Protein AF-0000000083109998 (afdb_homodimer)

Nearest PDB structures (foldseek):
  5bz2-assembly1_A-2  TM=8.457E-01  e=6.404E-13  Thermus thermophilus
  8bxg-assembly1_A  TM=7.656E-01  e=9.533E-10  Escherichia coli
  9emb-assembly1_B  TM=7.481E-01  e=9.911E-10  Escherichia coli
  9emb-assembly1_A  TM=7.643E-01  e=4.339E-09  Escherichia coli
  7p1i-assembly1_B  TM=7.084E-01  e=4.970E-07  Bison bison

Sequence (880 aa):
MPTAVAAHLFLALAVILGACRLVGLVSQRLGQPQVVGEMVAGVLLGPSLLGRIAPALQHHVFPTGPTTIVLYTTAQIGLVLYMFLIGLNFDAGLLKHRVGTAAAVSAAGILVPLALGALVAVPLLTTGRYFDKSVTLVMAMMFLGASIATTAFPMLARIIYERGLSGTPLGTLALACGATDDAFSWCILATVLAIHRGSAAVAATAILGGIAYALLVLTVGRKALRVLGTVSERRKTVTPAVLSAVLILLMACAWLTDSIGIYAIFGAFVLGVAMPSGFFAQRLTASLEPIVTTFLLPLFFVYSGLNTRIGLVNSPALWAATLGLLAVSIAGKGIACTLAARLRRVPLRESMALGSLMNARGLIELILLNIGLEAGIITPTLFSILVIVAVVTTLMATPVFELVYGRHLKVPQSDRAQASPPDPRARSTRAAPDVATQPGMPTAVAAHLFLALAVILGACRLVGLVSQRLGQPQVVGEMVAGVLLGPSLLGRIAPALQHHVFPTGPTTIVLYTTAQIGLVLYMFLIGLNFDAGLLKHRVGTAAAVSAAGILVPLALGALVAVPLLTTGRYFDKSVTLVMAMMFLGASIATTAFPMLARIIYERGLSGTPLGTLALACGATDDAFSWCILATVLAIHRGSAAVAATAILGGIAYALLVLTVGRKALRVLGTVSERRKTVTPAVLSAVLILLMACAWLTDSIGIYAIFGAFVLGVAMPSGFFAQRLTASLEPIVTTFLLPLFFVYSGLNTRIGLVNSPALWAATLGLLAVSIAGKGIACTLAARLRRVPLRESMALGSLMNARGLIELILLNIGLEAGIITPTLFSILVIVAVVTTLMATPVFELVYGRHLKVPQSDRAQASPPDPRARSTRAAPDVATQPG

Organism: NCBI:txid185642

InterPro domains:
  IPR006153 Cation/H+ exchanger, transmembrane domain [PF00999] (22-400)
  IPR038770 Sodium/solute symporter superfamily [G3DSA:1.20.1530.20] (5-411)
  IPR050794 Monovalent cation:proton antiporter 2 [PTHR32468] (9-410)

pLDDT: mean 82.54, std 16.2, range [22.23, 96.62]

Radius of gyration: 31.64 Å; Cα contacts (8 Å, |Δi|>4): 1459; chains: 2; bounding box: 115×84×69 Å

Secondary structure (DSSP, 8-state):
-HHHHHHHHHHHHHHHHHHHHHHHHHHHHTT--HHHHHHHHHHHHSTTTHHHH-HHHHHHHS-SSHHHHHHHHHHHHHHHHHHHHHHHT--GGGGGGGHHHHHHHHHHHHHHHHHHHHHHHHHHHHHTSSB-TT--HHHHHHHHHHHHH---HHHHHHHHHHTT-TTSHHHHHHHHHHHHHHHHHHHHHHHHHHHHTT-HHHHHHHHHHHHHHHHHIIIIIHHHHHHHHHHHHHHTS--HHHHHHHHHHHHHHHHHHHHHTS-HHHHHHHHHHHS--THHHHHHHHHHHHHIIIIIHHHHHHHHHHT--GGG--SHHHHHHHHHHHHHHIIIIIIHHHHHHHHTT--HHHHHHHHHHHT--HHHHHHHHHHHHHTTSB-HHHHHHHHHHHHHHHHHHHHHHHHHTGGGS----GGGTS-S---TTTTT------------/-HHHHHHHHHHHHHHHHHHHHHHHHHHHHTT--HHHHHHHHHHHHSTTTHHHH-HHHHHHHS-SSHHHHHHHHHHHHHHHHHHHHHHHT--GGGGGGGHHHHHHHHHHHHHHHHHHHHHHHHHHHHHTSSB-TT--HHHHHHHHHHHHH---HHHHHHHHHHTT-TTSHHHHHHHHHHHHHHHHHHHHHHHHHHHHTT-HHHHHHHHHHHHHHHHHIIIIIHHHHHHHHHHHHHHTS--HHHHHHHHHHHHHHHHHHHHHTS-HHHHHHHHHHHS--THHHHHHHHHHHHHIIIIIHHHHHHHHHHT--GGG--SHHHHHHHHHHHHHHIIIIIIHHHHHHHHTT--HHHHHHHHHHHT--HHHHHHHHHHHHHTTSB-HHHHHHHHHHHHHHHHHHHHHHHHHTGGGS----HHHHS-S---TTTTT------------

Solvent-accessible surface area (backbone atoms only — not comparable to full-atom values): 42044 Å² total; per-residue (Å²): 106,56,66,61,42,36,42,46,43,24,44,33,48,17,52,51,47,43,42,25,49,54,37,13,52,54,27,41,75,70,65,36,57,51,66,58,13,23,43,50,29,8,32,43,60,7,49,46,37,32,31,68,77,36,44,6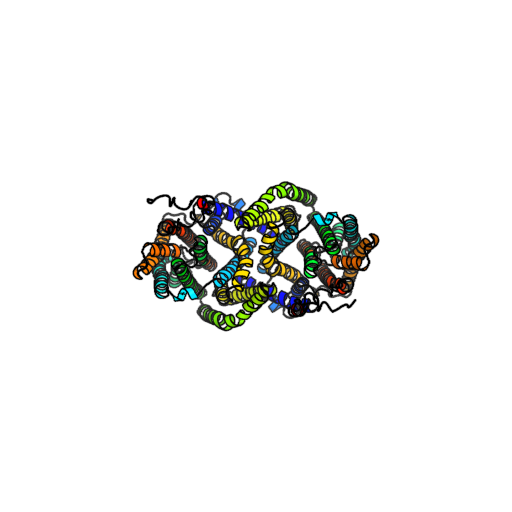7,58,33,42,67,50,57,40,81,61,68,50,48,40,36,44,51,37,50,14,47,52,18,46,28,52,47,32,19,50,53,17,34,69,53,65,68,74,65,46,66,84,45,45,67,54,31,47,44,21,31,47,29,23,40,51,42,6,28,52,52,23,28,61,54,27,53,65,44,52,72,70,56,65,35,31,32,91,86,53,48,69,68,43,41,18,48,50,40,4,30,57,38,22,28,20,13,36,69,54,45,52,49,51,27,53,77,66,63,28,64,86,34,73,64,38,45,43,46,49,47,24,22,48,53,29,36,55,50,32,50,54,47,50,32,45,41,53,15,57,72,72,67,28,67,64,49,27,50,40,18,54,55,45,45,52,52,48,50,51,44,38,59,46,58,40,23,64,64,37,40,54,58,28,53,52,19,59,74,66,71,42,79,47,70,65,55,50,41,52,50,50,23,51,42,25,41,37,19,20,52,27,33,71,38,48,53,39,29,44,54,34,15,22,52,51,15,52,25,41,38,60,64,69,40,33,51,52,51,42,60,37,47,44,61,52,29,63,62,56,25,39,48,42,40,32,29,50,55,11,49,64,27,36,55,70,63,60,71,43,72,67,47,48,48,49,38,52,48,51,38,50,49,32,44,47,21,18,18,47,32,20,16,51,35,28,38,75,65,69,38,55,65,45,59,14,46,28,46,7,25,50,50,31,19,12,44,65,50,38,51,51,54,46,51,50,34,43,74,72,50,47,35,27,62,49,38,45,23,39,51,48,50,37,29,50,50,35,30,60,46,14,52,56,50,22,33,71,53,33,52,72,66,56,71,66,84,72,64,75,70,64,69,69,45,73,71,59,73,66,64,69,61,62,79,64,83,80,81,84,78,82,78,75,135,107,60,66,60,42,36,42,45,43,24,44,32,48,17,51,49,46,44,41,25,50,54,36,12,52,54,27,40,75,71,65,37,57,52,67,58,12,22,43,50,30,9,32,43,61,7,50,48,37,32,29,67,79,36,45,68,58,33,42,68,50,56,39,84,60,69,52,47,39,36,44,51,37,50,14,48,53,18,46,28,54,46,32,20,51,52,17,35,69,53,64,69,73,65,45,67,82,44,46,66,52,32,46,43,22,30,47,28,23,40,51,42,7,28,52,52,22,28,60,54,27,54,66,43,51,73,71,57,64,35,32,33,90,87,52,48,70,69,44,41,18,48,50,41,5,31,58,37,22,28,20,12,37,70,55,45,51,50,54,27,51,77,67,62,29,64,87,35,72,64,36,46,43,47,50,48,23,20,47,53,30,36,55,51,30,51,54,46,48,32,46,40,52,14,58,71,71,66,28,68,63,46,27,49,40,17,54,55,44,44,51,51,47,50,51,42,38,59,47,61,39,23,63,63,36,40,54,58,28,54,52,18,58,74,65,72,41,80,46,71,65,57,52,40,53,51,51,24,50,41,25,40,37,20,21,52,26,34,73,39,48,52,38,30,43,53,34,14,22,53,52,14,52,26,41,39,60,65,70,42,33,51,51,52,43,61,37,47,45,61,51,30,64,63,55,26,39,49,41,41,31,28,52,54,11,49,65,26,36,54,70,64,59,73,42,69,68,47,47,50,49,37,52,48,50,38,50,48,33,43,47,20,17,18,47,31,20,16,52,35,28,39,74,64,68,37,54,64,46,59,13,47,28,45,6,25,50,50,32,18,14,44,64,50,37,51,51,54,46,51,50,34,42,73,71,49,46,34,27,60,47,40,45,22,40,50,47,51,38,28,51,51,35,31,60,45,14,52,57,51,22,35,71,53,32,52,73,66,55,72,67,81,73,62,73,66,65,69,67,44,70,72,58,74,65,67,72,60,65,80,68,78,76,83,81,76,64,91,88,132

Structure (mmCIF, N/CA/C/O backbone):
data_AF-0000000083109998-model_v1
#
loop_
_entity.id
_entity.type
_entity.pdbx_description
1 polymer 'Potassium transporter'
#
loop_
_atom_site.group_PDB
_atom_site.id
_atom_site.type_symbol
_atom_site.label_atom_id
_atom_site.label_alt_id
_atom_site.label_comp_id
_atom_site.label_asym_id
_atom_site.label_entity_id
_atom_site.label_seq_id
_atom_site.pdbx_PDB_ins_code
_atom_site.Cartn_x
_atom_site.Cartn_y
_atom_site.Cartn_z
_atom_site.occupancy
_atom_site.B_iso_or_equiv
_atom_site.auth_seq_id
_atom_site.auth_comp_id
_atom_site.auth_asym_id
_atom_site.auth_atom_id
_atom_site.pdbx_PDB_model_num
ATOM 1 N N . MET A 1 1 ? 19.297 -7.258 -1.374 1 68.31 1 MET A N 1
ATOM 2 C CA . MET A 1 1 ? 18.344 -7.961 -2.229 1 68.31 1 MET A CA 1
ATOM 3 C C . MET A 1 1 ? 16.922 -7.562 -1.888 1 68.31 1 MET A C 1
ATOM 5 O O . MET A 1 1 ? 16.609 -7.281 -0.729 1 68.31 1 MET A O 1
ATOM 9 N N . PRO A 1 2 ? 16.078 -7.453 -2.861 1 74.31 2 PRO A N 1
ATOM 10 C CA . PRO A 1 2 ? 14.703 -7.008 -2.641 1 74.31 2 PRO A CA 1
ATOM 11 C C . PRO A 1 2 ? 13.945 -7.891 -1.648 1 74.31 2 PRO A C 1
ATOM 13 O O . PRO A 1 2 ? 13.148 -7.391 -0.856 1 74.31 2 PRO A O 1
ATOM 16 N N . THR A 1 3 ? 14.367 -9.156 -1.579 1 70.88 3 THR A N 1
ATOM 17 C CA . THR A 1 3 ? 13.68 -10.086 -0.695 1 70.88 3 THR A CA 1
ATOM 18 C C . THR A 1 3 ? 14 -9.781 0.766 1 70.88 3 THR A C 1
ATOM 20 O O . THR A 1 3 ? 13.125 -9.867 1.63 1 70.88 3 THR A O 1
ATOM 23 N N . ALA A 1 4 ? 15.273 -9.453 1.003 1 75 4 ALA A N 1
ATOM 24 C CA . ALA A 1 4 ? 15.672 -9.117 2.367 1 75 4 ALA A CA 1
ATOM 25 C C . ALA A 1 4 ? 15 -7.836 2.836 1 75 4 ALA A C 1
ATOM 27 O O . ALA A 1 4 ? 14.602 -7.723 3.998 1 75 4 ALA A O 1
ATOM 28 N N . VAL A 1 5 ? 14.82 -6.969 1.941 1 80.19 5 VAL A N 1
ATOM 29 C CA . VAL A 1 5 ? 14.18 -5.695 2.264 1 80.19 5 VAL A CA 1
ATOM 30 C C . VAL A 1 5 ? 12.703 -5.918 2.574 1 80.19 5 VAL A C 1
ATOM 32 O O . VAL A 1 5 ? 12.156 -5.312 3.498 1 80.19 5 VAL A O 1
ATOM 35 N N . ALA A 1 6 ? 12.164 -6.832 1.887 1 82.69 6 ALA A N 1
ATOM 36 C CA . ALA A 1 6 ? 10.742 -7.117 2.1 1 82.69 6 ALA A CA 1
ATOM 37 C C . ALA A 1 6 ? 10.508 -7.73 3.479 1 82.69 6 ALA A C 1
ATOM 39 O O . ALA A 1 6 ? 9.57 -7.355 4.18 1 82.69 6 ALA A O 1
ATOM 40 N N . ALA A 1 7 ? 11.344 -8.664 3.803 1 80.75 7 ALA A N 1
ATOM 41 C CA . ALA A 1 7 ? 11.219 -9.297 5.113 1 80.75 7 ALA A CA 1
ATOM 42 C C . ALA A 1 7 ? 11.367 -8.273 6.234 1 80.75 7 ALA A C 1
ATOM 44 O O . ALA A 1 7 ? 10.609 -8.297 7.207 1 80.75 7 ALA A O 1
ATOM 45 N N . HIS A 1 8 ? 12.281 -7.461 6.102 1 87.69 8 HIS A N 1
ATOM 46 C CA . HIS A 1 8 ? 12.516 -6.426 7.102 1 87.69 8 HIS A CA 1
ATOM 47 C C . HIS A 1 8 ? 11.359 -5.434 7.148 1 87.69 8 HIS A C 1
ATOM 49 O O . HIS A 1 8 ? 11.047 -4.895 8.211 1 87.69 8 HIS A O 1
ATOM 55 N N . LEU A 1 9 ? 10.812 -5.219 6.043 1 90.5 9 LEU A N 1
ATOM 56 C CA . LEU A 1 9 ? 9.703 -4.281 5.984 1 90.5 9 LEU A CA 1
ATOM 57 C C . LEU A 1 9 ? 8.508 -4.801 6.781 1 90.5 9 LEU A C 1
ATOM 59 O O . LEU A 1 9 ? 7.812 -4.023 7.441 1 90.5 9 LEU A O 1
ATOM 63 N N . PHE A 1 10 ? 8.305 -6.086 6.711 1 92.81 10 PHE A N 1
ATOM 64 C CA . PHE A 1 10 ? 7.184 -6.645 7.457 1 92.81 10 PHE A CA 1
ATOM 65 C C . PHE A 1 10 ? 7.383 -6.457 8.953 1 92.81 10 PHE A C 1
ATOM 67 O O . PHE A 1 10 ? 6.434 -6.168 9.688 1 92.81 10 PHE A O 1
ATOM 74 N N . LEU A 1 11 ? 8.578 -6.645 9.391 1 92.56 11 LEU A N 1
ATOM 75 C CA . LEU A 1 11 ? 8.883 -6.383 10.797 1 92.56 11 LEU A CA 1
ATOM 76 C C . LEU A 1 11 ? 8.641 -4.918 11.141 1 92.56 11 LEU A C 1
ATOM 78 O O . LEU A 1 11 ? 8.016 -4.613 12.156 1 92.56 11 LEU A O 1
ATOM 82 N N . ALA A 1 12 ? 9.172 -4.082 10.344 1 93.75 12 ALA A N 1
ATOM 83 C CA . ALA A 1 12 ? 9 -2.648 10.555 1 93.75 12 ALA A CA 1
ATOM 84 C C . ALA A 1 12 ? 7.52 -2.273 10.602 1 93.75 12 ALA A C 1
ATOM 86 O O . ALA A 1 12 ? 7.102 -1.48 11.445 1 93.75 12 ALA A O 1
ATOM 87 N N . LEU A 1 13 ? 6.777 -2.84 9.695 1 94.81 13 LEU A N 1
ATOM 88 C CA . LEU A 1 13 ? 5.352 -2.543 9.617 1 94.81 13 LEU A CA 1
ATOM 89 C C . LEU A 1 13 ? 4.629 -3.025 10.875 1 94.81 13 LEU A C 1
ATOM 91 O O . LEU A 1 13 ? 3.756 -2.332 11.398 1 94.81 13 LEU A O 1
ATOM 95 N N . ALA A 1 14 ? 4.961 -4.199 11.312 1 94.31 14 ALA A N 1
ATOM 96 C CA . ALA A 1 14 ? 4.359 -4.73 12.539 1 94.31 14 ALA A CA 1
ATOM 97 C C . ALA A 1 14 ? 4.641 -3.82 13.727 1 94.31 14 ALA A C 1
ATOM 99 O O . ALA A 1 14 ? 3.738 -3.521 14.516 1 94.31 14 ALA A O 1
ATOM 100 N N . VAL A 1 15 ? 5.82 -3.391 13.828 1 94.31 15 VAL A N 1
ATOM 101 C CA . VAL A 1 15 ? 6.242 -2.547 14.945 1 94.31 15 VAL A CA 1
ATOM 102 C C . VAL A 1 15 ? 5.57 -1.179 14.836 1 94.31 15 VAL A C 1
ATOM 104 O O . VAL A 1 15 ? 5.094 -0.637 15.836 1 94.31 15 VAL A O 1
ATOM 107 N N . ILE A 1 16 ? 5.547 -0.631 13.695 1 94.88 16 ILE A N 1
ATOM 108 C CA . ILE A 1 16 ? 4.961 0.683 13.453 1 94.88 16 ILE A CA 1
ATOM 109 C C . ILE A 1 16 ? 3.477 0.659 13.82 1 94.88 16 ILE A C 1
ATOM 111 O O . ILE A 1 16 ? 3.012 1.484 14.609 1 94.88 16 ILE A O 1
ATOM 115 N N . LEU A 1 17 ? 2.809 -0.282 13.25 1 94.88 17 LEU A N 1
ATOM 116 C CA . LEU A 1 17 ? 1.37 -0.356 13.477 1 94.88 17 LEU A CA 1
ATOM 117 C C . LEU A 1 17 ? 1.068 -0.668 14.938 1 94.88 17 LEU A C 1
ATOM 119 O O . LEU A 1 17 ? 0.135 -0.107 15.516 1 94.88 17 LEU A O 1
ATOM 123 N N . GLY A 1 18 ? 1.837 -1.555 15.492 1 95.25 18 GLY A N 1
ATOM 124 C CA . GLY A 1 18 ? 1.666 -1.867 16.891 1 95.25 18 GLY A CA 1
ATOM 125 C C . GLY A 1 18 ? 1.896 -0.674 17.812 1 95.25 18 GLY A C 1
ATOM 126 O O . GLY A 1 18 ? 1.095 -0.409 18.703 1 95.25 18 GLY A O 1
ATOM 127 N N . ALA A 1 19 ? 2.959 0 17.562 1 94.75 19 ALA A N 1
ATOM 128 C CA . ALA A 1 19 ? 3.285 1.175 18.359 1 94.75 19 ALA A CA 1
ATOM 129 C C . ALA A 1 19 ? 2.236 2.268 18.188 1 94.75 19 ALA A C 1
ATOM 131 O O . ALA A 1 19 ? 1.825 2.904 19.172 1 94.75 19 ALA A O 1
ATOM 132 N N . CYS A 1 20 ? 1.861 2.506 16.969 1 92.31 20 CYS A N 1
ATOM 133 C CA . CYS A 1 20 ? 0.852 3.525 16.703 1 92.31 20 CYS A CA 1
ATOM 134 C C . CYS A 1 20 ? -0.462 3.184 17.406 1 92.31 20 CYS A C 1
ATOM 136 O O . CYS A 1 20 ? -1.137 4.07 17.922 1 92.31 20 CYS A O 1
ATOM 138 N N . ARG A 1 21 ? -0.785 1.938 17.375 1 91.44 21 ARG A N 1
ATOM 139 C CA . ARG A 1 21 ? -2.014 1.518 18.031 1 91.44 21 ARG A CA 1
ATOM 140 C C . ARG A 1 21 ? -1.901 1.677 19.547 1 91.44 21 ARG A C 1
ATOM 142 O O . ARG A 1 21 ? -2.822 2.18 20.188 1 91.44 21 ARG A O 1
ATOM 149 N N . LEU A 1 22 ? -0.847 1.236 20.125 1 93.19 22 LEU A N 1
ATOM 150 C CA . LEU A 1 22 ? -0.655 1.283 21.578 1 93.19 22 LEU A CA 1
ATOM 151 C C . LEU A 1 22 ? -0.612 2.725 22.062 1 93.19 22 LEU A C 1
ATOM 153 O O . LEU A 1 22 ? -1.301 3.076 23.031 1 93.19 22 LEU A O 1
ATOM 157 N N . VAL A 1 23 ? 0.169 3.539 21.438 1 92.88 23 VAL A N 1
ATOM 158 C CA . VAL A 1 23 ? 0.284 4.934 21.844 1 92.88 23 VAL A CA 1
ATOM 159 C C . VAL A 1 23 ? -1.019 5.672 21.547 1 92.88 23 VAL A C 1
ATOM 161 O O . VAL A 1 23 ? -1.413 6.578 22.281 1 92.88 23 VAL A O 1
ATOM 164 N N . GLY A 1 24 ? -1.588 5.266 20.438 1 88.69 24 GLY A N 1
ATOM 165 C CA . GLY A 1 24 ? -2.896 5.816 20.141 1 88.69 24 GLY A CA 1
ATOM 166 C C . GLY A 1 24 ? -3.928 5.551 21.219 1 88.69 24 GLY A C 1
ATOM 167 O O . GLY A 1 24 ? -4.703 6.441 21.562 1 88.69 24 GLY A O 1
ATOM 168 N N . LEU A 1 25 ? -3.941 4.363 21.75 1 88.25 25 LEU A N 1
ATOM 169 C CA . LEU A 1 25 ? -4.859 4.004 22.828 1 88.25 25 LEU A CA 1
ATOM 170 C C . LEU A 1 25 ? -4.594 4.84 24.078 1 88.25 25 LEU A C 1
ATOM 172 O O . LEU A 1 25 ? -5.531 5.285 24.75 1 88.25 25 LEU A O 1
ATOM 176 N N . VAL A 1 26 ? -3.389 5.031 24.328 1 91.25 26 VAL A N 1
ATOM 177 C CA . VAL A 1 26 ? -3.01 5.852 25.484 1 91.25 26 VAL A CA 1
ATOM 178 C C . VAL A 1 26 ? -3.451 7.293 25.25 1 91.25 26 VAL A C 1
ATOM 180 O O . VAL A 1 26 ? -3.965 7.945 26.156 1 91.25 26 VAL A O 1
ATOM 183 N N . SER A 1 27 ? -3.236 7.727 24.078 1 87.69 27 SER A N 1
ATOM 184 C CA . SER A 1 27 ? -3.625 9.094 23.75 1 87.69 27 SER A CA 1
ATOM 185 C C . SER A 1 27 ? -5.137 9.273 23.844 1 87.69 27 SER A C 1
ATOM 187 O O . SER A 1 27 ? -5.613 10.305 24.328 1 87.69 27 SER A O 1
ATOM 189 N N . GLN A 1 28 ? -5.801 8.305 23.375 1 83.69 28 GLN A N 1
ATOM 190 C CA . GLN A 1 28 ? -7.254 8.375 23.453 1 83.69 28 GLN A CA 1
ATOM 191 C C . GLN A 1 28 ? -7.734 8.398 24.891 1 83.69 28 GLN A C 1
ATOM 193 O O . GLN A 1 28 ? -8.711 9.078 25.219 1 83.69 28 GLN A O 1
ATOM 198 N N . ARG A 1 29 ? -7.133 7.672 25.688 1 86.38 29 ARG A N 1
ATOM 199 C CA . ARG A 1 29 ? -7.473 7.66 27.094 1 86.38 29 ARG A CA 1
ATOM 200 C C . ARG A 1 29 ? -7.215 9.023 27.734 1 86.38 29 ARG A C 1
ATOM 202 O O . ARG A 1 29 ? -7.883 9.398 28.703 1 86.38 29 ARG A O 1
ATOM 209 N N . LEU A 1 30 ? -6.367 9.727 27.141 1 86.25 30 LEU A N 1
ATOM 210 C CA . LEU A 1 30 ? -6.039 11.062 27.625 1 86.25 30 LEU A CA 1
ATOM 211 C C . LEU A 1 30 ? -6.879 12.117 26.922 1 86.25 30 LEU A C 1
ATOM 213 O O . LEU A 1 30 ? -6.609 13.32 27.047 1 86.25 30 LEU A O 1
ATOM 217 N N . GLY A 1 31 ? -7.738 11.641 26.062 1 78.88 31 GLY A N 1
ATOM 218 C CA . GLY A 1 31 ? -8.656 12.547 25.391 1 78.88 31 GLY A CA 1
ATOM 219 C C . GLY A 1 31 ? -8.117 13.086 24.094 1 78.88 31 GLY A C 1
ATOM 220 O O . GLY A 1 31 ? -8.641 14.062 23.547 1 78.88 31 GLY A O 1
ATOM 221 N N . GLN A 1 32 ? -7.07 12.477 23.641 1 82.88 32 GLN A N 1
ATOM 222 C CA . GLN A 1 32 ? -6.453 12.938 22.406 1 82.88 32 GLN A CA 1
ATOM 223 C C . GLN A 1 32 ? -6.895 12.078 21.219 1 82.88 32 GLN A C 1
ATOM 225 O O . GLN A 1 32 ? -7.266 10.914 21.391 1 82.88 32 GLN A O 1
ATOM 230 N N . PRO A 1 33 ? -6.953 12.719 20.031 1 77.75 33 PRO A N 1
ATOM 231 C CA . PRO A 1 33 ? -7.254 11.922 18.844 1 77.75 33 PRO A CA 1
ATOM 232 C C . PRO A 1 33 ? -6.164 10.906 18.516 1 77.75 33 PRO A C 1
ATOM 234 O O . PRO A 1 33 ? -5.008 11.086 18.906 1 77.75 33 PRO A O 1
ATOM 237 N N . GLN A 1 34 ? -6.562 9.891 17.797 1 80.62 34 GLN A N 1
ATOM 238 C CA . GLN A 1 34 ? -5.664 8.805 17.422 1 80.62 34 GLN A CA 1
ATOM 239 C C . GLN A 1 34 ? -4.465 9.32 16.641 1 80.62 34 GLN A C 1
ATOM 241 O O . GLN A 1 34 ? -3.352 8.812 16.797 1 80.62 34 GLN A O 1
ATOM 246 N N . VAL A 1 35 ? -4.637 10.273 15.859 1 78.62 35 VAL A N 1
ATOM 247 C CA . VAL A 1 35 ? -3.594 10.773 14.969 1 78.62 35 VAL A CA 1
ATOM 248 C C . VAL A 1 35 ? -2.457 11.375 15.797 1 78.62 35 VAL A C 1
ATOM 250 O O . VAL A 1 35 ? -1.287 11.258 15.43 1 78.62 35 VAL A O 1
ATOM 253 N N . VAL A 1 36 ? -2.785 12.016 16.828 1 82.44 36 VAL A N 1
ATOM 254 C CA . VAL A 1 36 ? -1.771 12.562 17.719 1 82.44 36 VAL A CA 1
ATOM 255 C C . VAL A 1 36 ? -0.914 11.438 18.281 1 82.44 36 VAL A C 1
ATOM 257 O O . VAL A 1 36 ? 0.306 11.57 18.406 1 82.44 36 VAL A O 1
ATOM 260 N N . GLY A 1 37 ? -1.588 10.391 18.672 1 86.75 37 GLY A N 1
ATOM 261 C CA . GLY A 1 37 ? -0.862 9.227 19.156 1 86.75 37 GLY A CA 1
ATOM 262 C C . GLY A 1 37 ? 0.098 8.656 18.125 1 86.75 37 GLY A C 1
ATOM 263 O O . GLY A 1 37 ? 1.203 8.227 18.469 1 86.75 37 GLY A O 1
ATOM 264 N N . GLU A 1 38 ? -0.242 8.688 16.906 1 87.44 38 GLU A N 1
ATOM 265 C CA . GLU A 1 38 ? 0.604 8.18 15.828 1 87.44 38 GLU A CA 1
ATOM 266 C C . GLU A 1 38 ? 1.827 9.07 15.617 1 87.44 38 GLU A C 1
ATOM 268 O O . GLU A 1 38 ? 2.926 8.57 15.359 1 87.44 38 GLU A O 1
ATOM 273 N N . MET A 1 39 ? 1.634 10.352 15.719 1 86.56 39 MET A N 1
ATOM 274 C CA . MET A 1 39 ? 2.754 11.281 15.625 1 86.56 39 MET A CA 1
ATOM 275 C C . MET A 1 39 ? 3.758 11.039 16.75 1 86.56 39 MET A C 1
ATOM 277 O O . MET A 1 39 ? 4.965 10.977 16.5 1 86.56 39 MET A O 1
ATOM 281 N N . VAL A 1 40 ? 3.195 10.875 17.891 1 90.31 40 VAL A N 1
ATOM 282 C CA . VAL A 1 40 ? 4.035 10.641 19.062 1 90.31 40 VAL A CA 1
ATOM 283 C C . VAL A 1 40 ? 4.742 9.297 18.938 1 90.31 40 VAL A C 1
ATOM 285 O O . VAL A 1 40 ? 5.926 9.172 19.25 1 90.31 40 VAL A O 1
ATOM 288 N N . ALA A 1 41 ? 4 8.297 18.5 1 92.81 41 ALA A N 1
ATOM 289 C CA . ALA A 1 41 ? 4.582 6.973 18.297 1 92.81 41 ALA A CA 1
ATOM 290 C C . ALA A 1 41 ? 5.773 7.035 17.344 1 92.81 41 ALA A C 1
ATOM 292 O O . ALA A 1 41 ? 6.781 6.355 17.562 1 92.81 41 ALA A O 1
ATOM 293 N N . GLY A 1 42 ? 5.68 7.785 16.344 1 91.06 42 GLY A N 1
ATOM 294 C CA . GLY A 1 42 ? 6.785 7.961 15.414 1 91.06 42 GLY A CA 1
ATOM 295 C C . GLY A 1 42 ? 8.039 8.516 16.062 1 91.06 42 GLY A C 1
ATOM 296 O O . GLY A 1 42 ? 9.133 8 15.852 1 91.06 42 GLY A O 1
ATOM 297 N N . VAL A 1 43 ? 7.828 9.492 16.875 1 89.56 43 VAL A N 1
ATOM 298 C CA . VAL A 1 43 ? 8.953 10.117 17.562 1 89.56 43 VAL A CA 1
ATOM 299 C C . VAL A 1 43 ? 9.562 9.133 18.547 1 89.56 43 VAL A C 1
ATOM 301 O O . VAL A 1 43 ? 10.789 9.055 18.688 1 89.56 43 VAL A O 1
ATOM 304 N N . LEU A 1 44 ? 8.742 8.367 19.188 1 92.38 44 LEU A N 1
ATOM 305 C CA . LEU A 1 44 ? 9.203 7.41 20.188 1 92.38 44 LEU A CA 1
ATOM 306 C C . LEU A 1 44 ? 10.008 6.293 19.531 1 92.38 44 LEU A C 1
ATOM 308 O O . LEU A 1 44 ? 10.977 5.797 20.125 1 92.38 44 LEU A O 1
ATOM 312 N N . LEU A 1 45 ? 9.656 5.902 18.375 1 93.31 45 LEU A N 1
ATOM 313 C CA . LEU A 1 45 ? 10.312 4.805 17.672 1 93.31 45 LEU A CA 1
ATOM 314 C C . LEU A 1 45 ? 11.617 5.273 17.031 1 93.31 45 LEU A C 1
ATOM 316 O O . LEU A 1 45 ? 12.453 4.457 16.641 1 93.31 45 LEU A O 1
ATOM 320 N N . GLY A 1 46 ? 11.742 6.562 16.938 1 90.25 46 GLY A N 1
ATOM 321 C CA . GLY A 1 46 ? 12.906 7.145 16.281 1 90.25 46 GLY A CA 1
ATOM 322 C C . GLY A 1 46 ? 14.117 7.234 17.188 1 90.25 46 GLY A C 1
ATOM 323 O O . GLY A 1 46 ? 14.164 6.594 18.234 1 90.25 46 GLY A O 1
ATOM 324 N N . PRO A 1 47 ? 15.07 7.945 16.703 1 89.88 47 PRO A N 1
ATOM 325 C CA . PRO A 1 47 ? 16.297 8.102 17.484 1 89.88 47 PRO A CA 1
ATOM 326 C C . PRO A 1 47 ? 16.094 8.891 18.766 1 89.88 47 PRO A C 1
ATOM 328 O O . PRO A 1 47 ? 16.922 8.828 19.688 1 89.88 47 PRO A O 1
ATOM 331 N N . SER A 1 48 ? 15.016 9.547 18.875 1 88.5 48 SER A N 1
ATOM 332 C CA . SER A 1 48 ? 14.75 10.406 20.016 1 88.5 48 SER A CA 1
ATOM 333 C C . SER A 1 48 ? 14.516 9.594 21.281 1 88.5 48 SER A C 1
ATOM 335 O O . SER A 1 48 ? 14.844 10.039 22.391 1 88.5 48 SER A O 1
ATOM 337 N N . LEU A 1 49 ? 13.883 8.43 21.141 1 87.62 49 LEU A N 1
ATOM 338 C CA . LEU A 1 49 ? 13.656 7.621 22.344 1 87.62 49 LEU A CA 1
ATOM 339 C C . LEU A 1 49 ? 14.211 6.211 22.156 1 87.62 49 LEU A C 1
ATOM 341 O O . LEU A 1 49 ? 15.195 5.84 22.812 1 87.62 49 LEU A O 1
ATOM 345 N N . LEU A 1 50 ? 13.695 5.477 21.281 1 86.75 50 LEU A N 1
ATOM 346 C CA . LEU A 1 50 ? 14.156 4.105 21.078 1 86.75 50 LEU A CA 1
ATOM 347 C C . LEU A 1 50 ? 15.625 4.074 20.688 1 86.75 50 LEU A C 1
ATOM 349 O O . LEU A 1 50 ? 16.375 3.186 21.125 1 86.75 50 LEU A O 1
ATOM 353 N N . GLY A 1 51 ? 16.016 4.969 19.891 1 86.44 51 GLY A N 1
ATOM 354 C CA . GLY A 1 51 ? 17.406 5.043 19.484 1 86.44 51 GLY A CA 1
ATOM 355 C C . GLY A 1 51 ? 18.344 5.363 20.625 1 86.44 51 GLY A C 1
ATOM 356 O O . GLY A 1 51 ? 19.516 4.984 20.594 1 86.44 51 GLY A O 1
ATOM 357 N N . ARG A 1 52 ? 17.875 6.043 21.594 1 86.88 52 ARG A N 1
ATOM 358 C CA . ARG A 1 52 ? 18.672 6.387 22.766 1 86.88 52 ARG A CA 1
ATOM 359 C C . ARG A 1 52 ? 18.719 5.23 23.766 1 86.88 52 ARG A C 1
ATOM 361 O O . ARG A 1 52 ? 19.766 4.949 24.344 1 86.88 52 ARG A O 1
ATOM 368 N N . ILE A 1 53 ? 17.609 4.492 23.938 1 89.44 53 ILE A N 1
ATOM 369 C CA . ILE A 1 53 ? 17.5 3.438 24.953 1 89.44 53 ILE A CA 1
ATOM 370 C C . ILE A 1 53 ? 18.062 2.133 24.391 1 89.44 53 ILE A C 1
ATOM 372 O O . ILE A 1 53 ? 18.719 1.379 25.109 1 89.44 53 ILE A O 1
ATOM 376 N N . ALA A 1 54 ? 17.766 1.896 23.094 1 92.06 54 ALA A N 1
ATOM 377 C CA . ALA A 1 54 ? 18.188 0.651 22.453 1 92.06 54 ALA A CA 1
ATOM 378 C C . ALA A 1 54 ? 18.562 0.883 20.984 1 92.06 54 ALA A C 1
ATOM 380 O O . ALA A 1 54 ? 17.844 0.446 20.078 1 92.06 54 ALA A O 1
ATOM 381 N N . PRO A 1 55 ? 19.734 1.399 20.828 1 87.38 55 PRO A N 1
ATOM 382 C CA . PRO A 1 55 ? 20.141 1.755 19.469 1 87.38 55 PRO A CA 1
ATOM 383 C C . PRO A 1 55 ? 20.219 0.545 18.531 1 87.38 55 PRO A C 1
ATOM 385 O O . PRO A 1 55 ? 19.875 0.644 17.359 1 87.38 55 PRO A O 1
ATOM 388 N N . ALA A 1 56 ? 20.609 -0.57 19.062 1 88.25 56 ALA A N 1
ATOM 389 C CA . ALA A 1 56 ? 20.734 -1.768 18.234 1 88.25 56 ALA A CA 1
ATOM 390 C C . ALA A 1 56 ? 19.375 -2.246 17.75 1 88.25 56 ALA A C 1
ATOM 392 O O . ALA A 1 56 ? 19.219 -2.648 16.594 1 88.25 56 ALA A O 1
ATOM 393 N N . LEU A 1 57 ? 18.438 -2.156 18.625 1 87.31 57 LEU A N 1
ATOM 394 C CA . LEU A 1 57 ? 17.078 -2.568 18.281 1 87.31 57 LEU A CA 1
ATOM 395 C C . LEU A 1 57 ? 16.484 -1.622 17.25 1 87.31 57 LEU A C 1
ATOM 397 O O . LEU A 1 57 ? 15.805 -2.064 16.312 1 87.31 57 LEU A O 1
ATOM 401 N N . GLN A 1 58 ? 16.75 -0.423 17.484 1 87.06 58 GLN A N 1
ATOM 402 C CA . GLN A 1 58 ? 16.219 0.578 16.562 1 87.06 58 GLN A CA 1
ATOM 403 C C . GLN A 1 58 ? 16.781 0.396 15.156 1 87.06 58 GLN A C 1
ATOM 405 O O . GLN A 1 58 ? 16.047 0.475 14.172 1 87.06 58 GLN A O 1
ATOM 410 N N . HIS A 1 59 ? 18.062 0.101 15.148 1 86.88 59 HIS A N 1
ATOM 411 C CA . HIS A 1 59 ? 18.719 -0.095 13.859 1 86.88 59 HIS A CA 1
ATOM 412 C C . HIS A 1 59 ? 18.266 -1.396 13.203 1 86.88 59 HIS A C 1
ATOM 414 O O . HIS A 1 59 ? 18.203 -1.493 11.977 1 86.88 59 HIS A O 1
ATOM 420 N N . HIS A 1 60 ? 17.969 -2.303 14.039 1 87.81 60 HIS A N 1
ATOM 421 C CA . HIS A 1 60 ? 17.516 -3.584 13.516 1 87.81 60 HIS A CA 1
ATOM 422 C C . HIS A 1 60 ? 16.125 -3.457 12.891 1 87.81 60 HIS A C 1
ATOM 424 O O . HIS A 1 60 ? 15.859 -4.062 11.852 1 87.81 60 HIS A O 1
ATOM 430 N N . VAL A 1 61 ? 15.289 -2.701 13.438 1 90.06 61 VAL A N 1
ATOM 431 C CA . VAL A 1 61 ? 13.914 -2.549 12.969 1 90.06 61 VAL A CA 1
ATOM 432 C C . VAL A 1 61 ? 13.875 -1.55 11.812 1 90.06 61 VAL A C 1
ATOM 434 O O . VAL A 1 61 ? 13.125 -1.735 10.844 1 90.06 61 VAL A O 1
ATOM 437 N N . PHE A 1 62 ? 14.648 -0.542 11.961 1 90.75 62 PHE A N 1
ATOM 438 C CA . PHE A 1 62 ? 14.648 0.519 10.961 1 90.75 62 PHE A CA 1
ATOM 439 C C . PHE A 1 62 ? 16.047 0.762 10.43 1 90.75 62 PHE A C 1
ATOM 441 O O . PHE A 1 62 ? 16.625 1.828 10.648 1 90.75 62 PHE A O 1
ATOM 448 N N . PRO A 1 63 ? 16.531 -0.166 9.695 1 83.75 63 PRO A N 1
ATOM 449 C CA . PRO A 1 63 ? 17.875 0.058 9.133 1 83.75 63 PRO A CA 1
ATOM 450 C C . PRO A 1 63 ? 17.891 1.199 8.117 1 83.75 63 PRO A C 1
ATOM 452 O O . PRO A 1 63 ? 16.875 1.512 7.508 1 83.75 63 PRO A O 1
ATOM 455 N N . THR A 1 64 ? 19.031 1.747 8 1 79.5 64 THR A N 1
ATOM 456 C CA . THR A 1 64 ? 19.188 2.816 7.027 1 79.5 64 THR A CA 1
ATOM 457 C C . THR A 1 64 ? 19.344 2.246 5.617 1 79.5 64 THR A C 1
ATOM 459 O O . THR A 1 64 ? 19.734 1.087 5.453 1 79.5 64 THR A O 1
ATOM 462 N N . GLY A 1 65 ? 18.875 2.955 4.551 1 83 65 GLY A N 1
ATOM 463 C CA . GLY A 1 65 ? 19.094 2.506 3.184 1 83 65 GLY A CA 1
ATOM 464 C C . GLY A 1 65 ? 17.797 2.178 2.463 1 83 65 GLY A C 1
ATOM 465 O O . GLY A 1 65 ? 16.875 3.002 2.408 1 83 65 GLY A O 1
ATOM 466 N N . PRO A 1 66 ? 17.703 0.934 1.989 1 83.69 66 PRO A N 1
ATOM 467 C CA . PRO A 1 66 ? 16.578 0.602 1.126 1 83.69 66 PRO A CA 1
ATOM 468 C C . PRO A 1 66 ? 15.25 0.543 1.888 1 83.69 66 PRO A C 1
ATOM 470 O O . PRO A 1 66 ? 14.211 0.923 1.35 1 83.69 66 PRO A O 1
ATOM 473 N N . THR A 1 67 ? 15.352 0.105 3.074 1 85.06 67 THR A N 1
ATOM 474 C CA . THR A 1 67 ? 14.125 -0.019 3.861 1 85.06 67 THR A CA 1
ATOM 475 C C . THR A 1 67 ? 13.508 1.352 4.113 1 85.06 67 THR A C 1
ATOM 477 O O . THR A 1 67 ? 12.281 1.5 4.086 1 85.06 67 THR A O 1
ATOM 480 N N . THR A 1 68 ? 14.328 2.324 4.355 1 84.94 68 THR A N 1
ATOM 481 C CA . THR A 1 68 ? 13.844 3.678 4.609 1 84.94 68 THR A CA 1
ATOM 482 C C . THR A 1 68 ? 13.234 4.277 3.346 1 84.94 68 THR A C 1
ATOM 484 O O . THR A 1 68 ? 12.258 5.027 3.418 1 84.94 68 THR A O 1
ATOM 487 N N . ILE A 1 69 ? 13.805 3.92 2.236 1 86.69 69 ILE A N 1
ATOM 488 C CA . ILE A 1 69 ? 13.281 4.406 0.963 1 86.69 69 ILE A CA 1
ATOM 489 C C . ILE A 1 69 ? 11.906 3.803 0.707 1 86.69 69 ILE A C 1
ATOM 491 O O . ILE A 1 69 ? 10.984 4.5 0.269 1 86.69 69 ILE A O 1
ATOM 495 N N . VAL A 1 70 ? 11.781 2.566 1.036 1 90.31 70 VAL A N 1
ATOM 496 C CA . VAL A 1 70 ? 10.508 1.878 0.841 1 90.31 70 VAL A CA 1
ATOM 497 C C . VAL A 1 70 ? 9.453 2.457 1.783 1 90.31 70 VAL A C 1
ATOM 499 O O . VAL A 1 70 ? 8.305 2.67 1.386 1 90.31 70 VAL A O 1
ATOM 502 N N . LEU A 1 71 ? 9.914 2.68 2.979 1 89.62 71 LEU A N 1
ATOM 503 C CA . LEU A 1 71 ? 9 3.242 3.967 1 89.62 71 LEU A CA 1
ATOM 504 C C . LEU A 1 71 ? 8.508 4.617 3.529 1 89.62 71 LEU A C 1
ATOM 506 O O . LEU A 1 71 ? 7.305 4.895 3.58 1 89.62 71 LEU A O 1
ATOM 510 N N . TYR A 1 72 ? 9.359 5.426 3.09 1 87.06 72 TYR A N 1
ATOM 511 C CA . TYR A 1 72 ? 9.008 6.77 2.646 1 87.06 72 TYR A CA 1
ATOM 512 C C . TYR A 1 72 ? 8.07 6.715 1.447 1 87.06 72 TYR A C 1
ATOM 514 O O . TYR A 1 72 ? 7.047 7.406 1.42 1 87.06 72 TYR A O 1
ATOM 522 N N . THR A 1 73 ? 8.438 5.926 0.507 1 90.19 73 THR A N 1
ATOM 523 C CA . THR A 1 73 ? 7.691 5.895 -0.746 1 90.19 73 THR A CA 1
ATOM 524 C C . THR A 1 73 ? 6.301 5.305 -0.531 1 90.19 73 THR A C 1
ATOM 526 O O . THR A 1 73 ? 5.32 5.789 -1.105 1 90.19 73 THR A O 1
ATOM 529 N N . THR A 1 74 ? 6.234 4.285 0.266 1 91.19 74 THR A N 1
ATOM 530 C CA . THR A 1 74 ? 4.938 3.713 0.595 1 91.19 74 THR A CA 1
ATOM 531 C C . THR A 1 74 ? 4.082 4.715 1.363 1 91.19 74 THR A C 1
ATOM 533 O O . THR A 1 74 ? 2.873 4.809 1.141 1 91.19 74 THR A O 1
ATOM 536 N N . ALA A 1 75 ? 4.711 5.426 2.285 1 89.69 75 ALA A N 1
ATOM 537 C CA . ALA A 1 75 ? 4.023 6.469 3.037 1 89.69 75 ALA A CA 1
ATOM 538 C C . ALA A 1 75 ? 3.49 7.555 2.107 1 89.69 75 ALA A C 1
ATOM 540 O O . ALA A 1 75 ? 2.416 8.109 2.342 1 89.69 75 ALA A O 1
ATOM 541 N N . GLN A 1 76 ? 4.234 7.84 1.079 1 88.12 76 GLN A N 1
ATOM 542 C CA . GLN A 1 76 ? 3.82 8.852 0.117 1 88.12 76 GLN A CA 1
ATOM 543 C C . GLN A 1 76 ? 2.566 8.422 -0.637 1 88.12 76 GLN A C 1
ATOM 545 O O . GLN A 1 76 ? 1.705 9.242 -0.949 1 88.12 76 GLN A O 1
ATOM 550 N N . ILE A 1 77 ? 2.525 7.148 -0.958 1 92.81 77 ILE A N 1
ATOM 551 C CA . ILE A 1 77 ? 1.318 6.621 -1.582 1 92.81 77 ILE A CA 1
ATOM 552 C C . ILE A 1 77 ? 0.119 6.852 -0.666 1 92.81 77 ILE A C 1
ATOM 554 O O . ILE A 1 77 ? -0.943 7.285 -1.12 1 92.81 77 ILE A O 1
ATOM 558 N N . GLY A 1 78 ? 0.299 6.543 0.577 1 90.56 78 GLY A N 1
ATOM 559 C CA . GLY A 1 78 ? -0.753 6.766 1.557 1 90.56 78 GLY A CA 1
ATOM 560 C C . GLY A 1 78 ? -1.181 8.219 1.655 1 90.56 78 GLY A C 1
ATOM 561 O O . GLY A 1 78 ? -2.375 8.516 1.734 1 90.56 78 GLY A O 1
ATOM 562 N N . LEU A 1 79 ? -0.236 9.109 1.65 1 86.19 79 LEU A N 1
ATOM 563 C CA . LEU A 1 79 ? -0.513 10.539 1.757 1 86.19 79 LEU A CA 1
ATOM 564 C C . LEU A 1 79 ? -1.295 11.031 0.544 1 86.19 79 LEU A C 1
ATOM 566 O O . LEU A 1 79 ? -2.223 11.828 0.683 1 86.19 79 LEU A O 1
ATOM 570 N N . VAL A 1 80 ? -0.885 10.586 -0.587 1 89.69 80 VAL A N 1
ATOM 571 C CA . VAL A 1 80 ? -1.556 10.977 -1.824 1 89.69 80 VAL A CA 1
ATOM 572 C C . VAL A 1 80 ? -3.002 10.484 -1.804 1 89.69 80 VAL A C 1
ATOM 574 O O . VAL A 1 80 ? -3.922 11.227 -2.146 1 89.69 80 VAL A O 1
ATOM 577 N N . LEU A 1 81 ? -3.189 9.242 -1.41 1 92.44 81 LEU A N 1
ATOM 578 C CA . LEU A 1 81 ? -4.535 8.688 -1.316 1 92.44 81 LEU A CA 1
ATOM 579 C C . LEU A 1 81 ? -5.363 9.438 -0.282 1 92.44 81 LEU A C 1
ATOM 581 O O . LEU A 1 81 ? -6.539 9.727 -0.513 1 92.44 81 LEU A O 1
ATOM 585 N N . TYR A 1 82 ? -4.793 9.758 0.794 1 86.12 82 TYR A N 1
ATOM 586 C CA . TYR A 1 82 ? -5.5 10.445 1.869 1 86.12 82 TYR A CA 1
ATOM 587 C C . TYR A 1 82 ? -5.934 11.844 1.433 1 86.12 82 TYR A C 1
ATOM 589 O O . TYR A 1 82 ? -7.074 12.242 1.674 1 86.12 82 TYR A O 1
ATOM 597 N N . MET A 1 83 ? -5.016 12.523 0.837 1 81.44 83 MET A N 1
ATOM 598 C CA . MET A 1 83 ? -5.336 13.875 0.377 1 81.44 83 MET A CA 1
ATOM 599 C C . MET A 1 83 ? -6.426 13.844 -0.689 1 81.44 83 MET A C 1
ATOM 601 O O . MET A 1 83 ? -7.25 14.75 -0.769 1 81.44 83 MET A O 1
ATOM 605 N N . PHE A 1 84 ? -6.434 12.867 -1.538 1 89.81 84 PHE A N 1
ATOM 606 C CA . PHE A 1 84 ? -7.496 12.664 -2.516 1 89.81 84 PHE A CA 1
ATOM 607 C C . PHE A 1 84 ? -8.844 12.5 -1.825 1 89.81 84 PHE A C 1
ATOM 609 O O . PHE A 1 84 ? -9.836 13.102 -2.242 1 89.81 84 PHE A O 1
ATOM 616 N N . LEU A 1 85 ? -8.867 11.703 -0.761 1 85.62 85 LEU A N 1
ATOM 617 C CA . LEU A 1 85 ? -10.094 11.453 -0.015 1 85.62 85 LEU A CA 1
ATOM 618 C C . LEU A 1 85 ? -10.578 12.727 0.672 1 85.62 85 LEU A C 1
ATOM 620 O O . LEU A 1 85 ? -11.781 12.969 0.747 1 85.62 85 LEU A O 1
ATOM 624 N N . ILE A 1 86 ? -9.664 13.469 1.206 1 76.62 86 ILE A N 1
ATOM 625 C CA . ILE A 1 86 ? -10.016 14.75 1.815 1 76.62 86 ILE A CA 1
ATOM 626 C C . ILE A 1 86 ? -10.672 15.656 0.775 1 76.62 86 ILE A C 1
ATOM 628 O O . ILE A 1 86 ? -11.703 16.281 1.043 1 76.62 86 ILE A O 1
ATOM 632 N N . GLY A 1 87 ? -10.086 15.719 -0.451 1 79.25 87 GLY A N 1
ATOM 633 C CA . GLY A 1 87 ? -10.68 16.484 -1.531 1 79.25 87 GLY A CA 1
ATOM 634 C C . GLY A 1 87 ? -12.039 15.977 -1.962 1 79.25 87 GLY A C 1
ATOM 635 O O . GLY A 1 87 ? -12.953 16.766 -2.223 1 79.25 87 GLY A O 1
ATOM 636 N N . LEU A 1 88 ? -12.102 14.688 -2.027 1 85.5 88 LEU A N 1
ATOM 637 C CA . LEU A 1 88 ? -13.328 14.031 -2.451 1 85.5 88 LEU A CA 1
ATOM 638 C C . LEU A 1 88 ? -14.492 14.406 -1.54 1 85.5 88 LEU A C 1
ATOM 640 O O . LEU A 1 88 ? -15.633 14.516 -1.994 1 85.5 88 LEU A O 1
ATOM 644 N N . ASN A 1 89 ? -14.234 14.594 -0.333 1 76.75 89 ASN A N 1
ATOM 645 C CA . ASN A 1 89 ? -15.281 14.875 0.643 1 76.75 89 ASN A CA 1
ATOM 646 C C . ASN A 1 89 ? -15.336 16.359 0.989 1 76.75 89 ASN A C 1
ATOM 648 O O . ASN A 1 89 ? -15.984 16.75 1.965 1 76.75 89 ASN A O 1
ATOM 652 N N . PHE A 1 90 ? -14.672 17.094 0.23 1 70.56 90 PHE A N 1
ATOM 653 C CA . PHE A 1 90 ? -14.648 18.547 0.442 1 70.56 90 PHE A CA 1
ATOM 654 C C . PHE A 1 90 ? -15.922 19.188 -0.091 1 70.56 90 PHE A C 1
ATOM 656 O O . PHE A 1 90 ? -16.297 18.953 -1.24 1 70.56 90 PHE A O 1
ATOM 663 N N . ASP A 1 91 ? -16.719 19.75 0.802 1 65 91 ASP A N 1
ATOM 664 C CA . ASP A 1 91 ? -17.922 20.453 0.382 1 65 91 ASP A CA 1
ATOM 665 C C . ASP A 1 91 ? -17.656 21.953 0.223 1 65 91 ASP A C 1
ATOM 667 O O . ASP A 1 91 ? -17.688 22.703 1.2 1 65 91 ASP A O 1
ATOM 671 N N . ALA A 1 92 ? -17.484 22.359 -0.939 1 60.66 92 ALA A N 1
ATOM 672 C CA . ALA A 1 92 ? -17.203 23.766 -1.22 1 60.66 92 ALA A CA 1
ATOM 673 C C . ALA A 1 92 ? -18.438 24.641 -1.007 1 60.66 92 ALA A C 1
ATOM 675 O O . ALA A 1 92 ? -18.312 25.844 -0.797 1 60.66 92 ALA A O 1
ATOM 676 N N . GLY A 1 93 ? -19.594 24.031 -1.079 1 61.22 93 GLY A N 1
ATOM 677 C CA . GLY A 1 93 ? -20.844 24.766 -0.899 1 61.22 93 GLY A CA 1
ATOM 678 C C . GLY A 1 93 ? -20.969 25.375 0.483 1 61.22 93 GLY A C 1
ATOM 679 O O . GLY A 1 93 ? -21.594 26.438 0.645 1 61.22 93 GLY A O 1
ATOM 680 N N . LEU A 1 94 ? -20.375 24.766 1.337 1 56.69 94 LEU A N 1
ATOM 681 C CA . LEU A 1 94 ? -20.469 25.266 2.707 1 56.69 94 LEU A CA 1
ATOM 682 C C . LEU A 1 94 ? -19.641 26.531 2.883 1 56.69 94 LEU A C 1
ATOM 684 O O . LEU A 1 94 ? -19.875 27.312 3.812 1 56.69 94 LEU A O 1
ATOM 688 N N . LEU A 1 95 ? -18.781 26.719 2.074 1 58.25 95 LEU A N 1
ATOM 689 C CA . LEU A 1 95 ? -17.922 27.906 2.137 1 58.25 95 LEU A CA 1
ATOM 690 C C . LEU A 1 95 ? -18.703 29.156 1.742 1 58.25 95 LEU A C 1
ATOM 692 O O . LEU A 1 95 ? -18.359 30.266 2.154 1 58.25 95 LEU A O 1
ATOM 696 N N . LYS A 1 96 ? -19.781 29.016 1.169 1 60.59 96 LYS A N 1
ATOM 697 C CA . LYS A 1 96 ? -20.484 30.156 0.588 1 60.59 96 LYS A CA 1
ATOM 698 C C . LYS A 1 96 ? -21.172 30.984 1.668 1 60.59 96 LYS A C 1
ATOM 700 O O . LYS A 1 96 ? -21.266 32.219 1.542 1 60.59 96 LYS A O 1
ATOM 705 N N . HIS A 1 97 ? -21.594 30.469 2.748 1 60.34 97 HIS A N 1
ATOM 706 C CA . HIS A 1 97 ? -22.422 31.25 3.668 1 60.34 97 HIS A CA 1
ATOM 707 C C . HIS A 1 97 ? -21.562 31.969 4.703 1 60.34 97 HIS A C 1
ATOM 709 O O . HIS A 1 97 ? -22.062 32.875 5.402 1 60.34 97 HIS A O 1
ATOM 715 N N . ARG A 1 98 ? -20.328 31.75 4.855 1 69.69 98 ARG A N 1
ATOM 716 C CA . ARG A 1 98 ? -19.5 32.406 5.844 1 69.69 98 ARG A CA 1
ATOM 717 C C . ARG A 1 98 ? -18.172 32.875 5.23 1 69.69 98 ARG A C 1
ATOM 719 O O . ARG A 1 98 ? -17.125 32.75 5.863 1 69.69 98 ARG A O 1
ATOM 726 N N . VAL A 1 99 ? -18.328 33.469 4.145 1 77.31 99 VAL A N 1
ATOM 727 C CA . VAL A 1 99 ? -17.156 33.781 3.346 1 77.31 99 VAL A CA 1
ATOM 728 C C . VAL A 1 99 ? -16.359 34.906 4.02 1 77.31 99 VAL A C 1
ATOM 730 O O . VAL A 1 99 ? -15.133 34.875 4.016 1 77.31 99 VAL A O 1
ATOM 733 N N . GLY A 1 100 ? -17.109 35.875 4.648 1 83.31 100 GLY A N 1
ATOM 734 C CA . GLY A 1 100 ? -16.422 36.969 5.281 1 83.31 100 GLY A CA 1
ATOM 735 C C . GLY A 1 100 ? -15.586 36.562 6.477 1 83.31 100 GLY A C 1
ATOM 736 O O . GLY A 1 100 ? -14.414 36.938 6.586 1 83.31 100 GLY A O 1
ATOM 737 N N . THR A 1 101 ? -16.25 35.875 7.336 1 85.12 101 THR A N 1
ATOM 738 C CA . THR A 1 101 ? -15.539 35.406 8.523 1 85.12 101 THR A CA 1
ATOM 739 C C . THR A 1 101 ? -14.422 34.438 8.133 1 85.12 101 THR A C 1
ATOM 741 O O . THR A 1 101 ? -13.312 34.531 8.672 1 85.12 101 THR A O 1
ATOM 744 N N . ALA A 1 102 ? -14.734 33.594 7.262 1 85.94 102 ALA A N 1
ATOM 745 C CA . ALA A 1 102 ? -13.742 32.625 6.805 1 85.94 102 ALA A CA 1
ATOM 746 C C . ALA A 1 102 ? -12.539 33.344 6.176 1 85.94 102 ALA A C 1
ATOM 748 O O . ALA A 1 102 ? -11.391 32.938 6.395 1 85.94 102 ALA A O 1
ATOM 749 N N . ALA A 1 103 ? -12.812 34.344 5.449 1 87.62 103 ALA A N 1
ATOM 750 C CA . ALA A 1 103 ? -11.75 35.094 4.793 1 87.62 103 ALA A CA 1
ATOM 751 C C . ALA A 1 103 ? -10.891 35.812 5.82 1 87.62 103 ALA A C 1
ATOM 753 O O . ALA A 1 103 ? -9.664 35.875 5.695 1 87.62 103 ALA A O 1
ATOM 754 N N . ALA A 1 104 ? -11.539 36.438 6.73 1 91.25 104 ALA A N 1
ATOM 755 C CA . ALA A 1 104 ? -10.812 37.188 7.754 1 91.25 104 ALA A CA 1
ATOM 756 C C . ALA A 1 104 ? -9.938 36.25 8.586 1 91.25 104 ALA A C 1
ATOM 758 O O . ALA A 1 104 ? -8.781 36.594 8.875 1 91.25 104 ALA A O 1
ATOM 759 N N . VAL A 1 105 ? -10.5 35.219 9.016 1 91.69 105 VAL A N 1
ATOM 760 C CA . VAL A 1 105 ? -9.781 34.25 9.844 1 91.69 105 VAL A CA 1
ATOM 761 C C . VAL A 1 105 ? -8.641 33.625 9.039 1 91.69 105 VAL A C 1
ATOM 763 O O . VAL A 1 105 ? -7.535 33.438 9.555 1 91.69 105 VAL A O 1
ATOM 766 N N . SER A 1 106 ? -8.922 33.281 7.832 1 90.25 106 SER A N 1
ATOM 767 C CA . SER A 1 106 ? -7.883 32.719 6.977 1 90.25 106 SER A CA 1
ATOM 768 C C . SER A 1 106 ? -6.766 33.75 6.734 1 90.25 106 SER A C 1
ATOM 770 O O . SER A 1 106 ? -5.586 33.375 6.758 1 90.25 106 SER A O 1
ATOM 772 N N . ALA A 1 107 ? -7.152 34.938 6.469 1 91.81 107 ALA A N 1
ATOM 773 C CA . ALA A 1 107 ? -6.16 35.969 6.25 1 91.81 107 ALA A CA 1
ATOM 774 C C . ALA A 1 107 ? -5.27 36.156 7.477 1 91.81 107 ALA A C 1
ATOM 776 O O . ALA A 1 107 ? -4.047 36.25 7.355 1 91.81 107 ALA A O 1
ATOM 777 N N . ALA A 1 108 ? -5.859 36.25 8.586 1 93.94 108 ALA A N 1
ATOM 778 C CA . ALA A 1 108 ? -5.098 36.375 9.828 1 93.94 108 ALA A CA 1
ATOM 779 C C . ALA A 1 108 ? -4.219 35.156 10.062 1 93.94 108 ALA A C 1
ATOM 781 O O . ALA A 1 108 ? -3.08 35.281 10.516 1 93.94 108 ALA A O 1
ATOM 782 N N . GLY A 1 109 ? -4.77 34.031 9.789 1 92.5 109 GLY A N 1
ATOM 783 C CA . GLY A 1 109 ? -4.062 32.781 9.992 1 92.5 109 GLY A CA 1
ATOM 784 C C . GLY A 1 109 ? -2.908 32.562 9.031 1 92.5 109 GLY A C 1
ATOM 785 O O . GLY A 1 109 ? -2.051 31.719 9.25 1 92.5 109 GLY A O 1
ATOM 786 N N . ILE A 1 110 ? -2.873 33.312 8.016 1 91.06 110 ILE A N 1
ATOM 787 C CA . ILE A 1 110 ? -1.807 33.219 7.027 1 91.06 110 ILE A CA 1
ATOM 788 C C . ILE A 1 110 ? -0.824 34.375 7.188 1 91.06 110 ILE A C 1
ATOM 790 O O . ILE A 1 110 ? 0.383 34.156 7.324 1 91.06 110 ILE A O 1
ATOM 794 N N . LEU A 1 111 ? -1.317 35.562 7.277 1 93.88 111 LEU A N 1
ATOM 795 C CA . LEU A 1 111 ? -0.483 36.781 7.23 1 93.88 111 LEU A CA 1
ATOM 796 C C . LEU A 1 111 ? 0.256 36.969 8.547 1 93.88 111 LEU A C 1
ATOM 798 O O . LEU A 1 111 ? 1.434 37.344 8.555 1 93.88 111 LEU A O 1
ATOM 802 N N . VAL A 1 112 ? -0.425 36.75 9.602 1 95.06 112 VAL A N 1
ATOM 803 C CA . VAL A 1 112 ? 0.188 37 10.898 1 95.06 112 VAL A CA 1
ATOM 804 C C . VAL A 1 112 ? 1.321 36.031 11.141 1 95.06 112 VAL A C 1
ATOM 806 O O . VAL A 1 112 ? 2.443 36.406 11.461 1 95.06 112 VAL A O 1
ATOM 809 N N . PRO A 1 113 ? 1.071 34.781 10.977 1 94.38 113 PRO A N 1
ATOM 810 C CA . PRO A 1 113 ? 2.178 33.812 11.156 1 94.38 113 PRO A CA 1
ATOM 811 C C . PRO A 1 113 ? 3.291 34.031 10.125 1 94.38 113 PRO A C 1
ATOM 813 O O . PRO A 1 113 ? 4.465 33.812 10.438 1 94.38 113 PRO A O 1
ATOM 816 N N . LEU A 1 114 ? 2.963 34.375 8.969 1 93.31 114 LEU A N 1
ATOM 817 C CA . LEU A 1 114 ? 3.99 34.656 7.969 1 93.31 114 LEU A CA 1
ATOM 818 C C . LEU A 1 114 ? 4.887 35.812 8.422 1 93.31 114 LEU A C 1
ATOM 820 O O . LEU A 1 114 ? 6.109 35.75 8.289 1 93.31 114 LEU A O 1
ATOM 824 N N . ALA A 1 115 ? 4.242 36.812 8.898 1 95.25 115 ALA A N 1
ATOM 825 C CA . ALA A 1 115 ? 4.992 37.969 9.359 1 95.25 115 ALA A CA 1
ATOM 826 C C . ALA A 1 115 ? 5.844 37.656 10.578 1 95.25 115 ALA A C 1
ATOM 828 O O . ALA A 1 115 ? 7.023 38 10.633 1 95.25 115 ALA A O 1
ATOM 829 N N . LEU A 1 116 ? 5.273 37 11.516 1 95.75 116 LEU A N 1
ATOM 830 C CA . LEU A 1 116 ? 5.996 36.625 12.727 1 95.75 116 LEU A CA 1
ATOM 831 C C . LEU A 1 116 ? 7.105 35.625 12.422 1 95.75 116 LEU A C 1
ATOM 833 O O . LEU A 1 116 ? 8.203 35.719 12.977 1 95.75 116 LEU A O 1
ATOM 837 N N . GLY A 1 117 ? 6.805 34.656 11.625 1 94.19 117 G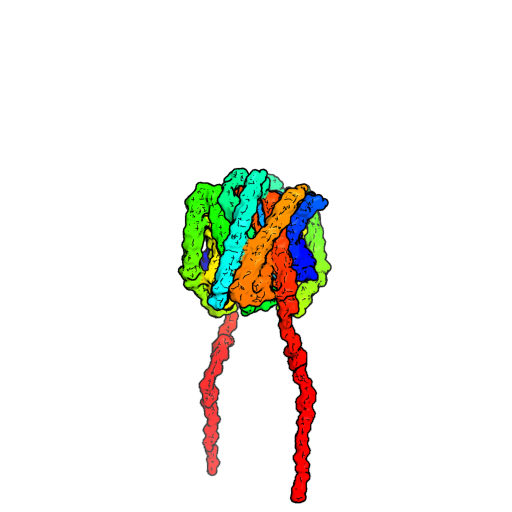LY A N 1
ATOM 838 C CA . GLY A 1 117 ? 7.82 33.688 11.211 1 94.19 117 GLY A CA 1
ATOM 839 C C . GLY A 1 117 ? 8.984 34.344 10.484 1 94.19 117 GLY A C 1
ATOM 840 O O . GLY A 1 117 ? 10.141 33.969 10.703 1 94.19 117 GLY A O 1
ATOM 841 N N . ALA A 1 118 ? 8.641 35.25 9.633 1 93.5 118 ALA A N 1
ATOM 842 C CA . ALA A 1 118 ? 9.68 36 8.922 1 93.5 118 ALA A CA 1
ATOM 843 C C . ALA A 1 118 ? 10.578 36.75 9.891 1 93.5 118 ALA A C 1
ATOM 845 O O . ALA A 1 118 ? 11.805 36.781 9.719 1 93.5 118 ALA A O 1
ATOM 846 N N . LEU A 1 119 ? 9.977 37.406 10.844 1 94.81 119 LEU A N 1
ATOM 847 C CA . LEU A 1 119 ? 10.734 38.188 11.82 1 94.81 119 LEU A CA 1
ATOM 848 C C . LEU A 1 119 ? 11.656 37.281 12.633 1 94.81 119 LEU A C 1
ATOM 850 O O . LEU A 1 119 ? 12.797 37.656 12.922 1 94.81 119 LEU A O 1
ATOM 854 N N . VAL A 1 120 ? 11.227 36.125 12.961 1 95.81 120 VAL A N 1
ATOM 855 C CA . VAL A 1 120 ? 12 35.219 13.789 1 95.81 120 VAL A CA 1
ATOM 856 C C . VAL A 1 120 ? 13.086 34.562 12.953 1 95.81 120 VAL A C 1
ATOM 858 O O . VAL A 1 120 ? 14.125 34.156 13.477 1 95.81 120 VAL A O 1
ATOM 861 N N . ALA A 1 121 ? 12.867 34.438 11.672 1 95.31 121 ALA A N 1
ATOM 862 C CA . ALA A 1 121 ? 13.828 33.812 10.773 1 95.31 121 ALA A CA 1
ATOM 863 C C . ALA A 1 121 ? 15.133 34.594 10.711 1 95.31 121 ALA A C 1
ATOM 865 O O . ALA A 1 121 ? 16.203 34.031 10.484 1 95.31 121 ALA A O 1
ATOM 866 N N . VAL A 1 122 ? 15.117 35.906 10.953 1 93.62 122 VAL A N 1
ATOM 867 C CA . VAL A 1 122 ? 16.266 36.781 10.805 1 93.62 122 VAL A CA 1
ATOM 868 C C . VAL A 1 122 ? 17.344 36.406 11.828 1 93.62 122 VAL A C 1
ATOM 870 O O . VAL A 1 122 ? 18.469 36.062 11.461 1 93.62 122 VAL A O 1
ATOM 873 N N . PRO A 1 123 ? 17 36.344 13.062 1 93.38 123 PRO A N 1
ATOM 874 C CA . PRO A 1 123 ? 18.031 35.969 14.023 1 93.38 123 PRO A CA 1
ATOM 875 C C . PRO A 1 123 ? 18.422 34.5 13.906 1 93.38 123 PRO A C 1
ATOM 877 O O . PRO A 1 123 ? 19.562 34.125 14.188 1 93.38 123 PRO A O 1
ATOM 880 N N . LEU A 1 124 ? 17.594 33.656 13.523 1 93.88 124 LEU A N 1
ATOM 881 C CA . LEU A 1 124 ? 17.906 32.219 13.414 1 93.88 124 LEU A CA 1
ATOM 882 C C . LEU A 1 124 ? 18.875 31.953 12.273 1 93.88 124 LEU A C 1
ATOM 884 O O . LEU A 1 124 ? 19.703 31.047 12.352 1 93.88 124 LEU A O 1
ATOM 888 N N . LEU A 1 125 ? 18.688 32.719 11.203 1 93.25 125 LEU A N 1
ATOM 889 C CA . LEU A 1 125 ? 19.578 32.562 10.062 1 93.25 125 LEU A CA 1
ATOM 890 C C . LEU A 1 125 ? 20.984 33.031 10.414 1 93.25 125 LEU A C 1
ATOM 892 O O . LEU A 1 125 ? 21.984 32.438 9.969 1 93.25 125 LEU A O 1
ATOM 896 N N . THR A 1 126 ? 21.109 34.031 11.164 1 89.75 126 THR A N 1
ATOM 897 C CA . THR A 1 126 ? 22.391 34.656 11.492 1 89.75 126 THR A CA 1
ATOM 898 C C . THR A 1 126 ? 23.25 33.719 12.336 1 89.75 126 THR A C 1
ATOM 900 O O . THR A 1 126 ? 24.469 33.781 12.289 1 89.75 126 THR A O 1
ATOM 903 N N . THR A 1 127 ? 22.688 32.844 13.062 1 89.25 127 THR A N 1
ATOM 904 C CA . THR A 1 127 ? 23.438 31.938 13.938 1 89.25 127 THR A CA 1
ATOM 905 C C . THR A 1 127 ? 24.094 30.828 13.125 1 89.25 127 THR A C 1
ATOM 907 O O . THR A 1 127 ? 25.062 30.219 13.578 1 89.25 127 THR A O 1
ATOM 910 N N . GLY A 1 128 ? 23.516 30.484 11.977 1 88.38 128 GLY A N 1
ATOM 911 C CA . GLY A 1 128 ? 24.078 29.484 11.086 1 88.38 128 GLY A CA 1
ATOM 912 C C . GLY A 1 128 ? 23.781 28.062 11.539 1 88.38 128 GLY A C 1
ATOM 913 O O . GLY A 1 128 ? 24.312 27.094 10.969 1 88.38 128 GLY A O 1
ATOM 914 N N . ARG A 1 129 ? 22.969 27.922 12.531 1 89.5 129 ARG A N 1
ATOM 915 C CA . ARG A 1 129 ? 22.719 26.594 13.109 1 89.5 129 ARG A CA 1
ATOM 916 C C . ARG A 1 129 ? 21.422 26 12.594 1 89.5 129 ARG A C 1
ATOM 918 O O . ARG A 1 129 ? 21.266 24.781 12.531 1 89.5 129 ARG A O 1
ATOM 925 N N . TYR A 1 130 ? 20.547 26.828 12.195 1 92.5 130 TYR A N 1
ATOM 926 C CA . TYR A 1 130 ? 19.172 26.391 11.961 1 92.5 130 TYR A CA 1
ATOM 927 C C . TYR A 1 130 ? 18.906 26.203 10.469 1 92.5 130 TYR A C 1
ATOM 929 O O . TYR A 1 130 ? 18.062 25.391 10.086 1 92.5 130 TYR A O 1
ATOM 937 N N . PHE A 1 131 ? 19.609 26.922 9.664 1 92.5 131 PHE A N 1
ATOM 938 C CA . PHE A 1 131 ? 19.453 26.859 8.219 1 92.5 131 PHE A CA 1
ATOM 939 C C . PHE A 1 131 ? 20.781 26.469 7.555 1 92.5 131 PHE A C 1
ATOM 941 O O . PHE A 1 131 ? 21.844 26.703 8.117 1 92.5 131 PHE A O 1
ATOM 948 N N . ASP A 1 132 ? 20.594 25.812 6.461 1 90.12 132 ASP A N 1
ATOM 949 C CA . ASP A 1 132 ? 21.797 25.5 5.68 1 90.12 132 ASP A CA 1
ATOM 950 C C . ASP A 1 132 ? 22.484 26.781 5.207 1 90.12 132 ASP A C 1
ATOM 952 O O . ASP A 1 132 ? 21.844 27.828 5.066 1 90.12 132 ASP A O 1
ATOM 956 N N . LYS A 1 133 ? 23.734 26.734 4.879 1 87.25 133 LYS A N 1
ATOM 957 C CA . LYS A 1 133 ? 24.547 27.875 4.48 1 87.25 133 LYS A CA 1
ATOM 958 C C . LYS A 1 133 ? 24.078 28.438 3.141 1 87.25 133 LYS A C 1
ATOM 960 O O . LYS A 1 133 ? 24.234 29.641 2.875 1 87.25 133 LYS A O 1
ATOM 965 N N . SER A 1 134 ? 23.422 27.703 2.354 1 85.94 134 SER A N 1
ATOM 966 C CA . SER A 1 134 ? 23 28.094 1.012 1 85.94 134 SER A CA 1
ATOM 967 C C . SER A 1 134 ? 21.656 28.828 1.038 1 85.94 134 SER A C 1
ATOM 969 O O . SER A 1 134 ? 21.234 29.375 0.025 1 85.94 134 SER A O 1
ATOM 971 N N . VAL A 1 135 ? 21.125 28.922 2.23 1 90.06 135 VAL A N 1
ATOM 972 C CA . VAL A 1 135 ? 19.766 29.453 2.324 1 90.06 135 VAL A CA 1
ATOM 973 C C . VAL A 1 135 ? 19.812 30.969 2.473 1 90.06 135 VAL A C 1
ATOM 975 O O . VAL A 1 135 ? 20.547 31.484 3.322 1 90.06 135 VAL A O 1
ATOM 978 N N . THR A 1 136 ? 19.062 31.656 1.624 1 90.19 136 THR A N 1
ATOM 979 C CA . THR A 1 136 ? 18.984 33.094 1.68 1 90.19 136 THR A CA 1
ATOM 980 C C . THR A 1 136 ? 17.969 33.562 2.73 1 90.19 136 THR A C 1
ATOM 982 O O . THR A 1 136 ? 17.188 32.719 3.227 1 90.19 136 THR A O 1
ATOM 985 N N . LEU A 1 137 ? 18.031 34.781 3.037 1 92.12 137 LEU A N 1
ATOM 986 C CA . LEU A 1 137 ? 17.125 35.344 4.043 1 92.12 137 LEU A CA 1
ATOM 987 C C . LEU A 1 137 ? 15.672 35.188 3.613 1 92.12 137 LEU A C 1
ATOM 989 O O . LEU A 1 137 ? 14.812 34.812 4.422 1 92.12 137 LEU A O 1
ATOM 993 N N . VAL A 1 138 ? 15.391 35.438 2.402 1 90.38 138 VAL A N 1
ATOM 994 C CA . VAL A 1 138 ? 14.031 35.375 1.889 1 90.38 138 VAL A CA 1
ATOM 995 C C . VAL A 1 138 ? 13.516 33.938 1.986 1 90.38 138 VAL A C 1
ATOM 997 O O . VAL A 1 138 ? 12.367 33.719 2.352 1 90.38 138 VAL A O 1
ATOM 1000 N N . MET A 1 139 ? 14.375 32.969 1.734 1 89.5 139 MET A N 1
ATOM 1001 C CA . MET A 1 139 ? 14 31.562 1.827 1 89.5 139 MET A CA 1
ATOM 1002 C C . MET A 1 139 ? 13.688 31.188 3.268 1 89.5 139 MET A C 1
ATOM 1004 O O . MET A 1 139 ? 12.695 30.5 3.527 1 89.5 139 MET A O 1
ATOM 1008 N N . ALA A 1 140 ? 14.555 31.688 4.074 1 93.5 140 ALA A N 1
ATOM 1009 C CA . ALA A 1 140 ? 14.367 31.391 5.488 1 93.5 140 ALA A CA 1
ATOM 1010 C C . ALA A 1 140 ? 13.055 31.984 6.004 1 93.5 140 ALA A C 1
ATOM 1012 O O . ALA A 1 140 ? 12.32 31.328 6.746 1 93.5 140 ALA A O 1
ATOM 1013 N N . MET A 1 141 ? 12.781 33.219 5.617 1 93.5 141 MET A N 1
ATOM 1014 C CA . MET A 1 141 ? 11.562 33.906 6.027 1 93.5 141 MET A CA 1
ATOM 1015 C C . MET A 1 141 ? 10.328 33.188 5.5 1 93.5 141 MET A C 1
ATOM 1017 O O . MET A 1 141 ? 9.367 33 6.238 1 93.5 141 MET A O 1
ATOM 1021 N N . MET A 1 142 ? 10.398 32.781 4.309 1 90.19 142 MET A N 1
ATOM 1022 C CA . MET A 1 142 ? 9.258 32.125 3.686 1 90.19 142 MET A CA 1
ATOM 1023 C C . MET A 1 142 ? 9.023 30.75 4.285 1 90.19 142 MET A C 1
ATOM 1025 O O . MET A 1 142 ? 7.887 30.391 4.582 1 90.19 142 MET A O 1
ATOM 1029 N N . PHE A 1 143 ? 10.125 30.047 4.441 1 91.44 143 PHE A N 1
ATOM 1030 C CA . PHE A 1 143 ? 9.992 28.688 4.949 1 91.44 143 PHE A CA 1
ATOM 1031 C C . PHE A 1 143 ? 9.453 28.688 6.375 1 91.44 143 PHE A C 1
ATOM 1033 O O . PHE A 1 143 ? 8.508 27.953 6.688 1 91.44 143 PHE A O 1
ATOM 1040 N N . LEU A 1 144 ? 10.078 29.5 7.195 1 93.69 144 LEU A N 1
ATOM 1041 C CA . LEU A 1 144 ? 9.648 29.547 8.586 1 93.69 144 LEU A CA 1
ATOM 1042 C C . LEU A 1 144 ? 8.242 30.125 8.695 1 93.69 144 LEU A C 1
ATOM 1044 O O . LEU A 1 144 ? 7.434 29.656 9.508 1 93.69 144 LEU A O 1
ATOM 1048 N N . GLY A 1 145 ? 7.953 31.172 7.957 1 92 145 GLY A N 1
ATOM 1049 C CA . GLY A 1 145 ? 6.605 31.703 7.902 1 92 145 GLY A CA 1
ATOM 1050 C C . GLY A 1 145 ? 5.562 30.688 7.488 1 92 145 GLY A C 1
ATOM 1051 O O . GLY A 1 145 ? 4.52 30.562 8.133 1 92 145 GLY A O 1
ATOM 1052 N N . ALA A 1 146 ? 5.863 29.969 6.473 1 88.94 146 ALA A N 1
ATOM 1053 C CA . ALA A 1 146 ? 4.949 28.938 5.992 1 88.94 146 ALA A CA 1
ATOM 1054 C C . ALA A 1 146 ? 4.758 27.844 7.035 1 88.94 146 ALA A C 1
ATOM 1056 O O . ALA A 1 146 ? 3.65 27.328 7.207 1 88.94 146 ALA A O 1
ATOM 1057 N N . SER A 1 147 ? 5.848 27.453 7.645 1 91.31 147 SER A N 1
ATOM 1058 C CA . SER A 1 147 ? 5.789 26.422 8.672 1 91.31 147 SER A CA 1
ATOM 1059 C C . SER A 1 147 ? 4.875 26.844 9.82 1 91.31 147 SER A C 1
ATOM 1061 O O . SER A 1 147 ? 4.113 26.016 10.344 1 91.31 147 SER A O 1
ATOM 1063 N N . ILE A 1 148 ? 4.965 28.094 10.172 1 91.12 148 ILE A N 1
ATOM 1064 C CA . ILE A 1 148 ? 4.168 28.578 11.289 1 91.12 148 ILE A CA 1
ATOM 1065 C C . ILE A 1 148 ? 2.729 28.812 10.836 1 91.12 148 ILE A C 1
ATOM 1067 O O . ILE A 1 148 ? 1.792 28.625 11.625 1 91.12 148 ILE A O 1
ATOM 1071 N N . ALA A 1 149 ? 2.551 29.031 9.641 1 90.81 149 ALA A N 1
ATOM 1072 C CA . ALA A 1 149 ? 1.23 29.359 9.102 1 90.81 149 ALA A CA 1
ATOM 1073 C C . ALA A 1 149 ? 0.441 28.094 8.789 1 90.81 149 ALA A C 1
ATOM 1075 O O . ALA A 1 149 ? -0.778 28.141 8.617 1 90.81 149 ALA A O 1
ATOM 1076 N N . THR A 1 150 ? 1.069 27.016 8.805 1 87.62 150 THR A N 1
ATOM 1077 C CA . THR A 1 150 ? 0.468 25.766 8.344 1 87.62 150 THR A CA 1
ATOM 1078 C C . THR A 1 150 ? -0.573 25.281 9.336 1 87.62 150 THR A C 1
ATOM 1080 O O . THR A 1 150 ? -0.358 25.328 10.555 1 87.62 150 THR A O 1
ATOM 1083 N N . THR A 1 151 ? -1.726 24.922 8.836 1 85.19 151 THR A N 1
ATOM 1084 C CA . THR A 1 151 ? -2.779 24.219 9.555 1 85.19 151 THR A CA 1
ATOM 1085 C C . THR A 1 151 ? -3.1 22.891 8.867 1 85.19 151 THR A C 1
ATOM 1087 O O . THR A 1 151 ? -3.105 22.812 7.637 1 85.19 151 THR A O 1
ATOM 1090 N N . ALA A 1 152 ? -3.199 21.891 9.641 1 81.12 152 ALA A N 1
ATOM 1091 C CA . ALA A 1 152 ? -3.465 20.562 9.062 1 81.12 152 ALA A CA 1
ATOM 1092 C C . ALA A 1 152 ? -4.957 20.375 8.789 1 81.12 152 ALA A C 1
ATOM 1094 O O . ALA A 1 152 ? -5.711 19.984 9.68 1 81.12 152 ALA A O 1
ATOM 1095 N N . PHE A 1 153 ? -5.316 20.531 7.582 1 74.19 153 PHE A N 1
ATOM 1096 C CA . PHE A 1 153 ? -6.707 20.375 7.176 1 74.19 153 PHE A CA 1
ATOM 1097 C C . PHE A 1 153 ? -7.203 18.969 7.492 1 74.19 153 PHE A C 1
ATOM 1099 O O . PHE A 1 153 ? -8.266 18.797 8.094 1 74.19 153 PHE A O 1
ATOM 1106 N N . PRO A 1 154 ? -6.379 17.922 7.113 1 64.75 154 PRO A N 1
ATOM 1107 C CA . PRO A 1 154 ? -6.867 16.578 7.402 1 64.75 154 PRO A CA 1
ATOM 1108 C C . PRO A 1 154 ? -7.059 16.312 8.898 1 64.75 154 PRO A C 1
ATOM 1110 O O . PRO A 1 154 ? -7.984 15.609 9.289 1 64.75 154 PRO A O 1
ATOM 1113 N N . MET A 1 155 ? -6.18 16.859 9.617 1 73.88 155 MET A N 1
ATOM 1114 C CA . MET A 1 155 ? -6.305 16.719 11.062 1 73.88 155 MET A CA 1
ATOM 1115 C C . MET A 1 155 ? -7.547 17.453 11.578 1 73.88 155 MET A C 1
ATOM 1117 O O . MET A 1 155 ? -8.234 16.953 12.469 1 73.88 155 MET A O 1
ATOM 1121 N N . LEU A 1 156 ? -7.812 18.547 11.055 1 76.69 156 LEU A N 1
ATOM 1122 C CA . LEU A 1 156 ? -9.008 19.297 11.414 1 76.69 156 LEU A CA 1
ATOM 1123 C C . LEU A 1 156 ? -10.273 18.516 11.062 1 76.69 156 LEU A C 1
ATOM 1125 O O . LEU A 1 156 ? -11.203 18.453 11.867 1 76.69 156 LEU A O 1
ATOM 1129 N N . ALA A 1 157 ? -10.227 18.062 9.898 1 67.81 157 ALA A N 1
ATOM 1130 C CA . ALA A 1 157 ? -11.375 17.281 9.445 1 67.81 157 ALA A CA 1
ATOM 1131 C C . ALA A 1 157 ? -11.625 16.094 10.359 1 67.81 157 ALA A C 1
ATOM 1133 O O . ALA A 1 157 ? -12.773 15.781 10.688 1 67.81 157 ALA A O 1
ATOM 1134 N N . ARG A 1 158 ? -10.539 15.492 10.703 1 68.56 158 ARG A N 1
ATOM 1135 C CA . ARG A 1 158 ? -10.664 14.328 11.578 1 68.56 158 ARG A CA 1
ATOM 1136 C C . ARG A 1 158 ? -11.195 14.734 12.953 1 68.56 158 ARG A C 1
ATOM 1138 O O . ARG A 1 158 ? -12.062 14.062 13.508 1 68.56 158 ARG A O 1
ATOM 1145 N N . ILE A 1 159 ? -10.703 15.75 13.539 1 70 159 ILE A N 1
ATOM 1146 C CA . ILE A 1 159 ? -11.133 16.234 14.844 1 70 159 ILE A CA 1
ATOM 1147 C C . ILE A 1 159 ? -12.609 16.641 14.781 1 70 159 ILE A C 1
ATOM 1149 O O . ILE A 1 159 ? -13.391 16.281 15.664 1 70 159 ILE A O 1
ATOM 1153 N N . ILE A 1 160 ? -12.992 17.281 13.758 1 71.38 160 ILE A N 1
ATOM 1154 C CA . ILE A 1 160 ? -14.367 17.75 13.578 1 71.38 160 ILE A CA 1
ATOM 1155 C C . ILE A 1 160 ? -15.312 16.562 13.453 1 71.38 160 ILE A C 1
ATOM 1157 O O . ILE A 1 160 ? -16.391 16.562 14.039 1 71.38 160 ILE A O 1
ATOM 1161 N N . TYR A 1 161 ? -14.859 15.641 12.703 1 61.19 161 TYR A N 1
ATOM 1162 C CA . TYR A 1 161 ? -15.664 14.438 12.516 1 61.19 161 TYR A CA 1
ATOM 1163 C C . TYR A 1 161 ? -15.836 13.688 13.828 1 61.19 161 TYR A C 1
ATOM 1165 O O . TYR A 1 161 ? -16.953 13.328 14.211 1 61.19 161 TYR A O 1
ATOM 1173 N N . GLU A 1 162 ? -14.797 13.453 14.508 1 62.94 162 GLU A N 1
ATOM 1174 C CA . GLU A 1 162 ? -14.805 12.688 15.742 1 62.94 162 GLU A CA 1
ATOM 1175 C C . GLU A 1 162 ? -15.594 13.406 16.828 1 62.94 162 GLU A C 1
ATOM 1177 O O . GLU A 1 162 ? -16.188 12.766 17.703 1 62.94 162 GLU A O 1
ATOM 1182 N N . ARG A 1 163 ? -15.602 14.656 16.75 1 69.06 163 ARG A N 1
ATOM 1183 C CA . ARG A 1 163 ? -16.281 15.438 17.781 1 69.06 163 ARG A CA 1
ATOM 1184 C C . ARG A 1 163 ? -17.703 15.773 17.359 1 69.06 163 ARG A C 1
ATOM 1186 O O . ARG A 1 163 ? -18.391 16.547 18.031 1 69.06 163 ARG A O 1
ATOM 1193 N N . GLY A 1 164 ? -18.078 15.281 16.219 1 63.91 164 GLY A N 1
ATOM 1194 C CA . GLY A 1 164 ? -19.438 15.453 15.758 1 63.91 164 GLY A CA 1
ATOM 1195 C C . GLY A 1 164 ? -19.75 16.859 15.312 1 63.91 164 GLY A C 1
ATOM 1196 O O . GLY A 1 164 ? -20.891 17.328 15.438 1 63.91 164 GLY A O 1
ATOM 1197 N N . LEU A 1 165 ? -18.891 17.594 14.961 1 72.62 165 LEU A N 1
ATOM 1198 C CA . LEU A 1 165 ? -19.078 18.984 14.57 1 72.62 165 LEU A CA 1
ATOM 1199 C C . LEU A 1 165 ? -19.297 19.109 13.07 1 72.62 165 LEU A C 1
ATOM 1201 O O . LEU A 1 165 ? -19.391 20.203 12.531 1 72.62 165 LEU A O 1
ATOM 1205 N N . SER A 1 166 ? -19.328 17.938 12.539 1 64.94 166 SER A N 1
ATOM 1206 C CA . SER A 1 166 ? -19.562 17.953 11.102 1 64.94 166 SER A CA 1
ATOM 1207 C C . SER A 1 166 ? -20.906 18.594 10.773 1 64.94 166 SER A C 1
ATOM 1209 O O . SER A 1 166 ? -21.922 18.281 11.398 1 64.94 166 SER A O 1
ATOM 1211 N N . GLY A 1 167 ? -20.938 19.547 9.875 1 66.19 167 GLY A N 1
ATOM 1212 C CA . GLY A 1 167 ? -22.188 20.188 9.469 1 66.19 167 GLY A CA 1
ATOM 1213 C C . GLY A 1 167 ? -22.547 21.391 10.32 1 66.19 167 GLY A C 1
ATOM 1214 O O . GLY A 1 167 ? -23.516 22.078 10.039 1 66.19 167 GLY A O 1
ATOM 1215 N N . THR A 1 168 ? -21.859 21.609 11.352 1 75.06 168 THR A N 1
ATOM 1216 C CA . THR A 1 168 ? -22.109 22.781 12.172 1 75.06 168 THR A CA 1
ATOM 1217 C C . THR A 1 168 ? -21.422 24 11.578 1 75.06 168 THR A C 1
ATOM 1219 O O . THR A 1 168 ? -20.484 23.875 10.773 1 75.06 168 THR A O 1
ATOM 1222 N N . PRO A 1 169 ? -21.906 25.109 11.945 1 77.19 169 PRO A N 1
ATOM 1223 C CA . PRO A 1 169 ? -21.281 26.328 11.438 1 77.19 169 PRO A CA 1
ATOM 1224 C C . PRO A 1 169 ? -19.797 26.438 11.82 1 77.19 169 PRO A C 1
ATOM 1226 O O . PRO A 1 169 ? -18.969 26.828 10.992 1 77.19 169 PRO A O 1
ATOM 1229 N N . LEU A 1 170 ? -19.484 26.047 12.969 1 82.5 170 LEU A N 1
ATOM 1230 C CA . LEU A 1 170 ? -18.109 26.094 13.438 1 82.5 170 LEU A CA 1
ATOM 1231 C C . LEU A 1 170 ? -17.234 25.109 12.664 1 82.5 170 LEU A C 1
ATOM 1233 O O . LEU A 1 170 ? -16.125 25.453 12.25 1 82.5 170 LEU A O 1
ATOM 1237 N N . GLY A 1 171 ? -17.719 23.938 12.625 1 79.94 171 GLY A N 1
ATOM 1238 C CA . GLY A 1 171 ? -16.984 22.922 11.875 1 79.94 171 GLY A CA 1
ATOM 1239 C C . GLY A 1 171 ? -16.734 23.328 10.43 1 79.94 171 GLY A C 1
ATOM 1240 O O . GLY A 1 171 ? -15.633 23.156 9.914 1 79.94 171 GLY A O 1
ATOM 1241 N N . THR A 1 172 ? -17.75 23.891 9.844 1 74.44 172 THR A N 1
ATOM 1242 C CA . THR A 1 172 ? -17.656 24.312 8.453 1 74.44 172 THR A CA 1
ATOM 1243 C C . THR A 1 172 ? -16.656 25.469 8.305 1 74.44 172 THR A C 1
ATOM 1245 O O . THR A 1 172 ? -15.875 25.5 7.355 1 74.44 172 THR A O 1
ATOM 1248 N N . LEU A 1 173 ? -16.812 26.344 9.164 1 80.56 173 LEU A N 1
ATOM 1249 C CA . LEU A 1 173 ? -15.891 27.484 9.164 1 80.56 173 LEU A CA 1
ATOM 1250 C C . LEU A 1 173 ? -14.453 27.016 9.352 1 80.56 173 LEU A C 1
ATOM 1252 O O . LEU A 1 173 ? -13.547 27.5 8.656 1 80.56 173 LEU A O 1
ATOM 1256 N N . ALA A 1 174 ? -14.195 26.156 10.25 1 85.06 174 ALA A N 1
ATOM 1257 C CA . ALA A 1 174 ? -12.859 25.625 10.516 1 85.06 174 ALA A CA 1
ATOM 1258 C C . ALA A 1 174 ? -12.305 24.906 9.297 1 85.06 174 ALA A C 1
ATOM 1260 O O . ALA A 1 174 ? -11.125 25.062 8.961 1 85.06 174 ALA A O 1
ATOM 1261 N N . LEU A 1 175 ? -13.125 24.141 8.734 1 76.12 175 LEU A N 1
ATOM 1262 C CA . LEU A 1 175 ? -12.695 23.375 7.566 1 76.12 175 LEU A CA 1
ATOM 1263 C C . LEU A 1 175 ? -12.367 24.297 6.402 1 76.12 175 LEU A C 1
ATOM 1265 O O . LEU A 1 175 ? -11.383 24.078 5.688 1 76.12 175 LEU A O 1
ATOM 1269 N N . ALA A 1 176 ? -13.203 25.312 6.234 1 75.94 176 ALA A N 1
ATOM 1270 C CA . ALA A 1 176 ? -12.961 26.281 5.168 1 75.94 176 ALA A CA 1
ATOM 1271 C C . ALA A 1 176 ? -11.641 27.016 5.387 1 75.94 176 ALA A C 1
ATOM 1273 O O . ALA A 1 176 ? -10.867 27.203 4.445 1 75.94 176 ALA A O 1
ATOM 1274 N N . CYS A 1 177 ? -11.43 27.422 6.535 1 83.62 177 CYS A N 1
ATOM 1275 C CA . CYS A 1 177 ? -10.195 28.125 6.875 1 83.62 177 CYS A CA 1
ATOM 1276 C C . CYS A 1 177 ? -8.984 27.203 6.742 1 83.62 177 CYS A C 1
ATOM 1278 O O . CYS A 1 177 ? -7.945 27.609 6.23 1 83.62 177 CYS A O 1
ATOM 1280 N N . GLY A 1 178 ? -9.133 26.031 7.246 1 81.12 178 GLY A N 1
ATOM 1281 C CA . GLY A 1 178 ? -8.055 25.078 7.152 1 81.12 178 GLY A CA 1
ATOM 1282 C C . GLY A 1 178 ? -7.652 24.75 5.727 1 81.12 178 GLY A C 1
ATOM 1283 O O . GLY A 1 178 ? -6.461 24.672 5.41 1 81.12 178 GLY A O 1
ATOM 1284 N N . ALA A 1 179 ? -8.656 24.578 4.902 1 72.44 179 ALA A N 1
ATOM 1285 C CA . ALA A 1 179 ? -8.406 24.281 3.498 1 72.44 179 ALA A CA 1
ATOM 1286 C C . ALA A 1 179 ? -7.66 25.422 2.814 1 72.44 179 ALA A C 1
ATOM 1288 O O . ALA A 1 179 ? -6.723 25.188 2.045 1 72.44 179 ALA A O 1
ATOM 1289 N N . THR A 1 180 ? -8.109 26.578 3.025 1 74.38 180 THR A N 1
ATOM 1290 C CA . THR A 1 180 ? -7.484 27.766 2.439 1 74.38 180 THR A CA 1
ATOM 1291 C C . THR A 1 180 ? -6.047 27.922 2.928 1 74.38 180 THR A C 1
ATOM 1293 O O . THR A 1 180 ? -5.145 28.203 2.139 1 74.38 180 THR A O 1
ATOM 1296 N N . ASP A 1 181 ? -5.871 27.719 4.152 1 80.94 181 ASP A N 1
ATOM 1297 C CA . ASP A 1 181 ? -4.547 27.828 4.762 1 80.94 181 ASP A CA 1
ATOM 1298 C C . ASP A 1 181 ? -3.588 26.797 4.172 1 80.94 181 ASP A C 1
ATOM 1300 O O . ASP A 1 181 ? -2.43 27.109 3.893 1 80.94 181 ASP A O 1
ATOM 1304 N N . ASP A 1 182 ? -4.094 25.625 4.07 1 73.56 182 ASP A N 1
ATOM 1305 C CA . ASP A 1 182 ? -3.264 24.562 3.52 1 73.56 182 ASP A CA 1
ATOM 1306 C C . ASP A 1 182 ? -2.852 24.875 2.082 1 73.56 182 ASP A C 1
ATOM 1308 O O . ASP A 1 182 ? -1.692 24.688 1.709 1 73.56 182 ASP A O 1
ATOM 1312 N N . ALA A 1 183 ? -3.807 25.344 1.324 1 69 183 ALA A N 1
ATOM 1313 C CA . ALA A 1 183 ? -3.518 25.703 -0.063 1 69 183 ALA A CA 1
ATOM 1314 C C . ALA A 1 183 ? -2.443 26.781 -0.138 1 69 183 ALA A C 1
ATOM 1316 O O . ALA A 1 183 ? -1.521 26.703 -0.952 1 69 183 ALA A O 1
ATOM 1317 N N . PHE A 1 184 ? -2.516 27.734 0.654 1 73.62 184 PHE A N 1
ATOM 1318 C CA . PHE A 1 184 ? -1.577 28.844 0.648 1 73.62 184 PHE A CA 1
ATOM 1319 C C . PHE A 1 184 ? -0.196 28.391 1.108 1 73.62 184 PHE A C 1
ATOM 1321 O O . PHE A 1 184 ? 0.818 28.812 0.551 1 73.62 184 PHE A O 1
ATOM 1328 N N . SER A 1 185 ? -0.183 27.609 2.145 1 75.31 185 SER A N 1
ATOM 1329 C CA . SER A 1 185 ? 1.092 27.125 2.664 1 75.31 185 SER A CA 1
ATOM 1330 C C . SER A 1 185 ? 1.849 26.312 1.613 1 75.31 185 SER A C 1
ATOM 1332 O O . SER A 1 185 ? 3.07 26.422 1.501 1 75.31 185 SER A O 1
ATOM 1334 N N . TRP A 1 186 ? 1.146 25.562 0.865 1 69.38 186 TRP A N 1
ATOM 1335 C CA . TRP A 1 186 ? 1.768 24.766 -0.191 1 69.38 186 TRP A CA 1
ATOM 1336 C C . TRP A 1 186 ? 2.318 25.672 -1.294 1 69.38 186 TRP A C 1
ATOM 1338 O O . TRP A 1 186 ? 3.381 25.391 -1.856 1 69.38 186 TRP A O 1
ATOM 1348 N N . CYS A 1 187 ? 1.602 26.734 -1.627 1 71.88 187 CYS A N 1
ATOM 1349 C CA . CYS A 1 187 ? 2.082 27.703 -2.609 1 71.88 187 CYS A CA 1
ATOM 1350 C C . CYS A 1 187 ? 3.381 28.344 -2.146 1 71.88 187 CYS A C 1
ATOM 1352 O O . CYS A 1 187 ? 4.309 28.531 -2.938 1 71.88 187 CYS A O 1
ATOM 1354 N N . ILE A 1 188 ? 3.469 28.641 -0.913 1 76.94 188 ILE A N 1
ATOM 1355 C CA . ILE A 1 188 ? 4.668 29.266 -0.36 1 76.94 188 ILE A CA 1
ATOM 1356 C C . ILE A 1 188 ? 5.824 28.266 -0.39 1 76.94 188 ILE A C 1
ATOM 1358 O O . ILE A 1 188 ? 6.945 28.625 -0.762 1 76.94 188 ILE A O 1
ATOM 1362 N N . LEU A 1 189 ? 5.539 27.062 -0.025 1 73.94 189 LEU A N 1
ATOM 1363 C CA . LEU A 1 189 ? 6.578 26.031 -0.047 1 73.94 189 LEU A CA 1
ATOM 1364 C C . LEU A 1 189 ? 7.105 25.828 -1.463 1 73.94 189 LEU A C 1
ATOM 1366 O O . LEU A 1 189 ? 8.312 25.703 -1.668 1 73.94 189 LEU A O 1
ATOM 1370 N N . ALA A 1 190 ? 6.207 25.812 -2.371 1 70.12 190 ALA A N 1
ATOM 1371 C CA . ALA A 1 190 ? 6.617 25.656 -3.766 1 70.12 190 ALA A CA 1
ATOM 1372 C C . ALA A 1 190 ? 7.539 26.797 -4.191 1 70.12 190 ALA A C 1
ATOM 1374 O O . ALA A 1 190 ? 8.516 26.578 -4.91 1 70.12 190 ALA A O 1
ATOM 1375 N N . THR A 1 191 ? 7.23 27.906 -3.75 1 73.62 191 THR A N 1
ATOM 1376 C CA . THR A 1 191 ? 8.023 29.094 -4.082 1 73.62 191 THR A CA 1
ATOM 1377 C C . THR A 1 191 ? 9.406 29.016 -3.449 1 73.62 191 THR A C 1
ATOM 1379 O O . THR A 1 191 ? 10.406 29.312 -4.102 1 73.62 191 THR A O 1
ATOM 1382 N N . VAL A 1 192 ? 9.445 28.656 -2.246 1 77.06 192 VAL A N 1
ATOM 1383 C CA . VAL A 1 192 ? 10.719 28.516 -1.535 1 77.06 192 VAL A CA 1
ATOM 1384 C C . VAL A 1 192 ? 11.586 27.469 -2.23 1 77.06 192 VAL A C 1
ATOM 1386 O O . VAL A 1 192 ? 12.789 27.672 -2.412 1 77.06 192 VAL A O 1
ATOM 1389 N N . LEU A 1 193 ? 11.055 26.406 -2.6 1 72.94 193 LEU A N 1
ATOM 1390 C CA . LEU A 1 193 ? 11.789 25.328 -3.246 1 72.94 193 LEU A CA 1
ATOM 1391 C C . LEU A 1 193 ? 12.297 25.75 -4.621 1 72.94 193 LEU A C 1
ATOM 1393 O O . LEU A 1 193 ? 13.398 25.375 -5.027 1 72.94 193 LEU A O 1
ATOM 1397 N N . ALA A 1 194 ? 11.5 26.5 -5.27 1 71.75 194 ALA A N 1
ATOM 1398 C CA . ALA A 1 194 ? 11.891 27.031 -6.574 1 71.75 194 ALA A CA 1
ATOM 1399 C C . ALA A 1 194 ? 13.094 27.953 -6.449 1 71.75 194 ALA A C 1
ATOM 1401 O O . ALA A 1 194 ? 14.023 27.891 -7.258 1 71.75 194 ALA A O 1
ATOM 1402 N N . ILE A 1 195 ? 13.047 28.781 -5.523 1 73.25 195 ILE A N 1
ATOM 1403 C CA . ILE A 1 195 ? 14.148 29.719 -5.289 1 73.25 195 ILE A CA 1
ATOM 1404 C C . ILE A 1 195 ? 15.414 28.938 -4.926 1 73.25 195 ILE A C 1
ATOM 1406 O O . ILE A 1 195 ? 16.5 29.25 -5.426 1 73.25 195 ILE A O 1
ATOM 1410 N N . HIS A 1 196 ? 15.227 28 -4.102 1 75.19 196 HIS A N 1
ATOM 1411 C CA . HIS A 1 196 ? 16.375 27.203 -3.646 1 75.19 196 HIS A CA 1
ATOM 1412 C C . HIS A 1 196 ? 17.031 26.484 -4.809 1 75.19 196 HIS A C 1
ATOM 1414 O O . HIS A 1 196 ? 18.25 26.297 -4.816 1 75.19 196 HIS A O 1
ATOM 1420 N N . ARG A 1 197 ? 16.266 26.016 -5.711 1 72.38 197 ARG A N 1
ATOM 1421 C CA . ARG A 1 197 ? 16.797 25.281 -6.855 1 72.38 197 ARG A CA 1
ATOM 1422 C C . ARG A 1 197 ? 17.375 26.25 -7.898 1 72.38 197 ARG A C 1
ATOM 1424 O O . ARG A 1 197 ? 17.984 25.812 -8.875 1 72.38 197 ARG A O 1
ATOM 1431 N N . GLY A 1 198 ? 17.281 27.594 -7.641 1 67.31 198 GLY A N 1
ATOM 1432 C CA . GLY A 1 198 ? 17.969 28.641 -8.391 1 67.31 198 GLY A CA 1
ATOM 1433 C C . GLY A 1 198 ? 17.344 28.922 -9.742 1 67.31 198 GLY A C 1
ATOM 1434 O O . GLY A 1 198 ? 18.016 29.438 -10.641 1 67.31 198 GLY A O 1
ATOM 1435 N N . SER A 1 199 ? 16.344 28.312 -9.953 1 71.44 199 SER A N 1
ATOM 1436 C CA . SER A 1 199 ? 15.836 28.594 -11.289 1 71.44 199 SER A CA 1
ATOM 1437 C C . SER A 1 199 ? 14.43 29.172 -11.234 1 71.44 199 SER A C 1
ATOM 1439 O O . SER A 1 199 ? 13.508 28.531 -10.727 1 71.44 199 SER A O 1
ATOM 1441 N N . ALA A 1 200 ? 14.492 30.5 -11.531 1 71.5 200 ALA A N 1
ATOM 1442 C CA . ALA A 1 200 ? 13.203 31.172 -11.641 1 71.5 200 ALA A CA 1
ATOM 1443 C C . ALA A 1 200 ? 12.242 30.406 -12.531 1 71.5 200 ALA A C 1
ATOM 1445 O O . ALA A 1 200 ? 11.031 30.391 -12.305 1 71.5 200 ALA A O 1
ATOM 1446 N N . ALA A 1 201 ? 12.914 29.734 -13.383 1 75.19 201 ALA A N 1
ATOM 1447 C CA . ALA A 1 201 ? 12.117 28.938 -14.312 1 75.19 201 ALA A CA 1
ATOM 1448 C C . ALA A 1 201 ? 11.398 27.812 -13.578 1 75.19 201 ALA A C 1
ATOM 1450 O O . ALA A 1 201 ? 10.25 27.484 -13.898 1 75.19 201 ALA A O 1
ATOM 1451 N N . VAL A 1 202 ? 12.008 27.359 -12.602 1 71.5 202 VAL A N 1
ATOM 1452 C CA . VAL A 1 202 ? 11.43 26.266 -11.82 1 71.5 202 VAL A CA 1
ATOM 1453 C C . VAL A 1 202 ? 10.25 26.797 -11 1 71.5 202 VAL A C 1
ATOM 1455 O O . VAL A 1 202 ? 9.211 26.125 -10.914 1 71.5 202 VAL A O 1
ATOM 1458 N N . ALA A 1 203 ? 10.477 27.953 -10.547 1 71.94 203 ALA A N 1
ATOM 1459 C CA . ALA A 1 203 ? 9.398 28.562 -9.773 1 71.94 203 ALA A CA 1
ATOM 1460 C C . ALA A 1 203 ? 8.203 28.891 -10.672 1 71.94 203 ALA A C 1
ATOM 1462 O O . ALA A 1 203 ? 7.055 28.672 -10.297 1 71.94 203 ALA A O 1
ATOM 1463 N N . ALA A 1 204 ? 8.5 29.5 -11.75 1 77.31 204 ALA A N 1
ATOM 1464 C CA . ALA A 1 204 ? 7.445 29.875 -12.695 1 77.31 204 ALA A CA 1
ATOM 1465 C C . ALA A 1 204 ? 6.684 28.641 -13.172 1 77.31 204 ALA A C 1
ATOM 1467 O O . ALA A 1 204 ? 5.457 28.672 -13.297 1 77.31 204 ALA A O 1
ATOM 1468 N N . THR A 1 205 ? 7.352 27.594 -13.43 1 80.75 205 THR A N 1
ATOM 1469 C CA . THR A 1 205 ? 6.723 26.344 -13.875 1 80.75 205 THR A CA 1
ATOM 1470 C C . THR A 1 205 ? 5.836 25.766 -12.781 1 80.75 205 THR A C 1
ATOM 1472 O O . THR A 1 205 ? 4.754 25.25 -13.055 1 80.75 205 THR A O 1
ATOM 1475 N N . ALA A 1 206 ? 6.301 25.844 -11.617 1 76.94 206 ALA A N 1
ATOM 1476 C CA . ALA A 1 206 ? 5.535 25.312 -10.492 1 76.94 206 ALA A CA 1
ATOM 1477 C C . ALA A 1 206 ? 4.246 26.094 -10.281 1 76.94 206 ALA A C 1
ATOM 1479 O O . ALA A 1 206 ? 3.17 25.516 -10.148 1 76.94 206 ALA A O 1
ATOM 1480 N N . ILE A 1 207 ? 4.398 27.422 -10.266 1 76.19 207 ILE A N 1
ATOM 1481 C CA . ILE A 1 207 ? 3.25 28.266 -9.977 1 76.19 207 ILE A CA 1
ATOM 1482 C C . ILE A 1 207 ? 2.277 28.25 -11.148 1 76.19 207 ILE A C 1
ATOM 1484 O O . ILE A 1 207 ? 1.089 27.969 -10.977 1 76.19 207 ILE A O 1
ATOM 1488 N N . LEU A 1 208 ? 2.744 28.531 -12.336 1 85.06 208 LEU A N 1
ATOM 1489 C CA . LEU A 1 208 ? 1.895 28.562 -13.523 1 85.06 208 LEU A CA 1
ATOM 1490 C C . LEU A 1 208 ? 1.355 27.172 -13.844 1 85.06 208 LEU A C 1
ATOM 1492 O O . LEU A 1 208 ? 0.207 27.031 -14.266 1 85.06 208 LEU A O 1
ATOM 1496 N N . GLY A 1 209 ? 2.242 26.219 -13.664 1 86.94 209 GLY A N 1
ATOM 1497 C CA . GLY A 1 209 ? 1.794 24.859 -13.859 1 86.94 209 GLY A CA 1
ATOM 1498 C C . GLY A 1 209 ? 0.718 24.438 -12.875 1 86.94 209 GLY A C 1
ATOM 1499 O O . GLY A 1 209 ? -0.236 23.75 -13.25 1 86.94 209 GLY A O 1
ATOM 1500 N N . GLY A 1 210 ? 0.909 24.828 -11.656 1 84.06 210 GLY A N 1
ATOM 1501 C CA . GLY A 1 210 ? -0.084 24.531 -10.641 1 84.06 210 GLY A CA 1
ATOM 1502 C C . GLY A 1 210 ? -1.436 25.156 -10.914 1 84.06 210 GLY A C 1
ATOM 1503 O O . GLY A 1 210 ? -2.473 24.5 -10.781 1 84.06 210 GLY A O 1
ATOM 1504 N N . ILE A 1 211 ? -1.413 26.406 -11.273 1 84.56 211 ILE A N 1
ATOM 1505 C CA . ILE A 1 211 ? -2.645 27.125 -11.586 1 84.56 211 ILE A CA 1
ATOM 1506 C C . ILE A 1 211 ? -3.314 26.484 -12.797 1 84.56 211 ILE A C 1
ATOM 1508 O O . ILE A 1 211 ? -4.527 26.25 -12.797 1 84.56 211 ILE A O 1
ATOM 1512 N N . ALA A 1 212 ? -2.551 26.234 -13.797 1 92.75 212 ALA A N 1
ATOM 1513 C CA . ALA A 1 212 ? -3.078 25.594 -15 1 92.75 212 ALA A CA 1
ATOM 1514 C C . ALA A 1 212 ? -3.688 24.234 -14.68 1 92.75 212 ALA A C 1
ATOM 1516 O O . ALA A 1 212 ? -4.754 23.891 -15.188 1 92.75 212 ALA A O 1
ATOM 1517 N N . TYR A 1 213 ? -2.98 23.5 -13.852 1 91.69 213 TYR A N 1
ATOM 1518 C CA . TYR A 1 213 ? -3.461 22.188 -13.43 1 91.69 213 TYR A CA 1
ATOM 1519 C C . TYR A 1 213 ? -4.785 22.297 -12.688 1 91.69 213 TYR A C 1
ATOM 1521 O O . TYR A 1 213 ? -5.742 21.578 -13 1 91.69 213 TYR A O 1
ATOM 1529 N N . ALA A 1 214 ? -4.797 23.188 -11.758 1 88.38 214 ALA A N 1
ATOM 1530 C CA . ALA A 1 214 ? -6.012 23.359 -10.961 1 88.38 214 ALA A CA 1
ATOM 1531 C C . ALA A 1 214 ? -7.188 23.781 -11.836 1 88.38 214 ALA A C 1
ATOM 1533 O O . ALA A 1 214 ? -8.289 23.234 -11.711 1 88.38 214 ALA A O 1
ATOM 1534 N N . LEU A 1 215 ? -6.93 24.688 -12.68 1 92.44 215 LEU A N 1
ATOM 1535 C CA . LEU A 1 215 ? -7.98 25.172 -13.555 1 92.44 215 LEU A CA 1
ATOM 1536 C C . LEU A 1 215 ? -8.461 24.078 -14.508 1 92.44 215 LEU A C 1
ATOM 1538 O O . LEU A 1 215 ? -9.664 23.906 -14.703 1 92.44 215 LEU A O 1
ATOM 1542 N N . LEU A 1 216 ? -7.559 23.375 -15.047 1 95.12 216 LEU A N 1
ATOM 1543 C CA . LEU A 1 216 ? -7.898 22.312 -16 1 95.12 216 LEU A CA 1
ATOM 1544 C C . LEU A 1 216 ? -8.711 21.219 -15.32 1 95.12 216 LEU A C 1
ATOM 1546 O O . LEU A 1 216 ? -9.727 20.781 -15.852 1 95.12 216 LEU A O 1
ATOM 1550 N N . VAL A 1 217 ? -8.281 20.781 -14.172 1 94 217 VAL A N 1
ATOM 1551 C CA . VAL A 1 217 ? -8.914 19.672 -13.469 1 94 217 VAL A CA 1
ATOM 1552 C C . VAL A 1 217 ? -10.266 20.109 -12.914 1 94 217 VAL A C 1
ATOM 1554 O O . VAL A 1 217 ? -11.242 19.359 -12.961 1 94 217 VAL A O 1
ATOM 1557 N N . LEU A 1 218 ? -10.367 21.359 -12.445 1 91.25 218 LEU A N 1
ATOM 1558 C CA . LEU A 1 218 ? -11.586 21.812 -11.789 1 91.25 218 LEU A CA 1
ATOM 1559 C C . LEU A 1 218 ? -12.609 22.281 -12.82 1 91.25 218 LEU A C 1
ATOM 1561 O O . LEU A 1 218 ? -13.781 22.469 -12.492 1 91.25 218 LEU A O 1
ATOM 1565 N N . THR A 1 219 ? -12.25 22.438 -14.016 1 93.31 219 THR A N 1
ATOM 1566 C CA . THR A 1 219 ? -13.203 22.828 -15.047 1 93.31 219 THR A CA 1
ATOM 1567 C C . THR A 1 219 ? -13.445 21.672 -16.016 1 93.31 219 THR A C 1
ATOM 1569 O O . THR A 1 219 ? -14.352 20.859 -15.828 1 93.31 219 THR A O 1
ATOM 1572 N N . VAL A 1 220 ? -12.375 21.406 -16.844 1 93.88 220 VAL A N 1
ATOM 1573 C CA . VAL A 1 220 ? -12.5 20.359 -17.859 1 93.88 220 VAL A CA 1
ATOM 1574 C C . VAL A 1 220 ? -12.547 18.984 -17.188 1 93.88 220 VAL A C 1
ATOM 1576 O O . VAL A 1 220 ? -13.344 18.125 -17.578 1 93.88 220 VAL A O 1
ATOM 1579 N N . GLY A 1 221 ? -11.703 18.781 -16.312 1 93.62 221 GLY A N 1
ATOM 1580 C CA . GLY A 1 221 ? -11.656 17.516 -15.594 1 93.62 221 GLY A CA 1
ATOM 1581 C C . GLY A 1 221 ? -12.945 17.203 -14.852 1 93.62 221 GLY A C 1
ATOM 1582 O O . GLY A 1 221 ? -13.445 16.078 -14.906 1 93.62 221 GLY A O 1
ATOM 1583 N N . ARG A 1 222 ? -13.398 18.219 -14.211 1 92.31 222 ARG A N 1
ATOM 1584 C CA . ARG A 1 222 ? -14.625 18.016 -13.438 1 92.31 222 ARG A CA 1
ATOM 1585 C C . ARG A 1 222 ? -15.773 17.562 -14.336 1 92.31 222 ARG A C 1
ATOM 1587 O O . ARG A 1 222 ? -16.562 16.688 -13.961 1 92.31 222 ARG A O 1
ATOM 1594 N N . LYS A 1 223 ? -15.906 18.172 -15.469 1 93.38 223 LYS A N 1
ATOM 1595 C CA . LYS A 1 223 ? -16.953 17.812 -16.422 1 93.38 223 LYS A CA 1
ATOM 1596 C C . LYS A 1 223 ? -16.766 16.391 -16.938 1 93.38 223 LYS A C 1
ATOM 1598 O O . LYS A 1 223 ? -17.719 15.625 -17.047 1 93.38 223 LYS A O 1
ATOM 1603 N N . ALA A 1 224 ? -15.578 16.062 -17.234 1 94.25 224 ALA A N 1
ATOM 1604 C CA . ALA A 1 224 ? -15.266 14.734 -17.766 1 94.25 224 ALA A CA 1
ATOM 1605 C C . ALA A 1 224 ? -15.469 13.656 -16.703 1 94.25 224 ALA A C 1
ATOM 1607 O O . ALA A 1 224 ? -15.883 12.539 -17.016 1 94.25 224 ALA A O 1
ATOM 1608 N N . LEU A 1 225 ? -15.266 13.938 -15.469 1 95.25 225 LEU A N 1
ATOM 1609 C CA . LEU A 1 225 ? -15.266 12.961 -14.383 1 95.25 225 LEU A CA 1
ATOM 1610 C C . LEU A 1 225 ? -16.688 12.703 -13.891 1 95.25 225 LEU A C 1
ATOM 1612 O O . LEU A 1 225 ? -16.922 11.75 -13.148 1 95.25 225 LEU A O 1
ATOM 1616 N N . ARG A 1 226 ? -17.625 13.477 -14.352 1 92.94 226 ARG A N 1
ATOM 1617 C CA . ARG A 1 226 ? -19.016 13.266 -13.992 1 92.94 226 ARG A CA 1
ATOM 1618 C C . ARG A 1 226 ? -19.5 11.891 -14.43 1 92.94 226 ARG A C 1
ATOM 1620 O O . ARG A 1 226 ? -20.375 11.305 -13.797 1 92.94 226 ARG A O 1
ATOM 1627 N N . VAL A 1 227 ? -18.891 11.406 -15.398 1 93 227 VAL A N 1
ATOM 1628 C CA . VAL A 1 227 ? -19.281 10.109 -15.938 1 93 227 VAL A CA 1
ATOM 1629 C C . VAL A 1 227 ? -19.062 9.023 -14.883 1 93 227 VAL A C 1
ATOM 1631 O O . VAL A 1 227 ? -19.828 8.062 -14.805 1 93 227 VAL A O 1
ATOM 1634 N N . LEU A 1 228 ? -18.078 9.172 -14.102 1 93.56 228 LEU A N 1
ATOM 1635 C CA . LEU A 1 228 ? -17.781 8.188 -13.062 1 93.56 228 LEU A CA 1
ATOM 1636 C C . LEU A 1 228 ? -18.922 8.117 -12.047 1 93.56 228 LEU A C 1
ATOM 1638 O O . LEU A 1 228 ? -19.266 7.039 -11.562 1 93.56 228 LEU A O 1
ATOM 1642 N N . GLY A 1 229 ? -19.438 9.281 -11.75 1 91.75 229 GLY A N 1
ATOM 1643 C CA . GLY A 1 229 ? -20.594 9.312 -10.852 1 91.75 229 GLY A CA 1
ATOM 1644 C C . GLY A 1 229 ? -21.828 8.656 -11.445 1 91.75 229 GLY A C 1
ATOM 1645 O O . GLY A 1 229 ? -22.484 7.867 -10.773 1 91.75 229 GLY A O 1
ATOM 1646 N N . THR A 1 230 ? -22.062 8.969 -12.648 1 90.81 230 THR A N 1
ATOM 1647 C CA . THR A 1 230 ? -23.234 8.445 -13.336 1 90.81 230 THR A CA 1
ATOM 1648 C C . THR A 1 230 ? -23.156 6.926 -13.461 1 90.81 230 THR A C 1
ATOM 1650 O O . THR A 1 230 ? -24.125 6.223 -13.219 1 90.81 230 THR A O 1
ATOM 1653 N N . VAL A 1 231 ? -22.031 6.461 -13.805 1 90.75 231 VAL A N 1
ATOM 1654 C CA . VAL A 1 231 ? -21.828 5.023 -13.977 1 90.75 231 VAL A CA 1
ATOM 1655 C C . VAL A 1 231 ? -21.984 4.312 -12.633 1 90.75 231 VAL A C 1
ATOM 1657 O O . VAL A 1 231 ? -22.594 3.244 -12.562 1 90.75 231 VAL A O 1
ATOM 1660 N N . SER A 1 232 ? -21.438 4.879 -11.664 1 89.81 232 SER A N 1
ATOM 1661 C CA . SER A 1 232 ? -21.5 4.277 -10.336 1 89.81 232 SER A CA 1
ATOM 1662 C C . SER A 1 232 ? -22.922 4.281 -9.789 1 89.81 232 SER A C 1
ATOM 1664 O O . SER A 1 232 ? -23.344 3.334 -9.117 1 89.81 232 SER A O 1
ATOM 1666 N N . GLU A 1 233 ? -23.594 5.344 -10.039 1 89.5 233 GLU A N 1
ATOM 1667 C CA . GLU A 1 233 ? -24.984 5.406 -9.602 1 89.5 233 GLU A CA 1
ATOM 1668 C C . GLU A 1 233 ? -25.844 4.379 -10.344 1 89.5 233 GLU A C 1
ATOM 1670 O O . GLU A 1 233 ? -26.703 3.734 -9.742 1 89.5 233 GLU A O 1
ATOM 1675 N N . ARG A 1 234 ? -25.609 4.293 -11.57 1 88.81 234 ARG A N 1
ATOM 1676 C CA . ARG A 1 234 ? -26.359 3.346 -12.391 1 88.81 234 ARG A CA 1
ATOM 1677 C C . ARG A 1 234 ? -26.109 1.91 -11.938 1 88.81 234 ARG A C 1
ATOM 1679 O O . ARG A 1 234 ? -27.031 1.1 -11.883 1 88.81 234 ARG A O 1
ATOM 1686 N N . ARG A 1 235 ? -24.906 1.655 -11.602 1 89.12 235 ARG A N 1
ATOM 1687 C CA . ARG A 1 235 ? -24.531 0.296 -11.227 1 89.12 235 ARG A CA 1
ATOM 1688 C C . ARG A 1 235 ? -24.688 0.089 -9.719 1 89.12 235 ARG A C 1
ATOM 1690 O O . ARG A 1 235 ? -24.5 -1.024 -9.219 1 89.12 235 ARG A O 1
ATOM 1697 N N . LYS A 1 236 ? -24.906 1.146 -8.984 1 87.12 236 LYS A N 1
ATOM 1698 C CA . LYS A 1 236 ? -25.094 1.176 -7.539 1 87.12 236 LYS A CA 1
ATOM 1699 C C . LYS A 1 236 ? -23.875 0.642 -6.805 1 87.12 236 LYS A C 1
ATOM 1701 O O . LYS A 1 236 ? -24 -0.062 -5.801 1 87.12 236 LYS A O 1
ATOM 1706 N N . THR A 1 237 ? -22.797 0.769 -7.465 1 87.19 237 THR A N 1
ATOM 1707 C CA . THR A 1 237 ? -21.516 0.382 -6.871 1 87.19 237 THR A CA 1
ATOM 1708 C C . THR A 1 237 ? -20.359 1.047 -7.598 1 87.19 237 THR A C 1
ATOM 1710 O O . THR A 1 237 ? -20.547 1.633 -8.664 1 87.19 237 THR A O 1
ATOM 1713 N N . VAL A 1 238 ? -19.281 1.137 -6.938 1 89.62 238 VAL A N 1
ATOM 1714 C CA . VAL A 1 238 ? -18.047 1.494 -7.605 1 89.62 238 VAL A CA 1
ATOM 1715 C C . VAL A 1 238 ? -17.344 0.233 -8.117 1 89.62 238 VAL A C 1
ATOM 1717 O O . VAL A 1 238 ? -16.75 -0.512 -7.344 1 89.62 238 VAL A O 1
ATOM 1720 N N . THR A 1 239 ? -17.469 0.064 -9.359 1 87.25 239 THR A N 1
ATOM 1721 C CA . THR A 1 239 ? -16.922 -1.14 -9.977 1 87.25 239 THR A CA 1
ATOM 1722 C C . THR A 1 239 ? -15.398 -1.102 -9.977 1 87.25 239 THR A C 1
ATOM 1724 O O . THR A 1 239 ? -14.805 -0.034 -9.836 1 87.25 239 THR A O 1
ATOM 1727 N N . PRO A 1 240 ? -14.781 -2.248 -10.141 1 85.38 240 PRO A N 1
ATOM 1728 C CA . PRO A 1 240 ? -13.32 -2.285 -10.242 1 85.38 240 PRO A CA 1
ATOM 1729 C C . PRO A 1 240 ? -12.789 -1.419 -11.383 1 85.38 240 PRO A C 1
ATOM 1731 O O . PRO A 1 240 ? -11.711 -0.827 -11.258 1 85.38 240 PRO A O 1
ATOM 1734 N N . ALA A 1 241 ? -13.562 -1.316 -12.383 1 86.81 241 ALA A N 1
ATOM 1735 C CA . ALA A 1 241 ? -13.148 -0.497 -13.523 1 86.81 241 ALA A CA 1
ATOM 1736 C C . ALA A 1 241 ? -13.109 0.982 -13.148 1 86.81 241 ALA A C 1
ATOM 1738 O O . ALA A 1 241 ? -12.188 1.704 -13.531 1 86.81 241 ALA A O 1
ATOM 1739 N N . VAL A 1 242 ? -14.117 1.354 -12.469 1 91.75 242 VAL A N 1
ATOM 1740 C CA . VAL A 1 242 ? -14.195 2.744 -12.039 1 91.75 242 VAL A CA 1
ATOM 1741 C C . VAL A 1 242 ? -13.078 3.039 -11.047 1 91.75 242 VAL A C 1
ATOM 1743 O O . VAL A 1 242 ? -12.414 4.078 -11.133 1 91.75 242 VAL A O 1
ATOM 1746 N N . LEU A 1 243 ? -12.859 2.125 -10.133 1 93.5 243 LEU A N 1
ATOM 1747 C CA . LEU A 1 243 ? -11.797 2.295 -9.156 1 93.5 243 LEU A CA 1
ATOM 1748 C C . LEU A 1 243 ? -10.438 2.369 -9.844 1 93.5 243 LEU A C 1
ATOM 1750 O O . LEU A 1 243 ? -9.594 3.197 -9.477 1 93.5 243 LEU A O 1
ATOM 1754 N N . SER A 1 244 ? -10.258 1.513 -10.781 1 92.62 244 SER A N 1
ATOM 1755 C CA . SER A 1 244 ? -9.008 1.521 -11.531 1 92.62 244 SER A CA 1
ATOM 1756 C C . SER A 1 244 ? -8.805 2.852 -12.242 1 92.62 244 SER A C 1
ATOM 1758 O O . SER A 1 244 ? -7.691 3.387 -12.266 1 92.62 244 SER A O 1
ATOM 1760 N N . ALA A 1 245 ? -9.812 3.348 -12.859 1 94.06 245 ALA A N 1
ATOM 1761 C CA . ALA A 1 245 ? -9.734 4.629 -13.562 1 94.06 245 ALA A CA 1
ATOM 1762 C C . ALA A 1 245 ? -9.344 5.75 -12.602 1 94.06 245 ALA A C 1
ATOM 1764 O O . ALA A 1 245 ? -8.508 6.598 -12.938 1 94.06 245 ALA A O 1
ATOM 1765 N N . VAL A 1 246 ? -9.945 5.738 -11.469 1 96 246 VAL A N 1
ATOM 1766 C CA . VAL A 1 246 ? -9.672 6.754 -10.461 1 96 246 VAL A CA 1
ATOM 1767 C C . VAL A 1 246 ? -8.211 6.66 -10.023 1 96 246 VAL A C 1
ATOM 1769 O O . VAL A 1 246 ? -7.516 7.676 -9.93 1 96 246 VAL A O 1
ATOM 1772 N N . LEU A 1 247 ? -7.75 5.449 -9.758 1 96.44 247 LEU A N 1
ATOM 1773 C CA . LEU A 1 247 ? -6.395 5.246 -9.266 1 96.44 247 LEU A CA 1
ATOM 1774 C C . LEU A 1 247 ? -5.367 5.609 -10.328 1 96.44 247 LEU A C 1
ATOM 1776 O O . LEU A 1 247 ? -4.316 6.176 -10.016 1 96.44 247 LEU A O 1
ATOM 1780 N N . ILE A 1 248 ? -5.652 5.305 -11.578 1 95.94 248 ILE A N 1
ATOM 1781 C CA . ILE A 1 248 ? -4.773 5.664 -12.688 1 95.94 248 ILE A CA 1
ATOM 1782 C C . ILE A 1 248 ? -4.652 7.184 -12.773 1 95.94 248 ILE A C 1
ATOM 1784 O O . ILE A 1 248 ? -3.543 7.719 -12.852 1 95.94 248 ILE A O 1
ATOM 1788 N N . LEU A 1 249 ? -5.781 7.793 -12.758 1 96 249 LEU A N 1
ATOM 1789 C CA . LEU A 1 249 ? -5.805 9.25 -12.836 1 96 249 LEU A CA 1
ATOM 1790 C C . LEU A 1 249 ? -5.09 9.867 -11.641 1 96 249 LEU A C 1
ATOM 1792 O O . LEU A 1 249 ? -4.359 10.852 -11.789 1 96 249 LEU A O 1
ATOM 1796 N N . LEU A 1 250 ? -5.332 9.305 -10.5 1 96.12 250 LEU A N 1
ATOM 1797 C CA . LEU A 1 250 ? -4.727 9.812 -9.266 1 96.12 250 LEU A CA 1
ATOM 1798 C C . LEU A 1 250 ? -3.207 9.719 -9.336 1 96.12 250 LEU A C 1
ATOM 1800 O O . LEU A 1 250 ? -2.508 10.688 -9.016 1 96.12 250 LEU A O 1
ATOM 1804 N N . MET A 1 251 ? -2.699 8.562 -9.727 1 96.31 251 MET A N 1
ATOM 1805 C CA . MET A 1 251 ? -1.255 8.383 -9.828 1 96.31 251 MET A CA 1
ATOM 1806 C C . MET A 1 251 ? -0.668 9.281 -10.914 1 96.31 251 MET A C 1
ATOM 1808 O O . MET A 1 251 ? 0.427 9.82 -10.75 1 96.31 251 MET A O 1
ATOM 1812 N N . ALA A 1 252 ? -1.354 9.438 -11.992 1 95.81 252 ALA A N 1
ATOM 1813 C CA . ALA A 1 252 ? -0.902 10.305 -13.07 1 95.81 252 ALA A CA 1
ATOM 1814 C C . ALA A 1 252 ? -0.852 11.766 -12.625 1 95.81 252 ALA A C 1
ATOM 1816 O O . ALA A 1 252 ? 0.113 12.477 -12.914 1 95.81 252 ALA A O 1
ATOM 1817 N N . CYS A 1 253 ? -1.889 12.211 -11.961 1 94.5 253 CYS A N 1
ATOM 1818 C CA . CYS A 1 253 ? -1.939 13.586 -11.469 1 94.5 253 CYS A CA 1
ATOM 1819 C C . CYS A 1 253 ? -0.864 13.82 -10.414 1 94.5 253 CYS A C 1
ATOM 1821 O O . CYS A 1 253 ? -0.263 14.898 -10.367 1 94.5 253 CYS A O 1
ATOM 1823 N N . ALA A 1 254 ? -0.703 12.836 -9.547 1 92.75 254 ALA A N 1
ATOM 1824 C CA . ALA A 1 254 ? 0.355 12.938 -8.539 1 92.75 254 ALA A CA 1
ATOM 1825 C C . ALA A 1 254 ? 1.723 13.086 -9.203 1 92.75 254 ALA A C 1
ATOM 1827 O O . ALA A 1 254 ? 2.531 13.922 -8.781 1 92.75 254 ALA A O 1
ATOM 1828 N N . TRP A 1 255 ? 1.941 12.32 -10.25 1 93.19 255 TRP A N 1
ATOM 1829 C CA . TRP A 1 255 ? 3.203 12.398 -10.977 1 93.19 255 TRP A CA 1
ATOM 1830 C C . TRP A 1 255 ? 3.357 13.75 -11.664 1 93.19 255 TRP A C 1
ATOM 1832 O O . TRP A 1 255 ? 4.422 14.367 -11.602 1 93.19 255 TRP A O 1
ATOM 1842 N N . LEU A 1 256 ? 2.348 14.18 -12.328 1 92.44 256 LEU A N 1
ATOM 1843 C CA . LEU A 1 256 ? 2.385 15.43 -13.078 1 92.44 256 LEU A CA 1
ATOM 1844 C C . LEU A 1 256 ? 2.682 16.609 -12.164 1 92.44 256 LEU A C 1
ATOM 1846 O O . LEU A 1 256 ? 3.537 17.438 -12.469 1 92.44 256 LEU A O 1
ATOM 1850 N N . THR A 1 257 ? 1.995 16.672 -11.07 1 87.56 257 THR A N 1
ATOM 1851 C CA . THR A 1 257 ? 2.172 17.812 -10.18 1 87.56 257 THR A CA 1
ATOM 1852 C C . THR A 1 257 ? 3.529 17.75 -9.484 1 87.56 257 THR A C 1
ATOM 1854 O O . THR A 1 257 ? 4.156 18.797 -9.25 1 87.56 257 THR A O 1
ATOM 1857 N N . ASP A 1 258 ? 3.912 16.562 -9.141 1 84.06 258 ASP A N 1
ATOM 1858 C CA . ASP A 1 258 ? 5.25 16.422 -8.57 1 84.06 258 ASP A CA 1
ATOM 1859 C C . ASP A 1 258 ? 6.32 16.859 -9.57 1 84.06 258 ASP A C 1
ATOM 1861 O O . ASP A 1 258 ? 7.309 17.484 -9.188 1 84.06 258 ASP A O 1
ATOM 1865 N N . SER A 1 259 ? 6.133 16.594 -10.82 1 84.62 259 SER A N 1
ATOM 1866 C CA . SER A 1 259 ? 7.105 16.891 -11.867 1 84.62 259 SER A CA 1
ATOM 1867 C C . SER A 1 259 ? 7.18 18.391 -12.133 1 84.62 259 SER A C 1
ATOM 1869 O O . SER A 1 259 ? 8.234 18.906 -12.523 1 84.62 259 SER A O 1
ATOM 1871 N N . ILE A 1 260 ? 6.094 19.062 -11.906 1 81.31 260 ILE A N 1
ATOM 1872 C CA . ILE A 1 260 ? 6.105 20.5 -12.172 1 81.31 260 ILE A CA 1
ATOM 1873 C C . ILE A 1 260 ? 6.531 21.25 -10.914 1 81.31 260 ILE A C 1
ATOM 1875 O O . ILE A 1 260 ? 6.656 22.484 -10.93 1 81.31 260 ILE A O 1
ATOM 1879 N N . GLY A 1 261 ? 6.633 20.516 -9.852 1 71.62 261 GLY A N 1
ATOM 1880 C CA . GLY A 1 261 ? 7.238 21.125 -8.68 1 71.62 261 GLY A CA 1
ATOM 1881 C C . GLY A 1 261 ? 6.234 21.453 -7.59 1 71.62 261 GLY A C 1
ATOM 1882 O O . GLY A 1 261 ? 6.559 22.156 -6.629 1 71.62 261 GLY A O 1
ATOM 1883 N N . ILE A 1 262 ? 4.949 21.141 -7.656 1 69.56 262 ILE A N 1
ATOM 1884 C CA . ILE A 1 262 ? 3.934 21.484 -6.668 1 69.56 262 ILE A CA 1
ATOM 1885 C C . ILE A 1 262 ? 3.65 20.281 -5.777 1 69.56 262 ILE A C 1
ATOM 1887 O O . ILE A 1 262 ? 2.732 20.312 -4.953 1 69.56 262 ILE A O 1
ATOM 1891 N N . TYR A 1 263 ? 4.371 19.203 -5.785 1 71.62 263 TYR A N 1
ATOM 1892 C CA . TYR A 1 263 ? 4.293 18 -4.961 1 71.62 263 TYR A CA 1
ATOM 1893 C C . TYR A 1 263 ? 3.049 17.188 -5.305 1 71.62 263 TYR A C 1
ATOM 1895 O O . TYR A 1 263 ? 2.006 17.75 -5.645 1 71.62 263 TYR A O 1
ATOM 1903 N N . ALA A 1 264 ? 3.051 16.062 -5.059 1 84.31 264 ALA A N 1
ATOM 1904 C CA . ALA A 1 264 ? 2.051 15.086 -5.465 1 84.31 264 ALA A CA 1
ATOM 1905 C C . ALA A 1 264 ? 0.761 15.25 -4.664 1 84.31 264 ALA A C 1
ATOM 1907 O O . ALA A 1 264 ? -0.335 15.055 -5.195 1 84.31 264 ALA A O 1
ATOM 1908 N N . ILE A 1 265 ? 0.861 15.625 -3.455 1 79.56 265 ILE A N 1
ATOM 1909 C CA . ILE A 1 265 ? -0.285 15.656 -2.553 1 79.56 265 ILE A CA 1
ATOM 1910 C C . ILE A 1 265 ? -1.258 16.75 -2.99 1 79.56 265 ILE A C 1
ATOM 1912 O O . ILE A 1 265 ? -2.473 16.609 -2.838 1 79.56 265 ILE A O 1
ATOM 1916 N N . PHE A 1 266 ? -0.789 17.828 -3.508 1 76.06 266 PHE A N 1
ATOM 1917 C CA . PHE A 1 266 ? -1.649 18.906 -4 1 76.06 266 PHE A CA 1
ATOM 1918 C C . PHE A 1 266 ? -2.484 18.422 -5.184 1 76.06 266 PHE A C 1
ATOM 1920 O O . PHE A 1 266 ? -3.682 18.703 -5.262 1 76.06 266 PHE A O 1
ATOM 1927 N N . GLY A 1 267 ? -1.805 17.828 -6.125 1 84.62 267 GLY A N 1
ATOM 1928 C CA . GLY A 1 267 ? -2.523 17.281 -7.262 1 84.62 267 GLY A CA 1
ATOM 1929 C C . GLY A 1 267 ? -3.607 16.297 -6.863 1 84.62 267 GLY A C 1
ATOM 1930 O O . GLY A 1 267 ? -4.695 16.281 -7.445 1 84.62 267 GLY A O 1
ATOM 1931 N N . ALA A 1 268 ? -3.299 15.508 -5.895 1 89.25 268 ALA A N 1
ATOM 1932 C CA . ALA A 1 268 ? -4.266 14.531 -5.402 1 89.25 268 ALA A CA 1
ATOM 1933 C C . ALA A 1 268 ? -5.484 15.219 -4.793 1 89.25 268 ALA A C 1
ATOM 1935 O O . ALA A 1 268 ? -6.621 14.812 -5.047 1 89.25 268 ALA A O 1
ATOM 1936 N N . PHE A 1 269 ? -5.297 16.234 -4.004 1 80.88 269 PHE A N 1
ATOM 1937 C CA . PHE A 1 269 ? -6.375 16.984 -3.359 1 80.88 269 PHE A CA 1
ATOM 1938 C C . PHE A 1 269 ? -7.293 17.609 -4.398 1 80.88 269 PHE A C 1
ATOM 1940 O O . PHE A 1 269 ? -8.516 17.484 -4.312 1 80.88 269 PHE A O 1
ATOM 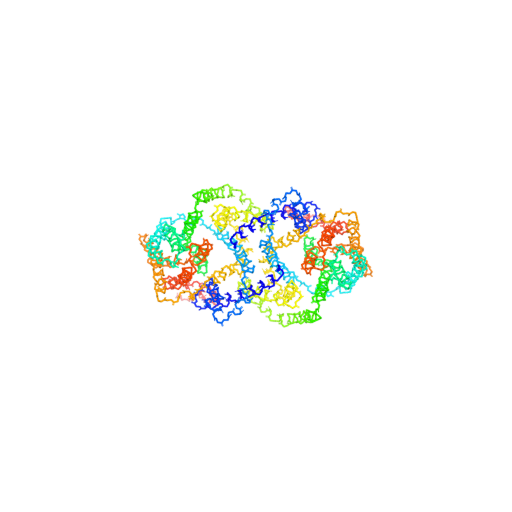1947 N N . VAL A 1 270 ? -6.695 18.297 -5.352 1 85.12 270 VAL A N 1
ATOM 1948 C CA . VAL A 1 270 ? -7.461 18.984 -6.383 1 85.12 270 VAL A CA 1
ATOM 1949 C C . VAL A 1 270 ? -8.281 17.969 -7.18 1 85.12 270 VAL A C 1
ATOM 1951 O O . VAL A 1 270 ? -9.445 18.234 -7.512 1 85.12 270 VAL A O 1
ATOM 1954 N N . LEU A 1 271 ? -7.66 16.859 -7.523 1 92.12 271 LEU A N 1
ATOM 1955 C CA . LEU A 1 271 ? -8.398 15.812 -8.227 1 92.12 271 LEU A CA 1
ATOM 1956 C C . LEU A 1 271 ? -9.578 15.32 -7.398 1 92.12 271 LEU A C 1
ATOM 1958 O O . LEU A 1 271 ? -10.664 15.086 -7.934 1 92.12 271 LEU A O 1
ATOM 1962 N N . GLY A 1 272 ? -9.375 15.109 -6.121 1 90.12 272 GLY A N 1
ATOM 1963 C CA . GLY A 1 272 ? -10.461 14.734 -5.234 1 90.12 272 GLY A CA 1
ATOM 1964 C C . GLY A 1 272 ? -11.617 15.703 -5.262 1 90.12 272 GLY A C 1
ATOM 1965 O O . GLY A 1 272 ? -12.781 15.297 -5.336 1 90.12 272 GLY A O 1
ATOM 1966 N N . VAL A 1 273 ? -11.328 16.984 -5.219 1 83.5 273 VAL A N 1
ATOM 1967 C CA . VAL A 1 273 ? -12.336 18.031 -5.23 1 83.5 273 VAL A CA 1
ATOM 1968 C C . VAL A 1 273 ? -13.133 17.969 -6.535 1 83.5 273 VAL A C 1
ATOM 1970 O O . VAL A 1 273 ? -14.336 18.234 -6.551 1 83.5 273 VAL A O 1
ATOM 1973 N N . ALA A 1 274 ? -12.477 17.594 -7.574 1 91.19 274 ALA A N 1
ATOM 1974 C CA . ALA A 1 274 ? -13.086 17.578 -8.898 1 91.19 274 ALA A CA 1
ATOM 1975 C C . ALA A 1 274 ? -13.969 16.344 -9.094 1 91.19 274 ALA A C 1
ATOM 1977 O O . ALA A 1 274 ? -14.773 16.297 -10.023 1 91.19 274 ALA A O 1
ATOM 1978 N N . MET A 1 275 ? -13.828 15.359 -8.305 1 93.75 275 MET A N 1
ATOM 1979 C CA . MET A 1 275 ? -14.578 14.109 -8.438 1 93.75 275 MET A CA 1
ATOM 1980 C C . MET A 1 275 ? -16.047 14.328 -8.109 1 93.75 275 MET A C 1
ATOM 1982 O O . MET A 1 275 ? -16.406 15.25 -7.375 1 93.75 275 MET A O 1
ATOM 1986 N N . PRO A 1 276 ? -16.875 13.461 -8.656 1 92.44 276 PRO A N 1
ATOM 1987 C CA . PRO A 1 276 ? -18.297 13.57 -8.344 1 92.44 276 PRO A CA 1
ATOM 1988 C C . PRO A 1 276 ? -18.609 13.305 -6.867 1 92.44 276 PRO A C 1
ATOM 1990 O O . PRO A 1 276 ? -17.984 12.43 -6.254 1 92.44 276 PRO A O 1
ATOM 1993 N N . SER A 1 277 ? -19.562 14.031 -6.387 1 87.12 277 SER A N 1
ATOM 1994 C CA . SER A 1 277 ? -19.984 13.867 -5 1 87.12 277 SER A CA 1
ATOM 1995 C C . SER A 1 277 ? -21.141 12.891 -4.887 1 87.12 277 SER A C 1
ATOM 1997 O O . SER A 1 277 ? -21.469 12.195 -5.852 1 87.12 277 SER A O 1
ATOM 1999 N N . GLY A 1 278 ? -21.609 12.617 -3.596 1 87.81 278 GLY A N 1
ATOM 2000 C CA . GLY A 1 278 ? -22.781 11.773 -3.393 1 87.81 278 GLY A CA 1
ATOM 2001 C C . GLY A 1 278 ? -22.438 10.305 -3.25 1 87.81 278 GLY A C 1
ATOM 2002 O O . GLY A 1 278 ? -21.562 9.938 -2.459 1 87.81 278 GLY A O 1
ATOM 2003 N N . PHE A 1 279 ? -23.141 9.594 -4.074 1 90.5 279 PHE A N 1
ATOM 2004 C CA . PHE A 1 279 ? -23.031 8.141 -3.953 1 90.5 279 PHE A CA 1
ATOM 2005 C C . PHE A 1 279 ? -21.625 7.672 -4.27 1 90.5 279 PHE A C 1
ATOM 2007 O O . PHE A 1 279 ? -21.047 6.863 -3.535 1 90.5 279 PHE A O 1
ATOM 2014 N N . PHE A 1 280 ? -21.094 8.219 -5.277 1 92.88 280 PHE A N 1
ATOM 2015 C CA . PHE A 1 280 ? -19.766 7.84 -5.734 1 92.88 280 PHE A CA 1
ATOM 2016 C C . PHE A 1 280 ? -18.719 8.133 -4.664 1 92.88 280 PHE A C 1
ATOM 2018 O O . PHE A 1 280 ? -17.906 7.27 -4.324 1 92.88 280 PHE A O 1
ATOM 2025 N N . ALA A 1 281 ? -18.734 9.266 -4.133 1 91.06 281 ALA A N 1
ATOM 2026 C CA . ALA A 1 281 ? -17.766 9.695 -3.133 1 91.06 281 ALA A CA 1
ATOM 2027 C C . ALA A 1 281 ? -17.875 8.859 -1.86 1 91.06 281 ALA A C 1
ATOM 2029 O O . ALA A 1 281 ? -16.859 8.492 -1.261 1 91.06 281 ALA A O 1
ATOM 2030 N N . GLN A 1 282 ? -19.031 8.562 -1.522 1 89.62 282 GLN A N 1
ATOM 2031 C CA . GLN A 1 282 ? -19.266 7.789 -0.309 1 89.62 282 GLN A CA 1
ATOM 2032 C C . GLN A 1 282 ? -18.719 6.371 -0.448 1 89.62 282 GLN A C 1
ATOM 2034 O O . GLN A 1 282 ? -18.062 5.863 0.458 1 89.62 282 GLN A O 1
ATOM 2039 N N . ARG A 1 283 ? -19.016 5.797 -1.534 1 90.31 283 ARG A N 1
ATOM 2040 C CA . ARG A 1 283 ? -18.594 4.422 -1.755 1 90.31 283 ARG A CA 1
ATOM 2041 C C . ARG A 1 283 ? -17.078 4.336 -1.908 1 90.31 283 ARG A C 1
ATOM 2043 O O . ARG A 1 283 ? -16.453 3.398 -1.413 1 90.31 283 ARG A O 1
ATOM 2050 N N . LEU A 1 284 ? -16.594 5.266 -2.596 1 92.69 284 LEU A N 1
ATOM 2051 C CA . LEU A 1 284 ? -15.148 5.289 -2.793 1 92.69 284 LEU A CA 1
ATOM 2052 C C . LEU A 1 284 ? -14.422 5.512 -1.471 1 92.69 284 LEU A C 1
ATOM 2054 O O . LEU A 1 284 ? -13.398 4.871 -1.201 1 92.69 284 LEU A O 1
ATOM 2058 N N . THR A 1 285 ? -14.922 6.359 -0.689 1 89.81 285 THR A N 1
ATOM 2059 C CA . THR A 1 285 ? -14.352 6.621 0.628 1 89.81 285 THR A CA 1
ATOM 2060 C C . THR A 1 285 ? -14.414 5.371 1.5 1 89.81 285 THR A C 1
ATOM 2062 O O . THR A 1 285 ? -13.43 5.02 2.16 1 89.81 285 THR A O 1
ATOM 2065 N N . ALA A 1 286 ? -15.5 4.727 1.449 1 87.31 286 ALA A N 1
ATOM 2066 C CA . ALA A 1 286 ? -15.688 3.516 2.244 1 87.31 286 ALA A CA 1
ATOM 2067 C C . ALA A 1 286 ? -14.695 2.436 1.839 1 87.31 286 ALA A C 1
ATOM 2069 O O . ALA A 1 286 ? -14.242 1.648 2.678 1 87.31 286 ALA A O 1
ATOM 2070 N N . SER A 1 287 ? -14.344 2.49 0.65 1 89.88 287 SER A N 1
ATOM 2071 C CA . SER A 1 287 ? -13.469 1.449 0.115 1 89.88 287 SER A CA 1
ATOM 2072 C C . SER A 1 287 ? -12.008 1.757 0.398 1 89.88 287 SER A C 1
ATOM 2074 O O . SER A 1 287 ? -11.195 0.843 0.577 1 89.88 287 SER A O 1
ATOM 2076 N N . LEU A 1 288 ? -11.617 2.99 0.443 1 91.69 288 LEU A N 1
ATOM 2077 C CA . LEU A 1 288 ? -10.203 3.348 0.475 1 91.69 288 LEU A CA 1
ATOM 2078 C C . LEU A 1 288 ? -9.789 3.801 1.871 1 91.69 288 LEU A C 1
ATOM 2080 O O . LEU A 1 288 ? -8.656 3.564 2.293 1 91.69 288 LEU A O 1
ATOM 2084 N N . GLU A 1 289 ? -10.664 4.371 2.582 1 88.81 289 GLU A N 1
ATOM 2085 C CA . GLU A 1 289 ? -10.336 5.082 3.812 1 88.81 289 GLU A CA 1
ATOM 2086 C C . GLU A 1 289 ? -9.766 4.137 4.863 1 88.81 289 GLU A C 1
ATOM 2088 O O . GLU A 1 289 ? -8.758 4.449 5.504 1 88.81 289 GLU A O 1
ATOM 2093 N N . PRO A 1 290 ? -10.367 2.949 5.059 1 88 290 PRO A N 1
ATOM 2094 C CA . PRO A 1 290 ? -9.875 2.092 6.141 1 88 290 PRO A CA 1
ATOM 2095 C C . PRO A 1 290 ? -8.398 1.724 5.98 1 88 290 PRO A C 1
ATOM 2097 O O . PRO A 1 290 ? -7.625 1.851 6.934 1 88 290 PRO A O 1
ATOM 2100 N N . ILE A 1 291 ? -7.973 1.375 4.84 1 90.94 291 ILE A N 1
ATOM 2101 C CA . ILE A 1 291 ? -6.59 0.958 4.629 1 90.94 291 ILE A CA 1
ATOM 2102 C C . ILE A 1 291 ? -5.676 2.182 4.645 1 90.94 291 ILE A C 1
ATOM 2104 O O . ILE A 1 291 ? -4.535 2.104 5.102 1 90.94 291 ILE A O 1
ATOM 2108 N N . VAL A 1 292 ? -6.133 3.289 4.137 1 90.81 292 VAL A N 1
ATOM 2109 C CA . VAL A 1 292 ? -5.324 4.5 4.039 1 90.81 292 VAL A CA 1
ATOM 2110 C C . VAL A 1 292 ? -5.039 5.047 5.434 1 90.81 292 VAL A C 1
ATOM 2112 O O . VAL A 1 292 ? -3.891 5.355 5.766 1 90.81 292 VAL A O 1
ATOM 2115 N N . THR A 1 293 ? -6 5.078 6.27 1 86.81 293 THR A N 1
ATOM 2116 C CA . THR A 1 293 ? -5.863 5.73 7.566 1 86.81 293 THR A CA 1
ATOM 2117 C C . THR A 1 293 ? -5.27 4.777 8.594 1 86.81 293 THR A C 1
ATOM 2119 O O . THR A 1 293 ? -4.547 5.203 9.5 1 86.81 293 THR A O 1
ATOM 2122 N N . THR A 1 294 ? -5.559 3.477 8.461 1 88.81 294 THR A N 1
ATOM 2123 C CA . THR A 1 294 ? -5.148 2.535 9.5 1 88.81 294 THR A CA 1
ATOM 2124 C C . THR A 1 294 ? -3.812 1.891 9.156 1 88.81 294 THR A C 1
ATOM 2126 O O . THR A 1 294 ? -3.07 1.468 10.039 1 88.81 294 THR A O 1
ATOM 2129 N N . PHE A 1 295 ? -3.479 1.89 7.902 1 92.5 295 PHE A N 1
ATOM 2130 C CA . PHE A 1 295 ? -2.295 1.146 7.488 1 92.5 295 PHE A CA 1
ATOM 2131 C C . PHE A 1 295 ? -1.25 2.08 6.891 1 92.5 295 PHE A C 1
ATOM 2133 O O . PHE A 1 295 ? -0.109 2.125 7.355 1 92.5 295 PHE A O 1
ATOM 2140 N N . LEU A 1 296 ? -1.585 2.951 5.941 1 91.81 296 LEU A N 1
ATOM 2141 C CA . LEU A 1 296 ? -0.612 3.689 5.145 1 91.81 296 LEU A CA 1
ATOM 2142 C C . LEU A 1 296 ? -0.208 4.984 5.84 1 91.81 296 LEU A C 1
ATOM 2144 O O . LEU A 1 296 ? 0.978 5.32 5.898 1 91.81 296 LEU A O 1
ATOM 2148 N N . LEU A 1 297 ? -1.111 5.711 6.441 1 86.81 297 LEU A N 1
ATOM 2149 C CA . LEU A 1 297 ? -0.845 7.023 7.023 1 86.81 297 LEU A CA 1
ATOM 2150 C C . LEU A 1 297 ? 0.102 6.91 8.211 1 86.81 297 LEU A C 1
ATOM 2152 O O . LEU A 1 297 ? 0.984 7.75 8.391 1 86.81 297 LEU A O 1
ATOM 2156 N N . PRO A 1 298 ? -0.075 5.875 9.062 1 89.75 298 PRO A N 1
ATOM 2157 C CA . PRO A 1 298 ? 0.858 5.711 10.18 1 89.75 298 PRO A CA 1
ATOM 2158 C C . PRO A 1 298 ? 2.312 5.617 9.727 1 89.75 298 PRO A C 1
ATOM 2160 O O . PRO A 1 298 ? 3.219 6.035 10.453 1 89.75 298 PRO A O 1
ATOM 2163 N N . LEU A 1 299 ? 2.508 5.082 8.531 1 91.69 299 LEU A N 1
ATOM 2164 C CA . LEU A 1 299 ? 3.863 4.961 8 1 91.69 299 LEU A CA 1
ATOM 2165 C C . LEU A 1 299 ? 4.504 6.336 7.832 1 91.69 299 LEU A C 1
ATOM 2167 O O . LEU A 1 299 ? 5.703 6.496 8.07 1 91.69 299 LEU A O 1
ATOM 2171 N N . PHE A 1 300 ? 3.754 7.305 7.492 1 86.5 300 PHE A N 1
ATOM 2172 C CA . PHE A 1 300 ? 4.273 8.648 7.277 1 86.5 300 PHE A CA 1
ATOM 2173 C C . PHE A 1 300 ? 4.66 9.297 8.602 1 86.5 300 PHE A C 1
ATOM 2175 O O . PHE A 1 300 ? 5.691 9.961 8.695 1 86.5 300 PHE A O 1
ATOM 2182 N N . PHE A 1 301 ? 3.852 9.109 9.602 1 85.69 301 PHE A N 1
ATOM 2183 C CA . PHE A 1 301 ? 4.129 9.695 10.906 1 85.69 301 PHE A CA 1
ATOM 2184 C C . PHE A 1 301 ? 5.395 9.102 11.508 1 85.69 301 PHE A C 1
ATOM 2186 O O . PHE A 1 301 ? 6.207 9.82 12.094 1 85.69 301 PHE A O 1
ATOM 2193 N N . VAL A 1 302 ? 5.441 7.82 11.352 1 88.81 302 VAL A N 1
ATOM 2194 C CA . VAL A 1 302 ? 6.613 7.16 11.922 1 88.81 302 VAL A CA 1
ATOM 2195 C C . VAL A 1 302 ? 7.859 7.559 11.133 1 88.81 302 VAL A C 1
ATOM 2197 O O . VAL A 1 302 ? 8.922 7.773 11.719 1 88.81 302 VAL A O 1
ATOM 2200 N N . TYR A 1 303 ? 7.809 7.656 9.812 1 87.81 303 TYR A N 1
ATOM 2201 C CA . TYR A 1 303 ? 8.945 8.125 9.023 1 87.81 303 TYR A CA 1
ATOM 2202 C C . TYR A 1 303 ? 9.398 9.5 9.492 1 87.81 303 TYR A C 1
ATOM 2204 O O . TYR A 1 303 ? 10.594 9.75 9.656 1 87.81 303 TYR A O 1
ATOM 2212 N N . SER A 1 304 ? 8.453 10.367 9.664 1 85.38 304 SER A N 1
ATOM 2213 C CA . SER A 1 304 ? 8.766 11.711 10.141 1 85.38 304 SER A CA 1
ATOM 2214 C C . SER A 1 304 ? 9.43 11.664 11.516 1 85.38 304 SER A C 1
ATOM 2216 O O . SER A 1 304 ? 10.352 12.438 11.789 1 85.38 304 SER A O 1
ATOM 2218 N N . GLY A 1 305 ? 8.938 10.781 12.352 1 87.81 305 GLY A N 1
ATOM 2219 C CA . GLY A 1 305 ? 9.523 10.609 13.672 1 87.81 305 GLY A CA 1
ATOM 2220 C C . GLY A 1 305 ? 10.938 10.062 13.633 1 87.81 305 GLY A C 1
ATOM 2221 O O . GLY A 1 305 ? 11.766 10.414 14.469 1 87.81 305 GLY A O 1
ATOM 2222 N N . LEU A 1 306 ? 11.156 9.188 12.703 1 87.75 306 LEU A N 1
ATOM 2223 C CA . LEU A 1 306 ? 12.484 8.609 12.555 1 87.75 306 LEU A CA 1
ATOM 2224 C C . LEU A 1 306 ? 13.508 9.68 12.188 1 87.75 306 LEU A C 1
ATOM 2226 O O . LEU A 1 306 ? 14.695 9.547 12.492 1 87.75 306 LEU A O 1
ATOM 2230 N N . ASN A 1 307 ? 13 10.766 11.594 1 85.62 307 ASN A N 1
ATOM 2231 C CA . ASN A 1 307 ? 13.883 11.867 11.211 1 85.62 307 ASN A CA 1
ATOM 2232 C C . ASN A 1 307 ? 14 12.906 12.32 1 85.62 307 ASN A C 1
ATOM 2234 O O . ASN A 1 307 ? 14.758 13.867 12.195 1 85.62 307 ASN A O 1
ATOM 2238 N N . THR A 1 308 ? 13.273 12.68 13.336 1 86.31 308 THR A N 1
ATOM 2239 C CA . THR A 1 308 ? 13.266 13.617 14.453 1 86.31 308 THR A CA 1
ATOM 2240 C C . THR A 1 308 ? 14.32 13.227 15.492 1 86.31 308 THR A C 1
ATOM 2242 O O . THR A 1 308 ? 14.305 12.117 16.016 1 86.31 308 THR A O 1
ATOM 2245 N N . ARG A 1 309 ? 15.234 14.109 15.727 1 90 309 ARG A N 1
ATOM 2246 C CA . ARG A 1 309 ? 16.281 13.891 16.719 1 90 309 ARG A CA 1
ATOM 2247 C C . ARG A 1 309 ? 16.203 14.922 17.844 1 90 309 ARG A C 1
ATOM 2249 O O . ARG A 1 309 ? 16.953 15.906 17.844 1 90 309 ARG A O 1
ATOM 2256 N N . ILE A 1 310 ? 15.453 14.609 18.797 1 88.5 310 ILE A N 1
ATOM 2257 C CA . ILE A 1 310 ? 15.242 15.547 19.891 1 88.5 310 ILE A CA 1
ATOM 2258 C C . ILE A 1 310 ? 16.547 15.75 20.656 1 88.5 310 ILE A C 1
ATOM 2260 O O . ILE A 1 310 ? 16.75 16.797 21.266 1 88.5 310 ILE A O 1
ATOM 2264 N N . GLY A 1 311 ? 17.391 14.758 20.531 1 86.38 311 GLY A N 1
ATOM 2265 C CA . GLY A 1 311 ? 18.688 14.852 21.172 1 86.38 311 GLY A CA 1
ATOM 2266 C C . GLY A 1 311 ? 19.547 15.984 20.625 1 86.38 311 GLY A C 1
ATOM 2267 O O . GLY A 1 311 ? 20.484 16.438 21.297 1 86.38 311 GLY A O 1
ATOM 2268 N N . LEU A 1 312 ? 19.234 16.422 19.469 1 84.69 312 LEU A N 1
ATOM 2269 C CA . LEU A 1 312 ? 19.953 17.547 18.875 1 84.69 312 LEU A CA 1
ATOM 2270 C C . LEU A 1 312 ? 19.625 18.859 19.578 1 84.69 312 LEU A C 1
ATOM 2272 O O . LEU A 1 312 ? 20.375 19.828 19.484 1 84.69 312 LEU A O 1
ATOM 2276 N N . VAL A 1 313 ? 18.453 18.906 20.172 1 90.19 313 VAL A N 1
ATOM 2277 C CA . VAL A 1 313 ? 18.078 20.047 21.016 1 90.19 313 VAL A CA 1
ATOM 2278 C C . VAL A 1 313 ? 18.672 19.875 22.406 1 90.19 313 VAL A C 1
ATOM 2280 O O . VAL A 1 313 ? 17.969 19.516 23.359 1 90.19 313 VAL A O 1
ATOM 2283 N N . ASN A 1 314 ? 19.938 20.125 22.547 1 89.06 314 ASN A N 1
ATOM 2284 C CA . ASN A 1 314 ? 20.672 19.688 23.719 1 89.06 314 ASN A CA 1
ATOM 2285 C C . ASN A 1 314 ? 21.266 20.875 24.484 1 89.06 314 ASN A C 1
ATOM 2287 O O . ASN A 1 314 ? 22.172 20.703 25.312 1 89.06 314 ASN A O 1
ATOM 2291 N N . SER A 1 315 ? 20.891 22.094 24.219 1 91.88 315 SER A N 1
ATOM 2292 C CA . SER A 1 315 ? 21.375 23.281 24.906 1 91.88 315 SER A CA 1
ATOM 2293 C C . SER A 1 315 ? 20.219 24.188 25.344 1 91.88 315 SER A C 1
ATOM 2295 O O . SER A 1 315 ? 19.141 24.141 24.75 1 91.88 315 SER A O 1
ATOM 2297 N N . PRO A 1 316 ? 20.453 24.875 26.359 1 92.62 316 PRO A N 1
ATOM 2298 C CA . PRO A 1 316 ? 19.406 25.812 26.812 1 92.62 316 PRO A CA 1
ATOM 2299 C C . PRO A 1 316 ? 19 26.812 25.734 1 92.62 316 PRO A C 1
ATOM 2301 O O . PRO A 1 316 ? 17.828 27.188 25.641 1 92.62 316 PRO A O 1
ATOM 2304 N N . ALA A 1 317 ? 19.969 27.203 24.984 1 91.69 317 ALA A N 1
ATOM 2305 C CA . ALA A 1 317 ? 19.672 28.125 23.906 1 91.69 317 ALA A CA 1
ATOM 2306 C C . ALA A 1 317 ? 18.719 27.516 22.891 1 91.69 317 ALA A C 1
ATOM 2308 O O . ALA A 1 317 ? 17.844 28.188 22.359 1 91.69 317 ALA A O 1
ATOM 2309 N N . LEU A 1 318 ? 18.969 26.297 22.656 1 93.25 318 LEU A N 1
ATOM 2310 C CA . LEU A 1 318 ? 18.109 25.609 21.688 1 93.25 318 LEU A CA 1
ATOM 2311 C C . LEU A 1 318 ? 16.719 25.391 22.266 1 93.25 318 LEU A C 1
ATOM 2313 O O . LEU A 1 318 ? 15.727 25.469 21.547 1 93.25 318 LEU A O 1
ATOM 2317 N N . TRP A 1 319 ? 16.641 25.125 23.484 1 94.94 319 TRP A N 1
ATOM 2318 C CA . TRP A 1 319 ? 15.336 24.984 24.125 1 94.94 319 TRP A CA 1
ATOM 2319 C C . TRP A 1 319 ? 14.602 26.328 24.172 1 94.94 319 TRP A C 1
ATOM 2321 O O . TRP A 1 319 ? 13.375 26.375 24.047 1 94.94 319 TRP A O 1
ATOM 2331 N N . ALA A 1 320 ? 15.359 27.344 24.422 1 94.31 320 ALA A N 1
ATOM 2332 C CA . ALA A 1 320 ? 14.773 28.672 24.375 1 94.31 320 ALA A CA 1
ATOM 2333 C C . ALA A 1 320 ? 14.195 28.969 22.984 1 94.31 320 ALA A C 1
ATOM 2335 O O . ALA A 1 320 ? 13.125 29.562 22.875 1 94.31 320 ALA A O 1
ATOM 2336 N N . ALA A 1 321 ? 14.961 28.609 22 1 94.31 321 ALA A N 1
ATOM 2337 C CA . ALA A 1 321 ? 14.484 28.781 20.625 1 94.31 321 ALA A CA 1
ATOM 2338 C C . ALA A 1 321 ? 13.211 27.953 20.391 1 94.31 321 ALA A C 1
ATOM 2340 O O . ALA A 1 321 ? 12.289 28.422 19.719 1 94.31 321 ALA A O 1
ATOM 2341 N N . THR A 1 322 ? 13.188 26.734 20.891 1 95.94 322 THR A N 1
ATOM 2342 C CA . THR A 1 322 ? 12.023 25.859 20.75 1 95.94 322 THR A CA 1
ATOM 2343 C C . THR A 1 322 ? 10.797 26.484 21.406 1 95.94 322 THR A C 1
ATOM 2345 O O . THR A 1 322 ? 9.727 26.562 20.797 1 95.94 322 THR A O 1
ATOM 2348 N N . LEU A 1 323 ? 10.953 26.953 22.625 1 96.5 323 LEU A N 1
ATOM 2349 C CA . LEU A 1 323 ? 9.859 27.578 23.359 1 96.5 323 LEU A CA 1
ATOM 2350 C C . LEU A 1 323 ? 9.438 28.891 22.703 1 96.5 323 LEU A C 1
ATOM 2352 O O . LEU A 1 323 ? 8.258 29.234 22.703 1 96.5 323 LEU A O 1
ATOM 2356 N N . GLY A 1 324 ? 10.445 29.594 22.266 1 95.88 324 GLY A N 1
ATOM 2357 C CA . GLY A 1 324 ? 10.148 30.828 21.547 1 95.88 324 GLY A CA 1
ATOM 2358 C C . GLY A 1 324 ? 9.328 30.594 20.281 1 95.88 324 GLY A C 1
ATOM 2359 O O . GLY A 1 324 ? 8.344 31.281 20.047 1 95.88 324 GLY A O 1
ATOM 2360 N N . LEU A 1 325 ? 9.75 29.625 19.5 1 96.06 325 LEU A N 1
ATOM 2361 C CA . LEU A 1 325 ? 9.031 29.297 18.266 1 96.06 325 LEU A CA 1
ATOM 2362 C C . LEU A 1 325 ? 7.633 28.781 18.578 1 96.06 325 LEU A C 1
ATOM 2364 O O . LEU A 1 325 ? 6.688 29.016 17.828 1 96.06 325 LEU A O 1
ATOM 2368 N N . LEU A 1 326 ? 7.527 28 19.641 1 96.62 326 LEU A N 1
ATOM 2369 C CA . LEU A 1 326 ? 6.223 27.531 20.094 1 96.62 326 LEU A CA 1
ATOM 2370 C C . LEU A 1 326 ? 5.305 28.703 20.438 1 96.62 326 LEU A C 1
ATOM 2372 O O . LEU A 1 326 ? 4.145 28.719 20.031 1 96.62 326 LEU A O 1
ATOM 2376 N N . ALA A 1 327 ? 5.844 29.625 21.172 1 96.62 327 ALA A N 1
ATOM 2377 C CA . ALA A 1 327 ? 5.074 30.797 21.578 1 96.62 327 ALA A CA 1
ATOM 2378 C C . ALA A 1 327 ? 4.645 31.609 20.359 1 96.62 327 ALA A C 1
ATOM 2380 O O . ALA A 1 327 ? 3.494 32.031 20.266 1 96.62 327 ALA A O 1
ATOM 2381 N N . VAL A 1 328 ? 5.555 31.828 19.484 1 96.25 328 VAL A N 1
ATOM 2382 C CA . VAL A 1 328 ? 5.273 32.594 18.281 1 96.25 328 VAL A CA 1
ATOM 2383 C C . VAL A 1 328 ? 4.23 31.859 17.438 1 96.25 328 VAL A C 1
ATOM 2385 O O . VAL A 1 328 ? 3.367 32.5 16.828 1 96.25 328 VAL A O 1
ATOM 2388 N N . SER A 1 329 ? 4.367 30.578 17.359 1 95.56 329 SER A N 1
ATOM 2389 C CA . SER A 1 329 ? 3.432 29.781 16.578 1 95.56 329 SER A CA 1
ATOM 2390 C C . SER A 1 329 ? 2.021 29.859 17.156 1 95.56 329 SER A C 1
ATOM 2392 O O . SER A 1 329 ? 1.05 30 16.406 1 95.56 329 SER A O 1
ATOM 2394 N N . ILE A 1 330 ? 1.866 29.766 18.438 1 95.38 330 ILE A N 1
ATOM 2395 C CA . ILE A 1 330 ? 0.57 29.828 19.109 1 95.38 330 ILE A CA 1
ATOM 2396 C C . ILE A 1 330 ? -0.021 31.234 18.922 1 95.38 330 ILE A C 1
ATOM 2398 O O . ILE A 1 330 ? -1.2 31.375 18.594 1 95.38 330 ILE A O 1
ATOM 2402 N N . ALA A 1 331 ? 0.778 32.188 19.141 1 95.69 331 ALA A N 1
ATOM 2403 C CA . ALA A 1 331 ? 0.329 33.562 19.016 1 95.69 331 ALA A CA 1
ATOM 2404 C C . ALA A 1 331 ? -0.039 33.906 17.562 1 95.69 331 ALA A C 1
ATOM 2406 O O . ALA A 1 331 ? -1.074 34.531 17.312 1 95.69 331 ALA A O 1
ATOM 2407 N N . GLY A 1 332 ? 0.826 33.5 16.688 1 94.81 332 GLY A N 1
ATOM 2408 C CA . GLY A 1 332 ? 0.673 33.875 15.281 1 94.81 332 GLY A CA 1
ATOM 2409 C C . GLY A 1 332 ? -0.468 33.125 14.602 1 94.81 332 GLY A C 1
ATOM 2410 O O . GLY A 1 332 ? -0.953 33.562 13.555 1 94.81 332 GLY A O 1
ATOM 2411 N N . LYS A 1 333 ? -0.86 32.031 15.125 1 93.44 333 LYS A N 1
ATOM 2412 C CA . LYS A 1 333 ? -1.907 31.25 14.492 1 93.44 333 LYS A CA 1
ATOM 2413 C C . LYS A 1 333 ? -3.145 31.156 15.383 1 93.44 333 LYS A C 1
ATOM 2415 O O . LYS A 1 333 ? -4.164 31.797 15.102 1 93.44 333 LYS A O 1
ATOM 2420 N N . GLY A 1 334 ? -3.045 30.562 16.547 1 94.06 334 GLY A N 1
ATOM 2421 C CA . GLY A 1 334 ? -4.168 30.359 17.453 1 94.06 334 GLY A CA 1
ATOM 2422 C C . GLY A 1 334 ? -4.809 31.656 17.891 1 94.06 334 GLY A C 1
ATOM 2423 O O . GLY A 1 334 ? -6.012 31.859 17.719 1 94.06 334 GLY A O 1
ATOM 2424 N N . ILE A 1 335 ? -4.004 32.469 18.375 1 95.5 335 ILE A N 1
ATOM 2425 C CA . ILE A 1 335 ? -4.512 33.719 18.922 1 95.5 335 ILE A CA 1
ATOM 2426 C C . ILE A 1 335 ? -4.949 34.656 17.797 1 95.5 335 ILE A C 1
ATOM 2428 O O . ILE A 1 335 ? -5.988 35.312 17.875 1 95.5 335 ILE A O 1
ATOM 2432 N N . ALA A 1 336 ? -4.152 34.688 16.781 1 95.94 336 ALA A N 1
ATOM 2433 C CA . ALA A 1 336 ? -4.484 35.531 15.648 1 95.94 336 ALA A CA 1
ATOM 2434 C C . ALA A 1 336 ? -5.832 35.156 15.047 1 95.94 336 ALA A C 1
ATOM 2436 O O . ALA A 1 336 ? -6.648 36.031 14.727 1 95.94 336 ALA A O 1
ATOM 2437 N N . CYS A 1 337 ? -6.055 33.875 14.859 1 95.19 337 CYS A N 1
ATOM 2438 C CA . CYS A 1 337 ? -7.316 33.406 14.297 1 95.19 337 CYS A CA 1
ATOM 2439 C C . CYS A 1 337 ? -8.469 33.688 15.25 1 95.19 337 CYS A C 1
ATOM 2441 O O . CYS A 1 337 ? -9.562 34.062 14.82 1 95.19 337 CYS A O 1
ATOM 2443 N N . THR A 1 338 ? -8.258 33.469 16.531 1 95.5 338 THR A N 1
ATOM 2444 C CA . THR A 1 338 ? -9.281 33.781 17.531 1 95.5 338 THR A CA 1
ATOM 2445 C C . THR A 1 338 ? -9.68 35.25 17.469 1 95.5 338 THR A C 1
ATOM 2447 O O . THR A 1 338 ? -10.867 35.562 17.484 1 95.5 338 THR A O 1
ATOM 2450 N N . LEU A 1 339 ? -8.672 36.062 17.422 1 96.38 339 LEU A N 1
ATOM 2451 C CA . LEU A 1 339 ? -8.922 37.5 17.406 1 96.38 339 LEU A CA 1
ATOM 2452 C C . LEU A 1 339 ? -9.648 37.906 16.125 1 96.38 339 LEU A C 1
ATOM 2454 O O . LEU A 1 339 ? -10.523 38.781 16.172 1 96.38 339 LEU A O 1
ATOM 2458 N N . ALA A 1 340 ? -9.258 37.375 15.039 1 95.75 340 ALA A N 1
ATOM 2459 C CA . ALA A 1 340 ? -9.914 37.656 13.773 1 95.75 340 ALA A CA 1
ATOM 2460 C C . ALA A 1 340 ? -11.383 37.25 13.805 1 95.75 340 ALA A C 1
ATOM 2462 O O . ALA A 1 340 ? -12.242 38 13.305 1 95.75 340 ALA A O 1
ATOM 2463 N N . ALA A 1 341 ? -11.664 36.094 14.328 1 94.19 341 ALA A N 1
ATOM 2464 C CA . ALA A 1 341 ? -13.047 35.656 14.453 1 94.19 341 ALA A CA 1
ATOM 2465 C C . ALA A 1 341 ? -13.844 36.562 15.391 1 94.19 341 ALA A C 1
ATOM 2467 O O . ALA A 1 341 ? -14.992 36.906 15.109 1 94.19 341 ALA A O 1
ATOM 2468 N N . ARG A 1 342 ? -13.172 36.969 16.453 1 94.69 342 ARG A N 1
ATOM 2469 C CA . ARG A 1 342 ? -13.82 37.844 17.422 1 94.69 342 ARG A CA 1
ATOM 2470 C C . ARG A 1 342 ? -14.156 39.188 16.797 1 94.69 342 ARG A C 1
ATOM 2472 O O . ARG A 1 342 ? -15.188 39.781 17.109 1 94.69 342 ARG A O 1
ATOM 2479 N N . LEU A 1 343 ? -13.328 39.656 16.047 1 94.88 343 LEU A N 1
ATOM 2480 C CA . LEU A 1 343 ? -13.523 40.938 15.383 1 94.88 343 LEU A CA 1
ATOM 2481 C C . LEU A 1 343 ? -14.68 40.875 14.383 1 94.88 343 LEU A C 1
ATOM 2483 O O . LEU A 1 343 ? -15.289 41.875 14.062 1 94.88 343 LEU A O 1
ATOM 2487 N N . ARG A 1 344 ? -14.945 39.688 13.914 1 92.19 344 ARG A N 1
ATOM 2488 C CA . ARG A 1 344 ? -16.078 39.469 13.016 1 92.19 344 ARG A CA 1
ATOM 2489 C C . ARG A 1 344 ? -17.328 39.094 13.805 1 92.19 344 ARG A C 1
ATOM 2491 O O . ARG A 1 344 ? -18.281 38.531 13.25 1 92.19 344 ARG A O 1
ATOM 2498 N N . ARG A 1 345 ? -17.328 39.188 15.07 1 90.88 345 ARG A N 1
ATOM 2499 C CA . ARG A 1 345 ? -18.453 39.094 15.977 1 90.88 345 ARG A CA 1
ATOM 2500 C C . ARG A 1 345 ? -18.844 37.656 16.234 1 90.88 345 ARG A C 1
ATOM 2502 O O . ARG A 1 345 ? -20.016 37.344 16.484 1 90.88 345 ARG A O 1
ATOM 2509 N N . VAL A 1 346 ? -17.922 36.844 16.078 1 90.69 346 VAL A N 1
ATOM 2510 C CA . VAL A 1 346 ? -18.125 35.469 16.531 1 90.69 346 VAL A CA 1
ATOM 2511 C C . VAL A 1 346 ? -18 35.406 18.047 1 90.69 346 VAL A C 1
ATOM 2513 O O . VAL A 1 346 ? -17.141 36.062 18.641 1 90.69 346 VAL A O 1
ATOM 2516 N N . PRO A 1 347 ? -18.906 34.688 18.625 1 92.38 347 PRO A N 1
ATOM 2517 C CA . PRO A 1 347 ? -18.812 34.594 20.094 1 92.38 347 PRO A CA 1
ATOM 2518 C C . PRO A 1 347 ? -17.469 34.062 20.562 1 92.38 347 PRO A C 1
ATOM 2520 O O . PRO A 1 347 ? -16.844 33.25 19.875 1 92.38 347 PRO A O 1
ATOM 2523 N N . LEU A 1 348 ? -17.047 34.5 21.719 1 93 348 LEU A N 1
ATOM 2524 C CA . LEU A 1 348 ? -15.703 34.25 22.234 1 93 348 LEU A CA 1
ATOM 2525 C C . LEU A 1 348 ? -15.422 32.781 22.312 1 93 348 LEU A C 1
ATOM 2527 O O . LEU A 1 348 ? -14.328 32.312 21.938 1 93 348 LEU A O 1
ATOM 2531 N N . ARG A 1 349 ? -16.359 31.984 22.75 1 92.44 349 ARG A N 1
ATOM 2532 C CA . ARG A 1 349 ? -16.156 30.547 22.891 1 92.44 349 ARG A CA 1
ATOM 2533 C C . ARG A 1 349 ? -15.93 29.891 21.547 1 92.44 349 ARG A C 1
ATOM 2535 O O . ARG A 1 349 ? -15.055 29.031 21.406 1 92.44 349 ARG A O 1
ATOM 2542 N N . GLU A 1 350 ? -16.688 30.344 20.656 1 91.44 350 GLU A N 1
ATOM 2543 C CA . GLU A 1 350 ? -16.547 29.797 19.312 1 91.44 350 GLU A CA 1
ATOM 2544 C C . GLU A 1 350 ? -15.258 30.266 18.656 1 91.44 350 GLU A C 1
ATOM 2546 O O . GLU A 1 350 ? -14.633 29.531 17.906 1 91.44 350 GLU A O 1
ATOM 2551 N N . SER A 1 351 ? -14.953 31.516 18.953 1 94.56 351 SER A N 1
ATOM 2552 C CA . SER A 1 351 ? -13.719 32.062 18.406 1 94.56 351 SER A CA 1
ATOM 2553 C C . SER A 1 351 ? -12.5 31.328 18.953 1 94.56 351 SER A C 1
ATOM 2555 O O . SER A 1 351 ? -11.562 31.031 18.203 1 94.56 351 SER A O 1
ATOM 2557 N N . MET A 1 352 ? -12.5 31.031 20.203 1 94.19 352 MET A N 1
ATOM 2558 C CA . MET A 1 352 ? -11.398 30.312 20.828 1 94.19 352 MET A CA 1
ATOM 2559 C C . MET A 1 352 ? -11.336 28.875 20.328 1 94.19 352 MET A C 1
ATOM 2561 O O . MET A 1 352 ? -10.25 28.312 20.141 1 94.19 352 MET A O 1
ATOM 2565 N N . ALA A 1 353 ? -12.516 28.328 20.141 1 92.38 353 ALA A N 1
ATOM 2566 C CA . ALA A 1 353 ? -12.578 26.984 19.578 1 92.38 353 ALA A CA 1
ATOM 2567 C C . ALA A 1 353 ? -11.977 26.938 18.172 1 92.38 353 ALA A C 1
ATOM 2569 O O . ALA A 1 353 ? -11.203 26.047 17.844 1 92.38 353 ALA A O 1
ATOM 2570 N N . LEU A 1 354 ? -12.328 27.922 17.469 1 91.5 354 LEU A N 1
ATOM 2571 C CA . LEU A 1 354 ? -11.805 28.016 16.109 1 91.5 354 LEU A CA 1
ATOM 2572 C C . LEU A 1 354 ? -10.289 28.219 16.109 1 91.5 354 LEU A C 1
ATOM 2574 O O . LEU A 1 354 ? -9.57 27.562 15.352 1 91.5 354 LEU A O 1
ATOM 2578 N N . GLY A 1 355 ? -9.852 29.109 16.922 1 93.75 355 GLY A N 1
ATOM 2579 C CA . GLY A 1 355 ? -8.422 29.344 17.047 1 93.75 355 GLY A CA 1
ATOM 2580 C C . GLY A 1 355 ? -7.652 28.109 17.484 1 93.75 355 GLY A C 1
ATOM 2581 O O . GLY A 1 355 ? -6.551 27.859 17 1 93.75 355 GLY A O 1
ATOM 2582 N N . SER A 1 356 ? -8.195 27.422 18.406 1 92.06 356 SER A N 1
ATOM 2583 C CA . SER A 1 356 ? -7.547 26.203 18.875 1 92.06 356 SER A CA 1
ATOM 2584 C C . SER A 1 356 ? -7.449 25.156 17.75 1 92.06 356 SER A C 1
ATOM 2586 O O . SER A 1 356 ? -6.434 24.469 17.625 1 92.06 356 SER A O 1
ATOM 2588 N N . LEU A 1 357 ? -8.477 25.062 17.016 1 88.88 357 LEU A N 1
ATOM 2589 C CA . LEU A 1 357 ? -8.492 24.125 15.906 1 88.88 357 LEU A CA 1
ATOM 2590 C C . LEU A 1 357 ? -7.504 24.531 14.82 1 88.88 357 LEU A C 1
ATOM 2592 O O . LEU A 1 357 ? -6.777 23.703 14.281 1 88.88 357 LEU A O 1
ATOM 2596 N N . MET A 1 358 ? -7.426 25.812 14.609 1 90.69 358 MET A N 1
ATOM 2597 C CA . MET A 1 358 ? -6.543 26.344 13.578 1 90.69 358 MET A CA 1
ATOM 2598 C C . MET A 1 358 ? -5.082 26.188 13.977 1 90.69 358 MET A C 1
ATOM 2600 O O . MET A 1 358 ? -4.191 26.219 13.125 1 90.69 358 MET A O 1
ATOM 2604 N N . ASN A 1 359 ? -4.871 26.031 15.219 1 91.31 359 ASN A N 1
ATOM 2605 C CA . ASN A 1 359 ? -3.518 25.922 15.75 1 91.31 359 ASN A CA 1
ATOM 2606 C C . ASN A 1 359 ? -2.959 24.516 15.586 1 91.31 359 ASN A C 1
ATOM 2608 O O . ASN A 1 359 ? -1.796 24.266 15.898 1 91.31 359 ASN A O 1
ATOM 2612 N N . ALA A 1 360 ? -3.738 23.594 15.055 1 88.06 360 ALA A N 1
ATOM 2613 C CA . ALA A 1 360 ? -3.301 22.219 14.844 1 88.06 360 ALA A CA 1
ATOM 2614 C C . ALA A 1 360 ? -2.549 22.078 13.523 1 88.06 360 ALA A C 1
ATOM 2616 O O . ALA A 1 360 ? -3.109 22.344 12.453 1 88.06 360 ALA A O 1
ATOM 2617 N N . ARG A 1 361 ? -1.331 21.734 13.602 1 87 361 ARG A N 1
ATOM 2618 C CA . ARG A 1 361 ? -0.502 21.656 12.406 1 87 361 ARG A CA 1
ATOM 2619 C C . ARG A 1 361 ? -0.393 20.219 11.906 1 87 361 ARG A C 1
ATOM 2621 O O . ARG A 1 361 ? -0.363 19.984 10.703 1 87 361 ARG A O 1
ATOM 2628 N N . GLY A 1 362 ? -0.243 19.312 12.812 1 78.31 362 GLY A N 1
ATOM 2629 C CA . GLY A 1 362 ? -0.343 17.891 12.539 1 78.31 362 GLY A CA 1
ATOM 2630 C C . GLY A 1 362 ? 0.504 17.453 11.359 1 78.31 362 GLY A C 1
ATOM 2631 O O . GLY A 1 362 ? 1.69 17.781 11.289 1 78.31 362 GLY A O 1
ATOM 2632 N N . LEU A 1 363 ? -0.133 16.703 10.422 1 75.56 363 LEU A N 1
ATOM 2633 C CA . LEU A 1 363 ? 0.472 15.984 9.312 1 75.56 363 LEU A CA 1
ATOM 2634 C C . LEU A 1 363 ? 1.042 16.953 8.281 1 75.56 363 LEU A C 1
ATOM 2636 O O . LEU A 1 363 ? 2.139 16.734 7.762 1 75.56 363 LEU A O 1
ATOM 2640 N N . ILE A 1 364 ? 0.397 17.953 8.016 1 77.5 364 ILE A N 1
ATOM 2641 C CA . ILE A 1 364 ? 0.771 18.844 6.926 1 77.5 364 ILE A CA 1
ATOM 2642 C C . ILE A 1 364 ? 2.08 19.562 7.27 1 77.5 364 ILE A C 1
ATOM 2644 O O . ILE A 1 364 ? 2.934 19.75 6.398 1 77.5 364 ILE A O 1
ATOM 2648 N N . GLU A 1 365 ? 2.156 19.938 8.461 1 86.12 365 GLU A N 1
ATOM 2649 C CA . GLU A 1 365 ? 3.426 20.516 8.875 1 86.12 365 GLU A CA 1
ATOM 2650 C C . GLU A 1 365 ? 4.57 19.516 8.75 1 86.12 365 GLU A C 1
ATOM 2652 O O . GLU A 1 365 ? 5.664 19.875 8.312 1 86.12 365 GLU A O 1
ATOM 2657 N N . LEU A 1 366 ? 4.293 18.391 9.117 1 84.56 366 LEU A N 1
ATOM 2658 C CA . LEU A 1 366 ? 5.34 17.375 9.031 1 84.56 366 LEU A CA 1
ATOM 2659 C C . LEU A 1 366 ? 5.75 17.141 7.578 1 84.56 366 LEU A C 1
ATOM 2661 O O . LEU A 1 366 ? 6.926 16.906 7.293 1 84.56 366 LEU A O 1
ATOM 2665 N N . ILE A 1 367 ? 4.824 17.188 6.754 1 80.31 367 ILE A N 1
ATOM 2666 C CA . ILE A 1 367 ? 5.141 17.047 5.336 1 80.31 367 ILE A CA 1
ATOM 2667 C C . ILE A 1 367 ? 6.047 18.203 4.898 1 80.31 367 ILE A C 1
ATOM 2669 O O . ILE A 1 367 ? 7.086 17.969 4.273 1 80.31 367 ILE A O 1
ATOM 2673 N N . LEU A 1 368 ? 5.652 19.359 5.234 1 83 368 LEU A N 1
ATOM 2674 C CA . LEU A 1 368 ? 6.418 20.547 4.883 1 83 368 LEU A CA 1
ATOM 2675 C C . LEU A 1 368 ? 7.836 20.469 5.441 1 83 368 LEU A C 1
ATOM 2677 O O . LEU A 1 368 ? 8.797 20.797 4.742 1 83 368 LEU A O 1
ATOM 2681 N N . LEU A 1 369 ? 7.938 20.031 6.609 1 88.88 369 LEU A N 1
ATOM 2682 C CA . LEU A 1 369 ? 9.227 19.938 7.281 1 88.88 369 LEU A CA 1
ATOM 2683 C C . LEU A 1 369 ? 10.117 18.891 6.625 1 88.88 369 LEU A C 1
ATOM 2685 O O . LEU A 1 369 ? 11.32 19.094 6.457 1 88.88 369 LEU A O 1
ATOM 2689 N N . ASN A 1 370 ? 9.555 17.781 6.27 1 83.88 370 ASN A N 1
ATOM 2690 C CA . ASN A 1 370 ? 10.336 16.75 5.605 1 83.88 370 ASN A CA 1
ATOM 2691 C C . ASN A 1 370 ? 10.844 17.203 4.242 1 83.88 370 ASN A C 1
ATOM 2693 O O . ASN A 1 370 ? 11.969 16.891 3.861 1 83.88 370 ASN A O 1
ATOM 2697 N N . ILE A 1 371 ? 10.039 17.922 3.604 1 77.06 371 ILE A N 1
ATOM 2698 C CA . ILE A 1 371 ? 10.453 18.469 2.314 1 77.06 371 ILE A CA 1
ATOM 2699 C C . ILE A 1 371 ? 11.609 19.438 2.512 1 77.06 371 ILE A C 1
ATOM 2701 O O . ILE A 1 371 ? 12.602 19.391 1.782 1 77.06 371 ILE A O 1
ATOM 2705 N N . GLY A 1 372 ? 11.516 20.344 3.436 1 85.75 372 GLY A N 1
ATOM 2706 C CA . GLY A 1 372 ? 12.578 21.281 3.732 1 85.75 372 GLY A CA 1
ATOM 2707 C C . GLY A 1 372 ? 13.883 20.609 4.129 1 85.75 372 GLY A C 1
ATOM 2708 O O . GLY A 1 372 ? 14.961 21.062 3.758 1 85.75 372 GLY A O 1
ATOM 2709 N N . LEU A 1 373 ? 13.75 19.547 4.855 1 87.88 373 LEU A N 1
ATOM 2710 C CA . LEU A 1 373 ? 14.922 18.797 5.293 1 87.88 373 LEU A CA 1
ATOM 2711 C C . LEU A 1 373 ? 15.602 18.109 4.117 1 87.88 373 LEU A C 1
ATOM 2713 O O . LEU A 1 373 ? 16.812 18.172 3.967 1 87.88 373 LEU A O 1
ATOM 2717 N N . GLU A 1 374 ? 14.789 17.5 3.373 1 80.62 374 GLU A N 1
ATOM 2718 C CA . GLU A 1 374 ? 15.312 16.766 2.225 1 80.62 374 GLU A CA 1
ATOM 2719 C C . GLU A 1 374 ? 15.945 17.703 1.203 1 80.62 374 GLU A C 1
ATOM 2721 O O . GLU A 1 374 ? 16.922 17.344 0.537 1 80.62 374 GLU A O 1
ATOM 2726 N N . ALA A 1 375 ? 15.391 18.875 1.063 1 80.5 375 ALA A N 1
ATOM 2727 C CA . ALA A 1 375 ? 15.898 19.859 0.114 1 80.5 375 ALA A CA 1
ATOM 2728 C C . ALA A 1 375 ? 17.141 20.562 0.662 1 80.5 375 ALA A C 1
ATOM 2730 O O . ALA A 1 375 ? 17.812 21.297 -0.061 1 80.5 375 ALA A O 1
ATOM 2731 N N . GLY A 1 376 ? 17.422 20.312 1.957 1 87.19 376 GLY A N 1
ATOM 2732 C CA . GLY A 1 376 ? 18.578 20.953 2.576 1 87.19 376 GLY A CA 1
ATOM 2733 C C . GLY A 1 376 ? 18.344 22.391 2.957 1 87.19 376 GLY A C 1
ATOM 2734 O O . GLY A 1 376 ? 19.281 23.188 3 1 87.19 376 GLY A O 1
ATOM 2735 N N . ILE A 1 377 ? 17.188 22.781 3.137 1 88.81 377 ILE A N 1
ATOM 2736 C CA . ILE A 1 377 ? 16.844 24.141 3.506 1 88.81 377 ILE A CA 1
ATOM 2737 C C . ILE A 1 377 ? 16.969 24.328 5.016 1 88.81 377 ILE A C 1
ATOM 2739 O O . ILE A 1 377 ? 17.469 25.344 5.484 1 88.81 377 ILE A O 1
ATOM 2743 N N . ILE A 1 378 ? 16.516 23.297 5.734 1 93.06 378 ILE A N 1
ATOM 2744 C CA . ILE A 1 378 ? 16.609 23.375 7.188 1 93.06 378 ILE A CA 1
ATOM 2745 C C . ILE A 1 378 ? 17.516 22.266 7.707 1 93.06 378 ILE A C 1
ATOM 2747 O O . ILE A 1 378 ? 17.672 21.219 7.062 1 93.06 378 ILE A O 1
ATOM 2751 N N . THR A 1 379 ? 18.109 22.547 8.82 1 93.38 379 THR A N 1
ATOM 2752 C CA . THR A 1 379 ? 18.984 21.562 9.469 1 93.38 379 THR A CA 1
ATOM 2753 C C . THR A 1 379 ? 18.156 20.562 10.289 1 93.38 379 THR A C 1
ATOM 2755 O O . THR A 1 379 ? 17 20.844 10.609 1 93.38 379 THR A O 1
ATOM 2758 N N . PRO A 1 380 ? 18.766 19.438 10.609 1 92.38 380 PRO A N 1
ATOM 2759 C CA . PRO A 1 380 ? 18.062 18.469 11.469 1 92.38 380 PRO A CA 1
ATOM 2760 C C . PRO A 1 380 ? 17.672 19.062 12.82 1 92.38 380 PRO A C 1
ATOM 2762 O O . PRO A 1 380 ? 16.641 18.672 13.398 1 92.38 380 PRO A O 1
ATOM 2765 N N . THR A 1 381 ? 18.422 20.031 13.234 1 93.62 381 THR A N 1
ATOM 2766 C CA . THR A 1 381 ? 18.125 20.703 14.5 1 93.62 381 THR A CA 1
ATOM 2767 C C . THR A 1 381 ? 16.828 21.5 14.391 1 93.62 381 THR A C 1
ATOM 2769 O O . THR A 1 381 ? 15.922 21.344 15.219 1 93.62 381 THR A O 1
ATOM 2772 N N . LEU A 1 382 ? 16.766 22.312 13.406 1 94.06 382 LEU A N 1
ATOM 2773 C CA . LEU A 1 382 ? 15.547 23.094 13.211 1 94.06 382 LEU A CA 1
ATOM 2774 C C . LEU A 1 382 ? 14.359 22.172 12.922 1 94.06 382 LEU A C 1
ATOM 2776 O O . LEU A 1 382 ? 13.242 22.438 13.367 1 94.06 382 LEU A O 1
ATOM 2780 N N . PHE A 1 383 ? 14.594 21.141 12.172 1 93.75 383 PHE A N 1
ATOM 2781 C CA . PHE A 1 383 ? 13.562 20.156 11.898 1 93.75 383 PHE A CA 1
ATOM 2782 C C . PHE A 1 383 ? 12.984 19.609 13.203 1 93.75 383 PHE A C 1
ATOM 2784 O O . PHE A 1 383 ? 11.758 19.578 13.383 1 93.75 383 PHE A O 1
ATOM 2791 N N . SER A 1 384 ? 13.859 19.203 14.055 1 93.69 384 SER A N 1
ATOM 2792 C CA . SER A 1 384 ? 13.43 18.609 15.32 1 93.69 384 SER A CA 1
ATOM 2793 C C . SER A 1 384 ? 12.656 19.609 16.172 1 93.69 384 SER A C 1
ATOM 2795 O O . SER A 1 384 ? 11.656 19.266 16.797 1 93.69 384 SER A O 1
ATOM 2797 N N . ILE A 1 385 ? 13.109 20.828 16.172 1 94.44 385 ILE A N 1
ATOM 2798 C CA . ILE A 1 385 ? 12.445 21.891 16.922 1 94.44 385 ILE A CA 1
ATOM 2799 C C . ILE A 1 385 ? 11.031 22.094 16.391 1 94.44 385 ILE A C 1
ATOM 2801 O O . ILE A 1 385 ? 10.062 22.141 17.156 1 94.44 385 ILE A O 1
ATOM 2805 N N . LEU A 1 386 ? 10.938 22.172 15.102 1 94.44 386 LEU A N 1
ATOM 2806 C CA . LEU A 1 386 ? 9.641 22.453 14.492 1 94.44 386 LEU A CA 1
ATOM 2807 C C . LEU A 1 386 ? 8.719 21.25 14.602 1 94.44 386 LEU A C 1
ATOM 2809 O O . LEU A 1 386 ? 7.492 21.406 14.664 1 94.44 386 LEU A O 1
ATOM 2813 N N . VAL A 1 387 ? 9.258 20.062 14.625 1 92 387 VAL A N 1
ATOM 2814 C CA . VAL A 1 387 ? 8.438 18.875 14.875 1 92 387 VAL A CA 1
ATOM 2815 C C . VAL A 1 387 ? 7.836 18.953 16.266 1 92 387 VAL A C 1
ATOM 2817 O O . VAL A 1 387 ? 6.65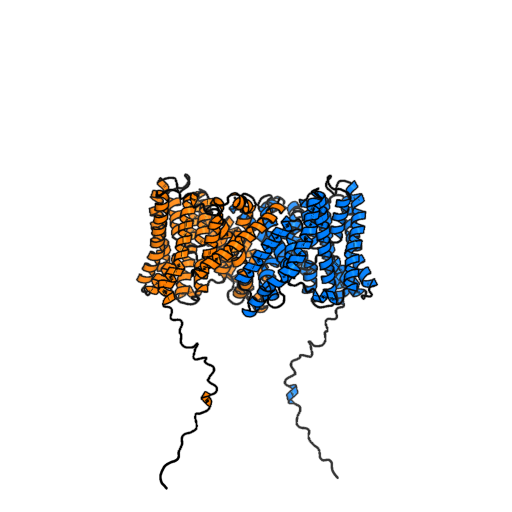6 18.641 16.453 1 92 387 VAL A O 1
ATOM 2820 N N . ILE A 1 388 ? 8.664 19.344 17.234 1 92.19 388 ILE A N 1
ATOM 2821 C CA . ILE A 1 388 ? 8.164 19.516 18.594 1 92.19 388 ILE A CA 1
ATOM 2822 C C . ILE A 1 388 ? 7.027 20.531 18.609 1 92.19 388 ILE A C 1
ATOM 2824 O O . ILE A 1 388 ? 5.977 20.297 19.219 1 92.19 388 ILE A O 1
ATOM 2828 N N . VAL A 1 389 ? 7.242 21.578 17.938 1 93 389 VAL A N 1
ATOM 2829 C CA . VAL A 1 389 ? 6.227 22.625 17.859 1 93 389 VAL A CA 1
ATOM 2830 C C . VAL A 1 389 ? 4.957 22.078 17.219 1 93 389 VAL A C 1
ATOM 2832 O O . VAL A 1 389 ? 3.852 22.328 17.703 1 93 389 VAL A O 1
ATOM 2835 N N . ALA A 1 390 ? 5.09 21.328 16.125 1 90.75 390 ALA A N 1
ATOM 2836 C CA . ALA A 1 390 ? 3.955 20.75 15.414 1 90.75 390 ALA A CA 1
ATOM 2837 C C . ALA A 1 390 ? 3.178 19.797 16.312 1 90.75 390 ALA A C 1
ATOM 2839 O O . ALA A 1 390 ? 1.945 19.828 16.344 1 90.75 390 ALA A O 1
ATOM 2840 N N . VAL A 1 391 ? 3.871 18.984 17 1 88.94 391 VAL A N 1
ATOM 2841 C CA . VAL A 1 391 ? 3.248 17.984 17.859 1 88.94 391 VAL A CA 1
ATOM 2842 C C . VAL A 1 391 ? 2.533 18.656 19.031 1 88.94 391 VAL A C 1
ATOM 2844 O O . VAL A 1 391 ? 1.374 18.344 19.312 1 88.94 391 VAL A O 1
ATOM 2847 N N . VAL A 1 392 ? 3.17 19.609 19.672 1 91.31 392 VAL A N 1
ATOM 2848 C CA . VAL A 1 392 ? 2.621 20.266 20.844 1 91.31 392 VAL A CA 1
ATOM 2849 C C . VAL A 1 392 ? 1.394 21.078 20.453 1 91.31 392 VAL A C 1
ATOM 2851 O O . VAL A 1 392 ? 0.375 21.047 21.156 1 91.31 392 VAL A O 1
ATOM 2854 N N . THR A 1 393 ? 1.483 21.781 19.391 1 91.69 393 THR A N 1
ATOM 2855 C CA . THR A 1 393 ? 0.351 22.609 18.984 1 91.69 393 THR A CA 1
ATOM 2856 C C . THR A 1 393 ? -0.828 21.734 18.562 1 91.69 393 THR A C 1
ATOM 2858 O O . THR A 1 393 ? -1.985 22.109 18.766 1 91.69 393 THR A O 1
ATOM 2861 N N . THR A 1 394 ? -0.524 20.641 17.984 1 87.25 394 THR A N 1
ATOM 2862 C CA . THR A 1 394 ? -1.592 19.703 17.625 1 87.25 394 THR A CA 1
ATOM 2863 C C . THR A 1 394 ? -2.213 19.094 18.875 1 87.25 394 THR A C 1
ATOM 2865 O O . THR A 1 394 ? -3.438 18.969 18.969 1 87.25 394 THR A O 1
ATOM 2868 N N . LEU A 1 395 ? -1.41 18.781 19.844 1 86.75 395 LEU A N 1
ATOM 2869 C CA . LEU A 1 395 ? -1.859 18.203 21.109 1 86.75 395 LEU A CA 1
ATOM 2870 C C . LEU A 1 395 ? -2.744 19.188 21.859 1 86.75 395 LEU A C 1
ATOM 2872 O O . LEU A 1 395 ? -3.662 18.781 22.578 1 86.75 395 LEU A O 1
ATOM 2876 N N . MET A 1 396 ? -2.465 20.375 21.719 1 89 396 MET A N 1
ATOM 2877 C CA . MET A 1 396 ? -3.17 21.406 22.469 1 89 396 MET A CA 1
ATOM 2878 C C . MET A 1 396 ? -4.562 21.641 21.891 1 89 396 MET A C 1
ATOM 2880 O O . MET A 1 396 ? -5.457 22.125 22.594 1 89 396 MET A O 1
ATOM 2884 N N . ALA A 1 397 ? -4.715 21.25 20.672 1 86.06 397 ALA A N 1
ATOM 2885 C CA . ALA A 1 397 ? -5.934 21.625 19.969 1 86.06 397 ALA A CA 1
ATOM 2886 C C . ALA A 1 397 ? -7.168 21.031 20.641 1 86.06 397 ALA A C 1
ATOM 2888 O O . ALA A 1 397 ? -8.117 21.75 20.953 1 86.06 397 ALA A O 1
ATOM 2889 N N . THR A 1 398 ? -7.141 19.766 20.906 1 81.44 398 THR A N 1
ATOM 2890 C CA . THR A 1 398 ? -8.328 19.094 21.406 1 81.44 398 THR A CA 1
ATOM 2891 C C . THR A 1 398 ? -8.609 19.5 22.859 1 81.44 398 THR A C 1
ATOM 2893 O O . THR A 1 398 ? -9.742 19.828 23.203 1 81.44 398 THR A O 1
ATOM 2896 N N . PRO A 1 399 ? -7.645 19.484 23.703 1 85.69 399 PRO A N 1
ATOM 2897 C CA . PRO A 1 399 ? -7.922 19.891 25.078 1 85.69 399 PRO A CA 1
ATOM 2898 C C . PRO A 1 399 ? -8.398 21.344 25.188 1 85.69 399 PRO A C 1
ATOM 2900 O O . PRO A 1 399 ? -9.289 21.641 25.984 1 85.69 399 PRO A O 1
ATOM 2903 N N . VAL A 1 400 ? -7.855 22.219 24.484 1 88.62 400 VAL A N 1
ATOM 2904 C CA . VAL A 1 400 ? -8.273 23.609 24.516 1 88.62 400 VAL A CA 1
ATOM 2905 C C . VAL A 1 400 ? -9.68 23.75 23.938 1 88.62 400 VAL A C 1
ATOM 2907 O O . VAL A 1 400 ? -10.516 24.469 24.469 1 88.62 400 VAL A O 1
ATOM 2910 N N . PHE A 1 401 ? -9.867 23.016 22.859 1 86.69 401 PHE A N 1
ATOM 2911 C CA . PHE A 1 401 ? -11.188 23.016 22.25 1 86.69 401 PHE A CA 1
ATOM 2912 C C . PHE A 1 401 ? -12.242 22.531 23.25 1 86.69 401 PHE A C 1
ATOM 2914 O O . PHE A 1 401 ? -13.305 23.141 23.391 1 86.69 401 PHE A O 1
ATOM 2921 N N . GLU A 1 402 ? -11.922 21.484 23.969 1 83.62 402 GLU A N 1
ATOM 2922 C CA . GLU A 1 402 ? -12.852 20.906 24.922 1 83.62 402 GLU A CA 1
ATOM 2923 C C . GLU A 1 402 ? -13.086 21.844 26.109 1 83.62 402 GLU A C 1
ATOM 2925 O O . GLU A 1 402 ? -14.203 21.938 26.625 1 83.62 402 GLU A O 1
ATOM 2930 N N . LEU A 1 403 ? -12.117 22.422 26.484 1 86.31 403 LEU A N 1
ATOM 2931 C CA . LEU A 1 403 ? -12.195 23.297 27.641 1 86.31 403 LEU A CA 1
ATOM 2932 C C . LEU A 1 403 ? -13.047 24.531 27.328 1 86.31 403 LEU A C 1
ATOM 2934 O O . LEU A 1 403 ? -13.812 24.984 28.188 1 86.31 403 LEU A O 1
ATOM 2938 N N . VAL A 1 404 ? -13.031 24.953 26.141 1 87.5 404 VAL A N 1
ATOM 2939 C CA . VAL A 1 404 ? -13.648 26.234 25.828 1 87.5 404 VAL A CA 1
ATOM 2940 C C . VAL A 1 404 ? -15.031 26 25.203 1 87.5 404 VAL A C 1
ATOM 2942 O O . VAL A 1 404 ? -15.953 26.781 25.422 1 87.5 404 VAL A O 1
ATOM 2945 N N . TYR A 1 405 ? -15.141 24.922 24.453 1 82.69 405 TYR A N 1
ATOM 2946 C CA . TYR A 1 405 ? -16.344 24.75 23.672 1 82.69 405 TYR A CA 1
ATOM 2947 C C . TYR A 1 405 ? -17.016 23.406 23.953 1 82.69 405 TYR A C 1
ATOM 2949 O O . TYR A 1 405 ? -18.219 23.344 24.156 1 82.69 405 TYR A O 1
ATOM 2957 N N . GLY A 1 406 ? -16.266 22.422 24 1 75 406 GLY A N 1
ATOM 2958 C CA . GLY A 1 406 ? -16.797 21.078 24.125 1 75 406 GLY A CA 1
ATOM 2959 C C . GLY A 1 406 ? -17.609 20.859 25.375 1 75 406 GLY A C 1
ATOM 2960 O O . GLY A 1 406 ? -18.656 20.219 25.344 1 75 406 GLY A O 1
ATOM 2961 N N . ARG A 1 407 ? -17.156 21.391 26.453 1 69.56 407 ARG A N 1
ATOM 2962 C CA . ARG A 1 407 ? -17.797 21.203 27.734 1 69.56 407 ARG A CA 1
ATOM 2963 C C . ARG A 1 407 ? -19.141 21.922 27.797 1 69.56 407 ARG A C 1
ATOM 2965 O O . ARG A 1 407 ? -20.016 21.594 28.594 1 69.56 407 ARG A O 1
ATOM 2972 N N . HIS A 1 408 ? -19.281 22.828 26.922 1 66.75 408 HIS A N 1
ATOM 2973 C CA . HIS A 1 408 ? -20.484 23.656 26.969 1 66.75 408 HIS A CA 1
ATOM 2974 C C . HIS A 1 408 ? -21.5 23.219 25.922 1 66.75 408 HIS A C 1
ATOM 2976 O O . HIS A 1 408 ? -22.594 23.781 25.844 1 66.75 408 HIS A O 1
ATOM 2982 N N . LEU A 1 409 ? -21.062 22.422 25.047 1 60.19 409 LEU A N 1
ATOM 2983 C CA . LEU A 1 409 ? -22.016 21.875 24.094 1 60.19 409 LEU A CA 1
ATOM 2984 C C . LEU A 1 409 ? -23.031 20.969 24.797 1 60.19 409 LEU A C 1
ATOM 2986 O O . LEU A 1 409 ? -22.641 20.031 25.484 1 60.19 409 LEU A O 1
ATOM 2990 N N . LYS A 1 410 ? -24.062 21.609 25.531 1 48.09 410 LYS A N 1
ATOM 2991 C CA . LYS A 1 410 ? -25.172 20.859 26.125 1 48.09 410 LYS A CA 1
ATOM 2992 C C . LYS A 1 410 ? -25.625 19.734 25.203 1 48.09 410 LYS A C 1
ATOM 2994 O O . LYS A 1 410 ? -26 19.984 24.062 1 48.09 410 LYS A O 1
ATOM 2999 N N . VAL A 1 411 ? -25.047 18.625 25.312 1 44.09 411 VAL A N 1
ATOM 3000 C CA . VAL A 1 411 ? -25.828 17.516 24.734 1 44.09 411 VAL A CA 1
ATOM 3001 C C . VAL A 1 411 ? -27.297 17.672 25.094 1 44.09 411 VAL A C 1
ATOM 3003 O O . VAL A 1 411 ? -27.641 17.891 26.266 1 44.09 411 VAL A O 1
ATOM 3006 N N . PRO A 1 412 ? -28.25 18.016 24.328 1 38.12 412 PRO A N 1
ATOM 3007 C CA . PRO A 1 412 ? -29.641 17.953 24.781 1 38.12 412 PRO A CA 1
ATOM 3008 C C . PRO A 1 412 ? -29.938 16.734 25.641 1 38.12 412 PRO A C 1
ATOM 3010 O O . PRO A 1 412 ? -29.625 15.609 25.234 1 38.12 412 PRO A O 1
ATOM 3013 N N . GLN A 1 413 ? -29.812 16.656 26.875 1 35.34 413 GLN A N 1
ATOM 3014 C CA . GLN A 1 413 ? -30.25 15.625 27.812 1 35.34 413 GLN A CA 1
ATOM 3015 C C . GLN A 1 413 ? -31.656 15.141 27.484 1 35.34 413 GLN A C 1
ATOM 3017 O O . GLN A 1 413 ? -32.125 14.156 28.062 1 35.34 413 GLN A O 1
ATOM 3022 N N . SER A 1 414 ? -32.719 15.961 27.125 1 35.91 414 SER A N 1
ATOM 3023 C CA . SER A 1 414 ? -34.094 15.594 27.312 1 35.91 414 SER A CA 1
ATOM 3024 C C . SER A 1 414 ? -34.438 14.289 26.594 1 35.91 414 SER A C 1
ATOM 3026 O O . SER A 1 414 ? -35.156 13.445 27.125 1 35.91 414 SER A O 1
ATOM 3028 N N . ASP A 1 415 ? -34.594 14.172 25.188 1 35.31 415 ASP A N 1
ATOM 3029 C CA . ASP A 1 415 ? -35.531 13.195 24.625 1 35.31 415 ASP A CA 1
ATOM 3030 C C . ASP A 1 415 ? -34.938 11.789 24.688 1 35.31 415 ASP A C 1
ATOM 3032 O O . ASP A 1 415 ? -35.375 10.898 23.938 1 35.31 415 ASP A O 1
ATOM 3036 N N . ARG A 1 416 ? -33.906 11.5 25.297 1 31.61 416 ARG A N 1
ATOM 3037 C CA . ARG A 1 416 ? -33.625 10.094 25.562 1 31.61 416 ARG A CA 1
ATOM 3038 C C . ARG A 1 416 ? -34.656 9.516 26.547 1 31.61 416 ARG A C 1
ATOM 3040 O O . ARG A 1 416 ? -34.875 8.305 26.547 1 31.61 416 ARG A O 1
ATOM 3047 N N . ALA A 1 417 ? -35.031 10.18 27.531 1 36.31 417 ALA A N 1
ATOM 3048 C CA . ALA A 1 417 ? -35.906 9.555 28.531 1 36.31 417 ALA A CA 1
ATOM 3049 C C . ALA A 1 417 ? -37.312 9.352 27.984 1 36.31 417 ALA A C 1
ATOM 3051 O O . ALA A 1 417 ? -38.062 8.516 28.5 1 36.31 417 ALA A O 1
ATOM 3052 N N . GLN A 1 418 ? -37.875 10.32 27.219 1 33.47 418 GLN A N 1
ATOM 3053 C CA . GLN A 1 418 ? -39.312 10.195 26.906 1 33.47 418 GLN A CA 1
ATOM 3054 C C . GLN A 1 418 ? -39.531 9.188 25.766 1 33.47 418 GLN A C 1
ATOM 3056 O O . GLN A 1 418 ? -40.656 8.953 25.359 1 33.47 418 GLN A O 1
ATOM 3061 N N . ALA A 1 419 ? -38.469 8.852 25 1 33.12 419 ALA A N 1
ATOM 3062 C CA . ALA A 1 419 ? -38.812 7.699 24.172 1 33.12 419 ALA A CA 1
ATOM 3063 C C . ALA A 1 419 ? -38.844 6.418 25 1 33.12 419 ALA A C 1
ATOM 3065 O O . ALA A 1 419 ? -37.875 5.652 25.016 1 33.12 419 ALA A O 1
ATOM 3066 N N . SER A 1 420 ? -39.156 6.469 26.312 1 33.88 420 SER A N 1
ATOM 3067 C CA . SER A 1 420 ? -39.719 5.324 27.031 1 33.88 420 SER A CA 1
ATOM 3068 C C . SER A 1 420 ? -40.812 4.66 26.234 1 33.88 420 SER A C 1
ATOM 3070 O O . SER A 1 420 ? -41.688 5.344 25.672 1 33.88 420 SER A O 1
ATOM 3072 N N . PRO A 1 421 ? -40.531 3.473 25.672 1 33.69 421 PRO A N 1
ATOM 3073 C CA . PRO A 1 421 ? -41.719 2.887 25.031 1 33.69 421 PRO A CA 1
ATOM 3074 C C . PRO A 1 421 ? -43.031 3.262 25.734 1 33.69 421 PRO A C 1
ATOM 3076 O O . PRO A 1 421 ? -43.031 3.527 26.938 1 33.69 421 PRO A O 1
ATOM 3079 N N . PRO A 1 422 ? -43.844 3.965 25.031 1 35.53 422 PRO A N 1
ATOM 3080 C CA . PRO A 1 422 ? -45.125 4.191 25.703 1 35.53 422 PRO A CA 1
ATOM 3081 C C . PRO A 1 422 ? -45.562 3.014 26.578 1 35.53 422 PRO A C 1
ATOM 3083 O O . PRO A 1 422 ? -45.188 1.87 26.312 1 35.53 422 PRO A O 1
ATOM 3086 N N . ASP A 1 423 ? -45.438 3.111 27.875 1 34.25 423 ASP A N 1
ATOM 3087 C CA . ASP A 1 423 ? -46.031 2.078 28.75 1 34.25 423 ASP A CA 1
ATOM 3088 C C . ASP A 1 423 ? -47.25 1.456 28.109 1 34.25 423 ASP A C 1
ATOM 3090 O O . ASP A 1 423 ? -48.25 2.154 27.828 1 34.25 423 ASP A O 1
ATOM 3094 N N . PRO A 1 424 ? -46.938 0.422 27.234 1 31.44 424 PRO A N 1
ATOM 3095 C CA . PRO A 1 424 ? -48.125 -0.192 26.625 1 31.44 424 PRO A CA 1
ATOM 3096 C C . PRO A 1 424 ? -49.312 -0.268 27.594 1 31.44 424 PRO A C 1
ATOM 3098 O O . PRO A 1 424 ? -50.406 -0.624 27.188 1 31.44 424 PRO A O 1
ATOM 3101 N N . ARG A 1 425 ? -48.812 -0.428 28.891 1 34.53 425 ARG A N 1
ATOM 3102 C CA . ARG A 1 425 ? -49.938 -0.732 29.75 1 34.53 425 ARG A CA 1
ATOM 3103 C C . ARG A 1 425 ? -50.875 0.463 29.859 1 34.53 425 ARG A C 1
ATOM 3105 O O . ARG A 1 425 ? -51.906 0.397 30.547 1 34.53 425 ARG A O 1
ATOM 3112 N N . ALA A 1 426 ? -50.156 1.604 29.656 1 34.81 426 ALA A N 1
ATOM 3113 C CA . ALA A 1 426 ? -50.969 2.736 30.062 1 34.81 426 ALA A CA 1
ATOM 3114 C C . ALA A 1 426 ? -52.188 2.869 29.172 1 34.81 426 ALA A C 1
ATOM 3116 O O . ALA A 1 426 ? -53 3.787 29.344 1 34.81 426 ALA A O 1
ATOM 3117 N N . ARG A 1 427 ? -51.938 2.305 27.922 1 30.53 427 ARG A N 1
ATOM 3118 C CA . ARG A 1 427 ? -53.125 2.506 27.109 1 30.53 427 ARG A CA 1
ATOM 3119 C C . ARG A 1 427 ? -54.344 1.747 27.688 1 30.53 427 ARG A C 1
ATOM 3121 O O . ARG A 1 427 ? -55.406 1.724 27.078 1 30.53 427 ARG A O 1
ATOM 3128 N N . SER A 1 428 ? -53.938 0.796 28.656 1 29.8 428 SER A N 1
ATOM 3129 C CA . SER A 1 428 ? -55.125 -0.044 28.891 1 29.8 428 SER A CA 1
ATOM 3130 C C . SER A 1 428 ? -56.25 0.754 29.531 1 29.8 428 SER A C 1
ATOM 3132 O O . SER A 1 428 ? -57.406 0.382 29.406 1 29.8 428 SER A O 1
ATOM 3134 N N . THR A 1 429 ? -55.812 1.64 30.531 1 30.5 429 THR A N 1
ATOM 3135 C CA . THR A 1 429 ? -56.906 1.809 31.5 1 30.5 429 THR A CA 1
ATOM 3136 C C . THR A 1 429 ? -57.938 2.775 30.984 1 30.5 429 THR A C 1
ATOM 3138 O O . THR A 1 429 ? -58.812 3.232 31.75 1 30.5 429 THR A O 1
ATOM 3141 N N . ARG A 1 430 ? -57.688 3.549 29.953 1 26.53 430 ARG A N 1
ATOM 3142 C CA . ARG A 1 430 ? -58.75 4.566 29.859 1 26.53 430 ARG A CA 1
ATOM 3143 C C . ARG A 1 430 ? -60.125 3.926 29.719 1 26.53 430 ARG A C 1
ATOM 3145 O O . ARG A 1 430 ? -60.438 3.328 28.688 1 26.53 430 ARG A O 1
ATOM 3152 N N . ALA A 1 431 ? -60.562 3.301 30.812 1 27.86 431 ALA A N 1
ATOM 3153 C CA . ALA A 1 431 ? -61.938 2.822 31 1 27.86 431 ALA A CA 1
ATOM 3154 C C . ALA A 1 431 ? -62.938 3.848 30.484 1 27.86 431 ALA A C 1
ATOM 3156 O O . ALA A 1 431 ? -62.656 5.051 30.469 1 27.86 431 ALA A O 1
ATOM 3157 N N . ALA A 1 432 ? -64.062 3.404 29.953 1 30.58 432 ALA A N 1
ATOM 3158 C CA . ALA A 1 432 ? -65.312 3.945 29.484 1 30.58 432 ALA A CA 1
ATOM 3159 C C . ALA A 1 432 ? -65.938 4.902 30.516 1 30.58 432 ALA A C 1
ATOM 3161 O O . ALA A 1 432 ? -65.938 4.586 31.703 1 30.58 432 ALA A O 1
ATOM 3162 N N . PRO A 1 433 ? -65.938 6.32 30.344 1 28.39 433 PRO A N 1
ATOM 3163 C CA . PRO A 1 433 ? -66.562 7.312 31.234 1 28.39 433 PRO A CA 1
ATOM 3164 C C . PRO A 1 433 ? -67.938 6.926 31.656 1 28.39 433 PRO A C 1
ATOM 3166 O O . PRO A 1 433 ? -68.688 6.254 30.906 1 28.39 433 PRO A O 1
ATOM 3169 N N . ASP A 1 434 ? -68.312 6.684 32.875 1 27 434 ASP A N 1
ATOM 3170 C CA . ASP A 1 434 ? -69.625 6.531 33.531 1 27 434 ASP A CA 1
ATOM 3171 C C . ASP A 1 434 ? -70.5 7.738 33.281 1 27 434 ASP A C 1
ATOM 3173 O O . ASP A 1 434 ? -70.125 8.875 33.594 1 27 434 ASP A O 1
ATOM 3177 N N . VAL A 1 435 ? -71.125 8.07 32.156 1 25.56 435 VAL A N 1
ATOM 3178 C CA . VAL A 1 435 ? -72.188 9.094 32 1 25.56 435 VAL A CA 1
ATOM 3179 C C . VAL A 1 435 ? -73.25 8.922 33.094 1 25.56 435 VAL A C 1
ATOM 3181 O O . VAL A 1 435 ? -73.875 7.891 33.156 1 25.56 435 VAL A O 1
ATOM 3184 N N . ALA A 1 436 ? -73.188 9.555 34.312 1 25.11 436 ALA A N 1
ATOM 3185 C CA . ALA A 1 436 ? -74.062 9.875 35.469 1 25.11 436 ALA A CA 1
ATOM 3186 C C . ALA A 1 436 ? -75.375 10.414 35.031 1 25.11 436 ALA A C 1
ATOM 3188 O O . ALA A 1 436 ? -75.5 10.984 33.938 1 25.11 436 ALA A O 1
ATOM 3189 N N . THR A 1 437 ? -76.312 10.336 35.875 1 27.66 437 THR A N 1
ATOM 3190 C CA . THR A 1 437 ? -77.688 10.547 36.344 1 27.66 437 THR A CA 1
ATOM 3191 C C . THR A 1 437 ? -78 12.031 36.594 1 27.66 437 THR A C 1
ATOM 3193 O O . THR A 1 437 ? -77.562 12.586 37.594 1 27.66 437 THR A O 1
ATOM 3196 N N . GLN A 1 438 ? -77.625 13.062 35.781 1 25.7 438 GLN A N 1
ATOM 3197 C CA . GLN A 1 438 ? -78.25 14.32 36.188 1 25.7 438 GLN A CA 1
ATOM 3198 C C . GLN A 1 438 ? -79.75 14.188 36.219 1 25.7 438 GLN A C 1
ATOM 3200 O O . GLN A 1 438 ? -80.375 13.609 35.312 1 25.7 438 GLN A O 1
ATOM 3205 N N . PRO A 1 439 ? -80.5 14.508 37.344 1 35.03 439 PRO A N 1
ATOM 3206 C CA . PRO A 1 439 ? -81.938 14.641 37.594 1 35.03 439 PRO A CA 1
ATOM 3207 C C . PRO A 1 439 ? -82.625 15.664 36.688 1 35.03 439 PRO A C 1
ATOM 3209 O O . PRO A 1 439 ? -81.938 16.484 36.094 1 35.03 439 PRO A O 1
ATOM 3212 N N . GLY A 1 440 ? -84 15.859 36.531 1 22.23 440 GLY A N 1
ATOM 3213 C CA . GLY A 1 440 ? -84.625 17.156 36.688 1 22.23 440 GLY A CA 1
ATOM 3214 C C . GLY A 1 440 ? -84.375 17.781 38.062 1 22.23 440 GLY A C 1
ATOM 3215 O O . GLY A 1 440 ? -84.062 17.094 39 1 22.23 440 GLY A O 1
ATOM 3216 N N . MET B 1 1 ? 17.656 10.172 -3.883 1 68.5 1 MET B N 1
ATOM 3217 C CA . MET B 1 1 ? 16.875 10.742 -2.791 1 68.5 1 MET B CA 1
ATOM 3218 C C . MET B 1 1 ? 15.477 10.141 -2.748 1 68.5 1 MET B C 1
ATOM 3220 O O . MET B 1 1 ? 14.914 9.805 -3.787 1 68.5 1 MET B O 1
ATOM 3224 N N . PRO B 1 2 ? 14.953 9.938 -1.598 1 74.5 2 PRO B N 1
ATOM 3225 C CA . PRO B 1 2 ? 13.641 9.305 -1.451 1 74.5 2 PRO B CA 1
ATOM 3226 C C . PRO B 1 2 ? 12.539 10.047 -2.195 1 74.5 2 PRO B C 1
ATOM 3228 O O . PRO B 1 2 ? 11.633 9.43 -2.76 1 74.5 2 PRO B O 1
ATOM 3231 N N . THR B 1 3 ? 12.75 11.352 -2.348 1 71.19 3 THR B N 1
ATOM 3232 C CA . THR B 1 3 ? 11.727 12.156 -3.004 1 71.19 3 THR B CA 1
ATOM 3233 C C . THR B 1 3 ? 11.695 11.875 -4.504 1 71.19 3 THR B C 1
ATOM 3235 O O . THR B 1 3 ? 10.625 11.812 -5.109 1 71.19 3 THR B O 1
ATOM 3238 N N . ALA B 1 4 ? 12.898 11.727 -5.059 1 75.06 4 ALA B N 1
ATOM 3239 C CA . ALA B 1 4 ? 12.977 11.422 -6.488 1 75.06 4 ALA B CA 1
ATOM 3240 C C . ALA B 1 4 ? 12.391 10.047 -6.789 1 75.06 4 ALA B C 1
ATOM 3242 O O . ALA B 1 4 ? 11.727 9.859 -7.812 1 75.06 4 ALA B O 1
ATOM 3243 N N . VAL B 1 5 ? 12.57 9.188 -5.895 1 80.19 5 VAL B N 1
ATOM 3244 C CA . VAL B 1 5 ? 12.062 7.832 -6.066 1 80.19 5 VAL B CA 1
ATOM 3245 C C . VAL B 1 5 ? 10.539 7.836 -5.977 1 80.19 5 VAL B C 1
ATOM 3247 O O . VAL B 1 5 ? 9.867 7.137 -6.734 1 80.19 5 VAL B O 1
ATOM 3250 N N . ALA B 1 6 ? 10.07 8.68 -5.156 1 82.75 6 ALA B N 1
ATOM 3251 C CA . ALA B 1 6 ? 8.625 8.758 -4.988 1 82.75 6 ALA B CA 1
ATOM 3252 C C . ALA B 1 6 ? 7.953 9.305 -6.246 1 82.75 6 ALA B C 1
ATOM 3254 O O . ALA B 1 6 ? 6.926 8.781 -6.688 1 82.75 6 ALA B O 1
ATOM 3255 N N . ALA B 1 7 ? 8.531 10.336 -6.766 1 80.81 7 ALA B N 1
ATOM 3256 C CA . ALA B 1 7 ? 7.977 10.914 -7.984 1 80.81 7 ALA B CA 1
ATOM 3257 C C . ALA B 1 7 ? 7.973 9.898 -9.125 1 80.81 7 ALA B C 1
ATOM 3259 O O . ALA B 1 7 ? 6.992 9.797 -9.867 1 80.81 7 ALA B O 1
ATOM 3260 N N . HIS B 1 8 ? 8.992 9.234 -9.242 1 87.81 8 HIS B N 1
ATOM 3261 C CA . HIS B 1 8 ? 9.109 8.227 -10.289 1 87.81 8 HIS B CA 1
ATOM 3262 C C . HIS B 1 8 ? 8.141 7.074 -10.055 1 87.81 8 HIS B C 1
ATOM 3264 O O . HIS B 1 8 ? 7.641 6.469 -11.008 1 87.81 8 HIS B O 1
ATOM 3270 N N . LEU B 1 9 ? 7.941 6.797 -8.844 1 90.62 9 LEU B N 1
ATOM 3271 C CA . LEU B 1 9 ? 7.027 5.707 -8.516 1 90.62 9 LEU B CA 1
ATOM 3272 C C . LEU B 1 9 ? 5.609 6.031 -8.961 1 90.62 9 LEU B C 1
ATOM 3274 O O . LEU B 1 9 ? 4.883 5.148 -9.43 1 90.62 9 LEU B O 1
ATOM 3278 N N . PHE B 1 10 ? 5.242 7.277 -8.812 1 93 10 PHE B N 1
ATOM 3279 C CA . PHE B 1 10 ? 3.898 7.652 -9.234 1 93 10 PHE B CA 1
ATOM 3280 C C . PHE B 1 10 ? 3.725 7.465 -10.734 1 93 10 PHE B C 1
ATOM 3282 O O . PHE B 1 10 ? 2.666 7.027 -11.195 1 93 10 PHE B O 1
ATOM 3289 N N . LEU B 1 11 ? 4.723 7.812 -11.461 1 92.62 11 LEU B N 1
ATOM 3290 C CA . LEU B 1 11 ? 4.688 7.574 -12.898 1 92.62 11 LEU B CA 1
ATOM 3291 C C . LEU B 1 11 ? 4.578 6.082 -13.195 1 92.62 11 LEU B C 1
ATOM 3293 O O . LEU B 1 11 ? 3.756 5.668 -14.016 1 92.62 11 LEU B O 1
ATOM 3297 N N . ALA B 1 12 ? 5.406 5.348 -12.586 1 93.81 12 ALA B N 1
ATOM 3298 C CA . ALA B 1 12 ? 5.395 3.898 -12.766 1 93.81 12 ALA B CA 1
ATOM 3299 C C . ALA B 1 12 ? 4.027 3.312 -12.43 1 93.81 12 ALA B C 1
ATOM 3301 O O . ALA B 1 12 ? 3.518 2.451 -13.148 1 93.81 12 ALA B O 1
ATOM 3302 N N . LEU B 1 13 ? 3.479 3.781 -11.352 1 94.88 13 LEU B N 1
ATOM 3303 C CA . LEU B 1 13 ? 2.18 3.281 -10.914 1 94.88 13 LEU B CA 1
ATOM 3304 C C . LEU B 1 13 ? 1.093 3.629 -11.922 1 94.88 13 LEU B C 1
ATOM 3306 O O . LEU B 1 13 ? 0.224 2.805 -12.211 1 94.88 13 LEU B O 1
ATOM 3310 N N . ALA B 1 14 ? 1.121 4.828 -12.422 1 94.44 14 ALA B N 1
ATOM 3311 C CA . ALA B 1 14 ? 0.15 5.242 -13.43 1 94.44 14 ALA B CA 1
ATOM 3312 C C . ALA B 1 14 ? 0.237 4.359 -14.672 1 94.44 14 ALA B C 1
ATOM 3314 O O . ALA B 1 14 ? -0.786 3.916 -15.195 1 94.44 14 ALA B O 1
ATOM 3315 N N . VAL B 1 15 ? 1.401 4.102 -15.094 1 94.38 15 VAL B N 1
ATOM 3316 C CA . VAL B 1 15 ? 1.634 3.309 -16.297 1 94.38 15 VAL B CA 1
ATOM 3317 C C . VAL B 1 15 ? 1.22 1.859 -16.047 1 94.38 15 VAL B C 1
ATOM 3319 O O . VAL B 1 15 ? 0.578 1.234 -16.891 1 94.38 15 VAL B O 1
ATOM 3322 N N . ILE B 1 16 ? 1.574 1.336 -14.945 1 94.94 16 ILE B N 1
ATOM 3323 C CA . ILE B 1 16 ? 1.266 -0.044 -14.586 1 94.94 16 ILE B CA 1
ATOM 3324 C C . ILE B 1 16 ? -0.248 -0.242 -14.547 1 94.94 16 ILE B C 1
ATOM 3326 O O . ILE B 1 16 ? -0.779 -1.139 -15.203 1 94.94 16 ILE B O 1
ATOM 3330 N N . LEU B 1 17 ? -0.875 0.604 -13.789 1 94.88 17 LEU B N 1
ATOM 3331 C CA . LEU B 1 17 ? -2.318 0.467 -13.641 1 94.88 17 LEU B CA 1
ATOM 3332 C C . LEU B 1 17 ? -3.033 0.701 -14.961 1 94.88 17 LEU B C 1
ATOM 3334 O O . LEU B 1 17 ? -3.994 -0.002 -15.289 1 94.88 17 LEU B O 1
ATOM 3338 N N . GLY B 1 18 ? -2.574 1.686 -15.68 1 95.31 18 GLY B N 1
ATOM 3339 C CA . GLY B 1 18 ? -3.148 1.942 -17 1 95.31 18 GLY B CA 1
ATOM 3340 C C . GLY B 1 18 ? -2.994 0.777 -17.953 1 95.31 18 GLY B C 1
ATOM 3341 O O . GLY B 1 18 ? -3.955 0.379 -18.609 1 95.31 18 GLY B O 1
ATOM 3342 N N . ALA B 1 19 ? -1.813 0.257 -18.016 1 94.81 19 ALA B N 1
ATOM 3343 C CA . ALA B 1 19 ? -1.541 -0.874 -18.891 1 94.81 19 ALA B CA 1
ATOM 3344 C C . ALA B 1 19 ? -2.338 -2.104 -18.469 1 94.81 19 ALA B C 1
ATOM 3346 O O . ALA B 1 19 ? -2.891 -2.812 -19.312 1 94.81 19 ALA B O 1
ATOM 3347 N N . CYS B 1 20 ? -2.344 -2.359 -17.188 1 92.38 20 CYS B N 1
ATOM 3348 C CA . CYS B 1 20 ? -3.09 -3.51 -16.688 1 92.38 20 CYS B CA 1
ATOM 3349 C C . CYS B 1 20 ? -4.574 -3.379 -17.016 1 92.38 20 CYS B C 1
ATOM 3351 O O . CYS B 1 20 ? -5.227 -4.363 -17.359 1 92.38 20 CYS B O 1
ATOM 3353 N N . ARG B 1 21 ? -5.051 -2.189 -16.875 1 91.38 21 ARG B N 1
ATOM 3354 C CA . ARG B 1 21 ? -6.461 -1.967 -17.203 1 91.38 21 ARG B CA 1
ATOM 3355 C C . ARG B 1 21 ? -6.719 -2.139 -18.688 1 91.38 21 ARG B C 1
ATOM 3357 O O . ARG B 1 21 ? -7.691 -2.785 -19.078 1 91.38 21 ARG B O 1
ATOM 3364 N N . LEU B 1 22 ? -5.938 -1.561 -19.516 1 93.19 22 LEU B N 1
ATOM 3365 C CA . LEU B 1 22 ? -6.121 -1.611 -20.969 1 93.19 22 LEU B CA 1
ATOM 3366 C C . LEU B 1 22 ? -6.004 -3.043 -21.484 1 93.19 22 LEU B C 1
ATOM 3368 O O . LEU B 1 22 ? -6.859 -3.508 -22.234 1 93.19 22 LEU B O 1
ATOM 3372 N N . VAL B 1 23 ? -4.973 -3.725 -21.078 1 92.88 23 VAL B N 1
ATOM 3373 C CA . VAL B 1 23 ? -4.77 -5.098 -21.531 1 92.88 23 VAL B CA 1
ATOM 3374 C C . VAL B 1 23 ? -5.832 -6.008 -20.906 1 92.88 23 VAL B C 1
ATOM 3376 O O . VAL B 1 23 ? -6.27 -6.977 -21.531 1 92.88 23 VAL B O 1
ATOM 3379 N N . GLY B 1 24 ? -6.148 -5.66 -19.688 1 88.69 24 GLY B N 1
ATOM 3380 C CA . GLY B 1 24 ? -7.238 -6.387 -19.062 1 88.69 24 GLY B CA 1
ATOM 3381 C C . GLY B 1 24 ? -8.539 -6.297 -19.828 1 88.69 24 GLY B C 1
ATOM 3382 O O . GLY B 1 24 ? -9.242 -7.297 -19.984 1 88.69 24 GLY B O 1
ATOM 3383 N N . LEU B 1 25 ? -8.867 -5.133 -20.328 1 88.25 25 LEU B N 1
ATOM 3384 C CA . LEU B 1 25 ? -10.07 -4.934 -21.125 1 88.25 25 LEU B CA 1
ATOM 3385 C C . LEU B 1 25 ? -10.023 -5.746 -22.406 1 88.25 25 LEU B C 1
ATOM 3387 O O . LEU B 1 25 ? -11.023 -6.332 -22.828 1 88.25 25 LEU B O 1
ATOM 3391 N N . VAL B 1 26 ? -8.914 -5.77 -22.969 1 91.31 26 VAL B N 1
ATOM 3392 C CA . VAL B 1 26 ? -8.727 -6.547 -24.188 1 91.31 26 VAL B CA 1
ATOM 3393 C C . VAL B 1 26 ? -8.883 -8.031 -23.891 1 91.31 26 VAL B C 1
ATOM 3395 O O . VAL B 1 26 ? -9.516 -8.773 -24.641 1 91.31 26 VAL B O 1
ATOM 3398 N N . SER B 1 27 ? -8.312 -8.406 -22.812 1 87.75 27 SER B N 1
ATOM 3399 C CA . SER B 1 27 ? -8.398 -9.805 -22.422 1 87.75 27 SER B CA 1
ATOM 3400 C C . SER B 1 27 ? -9.836 -10.203 -22.125 1 87.75 27 SER B C 1
ATOM 3402 O O . SER B 1 27 ? -10.266 -11.305 -22.484 1 87.75 27 SER B O 1
ATOM 3404 N N . GLN B 1 28 ? -10.5 -9.328 -21.469 1 83.69 28 GLN B N 1
ATOM 3405 C CA . GLN B 1 28 ? -11.898 -9.617 -21.172 1 83.69 28 GLN B CA 1
ATOM 3406 C C . GLN B 1 28 ? -12.727 -9.734 -22.438 1 83.69 28 GLN B C 1
ATOM 3408 O O . GLN B 1 28 ? -13.641 -10.562 -22.516 1 83.69 28 GLN B O 1
ATOM 3413 N N . ARG B 1 29 ? -12.461 -8.945 -23.344 1 86.5 29 ARG B N 1
ATOM 3414 C CA . ARG B 1 29 ? -13.156 -9.016 -24.625 1 86.5 29 ARG B CA 1
ATOM 3415 C C . ARG B 1 29 ? -12.883 -10.336 -25.328 1 86.5 29 ARG B C 1
ATOM 3417 O O . ARG B 1 29 ? -13.711 -10.82 -26.109 1 86.5 29 ARG B O 1
ATOM 3424 N N . LEU B 1 30 ? -11.805 -10.906 -24.984 1 86.25 30 LEU B N 1
ATOM 3425 C CA . LEU B 1 30 ? -11.43 -12.188 -25.562 1 86.25 30 LEU B CA 1
ATOM 3426 C C . LEU B 1 30 ? -11.891 -13.344 -24.688 1 86.25 30 LEU B C 1
ATOM 3428 O O . LEU B 1 30 ? -11.492 -14.492 -24.891 1 86.25 30 LEU B O 1
ATOM 3432 N N . GLY B 1 31 ? -12.562 -12.969 -23.625 1 78.88 31 GLY B N 1
ATOM 3433 C CA . GLY B 1 31 ? -13.133 -13.992 -22.766 1 78.88 31 GLY B CA 1
ATOM 3434 C C . GLY B 1 31 ? -12.188 -14.414 -21.641 1 78.88 31 GLY B C 1
ATOM 3435 O O . GLY B 1 31 ? -12.406 -15.445 -21.016 1 78.88 31 GLY B O 1
ATOM 3436 N N . GLN B 1 32 ? -11.164 -13.641 -21.469 1 82.88 32 GLN B N 1
ATOM 3437 C CA . GLN B 1 32 ? -10.188 -13.977 -20.453 1 82.88 32 GLN B CA 1
ATOM 3438 C C . GLN B 1 32 ? -10.422 -13.172 -19.172 1 82.88 32 GLN B C 1
ATOM 3440 O O . GLN B 1 32 ? -10.992 -12.078 -19.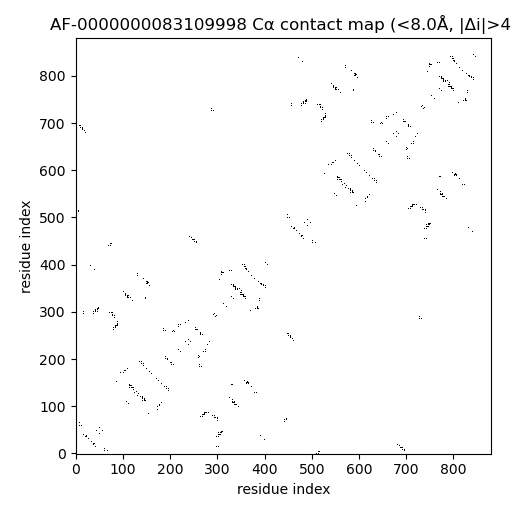219 1 82.88 32 GLN B O 1
ATOM 3445 N N . PRO B 1 33 ? -10.086 -13.797 -18.016 1 77.81 33 PRO B N 1
ATOM 3446 C CA . PRO B 1 33 ? -10.18 -13.031 -16.766 1 77.81 33 PRO B CA 1
ATOM 3447 C C . PRO B 1 33 ? -9.203 -11.859 -16.734 1 77.81 33 PRO B C 1
ATOM 3449 O O . PRO B 1 33 ? -8.172 -11.875 -17.422 1 77.81 33 PRO B O 1
ATOM 3452 N N . GLN B 1 34 ? -9.531 -10.898 -15.93 1 80.62 34 GLN B N 1
ATOM 3453 C CA . GLN B 1 34 ? -8.734 -9.688 -15.789 1 80.62 34 GLN B CA 1
ATOM 3454 C C . GLN B 1 34 ? -7.309 -10.008 -15.352 1 80.62 34 GLN B C 1
ATOM 3456 O O . GLN B 1 34 ? -6.355 -9.359 -15.781 1 80.62 34 GLN B O 1
ATOM 3461 N N . VAL B 1 35 ? -7.137 -10.961 -14.562 1 78.56 35 VAL B N 1
ATOM 3462 C CA . VAL B 1 35 ? -5.84 -11.289 -13.984 1 78.56 35 VAL B CA 1
ATOM 3463 C C . VAL B 1 35 ? -4.883 -11.734 -15.086 1 78.56 35 VAL B C 1
ATOM 3465 O O . VAL B 1 35 ? -3.684 -11.445 -15.031 1 78.56 35 VAL B O 1
ATOM 3468 N N . VAL B 1 36 ? -5.371 -12.43 -16 1 82.5 36 VAL B N 1
ATOM 3469 C CA . VAL B 1 36 ? -4.555 -12.852 -17.141 1 82.5 36 VAL B CA 1
ATOM 3470 C C . VAL B 1 36 ? -4.047 -11.625 -17.891 1 82.5 36 VAL B C 1
ATOM 3472 O O . VAL B 1 36 ? -2.895 -11.586 -18.328 1 82.5 36 VAL B O 1
ATOM 3475 N N . GLY B 1 37 ? -4.945 -10.695 -18.078 1 86.81 37 GLY B N 1
ATOM 3476 C CA . GLY B 1 37 ? -4.543 -9.445 -18.703 1 86.81 37 GLY B CA 1
ATOM 3477 C C . GLY B 1 37 ? -3.439 -8.727 -17.953 1 86.81 37 GLY B C 1
ATOM 3478 O O . GLY B 1 37 ? -2.537 -8.148 -18.562 1 86.81 37 GLY B O 1
ATOM 3479 N N . GLU B 1 38 ? -3.451 -8.781 -16.688 1 87.56 38 GLU B N 1
ATOM 3480 C CA . GLU B 1 38 ? -2.438 -8.125 -15.867 1 87.56 38 GLU B CA 1
ATOM 3481 C C . GLU B 1 38 ? -1.087 -8.828 -16 1 87.56 38 GLU B C 1
ATOM 3483 O O . GLU B 1 38 ? -0.044 -8.172 -16.031 1 87.56 38 GLU B O 1
ATOM 3488 N N . MET B 1 39 ? -1.105 -10.125 -16.062 1 86.56 39 MET B N 1
ATOM 3489 C CA . MET B 1 39 ? 0.123 -10.883 -16.281 1 86.56 39 MET B CA 1
ATOM 3490 C C . MET B 1 39 ? 0.754 -10.516 -17.625 1 86.56 39 MET B C 1
ATOM 3492 O O . MET B 1 39 ? 1.961 -10.281 -17.703 1 86.56 39 MET B O 1
ATOM 3496 N N . VAL B 1 40 ? -0.105 -10.469 -18.594 1 90.44 40 VAL B N 1
ATOM 3497 C CA . VAL B 1 40 ? 0.359 -10.141 -19.938 1 90.44 40 VAL B CA 1
ATOM 3498 C C . VAL B 1 40 ? 0.874 -8.703 -19.969 1 90.44 40 VAL B C 1
ATOM 3500 O O . VAL B 1 40 ? 1.9 -8.414 -20.578 1 90.44 40 VAL B O 1
ATOM 3503 N N . ALA B 1 41 ? 0.132 -7.812 -19.344 1 92.88 41 ALA B N 1
ATOM 3504 C CA . ALA B 1 41 ? 0.55 -6.414 -19.266 1 92.88 41 ALA B CA 1
ATOM 3505 C C . ALA B 1 41 ? 1.946 -6.289 -18.672 1 92.88 41 ALA B C 1
ATOM 3507 O O . ALA B 1 41 ? 2.754 -5.477 -19.125 1 92.88 41 ALA B O 1
ATOM 3508 N N . GLY B 1 42 ? 2.229 -7.02 -17.688 1 91.25 42 GLY B N 1
ATOM 3509 C CA . GLY B 1 42 ? 3.551 -7.016 -17.078 1 91.25 42 GLY B CA 1
ATOM 3510 C C . GLY B 1 42 ? 4.652 -7.395 -18.047 1 91.25 42 GLY B C 1
ATOM 3511 O O . GLY B 1 42 ? 5.684 -6.723 -18.125 1 91.25 42 GLY B O 1
ATOM 3512 N N . VAL B 1 43 ? 4.391 -8.406 -18.781 1 89.62 43 VAL B N 1
ATOM 3513 C CA . VAL B 1 43 ? 5.371 -8.883 -19.75 1 89.62 43 VAL B CA 1
ATOM 3514 C C . VAL B 1 43 ? 5.555 -7.84 -20.859 1 89.62 43 VAL B C 1
ATOM 3516 O O . VAL B 1 43 ? 6.676 -7.59 -21.312 1 89.62 43 VAL B O 1
ATOM 3519 N N . LEU B 1 44 ? 4.484 -7.215 -21.25 1 92.38 44 LEU B N 1
ATOM 3520 C CA . LEU B 1 44 ? 4.523 -6.219 -22.312 1 92.38 44 LEU B CA 1
ATOM 3521 C C . LEU B 1 44 ? 5.305 -4.984 -21.875 1 92.38 44 LEU B C 1
ATOM 3523 O O . LEU B 1 44 ? 6.004 -4.367 -22.688 1 92.38 44 LEU B O 1
ATOM 3527 N N . LEU B 1 45 ? 5.211 -4.625 -20.656 1 93.31 45 LEU B N 1
ATOM 3528 C CA . LEU B 1 45 ? 5.867 -3.432 -20.125 1 93.31 45 LEU B CA 1
ATOM 3529 C C . LEU B 1 45 ? 7.348 -3.693 -19.875 1 93.31 45 LEU B C 1
ATOM 3531 O O . LEU B 1 45 ? 8.125 -2.754 -19.703 1 93.31 45 LEU B O 1
ATOM 3535 N N . GLY B 1 46 ? 7.676 -4.949 -19.828 1 90.38 46 GLY B N 1
ATOM 3536 C CA . GLY B 1 46 ? 9.039 -5.344 -19.516 1 90.38 46 GLY B CA 1
ATOM 3537 C C . GLY B 1 46 ? 9.969 -5.277 -20.703 1 90.38 46 GLY B C 1
ATOM 3538 O O . GLY B 1 46 ? 9.641 -4.66 -21.719 1 90.38 46 GLY B O 1
ATOM 3539 N N . PRO B 1 47 ? 11.109 -5.836 -20.5 1 89.94 47 PRO B N 1
ATOM 3540 C CA . PRO B 1 47 ? 12.102 -5.824 -21.578 1 89.94 47 PRO B CA 1
ATOM 3541 C C . PRO B 1 47 ? 11.68 -6.672 -22.781 1 89.94 47 PRO B C 1
ATOM 3543 O O . PRO B 1 47 ? 12.227 -6.508 -23.875 1 89.94 47 PRO B O 1
ATOM 3546 N N . SER B 1 48 ? 10.719 -7.477 -22.609 1 88.56 48 SER B N 1
ATOM 3547 C CA . SER B 1 48 ? 10.289 -8.398 -23.656 1 88.56 48 SER B CA 1
ATOM 3548 C C . SER B 1 48 ? 9.625 -7.648 -24.812 1 88.56 48 SER B C 1
ATOM 3550 O O . SER B 1 48 ? 9.711 -8.07 -25.969 1 88.56 48 SER B O 1
ATOM 3552 N N . LEU B 1 49 ? 8.883 -6.578 -24.469 1 87.44 49 LEU B N 1
ATOM 3553 C CA . LEU B 1 49 ? 8.25 -5.84 -25.562 1 87.44 49 LEU B CA 1
ATOM 3554 C C . LEU B 1 49 ? 8.625 -4.363 -25.5 1 87.44 49 LEU B C 1
ATOM 3556 O O . LEU B 1 49 ? 9.344 -3.867 -26.375 1 87.44 49 LEU B O 1
ATOM 3560 N N . LEU B 1 50 ? 8.242 -3.682 -24.516 1 86.94 50 LEU B N 1
ATOM 3561 C CA . LEU B 1 50 ? 8.539 -2.256 -24.422 1 86.94 50 LEU B CA 1
ATOM 3562 C C . LEU B 1 50 ? 10.039 -2.004 -24.438 1 86.94 50 LEU B C 1
ATOM 3564 O O . LEU B 1 50 ? 10.5 -1.03 -25.031 1 86.94 50 LEU B O 1
ATOM 3568 N N . GLY B 1 51 ? 10.742 -2.826 -23.766 1 86.56 51 GLY B N 1
ATOM 3569 C CA . GLY B 1 51 ? 12.188 -2.688 -23.75 1 86.56 51 GLY B CA 1
ATOM 3570 C C . GLY B 1 51 ? 12.828 -2.896 -25.094 1 86.56 51 GLY B C 1
ATOM 3571 O O . GLY B 1 51 ? 13.898 -2.348 -25.375 1 86.56 51 GLY B O 1
ATOM 3572 N N . ARG B 1 52 ? 12.227 -3.646 -25.922 1 86.88 52 ARG B N 1
ATOM 3573 C CA . ARG B 1 52 ? 12.734 -3.895 -27.266 1 86.88 52 ARG B CA 1
ATOM 3574 C C . ARG B 1 52 ? 12.352 -2.766 -28.219 1 86.88 52 ARG B C 1
ATOM 3576 O O . ARG B 1 52 ? 13.148 -2.354 -29.062 1 86.88 52 ARG B O 1
ATOM 3583 N N . ILE B 1 53 ? 11.133 -2.199 -28.094 1 89.44 53 ILE B N 1
ATOM 3584 C CA . ILE B 1 53 ? 10.609 -1.194 -29 1 89.44 53 ILE B CA 1
ATOM 3585 C C . ILE B 1 53 ? 11.109 0.189 -28.594 1 89.44 53 ILE B C 1
ATOM 3587 O O . ILE B 1 53 ? 11.438 1.014 -29.453 1 89.44 53 ILE B O 1
ATOM 3591 N N . ALA B 1 54 ? 11.133 0.414 -27.281 1 91.94 54 ALA B N 1
ATOM 3592 C CA . ALA B 1 54 ? 11.523 1.72 -26.75 1 91.94 54 ALA B CA 1
ATOM 3593 C C . ALA B 1 54 ? 12.289 1.574 -25.438 1 91.94 54 ALA B C 1
ATOM 3595 O O . ALA B 1 54 ? 11.781 1.928 -24.375 1 91.94 54 ALA B O 1
ATOM 3596 N N . PRO B 1 55 ? 13.531 1.23 -25.594 1 87.25 55 PRO B N 1
ATOM 3597 C CA . PRO B 1 55 ? 14.328 0.964 -24.391 1 87.25 55 PRO B CA 1
ATOM 3598 C C . PRO B 1 55 ? 14.477 2.191 -23.5 1 87.25 55 PRO B C 1
ATOM 3600 O O . PRO B 1 55 ? 14.461 2.068 -22.266 1 87.25 55 PRO B O 1
ATOM 3603 N N . ALA B 1 56 ? 14.539 3.344 -24.078 1 88.25 56 ALA B N 1
ATOM 3604 C CA . ALA B 1 56 ? 14.703 4.562 -23.281 1 88.25 56 ALA B CA 1
ATOM 3605 C C . ALA B 1 56 ? 13.453 4.848 -22.453 1 88.25 56 ALA B C 1
ATOM 3607 O O . ALA B 1 56 ? 13.555 5.25 -21.297 1 88.25 56 ALA B O 1
ATOM 3608 N N . LEU B 1 57 ? 12.352 4.602 -23.062 1 87.25 57 LEU B N 1
ATOM 3609 C CA . LEU B 1 57 ? 11.086 4.816 -22.359 1 87.25 57 LEU B CA 1
ATOM 3610 C C . LEU B 1 57 ? 10.914 3.818 -21.219 1 87.25 57 LEU B C 1
ATOM 3612 O O . LEU B 1 57 ? 10.445 4.176 -20.141 1 87.25 57 LEU B O 1
ATOM 3616 N N . GLN B 1 58 ? 11.289 2.67 -21.531 1 87.06 58 GLN B N 1
ATOM 3617 C CA . GLN B 1 58 ? 11.164 1.624 -20.531 1 87.06 58 GLN B CA 1
ATOM 3618 C C . GLN B 1 58 ? 12.055 1.918 -19.328 1 87.06 58 GLN B C 1
ATOM 3620 O O . GLN B 1 58 ? 11.625 1.757 -18.172 1 87.06 58 GLN B O 1
ATOM 3625 N N . HIS B 1 59 ? 13.234 2.398 -19.641 1 86.75 59 HIS B N 1
ATOM 3626 C CA . HIS B 1 59 ? 14.164 2.715 -18.562 1 86.75 59 HIS B CA 1
ATOM 3627 C C . HIS B 1 59 ? 13.719 3.951 -17.797 1 86.75 59 HIS B C 1
ATOM 3629 O O . HIS B 1 59 ? 13.969 4.062 -16.594 1 86.75 59 HIS B O 1
ATOM 3635 N N . HIS B 1 60 ? 13.086 4.781 -18.516 1 87.75 60 HIS B N 1
ATOM 3636 C CA . HIS B 1 60 ? 12.594 5.992 -17.859 1 87.75 60 HIS B CA 1
ATOM 3637 C C . HIS B 1 60 ? 11.461 5.684 -16.906 1 87.75 60 HIS B C 1
ATOM 3639 O O . HIS B 1 60 ? 11.383 6.262 -15.812 1 87.75 60 HIS B O 1
ATOM 3645 N N . VAL B 1 61 ? 10.625 4.801 -17.219 1 90.19 61 VAL B N 1
ATOM 3646 C CA . VAL B 1 61 ? 9.469 4.465 -16.406 1 90.19 61 VAL B CA 1
ATOM 3647 C C . VAL B 1 61 ? 9.875 3.492 -15.297 1 90.19 61 VAL B C 1
ATOM 3649 O O . VAL B 1 61 ? 9.391 3.59 -14.164 1 90.19 61 VAL B O 1
ATOM 3652 N N . PHE B 1 62 ? 10.727 2.611 -15.664 1 90.69 62 PHE B N 1
ATOM 3653 C CA . PHE B 1 62 ? 11.141 1.58 -14.719 1 90.69 62 PHE B CA 1
ATOM 3654 C C . PHE B 1 62 ? 12.656 1.557 -14.57 1 90.69 62 PHE B C 1
ATOM 3656 O O . PHE B 1 62 ? 13.305 0.583 -14.961 1 90.69 62 PHE B O 1
ATOM 3663 N N . PRO B 1 63 ? 1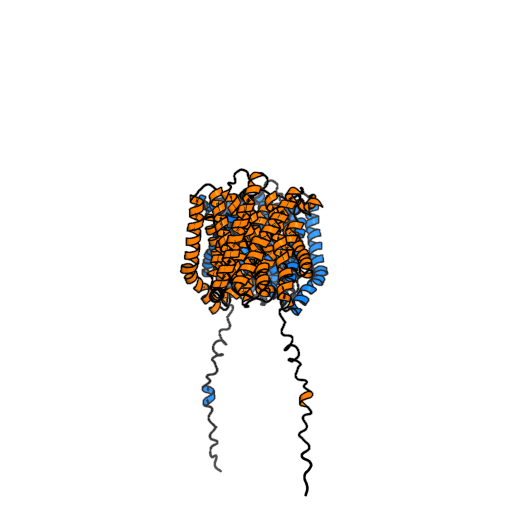3.172 2.559 -13.977 1 83.81 63 PRO B N 1
ATOM 3664 C CA . PRO B 1 63 ? 14.625 2.545 -13.781 1 83.81 63 PRO B CA 1
ATOM 3665 C C . PRO B 1 63 ? 15.086 1.443 -12.836 1 83.81 63 PRO B C 1
ATOM 3667 O O . PRO B 1 63 ? 14.312 1.005 -11.977 1 83.81 63 PRO B O 1
ATOM 3670 N N . THR B 1 64 ? 16.266 1.048 -13.031 1 79.62 64 THR B N 1
ATOM 3671 C CA . THR B 1 64 ? 16.828 0.033 -12.148 1 79.62 64 THR B CA 1
ATOM 3672 C C . THR B 1 64 ? 17.266 0.649 -10.82 1 79.62 64 THR B C 1
ATOM 3674 O O . THR B 1 64 ? 17.531 1.852 -10.742 1 79.62 64 THR B O 1
ATOM 3677 N N . GLY B 1 65 ? 17.219 -0.093 -9.688 1 82.94 65 GLY B N 1
ATOM 3678 C CA . GLY B 1 65 ? 17.703 0.408 -8.414 1 82.94 65 GLY B CA 1
ATOM 3679 C C . GLY B 1 65 ? 16.609 0.561 -7.371 1 82.94 65 GLY B C 1
ATOM 3680 O O . GLY B 1 65 ? 15.867 -0.385 -7.098 1 82.94 65 GLY B O 1
ATOM 3681 N N . PRO B 1 66 ? 16.469 1.774 -6.867 1 83.62 66 PRO B N 1
ATOM 3682 C CA . PRO B 1 66 ? 15.562 1.956 -5.73 1 83.62 66 PRO B CA 1
ATOM 3683 C C . PRO B 1 66 ? 14.094 1.807 -6.121 1 83.62 66 PRO B C 1
ATOM 3685 O O . PRO B 1 66 ? 13.289 1.289 -5.34 1 83.62 66 PRO B O 1
ATOM 3688 N N . THR B 1 67 ? 13.82 2.229 -7.285 1 84.94 67 THR B N 1
ATOM 3689 C CA . THR B 1 67 ? 12.43 2.16 -7.723 1 84.94 67 THR B CA 1
ATOM 3690 C C . THR B 1 67 ? 11.969 0.709 -7.832 1 84.94 67 THR B C 1
ATOM 3692 O O . THR B 1 67 ? 10.836 0.387 -7.484 1 84.94 67 THR B O 1
ATOM 3695 N N . THR B 1 68 ? 12.836 -0.135 -8.297 1 84.94 68 THR B N 1
ATOM 3696 C CA . THR B 1 68 ? 12.5 -1.547 -8.438 1 84.94 68 THR B CA 1
ATOM 3697 C C . THR B 1 68 ? 12.328 -2.205 -7.074 1 84.94 68 THR B C 1
ATOM 3699 O O . THR B 1 68 ? 11.484 -3.086 -6.902 1 84.94 68 THR B O 1
ATOM 3702 N N . ILE B 1 69 ? 13.109 -1.757 -6.148 1 86.56 69 ILE B N 1
ATOM 3703 C CA . ILE B 1 69 ? 13.016 -2.287 -4.793 1 86.56 69 ILE B CA 1
ATOM 3704 C C . ILE B 1 69 ? 11.68 -1.884 -4.172 1 86.56 69 ILE B C 1
ATOM 3706 O O . ILE B 1 69 ? 11.016 -2.697 -3.523 1 86.56 69 ILE B O 1
ATOM 3710 N N . VAL B 1 70 ? 11.305 -0.686 -4.426 1 90.19 70 VAL B N 1
ATOM 3711 C CA . VAL B 1 70 ? 10.039 -0.182 -3.893 1 90.19 70 VAL B CA 1
ATOM 3712 C C . VAL B 1 70 ? 8.875 -0.924 -4.535 1 90.19 70 VAL B C 1
ATOM 3714 O O . VAL B 1 70 ? 7.91 -1.29 -3.855 1 90.19 70 VAL B O 1
ATOM 3717 N N . LEU B 1 71 ? 9.031 -1.108 -5.812 1 89.62 71 LEU B N 1
ATOM 3718 C CA . LEU B 1 71 ? 7.984 -1.813 -6.539 1 89.62 71 LEU B CA 1
ATOM 3719 C C . LEU B 1 71 ? 7.82 -3.236 -6.016 1 89.62 71 LEU B C 1
ATOM 3721 O O . LEU B 1 71 ? 6.699 -3.68 -5.754 1 89.62 71 LEU B O 1
ATOM 3725 N N . TYR B 1 72 ? 8.867 -3.895 -5.832 1 87 72 TYR B N 1
ATOM 3726 C CA . TYR B 1 72 ? 8.836 -5.266 -5.336 1 87 72 TYR B CA 1
ATOM 3727 C C . TYR B 1 72 ? 8.25 -5.324 -3.934 1 87 72 TYR B C 1
ATOM 3729 O O . TYR B 1 72 ? 7.379 -6.152 -3.65 1 87 72 TYR B O 1
ATOM 3737 N N . THR B 1 73 ? 8.734 -4.473 -3.115 1 90.12 73 THR B N 1
ATOM 3738 C CA . THR B 1 73 ? 8.344 -4.523 -1.709 1 90.12 73 THR B CA 1
ATOM 3739 C C . THR B 1 73 ? 6.879 -4.148 -1.537 1 90.12 73 THR B C 1
ATOM 3741 O O . THR B 1 73 ? 6.164 -4.754 -0.735 1 90.12 73 THR B O 1
ATOM 3744 N N . THR B 1 74 ? 6.453 -3.164 -2.268 1 91.19 74 THR B N 1
ATOM 3745 C CA . THR B 1 74 ? 5.043 -2.791 -2.232 1 91.19 74 THR B CA 1
ATOM 3746 C C . THR B 1 74 ? 4.172 -3.922 -2.77 1 91.19 74 THR B C 1
ATOM 3748 O O . THR B 1 74 ? 3.092 -4.188 -2.238 1 91.19 74 THR B O 1
ATOM 3751 N N . ALA B 1 75 ? 4.641 -4.551 -3.836 1 89.75 75 ALA B N 1
ATOM 3752 C CA . ALA B 1 75 ? 3.932 -5.695 -4.398 1 89.75 75 ALA B CA 1
ATOM 3753 C C . ALA B 1 75 ? 3.822 -6.828 -3.381 1 89.75 75 ALA B C 1
ATOM 3755 O O . ALA B 1 75 ? 2.814 -7.535 -3.336 1 89.75 75 ALA B O 1
ATOM 3756 N N . GLN B 1 76 ? 4.84 -6.984 -2.596 1 88.06 76 GLN B N 1
ATOM 3757 C CA . GLN B 1 76 ? 4.844 -8.031 -1.576 1 88.06 76 GLN B CA 1
ATOM 3758 C C . GLN B 1 76 ? 3.781 -7.762 -0.513 1 88.06 76 GLN B C 1
ATOM 3760 O O . GLN B 1 76 ? 3.156 -8.695 -0.004 1 88.06 76 GLN B O 1
ATOM 3765 N N . ILE B 1 77 ? 3.641 -6.504 -0.167 1 92.75 77 ILE B N 1
ATOM 3766 C CA . ILE B 1 77 ? 2.576 -6.141 0.761 1 92.75 77 ILE B CA 1
ATOM 3767 C C . ILE B 1 77 ? 1.225 -6.559 0.186 1 92.75 77 ILE B C 1
ATOM 3769 O O . ILE B 1 77 ? 0.392 -7.129 0.894 1 92.75 77 ILE B O 1
ATOM 3773 N N . GLY B 1 78 ? 1.028 -6.258 -1.055 1 90.5 78 GLY B N 1
ATOM 3774 C CA . GLY B 1 78 ? -0.2 -6.648 -1.729 1 90.5 78 GLY B CA 1
ATOM 3775 C C . GLY B 1 78 ? -0.424 -8.148 -1.739 1 90.5 78 GLY B C 1
ATOM 3776 O O . GLY B 1 78 ? -1.54 -8.617 -1.506 1 90.5 78 GLY B O 1
ATOM 3777 N N . LEU B 1 79 ? 0.604 -8.891 -1.994 1 86 79 LEU B N 1
ATOM 3778 C CA . LEU B 1 79 ? 0.519 -10.352 -2.049 1 86 79 LEU B CA 1
ATOM 3779 C C . LEU B 1 79 ? 0.157 -10.922 -0.685 1 86 79 LEU B C 1
ATOM 3781 O O . LEU B 1 79 ? -0.652 -11.852 -0.592 1 86 79 LEU B O 1
ATOM 3785 N N . VAL B 1 80 ? 0.783 -10.406 0.312 1 89.56 80 VAL B N 1
ATOM 3786 C CA . VAL B 1 80 ? 0.521 -10.859 1.673 1 89.56 80 VAL B CA 1
ATOM 3787 C C . VAL B 1 80 ? -0.936 -10.586 2.039 1 89.56 80 VAL B C 1
ATOM 3789 O O . VAL B 1 80 ? -1.618 -11.445 2.598 1 89.56 80 VAL B O 1
ATOM 3792 N N . LEU B 1 81 ? -1.399 -9.391 1.733 1 92.38 81 LEU B N 1
ATOM 3793 C CA . LEU B 1 81 ? -2.789 -9.031 2.004 1 92.38 81 LEU B CA 1
ATOM 3794 C C . LEU B 1 81 ? -3.74 -9.914 1.207 1 92.38 81 LEU B C 1
ATOM 3796 O O . LEU B 1 81 ? -4.762 -10.367 1.731 1 92.38 81 LEU B O 1
ATOM 3800 N N . TYR B 1 82 ? -3.428 -10.172 0.012 1 86 82 TYR B N 1
ATOM 3801 C CA . TYR B 1 82 ? -4.285 -10.977 -0.854 1 86 82 TYR B CA 1
ATOM 3802 C C . TYR B 1 82 ? -4.383 -12.406 -0.346 1 86 82 TYR B C 1
ATOM 3804 O O . TYR B 1 82 ? -5.473 -12.984 -0.289 1 86 82 TYR B O 1
ATOM 3812 N N . MET B 1 83 ? -3.26 -12.945 -0.033 1 81.31 83 MET B N 1
ATOM 3813 C CA . MET B 1 83 ? -3.25 -14.312 0.469 1 81.31 83 MET B CA 1
ATOM 3814 C C . MET B 1 83 ? -4.016 -14.422 1.783 1 81.31 83 MET B C 1
ATOM 3816 O O . MET B 1 83 ? -4.652 -15.438 2.057 1 81.31 83 MET B O 1
ATOM 3820 N N . PHE B 1 84 ? -3.936 -13.445 2.631 1 89.75 84 PHE B N 1
ATOM 3821 C CA . PHE B 1 84 ? -4.723 -13.375 3.855 1 89.75 84 PHE B CA 1
ATOM 3822 C C . PHE B 1 84 ? -6.215 -13.422 3.543 1 89.75 84 PHE B C 1
ATOM 3824 O O . PHE B 1 84 ? -6.965 -14.156 4.191 1 89.75 84 PHE B O 1
ATOM 3831 N N . LEU B 1 85 ? -6.625 -12.648 2.533 1 85.62 85 LEU B N 1
ATOM 3832 C CA . LEU B 1 85 ? -8.031 -12.594 2.139 1 85.62 85 LEU B CA 1
ATOM 3833 C C . LEU B 1 85 ? -8.492 -13.938 1.578 1 85.62 85 LEU B C 1
ATOM 3835 O O . LEU B 1 85 ? -9.625 -14.359 1.818 1 85.62 85 LEU B O 1
ATOM 3839 N N . ILE B 1 86 ? -7.648 -14.555 0.804 1 76.62 86 ILE B N 1
ATOM 3840 C CA . ILE B 1 86 ? -7.961 -15.883 0.283 1 76.62 86 ILE B CA 1
ATOM 3841 C C . ILE B 1 86 ? -8.18 -16.859 1.44 1 76.62 86 ILE B C 1
ATOM 3843 O O . ILE B 1 86 ? -9.148 -17.625 1.442 1 76.62 86 ILE B O 1
ATOM 3847 N N . GLY B 1 87 ? -7.301 -16.812 2.471 1 79.38 87 GLY B N 1
ATOM 3848 C CA . GLY B 1 87 ? -7.469 -17.641 3.652 1 79.38 87 GLY B CA 1
ATOM 3849 C C . GLY B 1 87 ? -8.727 -17.312 4.434 1 79.38 87 GLY B C 1
ATOM 3850 O O . GLY B 1 87 ? -9.422 -18.219 4.906 1 79.38 87 GLY B O 1
ATOM 3851 N N . LEU B 1 88 ? -8.953 -16.047 4.543 1 85.44 88 LEU B N 1
ATOM 3852 C CA . LEU B 1 88 ? -10.109 -15.57 5.285 1 85.44 88 LEU B CA 1
ATOM 3853 C C . LEU B 1 88 ? -11.398 -16.125 4.703 1 85.44 88 LEU B C 1
ATOM 3855 O O . LEU B 1 88 ? -12.359 -16.391 5.438 1 85.44 88 LEU B O 1
ATOM 3859 N N . ASN B 1 89 ? -11.445 -16.297 3.465 1 76.75 89 ASN B N 1
ATOM 3860 C CA . ASN B 1 89 ? -12.664 -16.75 2.791 1 76.75 89 ASN B CA 1
ATOM 3861 C C . ASN B 1 89 ? -12.594 -18.234 2.447 1 76.75 89 ASN B C 1
ATOM 3863 O O . ASN B 1 89 ? -13.414 -18.734 1.681 1 76.75 89 ASN B O 1
ATOM 3867 N N . PHE B 1 90 ? -11.648 -18.844 2.984 1 70.69 90 PHE B N 1
ATOM 3868 C CA . PHE B 1 90 ? -11.477 -20.281 2.748 1 70.69 90 PHE B CA 1
ATOM 3869 C C . PHE B 1 90 ? -12.453 -21.094 3.59 1 70.69 90 PHE B C 1
ATOM 3871 O O . PHE B 1 90 ? -12.547 -20.891 4.805 1 70.69 90 PHE B O 1
ATOM 3878 N N . ASP B 1 91 ? -13.375 -21.781 2.934 1 64.81 91 ASP B N 1
ATOM 3879 C CA . ASP B 1 91 ? -14.312 -22.641 3.65 1 64.81 91 ASP B CA 1
ATOM 3880 C C . ASP B 1 91 ? -13.797 -24.078 3.711 1 64.81 91 ASP B C 1
ATOM 3882 O O . ASP B 1 91 ? -13.969 -24.844 2.762 1 64.81 91 ASP B O 1
ATOM 3886 N N . ALA B 1 92 ? -13.273 -24.438 4.785 1 60.56 92 ALA B N 1
ATOM 3887 C CA . ALA B 1 92 ? -12.719 -25.781 4.957 1 60.56 92 ALA B CA 1
ATOM 3888 C C . ALA B 1 92 ? -13.828 -26.828 5.066 1 60.56 92 ALA B C 1
ATOM 3890 O O . ALA B 1 92 ? -13.609 -28.016 4.809 1 60.56 92 ALA B O 1
ATOM 3891 N N . GLY B 1 93 ? -15.016 -26.391 5.449 1 61.25 93 GLY B N 1
ATOM 3892 C CA . GLY B 1 93 ? -16.141 -27.297 5.59 1 61.25 93 GLY B CA 1
ATOM 3893 C C . GLY B 1 93 ? -16.547 -27.938 4.281 1 61.25 93 GLY B C 1
ATOM 3894 O O . GLY B 1 93 ? -17.047 -29.078 4.273 1 61.25 93 GLY B O 1
ATOM 3895 N N . LEU B 1 94 ? -16.312 -27.266 3.318 1 56.59 94 LEU B N 1
ATOM 3896 C CA . LEU B 1 94 ? -16.688 -27.797 2.014 1 56.59 94 LEU B CA 1
ATOM 3897 C C . LEU B 1 94 ? -15.758 -28.938 1.601 1 56.59 94 LEU B C 1
ATOM 3899 O O . LEU B 1 94 ? -16.125 -29.766 0.756 1 56.59 94 LEU B O 1
ATOM 3903 N N . LEU B 1 95 ? -14.672 -28.984 2.146 1 58.19 95 LEU B N 1
ATOM 3904 C CA . LEU B 1 95 ? -13.703 -30.031 1.841 1 58.19 95 LEU B CA 1
ATOM 3905 C C . LEU B 1 95 ? -14.164 -31.359 2.41 1 58.19 95 LEU B C 1
ATOM 3907 O O . LEU B 1 95 ? -13.781 -32.438 1.899 1 58.19 95 LEU B O 1
ATOM 3911 N N . LYS B 1 96 ? -15.055 -31.359 3.27 1 60.47 96 LYS B N 1
ATOM 3912 C CA . LYS B 1 96 ? -15.398 -32.594 3.994 1 60.47 96 LYS B CA 1
ATOM 3913 C C . LYS B 1 96 ? -16.219 -33.531 3.119 1 60.47 96 LYS B C 1
ATOM 3915 O O . LYS B 1 96 ? -16.109 -34.75 3.246 1 60.47 96 LYS B O 1
ATOM 3920 N N . HIS B 1 97 ? -16.969 -33.094 2.189 1 60.22 97 HIS B N 1
ATOM 3921 C CA . HIS B 1 97 ? -17.891 -34 1.504 1 60.22 97 HIS B CA 1
ATOM 3922 C C . HIS B 1 97 ? -17.234 -34.625 0.271 1 60.22 97 HIS B C 1
ATOM 3924 O O . HIS B 1 97 ? -17.75 -35.594 -0.288 1 60.22 97 HIS B O 1
ATOM 3930 N N . ARG B 1 98 ? -16.141 -34.219 -0.207 1 69.81 98 ARG B N 1
ATOM 3931 C CA . ARG B 1 98 ? -15.5 -34.781 -1.389 1 69.81 98 ARG B CA 1
ATOM 3932 C C . ARG B 1 98 ? -14.008 -35 -1.152 1 69.81 98 ARG B C 1
ATOM 3934 O O . ARG B 1 98 ? -13.188 -34.75 -2.033 1 69.81 98 ARG B O 1
ATOM 3941 N N . VAL B 1 99 ? -13.781 -35.625 -0.072 1 77.31 99 VAL B N 1
ATOM 3942 C CA . VAL B 1 99 ? -12.398 -35.75 0.382 1 77.31 99 VAL B CA 1
ATOM 3943 C C . VAL B 1 99 ? -11.656 -36.75 -0.495 1 77.31 99 VAL B C 1
ATOM 3945 O O . VAL B 1 99 ? -10.484 -36.562 -0.821 1 77.31 99 VAL B O 1
ATOM 3948 N N . GLY B 1 100 ? -12.391 -37.812 -0.918 1 83.56 100 GLY B N 1
ATOM 3949 C CA . GLY B 1 100 ? -11.734 -38.844 -1.731 1 83.56 100 GLY B CA 1
ATOM 3950 C C . GLY B 1 100 ? -11.32 -38.312 -3.096 1 83.56 100 GLY B C 1
ATOM 3951 O O . GLY B 1 100 ? -10.172 -38.531 -3.516 1 83.56 100 GLY B O 1
ATOM 3952 N N . THR B 1 101 ? -12.258 -37.781 -3.738 1 85.31 101 THR B N 1
ATOM 3953 C CA . THR B 1 101 ? -11.969 -37.219 -5.059 1 85.31 101 THR B CA 1
ATOM 3954 C C . THR B 1 101 ? -10.938 -36.094 -4.961 1 85.31 101 THR B C 1
ATOM 3956 O O . THR B 1 101 ? -10.008 -36.031 -5.77 1 85.31 101 THR B O 1
ATOM 3959 N N . ALA B 1 102 ? -11.133 -35.281 -4.008 1 86 102 ALA B N 1
ATOM 3960 C CA . ALA B 1 102 ? -10.195 -34.188 -3.811 1 86 102 ALA B CA 1
ATOM 3961 C C . ALA B 1 102 ? -8.789 -34.688 -3.537 1 86 102 ALA B C 1
ATOM 3963 O O . ALA B 1 102 ? -7.805 -34.156 -4.051 1 86 102 ALA B O 1
ATOM 3964 N N . ALA B 1 103 ? -8.711 -35.719 -2.791 1 87.56 103 ALA B N 1
ATOM 3965 C CA . ALA B 1 103 ? -7.414 -36.312 -2.455 1 87.56 103 ALA B CA 1
ATOM 3966 C C . ALA B 1 103 ? -6.758 -36.938 -3.684 1 87.56 103 ALA B C 1
ATOM 3968 O O . ALA B 1 103 ? -5.551 -36.781 -3.891 1 87.56 103 ALA B O 1
ATOM 3969 N N . ALA B 1 104 ? -7.531 -37.656 -4.406 1 91.38 104 ALA B N 1
ATOM 3970 C CA . ALA B 1 104 ? -7 -38.312 -5.598 1 91.38 104 ALA B CA 1
ATOM 3971 C C . ALA B 1 104 ? -6.516 -37.281 -6.617 1 91.38 104 ALA B C 1
ATOM 3973 O O . ALA B 1 104 ? -5.441 -37.438 -7.203 1 91.38 104 ALA B O 1
ATOM 3974 N N . VAL B 1 105 ? -7.324 -36.312 -6.863 1 91.81 105 VAL B N 1
ATOM 3975 C CA . VAL B 1 105 ? -6.988 -35.281 -7.836 1 91.81 105 VAL B CA 1
ATOM 3976 C C . VAL B 1 105 ? -5.781 -34.5 -7.348 1 91.81 105 VAL B C 1
ATOM 3978 O O . VAL B 1 105 ? -4.883 -34.188 -8.133 1 91.81 105 VAL B O 1
ATOM 3981 N N . SER B 1 106 ? -5.773 -34.188 -6.098 1 90.19 106 SER B N 1
ATOM 3982 C CA . SER B 1 106 ? -4.637 -33.469 -5.535 1 90.19 106 SER B CA 1
ATOM 3983 C C . SER B 1 106 ? -3.361 -34.312 -5.617 1 90.19 106 SER B C 1
ATOM 3985 O O . SER B 1 106 ? -2.293 -33.781 -5.949 1 90.19 106 SER B O 1
ATOM 3987 N N . ALA B 1 107 ? -3.492 -35.531 -5.281 1 91.81 107 ALA B N 1
ATOM 3988 C CA . ALA B 1 107 ? -2.336 -36.406 -5.352 1 91.81 107 ALA B CA 1
ATOM 3989 C C . ALA B 1 107 ? -1.787 -36.5 -6.773 1 91.81 107 ALA B C 1
ATOM 3991 O O . ALA B 1 107 ? -0.575 -36.406 -6.984 1 91.81 107 ALA B O 1
ATOM 3992 N N . ALA B 1 108 ? -2.639 -36.688 -7.695 1 94 108 ALA B N 1
ATOM 3993 C CA . ALA B 1 108 ? -2.223 -36.719 -9.094 1 94 108 ALA B CA 1
ATOM 3994 C C . ALA B 1 108 ? -1.62 -35.406 -9.523 1 94 108 ALA B C 1
ATOM 3996 O O . ALA B 1 108 ? -0.638 -35.375 -10.273 1 94 108 ALA B O 1
ATOM 3997 N N . GLY B 1 109 ? -2.236 -34.344 -9.094 1 92.62 109 GLY B N 1
ATOM 3998 C CA . GLY B 1 109 ? -1.799 -33 -9.461 1 92.62 109 GLY B CA 1
ATOM 3999 C C . GLY B 1 109 ? -0.471 -32.625 -8.836 1 92.62 109 GLY B C 1
ATOM 4000 O O . GLY B 1 109 ? 0.164 -31.656 -9.258 1 92.62 109 GLY B O 1
ATOM 4001 N N . ILE B 1 110 ? -0.053 -33.344 -7.883 1 91.06 110 ILE B N 1
ATOM 4002 C CA . ILE B 1 110 ? 1.207 -33.062 -7.207 1 91.06 110 ILE B CA 1
ATOM 4003 C C . ILE B 1 110 ? 2.27 -34.062 -7.637 1 91.06 110 ILE B C 1
ATOM 4005 O O . ILE B 1 110 ? 3.352 -33.688 -8.086 1 91.06 110 ILE B O 1
ATOM 4009 N N . LEU B 1 111 ? 1.944 -35.312 -7.621 1 93.88 111 LEU B N 1
ATOM 4010 C CA . LEU B 1 111 ? 2.926 -36.375 -7.816 1 93.88 111 LEU B CA 1
ATOM 4011 C C . LEU B 1 111 ? 3.312 -36.5 -9.289 1 93.88 111 LEU B C 1
ATOM 4013 O O . LEU B 1 111 ? 4.484 -36.688 -9.609 1 93.88 111 LEU B O 1
ATOM 4017 N N . VAL B 1 112 ? 2.35 -36.406 -10.117 1 95.12 112 VAL B N 1
ATOM 4018 C CA . VAL B 1 112 ? 2.627 -36.625 -11.539 1 95.12 112 VAL B CA 1
ATOM 4019 C C . VAL B 1 112 ? 3.504 -35.469 -12.055 1 95.12 112 VAL B C 1
ATOM 4021 O O . VAL B 1 112 ? 4.547 -35.719 -12.664 1 95.12 112 VAL B O 1
ATOM 4024 N N . PRO B 1 113 ? 3.125 -34.25 -11.812 1 94.38 113 PRO B N 1
ATOM 4025 C CA . PRO B 1 113 ? 3.998 -33.188 -12.258 1 94.38 113 PRO B CA 1
ATOM 4026 C C . PRO B 1 113 ? 5.359 -33.188 -11.562 1 94.38 113 PRO B C 1
ATOM 4028 O O . PRO B 1 113 ? 6.367 -32.812 -12.172 1 94.38 113 PRO B O 1
ATOM 4031 N N . LEU B 1 114 ? 5.41 -33.562 -10.352 1 93.31 114 LEU B N 1
ATOM 4032 C CA . LEU B 1 114 ? 6.691 -33.688 -9.664 1 93.31 114 LEU B CA 1
ATOM 4033 C C . LEU B 1 114 ? 7.594 -34.688 -10.359 1 93.31 114 LEU B C 1
ATOM 4035 O O . LEU B 1 114 ? 8.789 -34.438 -10.547 1 93.31 114 LEU B O 1
ATOM 4039 N N . ALA B 1 115 ? 7 -35.781 -10.68 1 95.31 115 ALA B N 1
ATOM 4040 C CA . ALA B 1 115 ? 7.762 -36.844 -11.344 1 95.31 115 ALA B CA 1
ATOM 4041 C C . ALA B 1 115 ? 8.211 -36.406 -12.734 1 95.31 115 ALA B C 1
ATOM 4043 O O . ALA B 1 115 ? 9.367 -36.594 -13.109 1 95.31 115 ALA B O 1
ATOM 4044 N N . LEU B 1 116 ? 7.316 -35.875 -13.477 1 95.75 116 LEU B N 1
ATOM 4045 C CA . LEU B 1 116 ? 7.637 -35.469 -14.828 1 95.75 116 LEU B CA 1
ATOM 4046 C C . LEU B 1 116 ? 8.625 -34.312 -14.812 1 95.75 116 LEU B C 1
ATOM 4048 O O . LEU B 1 116 ? 9.547 -34.25 -15.641 1 95.75 116 LEU B O 1
ATOM 4052 N N . GLY B 1 117 ? 8.406 -33.344 -13.945 1 94.19 117 GLY B N 1
ATOM 4053 C CA . GLY B 1 117 ? 9.344 -32.25 -13.797 1 94.19 117 GLY B CA 1
ATOM 4054 C C . GLY B 1 117 ? 10.742 -32.688 -13.414 1 94.19 117 GLY B C 1
ATOM 4055 O O . GLY B 1 117 ? 11.734 -32.156 -13.93 1 94.19 117 GLY B O 1
ATOM 4056 N N . ALA B 1 118 ? 10.773 -33.656 -12.516 1 93.56 118 ALA B N 1
ATOM 4057 C CA . ALA B 1 118 ? 12.062 -34.188 -12.109 1 93.56 118 ALA B CA 1
ATOM 4058 C C . ALA B 1 118 ? 12.773 -34.844 -13.289 1 93.56 118 ALA B C 1
ATOM 4060 O O . ALA B 1 118 ? 13.984 -34.719 -13.453 1 93.56 118 ALA B O 1
ATOM 4061 N N . LEU B 1 119 ? 12.039 -35.594 -14.062 1 94.88 119 LEU B N 1
ATOM 4062 C CA . LEU B 1 119 ? 12.617 -36.281 -15.211 1 94.88 119 LEU B CA 1
ATOM 4063 C C . LEU B 1 119 ? 13.156 -35.25 -16.234 1 94.88 119 LEU B C 1
ATOM 4065 O O . LEU B 1 119 ? 14.219 -35.469 -16.812 1 94.88 119 LEU B O 1
ATOM 4069 N N . VAL B 1 120 ? 12.492 -34.188 -16.406 1 95.81 120 VAL B N 1
ATOM 4070 C CA . VAL B 1 120 ? 12.883 -33.219 -17.406 1 95.81 120 VAL B CA 1
ATOM 4071 C C . VAL B 1 120 ? 14.039 -32.375 -16.859 1 95.81 120 VAL B C 1
ATOM 4073 O O . VAL B 1 120 ? 14.836 -31.828 -17.641 1 95.81 120 VAL B O 1
ATOM 4076 N N . ALA B 1 121 ? 14.156 -32.281 -15.57 1 95.38 121 ALA B N 1
ATOM 4077 C CA . ALA B 1 121 ? 15.211 -31.484 -14.945 1 95.38 121 ALA B CA 1
ATOM 4078 C C . ALA B 1 121 ? 16.594 -32.062 -15.234 1 95.38 121 ALA B C 1
ATOM 4080 O O . ALA B 1 121 ? 17.578 -31.359 -15.297 1 95.38 121 ALA B O 1
ATOM 4081 N N . VAL B 1 122 ? 16.688 -33.375 -15.492 1 93.69 122 VAL B N 1
ATOM 4082 C CA . VAL B 1 122 ? 17.953 -34.094 -15.672 1 93.69 122 VAL B CA 1
ATOM 4083 C C . VAL B 1 122 ? 18.656 -33.562 -16.938 1 93.69 122 VAL B C 1
ATOM 4085 O O . VAL B 1 122 ? 19.781 -33.062 -16.859 1 93.69 122 VAL B O 1
ATOM 4088 N N . PRO B 1 123 ? 18 -33.594 -18.047 1 93.38 123 PRO B N 1
ATOM 4089 C CA . PRO B 1 123 ? 18.688 -33.094 -19.234 1 93.38 123 PRO B CA 1
ATOM 4090 C C . PRO B 1 123 ? 18.875 -31.562 -19.203 1 93.38 123 PRO B C 1
ATOM 4092 O O . PRO B 1 123 ? 19.844 -31.047 -19.766 1 93.38 123 PRO B O 1
ATOM 4095 N N . LEU B 1 124 ? 18.062 -30.844 -18.594 1 93.94 124 LEU B N 1
ATOM 4096 C CA . LEU B 1 124 ? 18.172 -29.391 -18.531 1 93.94 124 LEU B CA 1
ATOM 4097 C C . LEU B 1 124 ? 19.375 -28.969 -17.688 1 93.94 124 LEU B C 1
ATOM 4099 O O . LEU B 1 124 ? 20 -27.938 -17.953 1 93.94 124 LEU B O 1
ATOM 4103 N N . LEU B 1 125 ? 19.578 -29.734 -16.625 1 93.25 125 LEU B N 1
ATOM 4104 C CA . LEU B 1 125 ? 20.703 -29.422 -15.758 1 93.25 125 LEU B CA 1
ATOM 4105 C C . LEU B 1 125 ? 22.031 -29.688 -16.469 1 93.25 125 LEU B C 1
ATOM 4107 O O . LEU B 1 125 ? 23 -28.953 -16.297 1 93.25 125 LEU B O 1
ATOM 4111 N N . THR B 1 126 ? 22.078 -30.672 -17.25 1 89.88 126 THR B N 1
ATOM 4112 C CA . THR B 1 126 ? 23.297 -31.109 -17.906 1 89.88 126 THR B CA 1
ATOM 4113 C C . THR B 1 126 ? 23.766 -30.078 -18.922 1 89.88 126 THR B C 1
ATOM 4115 O O . THR B 1 126 ? 24.953 -29.969 -19.203 1 89.88 126 THR B O 1
ATOM 4118 N N . THR B 1 127 ? 22.922 -29.312 -19.469 1 89.38 127 THR B N 1
ATOM 4119 C CA . THR B 1 127 ? 23.266 -28.328 -20.5 1 89.38 127 THR B CA 1
ATOM 4120 C C . THR B 1 127 ? 23.953 -27.125 -19.875 1 89.38 127 THR B C 1
ATOM 4122 O O . THR B 1 127 ? 24.672 -26.391 -20.547 1 89.38 127 THR B O 1
ATOM 4125 N N . GLY B 1 128 ? 23.656 -26.828 -18.578 1 88.38 128 GLY B N 1
ATOM 4126 C CA . GLY B 1 128 ? 24.281 -25.734 -17.859 1 88.38 128 GLY B CA 1
ATOM 4127 C C . GLY B 1 128 ? 23.672 -24.375 -18.203 1 88.38 128 GLY B C 1
ATOM 4128 O O . GLY B 1 128 ? 24.188 -23.344 -17.766 1 88.38 128 GLY B O 1
ATOM 4129 N N . ARG B 1 129 ? 22.609 -24.391 -18.938 1 89.56 129 ARG B N 1
ATOM 4130 C CA . ARG B 1 129 ? 22.031 -23.141 -19.422 1 89.56 129 ARG B CA 1
ATOM 4131 C C . ARG B 1 129 ? 20.844 -22.734 -18.562 1 89.56 129 ARG B C 1
ATOM 4133 O O . ARG B 1 129 ? 20.531 -21.547 -18.453 1 89.56 129 ARG B O 1
ATOM 4140 N N . TYR B 1 130 ? 20.234 -23.656 -17.969 1 92.69 130 TYR B N 1
ATOM 4141 C CA . TYR B 1 130 ? 18.938 -23.406 -17.359 1 92.69 130 TYR B CA 1
ATOM 4142 C C . TYR B 1 130 ? 19.047 -23.219 -15.859 1 92.69 130 TYR B C 1
ATOM 4144 O O . TYR B 1 130 ? 18.219 -22.547 -15.25 1 92.69 130 TYR B O 1
ATOM 4152 N N . PHE B 1 131 ? 20.031 -23.828 -15.281 1 92.62 131 PHE B N 1
ATOM 4153 C CA . PHE B 1 131 ? 20.266 -23.75 -13.844 1 92.62 131 PHE B CA 1
ATOM 4154 C C . PHE B 1 131 ? 21.641 -23.172 -13.547 1 92.62 131 PHE B C 1
ATOM 4156 O O . PHE B 1 131 ? 22.547 -23.25 -14.375 1 92.62 131 PHE B O 1
ATOM 4163 N N . ASP B 1 132 ? 21.656 -22.516 -12.43 1 90.25 132 ASP B N 1
ATOM 4164 C CA . ASP B 1 132 ? 22.953 -22.031 -11.992 1 90.25 132 ASP B CA 1
ATOM 4165 C C . ASP B 1 132 ? 23.922 -23.188 -11.734 1 90.25 132 ASP B C 1
ATOM 4167 O O . ASP B 1 132 ? 23.5 -24.297 -11.453 1 90.25 132 ASP B O 1
ATOM 4171 N N . LYS B 1 133 ? 25.203 -22.953 -11.758 1 87.38 133 LYS B N 1
ATOM 4172 C CA . LYS B 1 133 ? 26.234 -23.969 -11.609 1 87.38 133 LYS B CA 1
ATOM 4173 C C . LYS B 1 133 ? 26.234 -24.562 -10.203 1 87.38 133 LYS B C 1
ATOM 4175 O O . LYS B 1 133 ? 26.625 -25.719 -10.008 1 87.38 133 LYS B O 1
ATOM 4180 N N . SER B 1 134 ? 25.703 -23.891 -9.25 1 86 134 SER B N 1
ATOM 4181 C CA . SER B 1 134 ? 25.719 -24.328 -7.852 1 86 134 SER B CA 1
ATOM 4182 C C . SER B 1 134 ? 24.531 -25.234 -7.531 1 86 134 SER B C 1
ATOM 4184 O O . SER B 1 134 ? 24.469 -25.812 -6.449 1 86 134 SER B O 1
ATOM 4186 N N . VAL B 1 135 ? 23.719 -25.438 -8.555 1 90.12 135 VAL B N 1
ATOM 4187 C CA . VAL B 1 135 ? 22.484 -26.156 -8.297 1 90.12 135 VAL B CA 1
ATOM 4188 C C . VAL B 1 135 ? 22.703 -27.656 -8.477 1 90.12 135 VAL B C 1
ATOM 4190 O O . VAL B 1 135 ? 23.25 -28.078 -9.5 1 90.12 135 VAL B O 1
ATOM 4193 N N . THR B 1 136 ? 22.312 -28.406 -7.469 1 90.31 136 THR B N 1
ATOM 4194 C CA . THR B 1 136 ? 22.422 -29.875 -7.523 1 90.31 136 THR B CA 1
ATOM 4195 C C . THR B 1 136 ? 21.25 -30.469 -8.281 1 90.31 136 THR B C 1
ATOM 4197 O O . THR B 1 136 ? 20.25 -29.797 -8.531 1 90.31 136 THR B O 1
ATOM 4200 N N . LEU B 1 137 ? 21.406 -31.703 -8.602 1 92.06 137 LEU B N 1
ATOM 4201 C CA . LEU B 1 137 ? 20.359 -32.406 -9.344 1 92.06 137 LEU B CA 1
ATOM 4202 C C . LEU B 1 137 ? 19.062 -32.438 -8.539 1 92.06 137 LEU B C 1
ATOM 4204 O O . LEU B 1 137 ? 17.984 -32.219 -9.086 1 92.06 137 LEU B O 1
ATOM 4208 N N . VAL B 1 138 ? 19.156 -32.719 -7.309 1 90.38 138 VAL B N 1
ATOM 4209 C CA . VAL B 1 138 ? 17.984 -32.844 -6.453 1 90.38 138 VAL B CA 1
ATOM 4210 C C . VAL B 1 138 ? 17.266 -31.484 -6.387 1 90.38 138 VAL B C 1
ATOM 4212 O O . VAL B 1 138 ? 16.031 -31.438 -6.43 1 90.38 138 VAL B O 1
ATOM 4215 N N . MET B 1 139 ? 18 -30.406 -6.359 1 89.5 139 MET B N 1
ATOM 4216 C CA . MET B 1 139 ? 17.422 -29.078 -6.324 1 89.5 139 MET B CA 1
ATOM 4217 C C . MET B 1 139 ? 16.688 -28.766 -7.621 1 89.5 139 MET B C 1
ATOM 4219 O O . MET B 1 139 ? 15.57 -28.234 -7.598 1 89.5 139 MET B O 1
ATOM 4223 N N . ALA B 1 140 ? 17.375 -29.141 -8.648 1 93.5 140 ALA B N 1
ATOM 4224 C CA . ALA B 1 140 ? 16.766 -28.906 -9.961 1 93.5 140 ALA B CA 1
ATOM 4225 C C . ALA B 1 140 ? 15.477 -29.688 -10.117 1 93.5 140 ALA B C 1
ATOM 4227 O O . ALA B 1 140 ? 14.484 -29.172 -10.625 1 93.5 140 ALA B O 1
ATOM 4228 N N . MET B 1 141 ? 15.5 -30.953 -9.688 1 93.56 141 MET B N 1
ATOM 4229 C CA . MET B 1 141 ? 14.336 -31.828 -9.773 1 93.56 141 MET B CA 1
ATOM 4230 C C . MET B 1 141 ? 13.188 -31.297 -8.93 1 93.56 141 MET B C 1
ATOM 4232 O O . MET B 1 141 ? 12.039 -31.234 -9.383 1 93.56 141 MET B O 1
ATOM 4236 N N . MET B 1 142 ? 13.516 -30.859 -7.793 1 90.25 142 MET B N 1
ATOM 4237 C CA . MET B 1 142 ? 12.492 -30.359 -6.879 1 90.25 142 MET B CA 1
ATOM 4238 C C . MET B 1 142 ? 11.914 -29.031 -7.371 1 90.25 142 MET B C 1
ATOM 4240 O O . MET B 1 142 ? 10.703 -28.828 -7.348 1 90.25 142 MET B O 1
ATOM 4244 N N . PHE B 1 143 ? 12.812 -28.172 -7.797 1 91.44 143 PHE B N 1
ATOM 4245 C CA . PHE B 1 143 ? 12.359 -26.859 -8.227 1 91.44 143 PHE B CA 1
ATOM 4246 C C . PHE B 1 143 ? 11.469 -26.969 -9.461 1 91.44 143 PHE B C 1
ATOM 4248 O O . PHE B 1 143 ? 10.383 -26.391 -9.5 1 91.44 143 PHE B O 1
ATOM 4255 N N . LEU B 1 144 ? 11.969 -27.688 -10.43 1 93.75 144 LEU B N 1
ATOM 4256 C CA . LEU B 1 144 ? 11.195 -27.828 -11.656 1 93.75 144 LEU B CA 1
ATOM 4257 C C . LEU B 1 144 ? 9.906 -28.609 -11.406 1 93.75 144 LEU B C 1
ATOM 4259 O O . LEU B 1 144 ? 8.859 -28.281 -11.969 1 93.75 144 LEU B O 1
ATOM 4263 N N . GLY B 1 145 ? 9.984 -29.656 -10.641 1 91.94 145 GLY B N 1
ATOM 4264 C CA . GLY B 1 145 ? 8.797 -30.391 -10.242 1 91.94 145 GLY B CA 1
ATOM 4265 C C . GLY B 1 145 ? 7.766 -29.516 -9.547 1 91.94 145 GLY B C 1
ATOM 4266 O O . GLY B 1 145 ? 6.582 -29.562 -9.891 1 91.94 145 GLY B O 1
ATOM 4267 N N . ALA B 1 146 ? 8.219 -28.734 -8.633 1 88.94 146 ALA B N 1
ATOM 4268 C CA . ALA B 1 146 ? 7.324 -27.844 -7.902 1 88.94 146 ALA B CA 1
ATOM 4269 C C . ALA B 1 146 ? 6.703 -26.797 -8.836 1 88.94 146 ALA B C 1
ATOM 4271 O O . ALA B 1 146 ? 5.527 -26.453 -8.703 1 88.94 146 ALA B O 1
ATOM 4272 N N . SER B 1 147 ? 7.527 -26.281 -9.711 1 91.31 147 SER B N 1
ATOM 4273 C CA . SER B 1 147 ? 7.051 -25.297 -10.664 1 91.31 147 SER B CA 1
ATOM 4274 C C . SER B 1 147 ? 5.934 -25.859 -11.539 1 91.31 147 SER B C 1
ATOM 4276 O O . SER B 1 147 ? 4.941 -25.172 -11.805 1 91.31 147 SER B O 1
ATOM 4278 N N . ILE B 1 148 ? 6.109 -27.094 -11.93 1 91.25 148 ILE B N 1
ATOM 4279 C CA . ILE B 1 148 ? 5.129 -27.719 -12.805 1 91.25 148 ILE B CA 1
ATOM 4280 C C . ILE B 1 148 ? 3.904 -28.141 -11.992 1 91.25 148 ILE B C 1
ATOM 4282 O O . ILE B 1 148 ? 2.779 -28.109 -12.5 1 91.25 148 ILE B O 1
ATOM 4286 N N . ALA B 1 149 ? 4.094 -28.359 -10.789 1 90.88 149 ALA B N 1
ATOM 4287 C CA . ALA B 1 149 ? 3.02 -28.859 -9.93 1 90.88 149 ALA B CA 1
ATOM 4288 C C . ALA B 1 149 ? 2.168 -27.703 -9.398 1 90.88 149 ALA B C 1
ATOM 4290 O O . ALA B 1 149 ? 1.059 -27.922 -8.906 1 90.88 149 ALA B O 1
ATOM 4291 N N . THR B 1 150 ? 2.605 -26.562 -9.562 1 87.69 150 THR B N 1
ATOM 4292 C CA . THR B 1 150 ? 1.978 -25.406 -8.938 1 87.69 150 THR B CA 1
ATOM 4293 C C . THR B 1 150 ? 0.647 -25.078 -9.609 1 87.69 150 THR B C 1
ATOM 4295 O O . THR B 1 150 ? 0.538 -25.141 -10.836 1 87.69 150 THR B O 1
ATOM 4298 N N . THR B 1 151 ? -0.367 -24.891 -8.812 1 85.44 151 THR B N 1
ATOM 4299 C CA . THR B 1 151 ? -1.663 -24.344 -9.211 1 85.44 151 THR B CA 1
ATOM 4300 C C . THR B 1 151 ? -1.978 -23.062 -8.445 1 85.44 151 THR B C 1
ATOM 4302 O O . THR B 1 151 ? -1.669 -22.969 -7.254 1 85.44 151 THR B O 1
ATOM 4305 N N . ALA B 1 152 ? -2.416 -22.109 -9.148 1 80.94 152 ALA B N 1
ATOM 4306 C CA . ALA B 1 152 ? -2.705 -20.844 -8.492 1 80.94 152 ALA B CA 1
ATOM 4307 C C . ALA B 1 152 ? -4.082 -20.859 -7.836 1 80.94 152 ALA B C 1
ATOM 4309 O O . ALA B 1 152 ? -5.094 -20.594 -8.492 1 80.94 152 ALA B O 1
ATOM 4310 N N . PHE B 1 153 ? -4.09 -21.031 -6.582 1 74.12 153 PHE B N 1
ATOM 4311 C CA . PHE B 1 153 ? -5.336 -21.062 -5.824 1 74.12 153 PHE B CA 1
ATOM 4312 C C . PHE B 1 153 ? -6.094 -19.75 -5.973 1 74.12 153 PHE B C 1
ATOM 4314 O O . PHE B 1 153 ? -7.289 -19.75 -6.273 1 74.12 153 PHE B O 1
ATOM 4321 N N . PRO B 1 154 ? -5.355 -18.594 -5.801 1 64.38 154 PRO B N 1
ATOM 4322 C CA . PRO B 1 154 ? -6.09 -17.328 -5.926 1 64.38 154 PRO B CA 1
ATOM 4323 C C . PRO B 1 154 ? -6.695 -17.141 -7.316 1 64.38 154 PRO B C 1
ATOM 4325 O O . PRO B 1 154 ? -7.785 -16.578 -7.445 1 64.38 154 PRO B O 1
ATOM 4328 N N . MET B 1 155 ? -5.973 -17.562 -8.25 1 73.88 155 MET B N 1
ATOM 4329 C CA . MET B 1 155 ? -6.492 -17.484 -9.617 1 73.88 155 MET B CA 1
ATOM 4330 C C . MET B 1 155 ? -7.707 -18.375 -9.797 1 73.88 155 MET B C 1
ATOM 4332 O O . MET B 1 155 ? -8.672 -18 -10.461 1 73.88 155 MET B O 1
ATOM 4336 N N . LEU B 1 156 ? -7.672 -19.5 -9.227 1 76.62 156 LEU B N 1
ATOM 4337 C CA . LEU B 1 156 ? -8.805 -20.422 -9.273 1 76.62 156 LEU B CA 1
ATOM 4338 C C . LEU B 1 156 ? -10.023 -19.812 -8.586 1 76.62 156 LEU B C 1
ATOM 4340 O O . LEU B 1 156 ? -11.141 -19.906 -9.109 1 76.62 156 LEU B O 1
ATOM 4344 N N . ALA B 1 157 ? -9.734 -19.328 -7.48 1 67.81 157 ALA B N 1
ATOM 4345 C CA . ALA B 1 157 ? -10.82 -18.719 -6.723 1 67.81 157 ALA B CA 1
ATOM 4346 C C . ALA B 1 157 ? -11.469 -17.594 -7.516 1 67.81 157 ALA B C 1
ATOM 4348 O O . ALA B 1 157 ? -12.695 -17.453 -7.523 1 67.81 157 ALA B O 1
ATOM 4349 N N . ARG B 1 158 ? -10.609 -16.844 -8.133 1 68.56 158 ARG B N 1
ATOM 4350 C CA . ARG B 1 158 ? -11.125 -15.742 -8.93 1 68.56 158 ARG B CA 1
ATOM 4351 C C . ARG B 1 158 ? -11.938 -16.25 -10.117 1 68.56 158 ARG B C 1
ATOM 4353 O O . ARG B 1 158 ? -13.008 -15.719 -10.414 1 68.56 158 ARG B O 1
ATOM 4360 N N . ILE B 1 159 ? -11.477 -17.188 -10.82 1 70 159 ILE B N 1
ATOM 4361 C CA . ILE B 1 159 ? -12.164 -17.766 -11.969 1 70 159 ILE B CA 1
ATOM 4362 C C . ILE B 1 159 ? -13.5 -18.359 -11.523 1 70 159 ILE B C 1
ATOM 4364 O O . ILE B 1 159 ? -14.531 -18.141 -12.164 1 70 159 ILE B O 1
ATOM 4368 N N . ILE B 1 160 ? -13.508 -19.031 -10.445 1 71.5 160 ILE B N 1
ATOM 4369 C CA . ILE B 1 160 ? -14.703 -19.688 -9.914 1 71.5 160 ILE B CA 1
ATOM 4370 C C . ILE B 1 160 ? -15.742 -18.641 -9.523 1 71.5 160 ILE B C 1
ATOM 4372 O O . ILE B 1 160 ? -16.922 -18.812 -9.805 1 71.5 160 ILE B O 1
ATOM 4376 N N . TYR B 1 161 ? -15.234 -17.656 -8.906 1 61.16 161 TYR B N 1
ATOM 4377 C CA . TYR B 1 161 ? -16.125 -16.578 -8.492 1 61.16 161 TYR B CA 1
ATOM 4378 C C . TYR B 1 161 ? -16.734 -15.875 -9.703 1 61.16 161 TYR B C 1
ATOM 4380 O O . TYR B 1 161 ? -17.953 -15.695 -9.766 1 61.16 161 TYR B O 1
ATOM 4388 N N . GLU B 1 162 ? -15.969 -15.516 -10.625 1 63.12 162 GLU B N 1
ATOM 4389 C CA . GLU B 1 162 ? -16.406 -14.781 -11.805 1 63.12 162 GLU B CA 1
ATOM 4390 C C . GLU B 1 162 ? -17.344 -15.625 -12.656 1 63.12 162 GLU B C 1
ATOM 4392 O O . GLU B 1 162 ? -18.234 -15.094 -13.336 1 63.12 162 GLU B O 1
ATOM 4397 N N . ARG B 1 163 ? -17.156 -16.859 -12.586 1 68.88 163 ARG B N 1
ATOM 4398 C CA . ARG B 1 163 ? -17.969 -17.75 -13.414 1 68.88 163 ARG B CA 1
ATOM 4399 C C . ARG B 1 163 ? -19.172 -18.266 -12.641 1 68.88 163 ARG B C 1
ATOM 4401 O O . ARG B 1 163 ? -19.891 -19.141 -13.133 1 68.88 163 ARG B O 1
ATOM 4408 N N . GLY B 1 164 ? -19.297 -17.812 -11.438 1 64 164 GLY B N 1
ATOM 4409 C CA . GLY B 1 164 ? -20.453 -18.156 -10.633 1 64 164 GLY B CA 1
ATOM 4410 C C . GLY B 1 164 ? -20.422 -19.594 -10.141 1 64 164 GLY B C 1
ATOM 4411 O O . GLY B 1 164 ? -21.469 -20.219 -9.969 1 64 164 GLY B O 1
ATOM 4412 N N . LEU B 1 165 ? -19.406 -20.188 -10.055 1 72.5 165 LEU B N 1
ATOM 4413 C CA . LEU B 1 165 ? -19.281 -21.594 -9.648 1 72.5 165 LEU B CA 1
ATOM 4414 C C . LEU B 1 165 ? -19.078 -21.703 -8.141 1 72.5 165 LEU B C 1
ATOM 4416 O O . LEU B 1 165 ? -18.875 -22.797 -7.621 1 72.5 165 LEU B O 1
ATOM 4420 N N . SER B 1 166 ? -19.125 -20.547 -7.609 1 65 166 SER B N 1
ATOM 4421 C CA . SER B 1 166 ? -18.984 -20.562 -6.156 1 65 166 SER B CA 1
ATOM 4422 C C . SER B 1 166 ? -20.078 -21.391 -5.496 1 65 166 SER B C 1
ATOM 4424 O O . SER B 1 166 ? -21.266 -21.219 -5.824 1 65 166 SER B O 1
ATOM 4426 N N . GLY B 1 167 ? -19.75 -22.312 -4.641 1 66.12 167 GLY B N 1
ATOM 4427 C CA . GLY B 1 167 ? -20.734 -23.109 -3.93 1 66.12 167 GLY B CA 1
ATOM 4428 C C . GLY B 1 167 ? -21.125 -24.375 -4.676 1 66.12 167 GLY B C 1
ATOM 4429 O O . GLY B 1 167 ? -21.891 -25.188 -4.16 1 66.12 167 GLY B O 1
ATOM 4430 N N . THR B 1 168 ? -20.734 -24.516 -5.863 1 74.88 168 THR B N 1
ATOM 4431 C CA . THR B 1 168 ? -21.016 -25.734 -6.609 1 74.88 168 THR B CA 1
ATOM 4432 C C . THR B 1 168 ? -20.016 -26.828 -6.234 1 74.88 168 THR B C 1
ATOM 4434 O O . THR B 1 168 ? -18.938 -26.547 -5.707 1 74.88 168 THR B O 1
ATOM 4437 N N . PRO B 1 169 ? -20.438 -28 -6.484 1 77.12 169 PRO B N 1
ATOM 4438 C CA . PRO B 1 169 ? -19.516 -29.109 -6.184 1 77.12 169 PRO B CA 1
ATOM 4439 C C . PRO B 1 169 ? -18.203 -29 -6.938 1 77.12 169 PRO B C 1
ATOM 4441 O O . PRO B 1 169 ? -17.141 -29.266 -6.367 1 77.12 169 PRO B O 1
ATOM 4444 N N . LEU B 1 170 ? -18.25 -28.609 -8.133 1 82.5 170 LEU B N 1
ATOM 4445 C CA . LEU B 1 170 ? -17.047 -28.469 -8.945 1 82.5 170 LEU B CA 1
ATOM 4446 C C . LEU B 1 170 ? -16.156 -27.359 -8.414 1 82.5 170 LEU B C 1
ATOM 4448 O O . LEU B 1 170 ? -14.938 -27.531 -8.312 1 82.5 170 LEU B O 1
ATOM 4452 N N . GLY B 1 171 ? -16.766 -26.25 -8.227 1 79.94 171 GLY B N 1
ATOM 4453 C CA . GLY B 1 171 ? -16.016 -25.141 -7.676 1 79.94 171 GLY B CA 1
ATOM 4454 C C . GLY B 1 171 ? -15.344 -25.469 -6.355 1 79.94 171 GLY B C 1
ATOM 4455 O O . GLY B 1 171 ? -14.172 -25.125 -6.148 1 79.94 171 GLY B O 1
ATOM 4456 N N . THR B 1 172 ? -16.062 -26.156 -5.543 1 74.38 172 THR B N 1
ATOM 4457 C CA . THR B 1 172 ? -15.547 -26.531 -4.234 1 74.38 172 THR B CA 1
ATOM 4458 C C . THR B 1 172 ? -14.398 -27.531 -4.375 1 74.38 172 THR B C 1
ATOM 4460 O O . THR B 1 172 ? -13.391 -27.438 -3.668 1 74.38 172 THR B O 1
ATOM 4463 N N . LEU B 1 173 ? -14.641 -28.438 -5.176 1 80.56 173 LEU B N 1
ATOM 4464 C CA . LEU B 1 173 ? -13.609 -29.438 -5.438 1 80.56 173 LEU B CA 1
ATOM 4465 C C . LEU B 1 173 ? -12.344 -28.781 -5.992 1 80.56 173 LEU B C 1
ATOM 4467 O O . LEU B 1 173 ? -11.234 -29.109 -5.57 1 80.56 173 LEU B O 1
ATOM 4471 N N . ALA B 1 174 ? -12.461 -27.922 -6.914 1 85.19 174 ALA B N 1
ATOM 4472 C CA . ALA B 1 174 ? -11.328 -27.203 -7.516 1 85.19 174 ALA B CA 1
ATOM 4473 C C . ALA B 1 174 ? -10.578 -26.391 -6.473 1 85.19 174 ALA B C 1
ATOM 4475 O O . ALA B 1 174 ? -9.344 -26.375 -6.457 1 85.19 174 ALA B O 1
ATOM 4476 N N . LEU B 1 175 ? -11.336 -25.734 -5.695 1 75.94 175 LEU B N 1
ATOM 4477 C CA . LEU B 1 175 ? -10.719 -24.891 -4.676 1 75.94 175 LEU B CA 1
ATOM 4478 C C . LEU B 1 175 ? -9.969 -25.734 -3.652 1 75.94 175 LEU B C 1
ATOM 4480 O O . LEU B 1 175 ? -8.875 -25.375 -3.221 1 75.94 175 LEU B O 1
ATOM 4484 N N . ALA B 1 176 ? -10.578 -26.844 -3.283 1 75.94 176 ALA B N 1
ATOM 4485 C CA . ALA B 1 176 ? -9.93 -27.75 -2.336 1 75.94 176 ALA B CA 1
ATOM 4486 C C . ALA B 1 176 ? -8.625 -28.297 -2.906 1 75.94 176 ALA B C 1
ATOM 4488 O O . ALA B 1 176 ? -7.605 -28.344 -2.209 1 75.94 176 ALA B O 1
ATOM 4489 N N . CYS B 1 177 ? -8.656 -28.688 -4.082 1 83.62 177 CYS B N 1
ATOM 4490 C CA . CYS B 1 177 ? -7.473 -29.219 -4.746 1 83.62 177 CYS B CA 1
ATOM 4491 C C . CYS B 1 177 ? -6.414 -28.141 -4.922 1 83.62 177 CYS B C 1
ATOM 4493 O O . CYS B 1 177 ? -5.227 -28.391 -4.711 1 83.62 177 CYS B O 1
ATOM 4495 N N . GLY B 1 178 ? -6.852 -27.016 -5.344 1 81.19 178 GLY B N 1
ATOM 4496 C CA . GLY B 1 178 ? -5.93 -25.906 -5.523 1 81.19 178 GLY B CA 1
ATOM 4497 C C . GLY B 1 178 ? -5.219 -25.516 -4.242 1 81.19 178 GLY B C 1
ATOM 4498 O O . GLY B 1 178 ? -4.012 -25.25 -4.25 1 81.19 178 GLY B O 1
ATOM 4499 N N . ALA B 1 179 ? -5.996 -25.453 -3.188 1 72.25 179 ALA B N 1
ATOM 4500 C CA . ALA B 1 179 ? -5.422 -25.094 -1.895 1 72.25 179 ALA B CA 1
ATOM 4501 C C . ALA B 1 179 ? -4.371 -26.109 -1.453 1 72.25 179 ALA B C 1
ATOM 4503 O O . ALA B 1 179 ? -3.307 -25.734 -0.958 1 72.25 179 ALA B O 1
ATOM 4504 N N . THR B 1 180 ? -4.695 -27.328 -1.564 1 74.25 180 THR B N 1
ATOM 4505 C CA . THR B 1 180 ? -3.777 -28.391 -1.185 1 74.25 180 THR B CA 1
ATOM 4506 C C . THR B 1 180 ? -2.512 -28.344 -2.037 1 74.25 180 THR B C 1
ATOM 4508 O O . THR B 1 180 ? -1.403 -28.5 -1.52 1 74.25 180 THR B O 1
ATOM 4511 N N . ASP B 1 181 ? -2.695 -28.141 -3.258 1 80.94 181 ASP B N 1
ATOM 4512 C CA . ASP B 1 181 ? -1.58 -28.078 -4.195 1 80.94 181 ASP B CA 1
ATOM 4513 C C . ASP B 1 181 ? -0.654 -26.906 -3.861 1 80.94 181 ASP B C 1
ATOM 4515 O O . ASP B 1 181 ? 0.57 -27.047 -3.9 1 80.94 181 ASP B O 1
ATOM 4519 N N . ASP B 1 182 ? -1.277 -25.828 -3.607 1 73.31 182 ASP B N 1
ATOM 4520 C CA . ASP B 1 182 ? -0.489 -24.641 -3.277 1 73.31 182 ASP B CA 1
ATOM 4521 C C . ASP B 1 182 ? 0.327 -24.859 -2.006 1 73.31 182 ASP B C 1
ATOM 4523 O O . ASP B 1 182 ? 1.505 -24.5 -1.947 1 73.31 182 ASP B O 1
ATOM 4527 N N . ALA B 1 183 ? -0.325 -25.453 -1.028 1 68.94 183 ALA B N 1
ATOM 4528 C CA . ALA B 1 183 ? 0.368 -25.75 0.225 1 68.94 183 ALA B CA 1
ATOM 4529 C C . ALA B 1 183 ? 1.567 -26.656 -0.008 1 68.94 183 ALA B C 1
ATOM 4531 O O . ALA B 1 183 ? 2.65 -26.422 0.533 1 68.94 183 ALA B O 1
ATOM 4532 N N . PHE B 1 184 ? 1.431 -27.609 -0.77 1 73.62 184 PHE B N 1
ATOM 4533 C CA . PHE B 1 184 ? 2.486 -28.578 -1.036 1 73.62 184 PHE B CA 1
ATOM 4534 C C . PHE B 1 184 ? 3.619 -27.953 -1.833 1 73.62 184 PHE B C 1
ATOM 4536 O O . PHE B 1 184 ? 4.793 -28.219 -1.574 1 73.62 184 PHE B O 1
ATOM 4543 N N . SER B 1 185 ? 3.246 -27.188 -2.822 1 75.25 185 SER B N 1
ATOM 4544 C CA . SER B 1 185 ? 4.254 -26.531 -3.648 1 75.25 185 SER B CA 1
ATOM 4545 C C . SER B 1 185 ? 5.137 -25.609 -2.816 1 75.25 185 SER B C 1
ATOM 4547 O O . SER B 1 185 ? 6.352 -25.531 -3.031 1 75.25 185 SER B O 1
ATOM 4549 N N . TRP B 1 186 ? 4.559 -24.938 -1.895 1 69.25 186 TRP B N 1
ATOM 4550 C CA . TRP B 1 186 ? 5.312 -24.047 -1.022 1 69.25 186 TRP B CA 1
ATOM 4551 C C . TRP B 1 186 ? 6.258 -24.844 -0.122 1 69.25 186 TRP B C 1
ATOM 4553 O O . TRP B 1 186 ? 7.383 -24.406 0.144 1 69.25 186 TRP B O 1
ATOM 4563 N N . CYS B 1 187 ? 5.812 -26 0.367 1 71.75 187 CYS B N 1
ATOM 4564 C CA . CYS B 1 187 ? 6.668 -26.875 1.169 1 71.75 187 CYS B CA 1
ATOM 4565 C C . CYS B 1 187 ? 7.879 -27.328 0.368 1 71.75 187 CYS B C 1
ATOM 4567 O O . CYS B 1 187 ? 9 -27.359 0.883 1 71.75 187 CYS B O 1
ATOM 4569 N N . ILE B 1 188 ? 7.68 -27.625 -0.852 1 76.88 188 ILE B N 1
ATOM 4570 C CA . ILE B 1 188 ? 8.766 -28.078 -1.712 1 76.88 188 ILE B CA 1
ATOM 4571 C C . ILE B 1 188 ? 9.734 -26.938 -1.97 1 76.88 188 ILE B C 1
ATOM 4573 O O . ILE B 1 188 ? 10.953 -27.109 -1.91 1 76.88 188 ILE B O 1
ATOM 4577 N N . LEU B 1 189 ? 9.195 -25.781 -2.225 1 73.88 189 LEU B N 1
ATOM 4578 C CA . LEU B 1 189 ? 10.047 -24.625 -2.455 1 73.88 189 LEU B CA 1
ATOM 4579 C C . LEU B 1 189 ? 10.891 -24.312 -1.224 1 73.88 189 LEU B C 1
ATOM 4581 O O . LEU B 1 189 ? 12.078 -24.016 -1.341 1 73.88 189 LEU B O 1
ATOM 4585 N N . ALA B 1 190 ? 10.266 -24.406 -0.11 1 70 190 ALA B N 1
ATOM 4586 C CA . ALA B 1 190 ? 11 -24.172 1.131 1 70 190 ALA B CA 1
ATOM 4587 C C . ALA B 1 190 ? 12.156 -25.156 1.276 1 70 190 ALA B C 1
ATOM 4589 O O . ALA B 1 190 ? 13.242 -24.781 1.712 1 70 190 ALA B O 1
ATOM 4590 N N . THR B 1 191 ? 11.898 -26.312 0.907 1 73.56 191 THR B N 1
ATOM 4591 C CA . THR B 1 191 ? 12.906 -27.359 0.995 1 73.56 191 THR B CA 1
ATOM 4592 C C . THR B 1 191 ? 14.055 -27.094 0.022 1 73.56 191 THR B C 1
ATOM 4594 O O . THR B 1 191 ? 15.227 -27.234 0.382 1 73.56 191 THR B O 1
ATOM 4597 N N . VAL B 1 192 ? 13.727 -26.75 -1.146 1 77 192 VAL B N 1
ATOM 4598 C CA . VAL B 1 192 ? 14.727 -26.453 -2.16 1 77 192 VAL B CA 1
ATOM 4599 C C . VAL B 1 192 ? 15.594 -25.281 -1.697 1 77 192 VAL B C 1
ATOM 4601 O O . VAL B 1 192 ? 16.812 -25.312 -1.841 1 77 192 VAL B O 1
ATOM 4604 N N . LEU B 1 193 ? 15.031 -24.297 -1.177 1 72.88 193 LEU B N 1
ATOM 4605 C CA . LEU B 1 193 ? 15.75 -23.109 -0.725 1 72.88 193 LEU B CA 1
ATOM 4606 C C . LEU B 1 193 ? 16.656 -23.438 0.46 1 72.88 193 LEU B C 1
ATOM 4608 O O . LEU B 1 193 ? 17.766 -22.906 0.571 1 72.88 193 LEU B O 1
ATOM 4612 N N . ALA B 1 194 ? 16.172 -24.266 1.283 1 71.62 194 ALA B N 1
ATOM 4613 C CA . ALA B 1 194 ? 16.953 -24.719 2.428 1 71.62 194 ALA B CA 1
ATOM 4614 C C . ALA B 1 194 ? 18.203 -25.469 1.975 1 71.62 194 ALA B C 1
ATOM 4616 O O . ALA B 1 194 ? 19.297 -25.25 2.51 1 71.62 194 ALA B O 1
ATOM 4617 N N . ILE B 1 195 ? 18.031 -26.312 1.077 1 73.19 195 ILE B N 1
ATOM 4618 C CA . ILE B 1 195 ? 19.156 -27.094 0.547 1 73.19 195 ILE B CA 1
ATOM 4619 C C . ILE B 1 195 ? 20.156 -26.156 -0.121 1 73.19 195 ILE B C 1
ATOM 4621 O O . ILE B 1 195 ? 21.359 -26.281 0.075 1 73.19 195 ILE B O 1
ATOM 4625 N N . HIS B 1 196 ? 19.625 -25.234 -0.853 1 75.12 196 HIS B N 1
ATOM 4626 C CA . HIS B 1 196 ? 20.484 -24.312 -1.575 1 75.12 196 HIS B CA 1
ATOM 4627 C C . HIS B 1 196 ? 21.312 -23.469 -0.613 1 75.12 196 HIS B C 1
ATOM 4629 O O . HIS B 1 196 ? 22.469 -23.125 -0.919 1 75.12 196 HIS B O 1
ATOM 4635 N N . ARG B 1 197 ? 20.734 -23.109 0.472 1 72.44 197 ARG B N 1
ATOM 4636 C CA . ARG B 1 197 ? 21.453 -22.281 1.451 1 72.44 197 ARG B CA 1
ATOM 4637 C C . ARG B 1 197 ? 22.391 -23.125 2.291 1 72.44 197 ARG B C 1
ATOM 4639 O O . ARG B 1 197 ? 23.188 -22.594 3.078 1 72.44 197 ARG B O 1
ATOM 4646 N N . GLY B 1 198 ? 22.438 -24.484 2.033 1 67.38 198 GLY B N 1
ATOM 4647 C CA . GLY B 1 198 ? 23.438 -25.406 2.555 1 67.38 198 GLY B CA 1
ATOM 4648 C C . GLY B 1 198 ? 23.234 -25.734 4.02 1 67.38 198 GLY B C 1
ATOM 4649 O O . GLY B 1 198 ? 24.188 -26.141 4.707 1 67.38 198 GLY B O 1
ATOM 4650 N N . SER B 1 199 ? 22.25 -25.281 4.504 1 71.56 199 SER B N 1
ATOM 4651 C CA . SER B 1 199 ? 22.141 -25.609 5.922 1 71.56 199 SER B CA 1
ATOM 4652 C C . SER B 1 199 ? 20.875 -26.391 6.219 1 71.56 199 SER B C 1
ATOM 4654 O O . SER B 1 199 ? 19.766 -25.891 5.984 1 71.56 199 SER B O 1
ATOM 4656 N N . ALA B 1 200 ? 21.203 -27.672 6.457 1 71.31 200 ALA B N 1
ATOM 4657 C CA . ALA B 1 200 ? 20.094 -28.531 6.883 1 71.31 200 ALA B CA 1
ATOM 4658 C C . ALA B 1 200 ? 19.312 -27.875 8.008 1 71.31 200 ALA B C 1
ATOM 4660 O O . ALA B 1 200 ? 18.094 -28.062 8.102 1 71.31 200 ALA B O 1
ATOM 4661 N N . ALA B 1 201 ? 20.062 -27.109 8.68 1 75.06 201 ALA B N 1
ATOM 4662 C CA . ALA B 1 201 ? 19.422 -26.422 9.789 1 75.06 201 ALA B CA 1
ATOM 4663 C C . ALA B 1 201 ? 18.391 -25.422 9.289 1 75.06 201 ALA B C 1
ATOM 4665 O O . ALA B 1 201 ? 17.328 -25.266 9.906 1 75.06 201 ALA B O 1
ATOM 4666 N N . VAL B 1 202 ? 18.656 -24.922 8.188 1 71.31 202 VAL B N 1
ATOM 4667 C CA . VAL B 1 202 ? 17.75 -23.938 7.613 1 71.31 202 VAL B CA 1
ATOM 4668 C C . VAL B 1 202 ? 16.484 -24.625 7.117 1 71.31 202 VAL B C 1
ATOM 4670 O O . VAL B 1 202 ? 15.367 -24.141 7.312 1 71.31 202 VAL B O 1
ATOM 4673 N N . ALA B 1 203 ? 16.75 -25.766 6.594 1 71.88 203 ALA B N 1
ATOM 4674 C CA . ALA B 1 203 ? 15.602 -26.531 6.117 1 71.88 203 ALA B CA 1
ATOM 4675 C C . ALA B 1 203 ? 14.742 -27.016 7.285 1 71.88 203 ALA B C 1
ATOM 4677 O O . ALA B 1 203 ? 13.516 -26.953 7.227 1 71.88 203 ALA B O 1
ATOM 4678 N N . ALA B 1 204 ? 15.391 -27.547 8.242 1 76.94 204 ALA B N 1
ATOM 4679 C CA . ALA B 1 204 ? 14.688 -28.047 9.414 1 76.94 204 ALA B CA 1
ATOM 4680 C C . ALA B 1 204 ? 13.906 -26.922 10.102 1 76.94 204 ALA B C 1
ATOM 4682 O O . ALA B 1 204 ? 12.773 -27.125 10.547 1 76.94 204 ALA B O 1
ATOM 4683 N N . THR B 1 205 ? 14.461 -25.797 10.203 1 80.44 205 THR B N 1
ATOM 4684 C CA . THR B 1 205 ? 13.797 -24.656 10.82 1 80.44 205 THR B CA 1
ATOM 4685 C C . THR B 1 205 ? 12.578 -24.219 10.008 1 80.44 205 THR B C 1
ATOM 4687 O O . THR B 1 205 ? 11.547 -23.859 10.57 1 80.44 205 THR B O 1
ATOM 4690 N N . ALA B 1 206 ? 12.734 -24.25 8.758 1 76.81 206 ALA B N 1
ATOM 4691 C CA . ALA B 1 206 ? 11.633 -23.859 7.883 1 76.81 206 ALA B CA 1
ATOM 4692 C C . ALA B 1 206 ? 10.461 -24.828 8 1 76.81 206 ALA B C 1
ATOM 4694 O O . ALA B 1 206 ? 9.312 -24.406 8.172 1 76.81 206 ALA B O 1
ATOM 4695 N N . ILE B 1 207 ? 10.781 -26.109 7.93 1 76 207 ILE B N 1
ATOM 4696 C CA . ILE B 1 207 ? 9.734 -27.109 7.934 1 76 207 ILE B CA 1
ATOM 4697 C C . ILE B 1 207 ? 9.109 -27.203 9.328 1 76 207 ILE B C 1
ATOM 4699 O O . ILE B 1 207 ? 7.895 -27.109 9.477 1 76 207 ILE B O 1
ATOM 4703 N N . LEU B 1 208 ? 9.922 -27.406 10.336 1 84.69 208 LEU B N 1
ATOM 4704 C CA . LEU B 1 208 ? 9.422 -27.547 11.703 1 84.69 208 LEU B CA 1
ATOM 4705 C C . LEU B 1 208 ? 8.789 -26.234 12.18 1 84.69 208 LEU B C 1
ATOM 4707 O O . LEU B 1 208 ? 7.781 -26.266 12.891 1 84.69 208 LEU B O 1
ATOM 4711 N N . GLY B 1 209 ? 9.453 -25.172 11.805 1 86.75 209 GLY B N 1
ATOM 4712 C CA . GLY B 1 209 ? 8.875 -23.875 12.133 1 86.75 209 GLY B CA 1
ATOM 4713 C C . GLY B 1 209 ? 7.535 -23.641 11.469 1 86.75 209 GLY B C 1
ATOM 4714 O O . GLY B 1 209 ? 6.617 -23.094 12.094 1 86.75 209 GLY B O 1
ATOM 4715 N N . GLY B 1 210 ? 7.453 -24.031 10.234 1 84 210 GLY B N 1
ATOM 4716 C CA . GLY B 1 210 ? 6.195 -23.891 9.523 1 84 210 GLY B CA 1
ATOM 4717 C C . GLY B 1 210 ? 5.07 -24.703 10.125 1 84 210 GLY B C 1
ATOM 4718 O O . GLY B 1 210 ? 3.951 -24.203 10.281 1 84 210 GLY B O 1
ATOM 4719 N N . ILE B 1 211 ? 5.355 -25.922 10.438 1 84.25 211 ILE B N 1
ATOM 4720 C CA . ILE B 1 211 ? 4.367 -26.812 11.047 1 84.25 211 ILE B CA 1
ATOM 4721 C C . ILE B 1 211 ? 3.951 -26.25 12.406 1 84.25 211 ILE B C 1
ATOM 4723 O O . ILE B 1 211 ? 2.76 -26.203 12.727 1 84.25 211 ILE B O 1
ATOM 4727 N N . ALA B 1 212 ? 4.902 -25.875 13.18 1 92.62 212 ALA B N 1
ATOM 4728 C CA . ALA B 1 212 ? 4.621 -25.312 14.492 1 92.62 212 ALA B CA 1
ATOM 4729 C C . ALA B 1 212 ? 3.762 -24.047 14.367 1 92.62 212 ALA B C 1
ATOM 4731 O O . ALA B 1 212 ? 2.826 -23.859 15.148 1 92.62 212 ALA B O 1
ATOM 4732 N N . TYR B 1 213 ? 4.117 -23.234 13.398 1 91.56 213 TYR B N 1
ATOM 4733 C CA . TYR B 1 213 ? 3.361 -22 13.148 1 91.56 213 TYR B CA 1
ATOM 4734 C C . TYR B 1 213 ? 1.918 -22.328 12.773 1 91.56 213 TYR B C 1
ATOM 4736 O O . TYR B 1 213 ? 0.983 -21.75 13.336 1 91.56 213 TYR B O 1
ATOM 4744 N N . ALA B 1 214 ? 1.787 -23.219 11.859 1 88.25 214 ALA B N 1
ATOM 4745 C CA . ALA B 1 214 ? 0.448 -23.578 11.398 1 88.25 214 ALA B CA 1
ATOM 4746 C C . ALA B 1 214 ? -0.386 -24.156 12.547 1 88.25 214 ALA B C 1
ATOM 4748 O O . ALA B 1 214 ? -1.548 -23.781 12.719 1 88.25 214 ALA B O 1
ATOM 4749 N N . LEU B 1 215 ? 0.21 -24.984 13.266 1 92.31 215 LEU B N 1
ATOM 4750 C CA . LEU B 1 215 ? -0.496 -25.609 14.375 1 92.31 215 LEU B CA 1
ATOM 4751 C C . LEU B 1 215 ? -0.862 -24.578 15.445 1 92.31 215 LEU B C 1
ATOM 4753 O O . LEU B 1 215 ? -1.986 -24.578 15.953 1 92.31 215 LEU B O 1
ATOM 4757 N N . LEU B 1 216 ? 0.044 -23.75 15.75 1 95 216 LEU B N 1
ATOM 4758 C CA . LEU B 1 216 ? -0.189 -22.734 16.781 1 95 216 LEU B CA 1
ATOM 4759 C C . LEU B 1 216 ? -1.299 -21.781 16.359 1 95 216 LEU B C 1
ATOM 4761 O O . LEU B 1 216 ? -2.197 -21.469 17.141 1 95 216 LEU B O 1
ATOM 4765 N N . VAL B 1 217 ? -1.249 -21.312 15.141 1 93.81 217 VAL B N 1
ATOM 4766 C CA . VAL B 1 217 ? -2.201 -20.312 14.656 1 93.81 217 VAL B CA 1
ATOM 4767 C C . VAL B 1 217 ? -3.57 -20.953 14.461 1 93.81 217 VAL B C 1
ATOM 4769 O O . VAL B 1 217 ? -4.598 -20.359 14.773 1 93.81 217 VAL B O 1
ATOM 4772 N N . LEU B 1 218 ? -3.613 -22.203 14.008 1 91 218 LEU B N 1
ATOM 4773 C CA . LEU B 1 218 ? -4.879 -22.844 13.688 1 91 218 LEU B CA 1
ATOM 4774 C C . LEU B 1 218 ? -5.523 -23.438 14.945 1 91 218 LEU B C 1
ATOM 4776 O O . LEU B 1 218 ? -6.699 -23.797 14.93 1 91 218 LEU B O 1
ATOM 4780 N N . THR B 1 219 ? -4.844 -23.516 15.992 1 93.19 219 THR B N 1
ATOM 4781 C CA . THR B 1 219 ? -5.43 -24.016 17.234 1 93.19 219 THR B CA 1
ATOM 4782 C C . THR B 1 219 ? -5.566 -22.891 18.266 1 93.19 219 THR B C 1
ATOM 4784 O O . THR B 1 219 ? -6.605 -22.234 18.328 1 93.19 219 THR B O 1
ATOM 4787 N N . VAL B 1 220 ? -4.367 -22.453 18.797 1 93.75 220 VAL B N 1
ATOM 4788 C CA . VAL B 1 220 ? -4.379 -21.422 19.828 1 93.75 220 VAL B CA 1
ATOM 4789 C C . VAL B 1 220 ? -4.797 -20.094 19.219 1 93.75 220 VAL B C 1
ATOM 4791 O O . VAL B 1 220 ? -5.578 -19.344 19.812 1 93.75 220 VAL B O 1
ATOM 4794 N N . GLY B 1 221 ? -4.258 -19.781 18.141 1 93.5 221 GLY B N 1
ATOM 4795 C CA . GLY B 1 221 ? -4.59 -18.531 17.453 1 93.5 221 GLY B CA 1
ATOM 4796 C C . GLY B 1 221 ? -6.055 -18.438 17.078 1 93.5 221 GLY B C 1
ATOM 4797 O O . GLY B 1 221 ? -6.68 -17.391 17.281 1 93.5 221 GLY B O 1
ATOM 4798 N N . ARG B 1 222 ? -6.52 -19.5 16.578 1 92.25 222 ARG B N 1
ATOM 4799 C CA . ARG B 1 222 ? -7.918 -19.5 16.156 1 92.25 222 ARG B CA 1
ATOM 4800 C C . ARG B 1 222 ? -8.836 -19.203 17.328 1 92.25 222 ARG B C 1
ATOM 4802 O O . ARG B 1 222 ? -9.812 -18.453 17.188 1 92.25 222 ARG B O 1
ATOM 4809 N N . LYS B 1 223 ? -8.578 -19.797 18.438 1 93.31 223 LYS B N 1
ATOM 4810 C CA . LYS B 1 223 ? -9.375 -19.562 19.641 1 93.31 223 LYS B CA 1
ATOM 4811 C C . LYS B 1 223 ? -9.258 -18.125 20.109 1 93.31 223 LYS B C 1
ATOM 4813 O O . LYS B 1 223 ? -10.258 -17.5 20.484 1 93.31 223 LYS B O 1
ATOM 4818 N N . ALA B 1 224 ? -8.094 -17.625 20.094 1 94.19 224 ALA B N 1
ATOM 4819 C CA . ALA B 1 224 ? -7.852 -16.25 20.547 1 94.19 224 ALA B CA 1
ATOM 4820 C C . ALA B 1 224 ? -8.484 -15.242 19.594 1 94.19 224 ALA B C 1
ATOM 4822 O O . ALA B 1 224 ? -8.961 -14.188 20.031 1 94.19 224 ALA B O 1
ATOM 4823 N N . LEU B 1 225 ? -8.578 -15.516 18.344 1 95.19 225 LEU B N 1
ATOM 4824 C CA . LEU B 1 225 ? -9 -14.57 17.312 1 95.19 225 LEU B CA 1
ATOM 4825 C C . LEU B 1 225 ? -10.523 -14.531 17.219 1 95.19 225 LEU B C 1
ATOM 4827 O O . LEU B 1 225 ? -11.078 -13.633 16.578 1 95.19 225 LEU B O 1
ATOM 4831 N N . ARG B 1 226 ? -11.18 -15.422 17.906 1 92.94 226 ARG B N 1
ATOM 4832 C CA . ARG B 1 226 ? -12.641 -15.43 17.922 1 92.94 226 ARG B CA 1
ATOM 4833 C C . ARG B 1 226 ? -13.18 -14.125 18.5 1 92.94 226 ARG B C 1
ATOM 4835 O O . ARG B 1 226 ? -14.273 -13.688 18.125 1 92.94 226 ARG B O 1
ATOM 4842 N N . VAL B 1 227 ? -12.43 -13.539 19.297 1 93.06 227 VAL B N 1
ATOM 4843 C CA . VAL B 1 227 ? -12.836 -12.305 19.938 1 93.06 227 VAL B CA 1
ATOM 4844 C C . VAL B 1 227 ? -13.062 -11.219 18.891 1 93.06 227 VAL B C 1
ATOM 4846 O O . VAL B 1 227 ? -13.961 -10.383 19.031 1 93.06 227 VAL B O 1
ATOM 4849 N N . LEU B 1 228 ? -12.312 -11.234 17.875 1 93.69 228 LEU B N 1
ATOM 4850 C CA . LEU B 1 228 ? -12.445 -10.234 16.812 1 93.69 228 LEU B CA 1
ATOM 4851 C C . LEU B 1 228 ? -13.805 -10.352 16.125 1 93.69 228 LEU B C 1
ATOM 4853 O O . LEU B 1 228 ? -14.414 -9.336 15.773 1 93.69 228 LEU B O 1
ATOM 4857 N N . GLY B 1 229 ? -14.203 -11.578 15.945 1 91.81 229 GLY B N 1
ATOM 4858 C CA . GLY B 1 229 ? -15.523 -11.797 15.383 1 91.81 229 GLY B CA 1
ATOM 4859 C C . GLY B 1 229 ? -16.641 -11.312 16.297 1 91.81 229 GLY B C 1
ATOM 4860 O O . GLY B 1 229 ? -17.578 -10.641 15.836 1 91.81 229 GLY B O 1
ATOM 4861 N N . THR B 1 230 ? -16.516 -11.641 17.516 1 90.94 230 THR B N 1
ATOM 4862 C CA . THR B 1 230 ? -17.531 -11.273 18.484 1 90.94 230 THR B CA 1
ATOM 4863 C C . THR B 1 230 ? -17.641 -9.758 18.625 1 90.94 230 THR B C 1
ATOM 4865 O O . THR B 1 230 ? -18.75 -9.211 18.656 1 90.94 230 THR B O 1
ATOM 4868 N N . VAL B 1 231 ? -16.547 -9.125 18.656 1 90.81 231 VAL B N 1
ATOM 4869 C CA . VAL B 1 231 ? -16.516 -7.676 18.812 1 90.81 231 VAL B CA 1
ATOM 4870 C C . VAL B 1 231 ? -17.125 -7.02 17.562 1 90.81 231 VAL B C 1
ATOM 4872 O O . VAL B 1 231 ? -17.875 -6.051 17.672 1 90.81 231 VAL B O 1
ATOM 4875 N N . SER B 1 232 ? -16.766 -7.531 16.484 1 90.06 232 SER B N 1
ATOM 4876 C CA . SER B 1 232 ? -17.266 -6.969 15.227 1 90.06 232 SER B CA 1
ATOM 4877 C C . SER B 1 232 ? -18.766 -7.184 15.07 1 90.06 232 SER B C 1
ATOM 4879 O O . SER B 1 232 ? -19.469 -6.324 14.539 1 90.06 232 SER B O 1
ATOM 4881 N N . GLU B 1 233 ? -19.188 -8.32 15.461 1 89.56 233 GLU B N 1
ATOM 4882 C CA . GLU B 1 233 ? -20.609 -8.594 15.406 1 89.56 233 GLU B CA 1
ATOM 4883 C C . GLU B 1 233 ? -21.391 -7.684 16.359 1 89.56 233 GLU B C 1
ATOM 4885 O O . GLU B 1 233 ? -22.453 -7.184 16.016 1 89.56 233 GLU B O 1
ATOM 4890 N N . ARG B 1 234 ? -20.875 -7.543 17.484 1 88.75 234 ARG B N 1
ATOM 4891 C CA . ARG B 1 234 ? -21.5 -6.699 18.5 1 88.75 234 ARG B CA 1
ATOM 4892 C C . ARG B 1 234 ? -21.578 -5.254 18.031 1 88.75 234 ARG B C 1
ATOM 4894 O O . ARG B 1 234 ? -22.609 -4.586 18.234 1 88.75 234 ARG B O 1
ATOM 4901 N N . ARG B 1 235 ? -20.562 -4.828 17.391 1 89.19 235 ARG B N 1
ATOM 4902 C CA . ARG B 1 235 ? -20.5 -3.438 16.953 1 89.19 235 ARG B CA 1
ATOM 4903 C C . ARG B 1 235 ? -21.062 -3.279 15.539 1 89.19 235 ARG B C 1
ATOM 4905 O O . ARG B 1 235 ? -21.172 -2.162 15.031 1 89.19 235 ARG B O 1
ATOM 4912 N N . LYS B 1 236 ? -21.312 -4.371 14.883 1 87.12 236 LYS B N 1
ATOM 4913 C CA . LYS B 1 236 ? -21.875 -4.457 13.539 1 87.12 236 LYS B CA 1
ATOM 4914 C C . LYS B 1 236 ? -20.969 -3.762 12.523 1 87.12 236 LYS B C 1
ATOM 4916 O O . LYS B 1 236 ? -21.453 -3.102 11.602 1 87.12 236 LYS B O 1
ATOM 4921 N N . THR B 1 237 ? -19.734 -3.723 12.867 1 87.25 237 THR B N 1
ATOM 4922 C CA . THR B 1 237 ? -18.734 -3.164 11.969 1 87.25 237 THR B CA 1
ATOM 4923 C C . THR B 1 237 ? -17.344 -3.643 12.352 1 87.25 237 THR B C 1
ATOM 4925 O O . THR B 1 237 ? -17.156 -4.223 13.422 1 87.25 237 THR B O 1
ATOM 4928 N N . VAL B 1 238 ? -16.484 -3.598 11.43 1 89.69 238 VAL B N 1
ATOM 4929 C CA . VAL B 1 238 ? -15.062 -3.758 11.742 1 89.69 238 VAL B CA 1
ATOM 4930 C C . VAL B 1 238 ? -14.453 -2.4 12.078 1 89.69 238 VAL B C 1
ATOM 4932 O O . VAL B 1 238 ? -14.188 -1.59 11.188 1 89.69 238 VAL B O 1
ATOM 4935 N N . THR B 1 239 ? -14.273 -2.213 13.312 1 87.5 239 THR B N 1
ATOM 4936 C CA . THR B 1 239 ? -13.758 -0.931 13.789 1 87.5 239 THR B CA 1
ATOM 4937 C C . THR B 1 239 ? -12.297 -0.75 13.391 1 87.5 239 THR B C 1
ATOM 4939 O O . THR B 1 239 ? -11.609 -1.724 13.078 1 87.5 239 THR B O 1
ATOM 4942 N N . PRO B 1 240 ? -11.828 0.473 13.406 1 85.69 240 PRO B N 1
ATOM 4943 C CA . PRO B 1 240 ? -10.406 0.72 13.117 1 85.69 240 PRO B CA 1
ATOM 4944 C C . PRO B 1 240 ? -9.477 -0.038 14.062 1 85.69 240 PRO B C 1
ATOM 4946 O O . PRO B 1 240 ? -8.398 -0.471 13.656 1 85.69 240 PRO B O 1
ATOM 4949 N N . ALA B 1 241 ? -9.945 -0.224 15.234 1 87.06 241 ALA B N 1
ATOM 4950 C CA . ALA B 1 241 ? -9.141 -0.953 16.203 1 87.06 241 ALA B CA 1
ATOM 4951 C C . ALA B 1 241 ? -8.992 -2.418 15.812 1 87.06 241 ALA B C 1
ATOM 4953 O O . ALA B 1 241 ? -7.902 -2.992 15.922 1 87.06 241 ALA B O 1
ATOM 4954 N N . VAL B 1 242 ? -10.078 -2.949 15.414 1 91.94 242 VAL B N 1
ATOM 4955 C CA . VAL B 1 242 ? -10.07 -4.344 14.992 1 91.94 242 VAL B CA 1
ATOM 4956 C C . VAL B 1 242 ? -9.211 -4.496 13.734 1 91.94 242 VAL B C 1
ATOM 4958 O O . VAL B 1 242 ? -8.414 -5.426 13.633 1 91.94 242 VAL B O 1
ATOM 4961 N N . LEU B 1 243 ? -9.383 -3.582 12.812 1 93.62 243 LEU B N 1
ATOM 4962 C CA . LEU B 1 243 ? -8.594 -3.615 11.586 1 93.62 243 LEU B CA 1
ATOM 4963 C C . LEU B 1 243 ? -7.102 -3.48 11.891 1 93.62 243 LEU B C 1
ATOM 4965 O O . LEU B 1 243 ? -6.277 -4.184 11.305 1 93.62 243 LEU B O 1
ATOM 4969 N N . SER B 1 244 ? -6.812 -2.588 12.766 1 92.75 244 SER B N 1
ATOM 4970 C CA . SER B 1 244 ? -5.422 -2.4 13.164 1 92.75 244 SER B CA 1
ATOM 4971 C C . SER B 1 244 ? -4.844 -3.674 13.773 1 92.75 244 SER B C 1
ATOM 4973 O O . SER B 1 244 ? -3.703 -4.043 13.492 1 92.75 244 SER B O 1
ATOM 4975 N N . ALA B 1 245 ? -5.578 -4.301 14.633 1 94.06 245 ALA B N 1
ATOM 4976 C CA . ALA B 1 245 ? -5.133 -5.539 15.258 1 94.06 245 ALA B CA 1
ATOM 4977 C C . ALA B 1 245 ? -4.852 -6.613 14.211 1 94.06 245 ALA B C 1
ATOM 4979 O O . ALA B 1 245 ? -3.846 -7.324 14.297 1 94.06 245 ALA B O 1
ATOM 4980 N N . VAL B 1 246 ? -5.723 -6.711 13.273 1 96.06 246 VAL B N 1
ATOM 4981 C CA . VAL B 1 246 ? -5.574 -7.695 12.203 1 96.06 246 VAL B CA 1
ATOM 4982 C C . VAL B 1 246 ? -4.309 -7.398 11.406 1 96.06 246 VAL B C 1
ATOM 4984 O O . VAL B 1 246 ? -3.527 -8.305 11.109 1 96.06 246 VAL B O 1
ATOM 4987 N N . LEU B 1 247 ? -4.117 -6.148 11.047 1 96.44 247 LEU B N 1
ATOM 4988 C CA . LEU B 1 247 ? -2.98 -5.762 10.219 1 96.44 247 LEU B CA 1
ATOM 4989 C C . LEU B 1 247 ? -1.669 -5.953 10.977 1 96.44 247 LEU B C 1
ATOM 4991 O O . LEU B 1 247 ? -0.666 -6.367 10.391 1 96.44 247 LEU B O 1
ATOM 4995 N N . ILE B 1 248 ? -1.66 -5.664 12.258 1 95.94 248 ILE B N 1
ATOM 4996 C CA . ILE B 1 248 ? -0.481 -5.875 13.094 1 95.94 248 ILE B CA 1
ATOM 4997 C C . ILE B 1 248 ? -0.122 -7.355 13.117 1 95.94 248 ILE B C 1
ATOM 4999 O O . ILE B 1 248 ? 1.033 -7.727 12.891 1 95.94 248 ILE B O 1
ATOM 5003 N N . LEU B 1 249 ? -1.116 -8.125 13.391 1 96 249 LEU B N 1
ATOM 5004 C CA . LEU B 1 249 ? -0.907 -9.57 13.438 1 96 249 LEU B CA 1
ATOM 5005 C C . LEU B 1 249 ? -0.45 -10.102 12.086 1 96 249 LEU B C 1
ATOM 5007 O O . LEU B 1 249 ? 0.43 -10.961 12.016 1 96 249 LEU B O 1
ATOM 5011 N N . LEU B 1 250 ? -1.062 -9.602 11.055 1 96.19 250 LEU B N 1
ATOM 5012 C CA . LEU B 1 250 ? -0.732 -10.039 9.703 1 96.19 250 LEU B CA 1
ATOM 5013 C C . LEU B 1 250 ? 0.723 -9.727 9.367 1 96.19 250 LEU B C 1
ATOM 5015 O O . LEU B 1 250 ? 1.447 -10.586 8.859 1 96.19 250 LEU B O 1
ATOM 5019 N N . MET B 1 251 ? 1.143 -8.5 9.641 1 96.25 251 MET B N 1
ATOM 5020 C CA . MET B 1 251 ? 2.523 -8.109 9.367 1 96.25 251 MET B CA 1
ATOM 5021 C C . MET B 1 251 ? 3.494 -8.898 10.234 1 96.25 251 MET B C 1
ATOM 5023 O O . MET B 1 251 ? 4.574 -9.281 9.781 1 96.25 251 MET B O 1
ATOM 5027 N N . ALA B 1 252 ? 3.15 -9.133 11.453 1 95.81 252 ALA B N 1
ATOM 5028 C CA . ALA B 1 252 ? 3.99 -9.906 12.359 1 95.81 252 ALA B CA 1
ATOM 5029 C C . ALA B 1 252 ? 4.133 -11.352 11.883 1 95.81 252 ALA B C 1
ATOM 5031 O O . ALA B 1 252 ? 5.23 -11.906 11.891 1 95.81 252 ALA B O 1
ATOM 5032 N N . CYS B 1 253 ? 3.029 -11.953 11.516 1 94.38 253 CYS B N 1
ATOM 5033 C CA . CYS B 1 253 ? 3.049 -13.328 11.016 1 94.38 253 CYS B CA 1
ATOM 5034 C C . CYS B 1 253 ? 3.836 -13.422 9.711 1 94.38 253 CYS B C 1
ATOM 5036 O O . CYS B 1 253 ? 4.555 -14.398 9.492 1 94.38 253 CYS B O 1
ATOM 5038 N N . ALA B 1 254 ? 3.617 -12.453 8.844 1 92.69 254 ALA B N 1
ATOM 5039 C CA . ALA B 1 254 ? 4.379 -12.414 7.602 1 92.69 254 ALA B CA 1
ATOM 5040 C C . ALA B 1 254 ? 5.879 -12.352 7.879 1 92.69 254 ALA B C 1
ATOM 5042 O O . ALA B 1 254 ? 6.664 -13.062 7.25 1 92.69 254 ALA B O 1
ATOM 5043 N N . TRP B 1 255 ? 6.25 -11.531 8.844 1 93.12 255 TRP B N 1
ATOM 5044 C CA . TRP B 1 255 ? 7.656 -11.414 9.211 1 93.12 255 TRP B CA 1
ATOM 5045 C C . TRP B 1 255 ? 8.18 -12.711 9.812 1 93.12 255 TRP B C 1
ATOM 5047 O O . TRP B 1 255 ? 9.273 -13.172 9.461 1 93.12 255 TRP B O 1
ATOM 5057 N N . LEU B 1 256 ? 7.453 -13.273 10.703 1 92.38 256 LEU B N 1
ATOM 5058 C CA . LEU B 1 256 ? 7.867 -14.492 11.398 1 92.38 256 LEU B CA 1
ATOM 5059 C C . LEU B 1 256 ? 8.086 -15.633 10.414 1 92.38 256 LEU B C 1
ATOM 5061 O O . LEU B 1 256 ? 9.102 -16.328 10.469 1 92.38 256 LEU B O 1
ATOM 5065 N N . THR B 1 257 ? 7.148 -15.82 9.539 1 87.5 257 THR B N 1
ATOM 5066 C CA . THR B 1 257 ? 7.246 -16.938 8.609 1 87.5 257 THR B CA 1
ATOM 5067 C C . THR B 1 257 ? 8.352 -16.703 7.582 1 87.5 257 THR B C 1
ATOM 5069 O O . THR B 1 257 ? 9.039 -17.625 7.168 1 87.5 257 THR B O 1
ATOM 5072 N N . ASP B 1 258 ? 8.453 -15.469 7.168 1 84 258 ASP B N 1
ATOM 5073 C CA . ASP B 1 258 ? 9.562 -15.148 6.27 1 84 258 ASP B CA 1
ATOM 5074 C C . ASP B 1 258 ? 10.906 -15.406 6.941 1 84 258 ASP B C 1
ATOM 5076 O O . ASP B 1 258 ? 11.844 -15.891 6.305 1 84 258 ASP B O 1
ATOM 5080 N N . SER B 1 259 ? 11.023 -15.133 8.219 1 84.56 259 SER B N 1
ATOM 5081 C CA . SER B 1 259 ? 12.266 -15.273 8.969 1 84.56 259 SER B CA 1
ATOM 5082 C C . SER B 1 259 ? 12.625 -16.734 9.172 1 84.56 259 SER B C 1
ATOM 5084 O O . SER B 1 259 ? 13.805 -17.094 9.258 1 84.56 259 SER B O 1
ATOM 5086 N N . ILE B 1 260 ? 11.617 -17.578 9.227 1 81.12 260 ILE B N 1
ATOM 5087 C CA . ILE B 1 260 ? 11.906 -18.984 9.453 1 81.12 260 ILE B CA 1
ATOM 5088 C C . ILE B 1 260 ? 12.094 -19.688 8.109 1 81.12 260 ILE B C 1
ATOM 5090 O O . ILE B 1 260 ? 12.391 -20.891 8.07 1 81.12 260 ILE B O 1
ATOM 5094 N N . GLY B 1 261 ? 11.805 -18.969 7.066 1 71.44 261 GLY B N 1
ATOM 5095 C CA . GLY B 1 261 ? 12.164 -19.5 5.766 1 71.44 261 GLY B CA 1
ATOM 5096 C C . GLY B 1 261 ? 10.977 -20 4.973 1 71.44 261 GLY B C 1
ATOM 5097 O O . GLY B 1 261 ? 11.141 -20.656 3.943 1 71.44 261 GLY B O 1
ATOM 5098 N N . ILE B 1 262 ? 9.719 -19.875 5.375 1 69.5 262 ILE B N 1
ATOM 5099 C CA . ILE B 1 262 ? 8.547 -20.391 4.676 1 69.5 262 ILE B CA 1
ATOM 5100 C C . ILE B 1 262 ? 7.863 -19.25 3.92 1 69.5 262 ILE B C 1
ATOM 5102 O O . ILE B 1 262 ? 6.777 -19.422 3.367 1 69.5 262 ILE B O 1
ATOM 5106 N N . TYR B 1 263 ? 8.391 -18.062 3.766 1 71.75 263 TYR B N 1
ATOM 5107 C CA . TYR B 1 263 ? 7.926 -16.906 3.016 1 71.75 263 TYR B CA 1
ATOM 5108 C C . TYR B 1 263 ? 6.711 -16.281 3.688 1 71.75 263 TYR B C 1
ATOM 5110 O O . TYR B 1 263 ? 5.887 -16.969 4.277 1 71.75 263 TYR B O 1
ATOM 5118 N N . ALA B 1 264 ? 6.496 -15.172 3.482 1 84.25 264 ALA B N 1
ATOM 5119 C CA . ALA B 1 264 ? 5.508 -14.336 4.156 1 84.25 264 ALA B CA 1
ATOM 5120 C C . ALA B 1 264 ? 4.09 -14.703 3.719 1 84.25 264 ALA B C 1
ATOM 5122 O O . ALA B 1 264 ? 3.156 -14.672 4.523 1 84.25 264 ALA B O 1
ATOM 5123 N N . ILE B 1 265 ? 3.926 -15.086 2.514 1 79.31 265 ILE B N 1
ATOM 5124 C CA . ILE B 1 265 ? 2.6 -15.297 1.941 1 79.31 265 ILE B CA 1
ATOM 5125 C C . ILE B 1 265 ? 1.942 -16.516 2.596 1 79.31 265 ILE B C 1
ATOM 5127 O O . ILE B 1 265 ? 0.722 -16.547 2.77 1 79.31 265 ILE B O 1
ATOM 5131 N N . PHE B 1 266 ? 2.682 -17.5 2.949 1 75.94 266 PHE B N 1
ATOM 5132 C CA . PHE B 1 266 ? 2.143 -18.672 3.627 1 75.94 266 PHE B CA 1
ATOM 5133 C C . PHE B 1 266 ? 1.584 -18.297 4.996 1 75.94 266 PHE B C 1
ATOM 5135 O O . PHE B 1 266 ? 0.503 -18.75 5.375 1 75.94 266 PHE B O 1
ATOM 5142 N N . GLY B 1 267 ? 2.395 -17.609 5.746 1 84.62 267 GLY B N 1
ATOM 5143 C CA . GLY B 1 267 ? 1.926 -17.141 7.039 1 84.62 267 GLY B CA 1
ATOM 5144 C C . GLY B 1 267 ? 0.646 -16.328 6.957 1 84.62 267 GLY B C 1
ATOM 5145 O O . GLY B 1 267 ? -0.242 -16.469 7.801 1 84.62 267 GLY B O 1
ATOM 5146 N N . ALA B 1 268 ? 0.574 -15.516 5.957 1 89.19 268 ALA B N 1
ATOM 5147 C CA . ALA B 1 268 ? -0.617 -14.695 5.75 1 89.19 268 ALA B CA 1
ATOM 5148 C C . ALA B 1 268 ? -1.839 -15.57 5.469 1 89.19 268 ALA B C 1
ATOM 5150 O O . ALA B 1 268 ? -2.918 -15.328 6.016 1 89.19 268 ALA B O 1
ATOM 5151 N N . PHE B 1 269 ? -1.719 -16.562 4.641 1 80.62 269 PHE B N 1
ATOM 5152 C CA . PHE B 1 269 ? -2.809 -17.469 4.285 1 80.62 269 PHE B CA 1
ATOM 5153 C C . PHE B 1 269 ? -3.324 -18.203 5.512 1 80.62 269 PHE B C 1
ATOM 5155 O O . PHE B 1 269 ? -4.535 -18.25 5.75 1 80.62 269 PHE B O 1
ATOM 5162 N N . VAL B 1 270 ? -2.404 -18.781 6.262 1 85.12 270 VAL B N 1
ATOM 5163 C CA . VAL B 1 270 ? -2.768 -19.547 7.445 1 85.12 270 VAL B CA 1
ATOM 5164 C C . VAL B 1 270 ? -3.49 -18.656 8.445 1 85.12 270 VAL B C 1
ATOM 5166 O O . VAL B 1 270 ? -4.477 -19.062 9.062 1 85.12 270 VAL B O 1
ATOM 5169 N N . LEU B 1 271 ? -2.967 -17.438 8.641 1 92.06 271 LEU B N 1
ATOM 5170 C CA . LEU B 1 271 ? -3.639 -16.5 9.531 1 92.06 271 LEU B CA 1
ATOM 5171 C C . LEU B 1 271 ? -5.051 -16.203 9.047 1 92.06 271 LEU B C 1
ATOM 5173 O O . LEU B 1 271 ? -5.984 -16.125 9.852 1 92.06 271 LEU B O 1
ATOM 5177 N N . GLY B 1 272 ? -5.223 -16 7.773 1 90.12 272 GLY B N 1
ATOM 5178 C CA . GLY B 1 272 ? -6.547 -15.797 7.207 1 90.12 272 GLY B CA 1
ATOM 5179 C C . GLY B 1 272 ? -7.508 -16.938 7.52 1 90.12 272 GLY B C 1
ATOM 5180 O O . GLY B 1 272 ? -8.656 -16.688 7.902 1 90.12 272 GLY B O 1
ATOM 5181 N N . VAL B 1 273 ? -7.055 -18.156 7.371 1 83.44 273 VAL B N 1
ATOM 5182 C CA . VAL B 1 273 ? -7.867 -19.328 7.629 1 83.44 273 VAL B CA 1
ATOM 5183 C C . VAL B 1 273 ? -8.289 -19.359 9.094 1 83.44 273 VAL B C 1
ATOM 5185 O O . VAL B 1 273 ? -9.398 -19.797 9.422 1 83.44 273 VAL B O 1
ATOM 5188 N N . ALA B 1 274 ? -7.445 -18.875 9.938 1 91.06 274 ALA B N 1
ATOM 5189 C CA . ALA B 1 274 ? -7.684 -18.922 11.375 1 91.06 274 ALA B CA 1
ATOM 5190 C C . ALA B 1 274 ? -8.648 -17.828 11.812 1 91.06 274 ALA B C 1
ATOM 5192 O O . ALA B 1 274 ? -9.18 -17.875 12.93 1 91.06 274 ALA B O 1
ATOM 5193 N N . MET B 1 275 ? -8.867 -16.844 11.039 1 93.69 275 MET B N 1
ATOM 5194 C CA . MET B 1 275 ? -9.734 -15.727 11.383 1 93.69 275 MET B CA 1
ATOM 5195 C C . MET B 1 275 ? -11.188 -16.156 11.453 1 93.69 275 MET B C 1
ATOM 5197 O O . MET B 1 275 ? -11.586 -17.141 10.82 1 93.69 275 MET B O 1
ATOM 5201 N N . PRO B 1 276 ? -11.961 -15.398 12.203 1 92.31 276 PRO B N 1
ATOM 5202 C CA . PRO B 1 276 ? -13.391 -15.727 12.273 1 92.31 276 PRO B CA 1
ATOM 5203 C C . PRO B 1 276 ? -14.102 -15.531 10.938 1 92.31 276 PRO B C 1
ATOM 5205 O O . PRO B 1 276 ? -13.797 -14.594 10.195 1 92.31 276 PRO B O 1
ATOM 5208 N N . SER B 1 277 ? -15.039 -16.391 10.703 1 87.06 277 SER B N 1
ATOM 5209 C CA . SER B 1 277 ? -15.828 -16.328 9.469 1 87.06 277 SER B CA 1
ATOM 5210 C C . SER B 1 277 ? -17.109 -15.523 9.68 1 87.06 277 SER B C 1
ATOM 5212 O O . SER B 1 277 ? -17.281 -14.867 10.711 1 87.06 277 SER B O 1
ATOM 5214 N N . GLY B 1 278 ? -17.922 -15.344 8.578 1 87.75 278 GLY B N 1
ATOM 5215 C CA . GLY B 1 278 ? -19.219 -14.688 8.703 1 87.75 278 GLY B CA 1
ATOM 5216 C C . GLY B 1 278 ? -19.141 -13.18 8.508 1 87.75 278 GLY B C 1
ATOM 5217 O O . GLY B 1 278 ? -18.562 -12.703 7.527 1 87.75 278 GLY B O 1
ATOM 5218 N N . PHE B 1 279 ? -19.703 -12.57 9.484 1 90.56 279 PHE B N 1
ATOM 5219 C CA . PHE B 1 279 ? -19.844 -11.125 9.375 1 90.56 279 PHE B CA 1
ATOM 5220 C C . PHE B 1 279 ? -18.484 -10.445 9.32 1 90.56 279 PHE B C 1
ATOM 5222 O O . PHE B 1 279 ? -18.234 -9.578 8.477 1 90.56 279 PHE B O 1
ATOM 5229 N N . PHE B 1 280 ? -17.625 -10.898 10.148 1 92.94 280 PHE B N 1
ATOM 5230 C CA . PHE B 1 280 ? -16.281 -10.32 10.25 1 92.94 280 PHE B CA 1
ATOM 5231 C C . PHE B 1 280 ? -15.523 -10.484 8.945 1 92.94 280 PHE B C 1
ATOM 5233 O O . PHE B 1 280 ? -14.969 -9.516 8.422 1 92.94 280 PHE B O 1
ATOM 5240 N N . ALA B 1 281 ? -15.523 -11.609 8.406 1 91.12 281 ALA B N 1
ATOM 5241 C CA . ALA B 1 281 ? -14.797 -11.922 7.176 1 91.12 281 ALA B CA 1
ATOM 5242 C C . ALA B 1 281 ? -15.352 -11.133 5.996 1 91.12 281 ALA B C 1
ATOM 5244 O O . ALA B 1 281 ? -14.594 -10.633 5.16 1 91.12 281 ALA B O 1
ATOM 5245 N N . GLN B 1 282 ? -16.578 -11.008 5.977 1 89.69 282 GLN B N 1
ATOM 5246 C CA . GLN B 1 282 ? -17.234 -10.297 4.879 1 89.69 282 GLN B CA 1
ATOM 5247 C C . GLN B 1 282 ? -16.875 -8.812 4.902 1 89.69 282 GLN B C 1
ATOM 5249 O O . GLN B 1 282 ? -16.562 -8.234 3.867 1 89.69 282 GLN B O 1
ATOM 5254 N N . ARG B 1 283 ? -16.984 -8.266 6.055 1 90.38 283 ARG B N 1
ATOM 5255 C CA . ARG B 1 283 ? -16.703 -6.836 6.184 1 90.38 283 ARG B CA 1
ATOM 5256 C C . ARG B 1 283 ? -15.234 -6.531 5.938 1 90.38 283 ARG B C 1
ATOM 5258 O O . ARG B 1 283 ? -14.898 -5.52 5.312 1 90.38 283 ARG B O 1
ATOM 5265 N N . LEU B 1 284 ? -14.461 -7.367 6.457 1 92.81 284 LEU B N 1
ATOM 5266 C CA . LEU B 1 284 ? -13.023 -7.18 6.27 1 92.81 284 LEU B CA 1
ATOM 5267 C C . LEU B 1 284 ? -12.648 -7.32 4.797 1 92.81 284 LEU B C 1
ATOM 5269 O O . LEU B 1 284 ? -11.836 -6.547 4.285 1 92.81 284 LEU B O 1
ATOM 5273 N N . THR B 1 285 ? -13.195 -8.25 4.156 1 89.81 285 THR B N 1
ATOM 5274 C CA . THR B 1 285 ? -12.961 -8.445 2.73 1 89.81 285 THR B CA 1
ATOM 5275 C C . THR B 1 285 ? -13.43 -7.23 1.93 1 89.81 285 THR B C 1
ATOM 5277 O O . THR B 1 285 ? -12.711 -6.754 1.044 1 89.81 285 THR B O 1
ATOM 5280 N N . ALA B 1 286 ? -14.555 -6.75 2.273 1 87.38 286 ALA B N 1
ATOM 5281 C CA . ALA B 1 286 ? -15.109 -5.59 1.582 1 87.38 286 ALA B CA 1
ATOM 5282 C C . ALA B 1 286 ? -14.211 -4.371 1.736 1 87.38 286 ALA B C 1
ATOM 5284 O O . ALA B 1 286 ? -14.109 -3.543 0.828 1 87.38 286 ALA B O 1
ATOM 5285 N N . SER B 1 287 ? -13.547 -4.359 2.789 1 89.94 287 SER B N 1
ATOM 5286 C CA . SER B 1 287 ? -12.727 -3.197 3.1 1 89.94 287 SER B CA 1
ATOM 5287 C C . SER B 1 287 ? -11.359 -3.295 2.438 1 89.94 287 SER B C 1
ATOM 5289 O O . SER B 1 287 ? -10.766 -2.279 2.066 1 89.94 287 SER B O 1
ATOM 5291 N N . LEU B 1 288 ? -10.82 -4.461 2.275 1 91.75 288 LEU B N 1
ATOM 5292 C CA . LEU B 1 288 ? -9.43 -4.617 1.869 1 91.75 288 LEU B CA 1
ATOM 5293 C C . LEU B 1 288 ? -9.336 -5.027 0.404 1 91.75 288 LEU B C 1
ATOM 5295 O O . LEU B 1 288 ? -8.398 -4.633 -0.296 1 91.75 288 LEU B O 1
ATOM 5299 N N . GLU B 1 289 ? -10.273 -5.727 -0.068 1 88.88 289 GLU B N 1
ATOM 5300 C CA . GLU B 1 289 ? -10.18 -6.41 -1.354 1 88.88 289 GLU B CA 1
ATOM 5301 C C . GLU B 1 289 ? -10.047 -5.414 -2.502 1 88.88 289 GLU B C 1
ATOM 5303 O O . GLU B 1 289 ? -9.203 -5.586 -3.387 1 88.88 289 GLU B O 1
ATOM 5308 N N . PRO B 1 290 ? -10.836 -4.332 -2.514 1 88 290 PRO B N 1
ATOM 5309 C CA . PRO B 1 290 ? -10.781 -3.436 -3.67 1 88 290 PRO B CA 1
ATOM 5310 C C . PRO B 1 290 ? -9.383 -2.855 -3.895 1 88 290 PRO B C 1
ATOM 5312 O O . PRO B 1 290 ? -8.875 -2.891 -5.016 1 88 290 PRO B O 1
ATOM 5315 N N . ILE B 1 291 ? -8.734 -2.42 -2.904 1 90.88 291 ILE B N 1
ATOM 5316 C CA . ILE B 1 291 ? -7.418 -1.803 -3.053 1 90.88 291 ILE B CA 1
ATOM 5317 C C . ILE B 1 291 ? -6.371 -2.879 -3.324 1 90.88 291 ILE B C 1
ATOM 5319 O O . ILE B 1 291 ? -5.414 -2.646 -4.066 1 90.88 291 ILE B O 1
ATOM 5323 N N . VAL B 1 292 ? -6.516 -4.027 -2.734 1 90.75 292 VAL B N 1
ATOM 5324 C CA . VAL B 1 292 ? -5.539 -5.105 -2.871 1 90.75 292 VAL B CA 1
ATOM 5325 C C . VAL B 1 292 ? -5.551 -5.633 -4.305 1 90.75 292 VAL B C 1
ATOM 5327 O O . VAL B 1 292 ? -4.496 -5.773 -4.93 1 90.75 292 VAL B O 1
ATOM 5330 N N . THR B 1 293 ? -6.68 -5.828 -4.859 1 86.81 293 THR B N 1
ATOM 5331 C CA . THR B 1 293 ? -6.793 -6.48 -6.16 1 86.81 293 THR B CA 1
ATOM 5332 C C . THR B 1 293 ? -6.629 -5.473 -7.293 1 86.81 293 THR B C 1
ATOM 5334 O O . THR B 1 293 ? -6.121 -5.805 -8.359 1 86.81 293 THR B O 1
ATOM 5337 N N . THR B 1 294 ? -7.062 -4.223 -7.062 1 88.75 294 THR B N 1
ATOM 5338 C CA . THR B 1 294 ? -7.082 -3.252 -8.148 1 88.75 294 THR B CA 1
ATOM 5339 C C . THR B 1 294 ? -5.805 -2.414 -8.156 1 8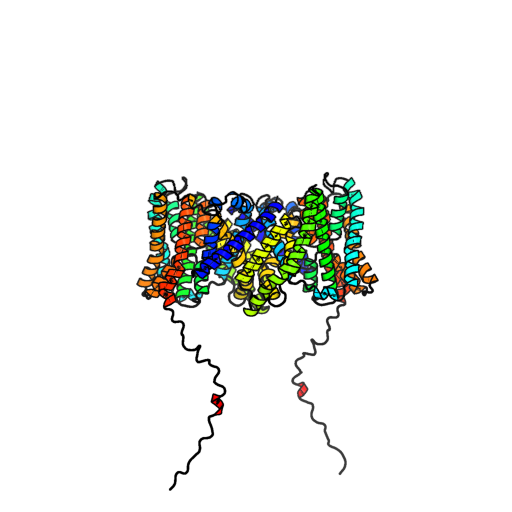8.75 294 THR B C 1
ATOM 5341 O O . THR B 1 294 ? -5.395 -1.905 -9.203 1 88.75 294 THR B O 1
ATOM 5344 N N . PHE B 1 295 ? -5.16 -2.344 -7.039 1 92.5 295 PHE B N 1
ATOM 5345 C CA . PHE B 1 295 ? -4.031 -1.429 -6.941 1 92.5 295 PHE B CA 1
ATOM 5346 C C . PHE B 1 295 ? -2.742 -2.188 -6.652 1 92.5 295 PHE B C 1
ATOM 5348 O O . PHE B 1 295 ? -1.768 -2.07 -7.398 1 92.5 295 PHE B O 1
ATOM 5355 N N . LEU B 1 296 ? -2.693 -3.08 -5.672 1 91.75 296 LEU B N 1
ATOM 5356 C CA . LEU B 1 296 ? -1.448 -3.654 -5.172 1 91.75 296 LEU B CA 1
ATOM 5357 C C . LEU B 1 296 ? -1.058 -4.891 -5.973 1 91.75 296 LEU B C 1
ATOM 5359 O O . LEU B 1 296 ? 0.106 -5.055 -6.344 1 91.75 296 LEU B O 1
ATOM 5363 N N . LEU B 1 297 ? -1.97 -5.754 -6.324 1 86.75 297 LEU B N 1
ATOM 5364 C CA . LEU B 1 297 ? -1.68 -7.023 -6.98 1 86.75 297 LEU B CA 1
ATOM 5365 C C . LEU B 1 297 ? -1.102 -6.797 -8.375 1 86.75 297 LEU B C 1
ATOM 5367 O O . LEU B 1 297 ? -0.183 -7.508 -8.789 1 86.75 297 LEU B O 1
ATOM 5371 N N . PRO B 1 298 ? -1.644 -5.82 -9.125 1 89.69 298 PRO B N 1
ATOM 5372 C CA . PRO B 1 298 ? -1.067 -5.543 -10.445 1 89.69 298 PRO B CA 1
ATOM 5373 C C . PRO B 1 298 ? 0.427 -5.234 -10.383 1 89.69 298 PRO B C 1
ATOM 5375 O O . PRO B 1 298 ? 1.162 -5.527 -11.328 1 89.69 298 PRO B O 1
ATOM 5378 N N . LEU B 1 299 ? 0.853 -4.656 -9.273 1 91.75 299 LEU B N 1
ATOM 5379 C CA . LEU B 1 299 ? 2.266 -4.332 -9.117 1 91.75 299 LEU B CA 1
ATOM 5380 C C . LEU B 1 299 ? 3.121 -5.594 -9.148 1 91.75 299 LEU B C 1
ATOM 5382 O O . LEU B 1 299 ? 4.227 -5.59 -9.695 1 91.75 299 LEU B O 1
ATOM 5386 N N . PHE B 1 300 ? 2.633 -6.652 -8.641 1 86.56 300 PHE B N 1
ATOM 5387 C CA . PHE B 1 300 ? 3.383 -7.902 -8.594 1 86.56 300 PHE B CA 1
ATOM 5388 C C . PHE B 1 300 ? 3.494 -8.516 -9.984 1 86.56 300 PHE B C 1
ATOM 5390 O O . PHE B 1 300 ? 4.551 -9.023 -10.359 1 86.56 300 PHE B O 1
ATOM 5397 N N . PHE B 1 301 ? 2.438 -8.461 -10.727 1 85.62 301 PHE B N 1
ATOM 5398 C CA . PHE B 1 301 ? 2.445 -9.039 -12.07 1 85.62 301 PHE B CA 1
ATOM 5399 C C . PHE B 1 301 ? 3.408 -8.281 -12.977 1 85.62 301 PHE B C 1
ATOM 5401 O O . PHE B 1 301 ? 4.137 -8.883 -13.766 1 85.62 301 PHE B O 1
ATOM 5408 N N . VAL B 1 302 ? 3.301 -7 -12.812 1 88.88 302 VAL B N 1
ATOM 5409 C CA . VAL B 1 302 ? 4.176 -6.191 -13.656 1 88.88 302 VAL B CA 1
ATOM 5410 C C . VAL B 1 302 ? 5.629 -6.387 -13.234 1 88.88 302 VAL B C 1
ATOM 5412 O O . VAL B 1 302 ? 6.523 -6.457 -14.078 1 88.88 302 VAL B O 1
ATOM 5415 N N . TYR B 1 303 ? 5.941 -6.461 -11.945 1 88 303 TYR B N 1
ATOM 5416 C CA . TYR B 1 303 ? 7.301 -6.738 -11.492 1 88 303 TYR B CA 1
ATOM 5417 C C . TYR B 1 303 ? 7.812 -8.047 -12.086 1 88 303 TYR B C 1
ATOM 5419 O O . TYR B 1 303 ? 8.945 -8.117 -12.562 1 88 303 TYR B O 1
ATOM 5427 N N . SER B 1 304 ? 6.992 -9.047 -12.023 1 85.25 304 SER B N 1
ATOM 5428 C CA . SER B 1 304 ? 7.363 -10.336 -12.594 1 85.25 304 SER B CA 1
ATOM 5429 C C . SER B 1 304 ? 7.633 -10.227 -14.094 1 85.25 304 SER B C 1
ATOM 5431 O O . SER B 1 304 ? 8.555 -10.852 -14.609 1 85.25 304 SER B O 1
ATOM 5433 N N . GLY B 1 305 ? 6.812 -9.438 -14.75 1 88 305 GLY B N 1
ATOM 5434 C CA . GLY B 1 305 ? 6.996 -9.211 -16.172 1 88 305 GLY B CA 1
ATOM 5435 C C . GLY B 1 305 ? 8.273 -8.461 -16.5 1 88 305 GLY B C 1
ATOM 5436 O O . GLY B 1 305 ? 8.898 -8.703 -17.531 1 88 305 GLY B O 1
ATOM 5437 N N . LEU B 1 306 ? 8.594 -7.539 -15.648 1 87.81 306 LEU B N 1
ATOM 5438 C CA . LEU B 1 306 ? 9.82 -6.773 -15.844 1 87.81 306 LEU B CA 1
ATOM 5439 C C . LEU B 1 306 ? 11.047 -7.676 -15.773 1 87.81 306 LEU B C 1
ATOM 5441 O O . LEU B 1 306 ? 12.086 -7.375 -16.375 1 87.81 306 LEU B O 1
ATOM 5445 N N . ASN B 1 307 ? 10.883 -8.812 -15.086 1 85.69 307 ASN B N 1
ATOM 5446 C CA . ASN B 1 307 ? 11.984 -9.758 -14.961 1 85.69 307 ASN B CA 1
ATOM 5447 C C . ASN B 1 307 ? 11.961 -10.797 -16.094 1 85.69 307 ASN B C 1
ATOM 5449 O O . ASN B 1 307 ? 12.859 -11.633 -16.188 1 85.69 307 ASN B O 1
ATOM 5453 N N . THR B 1 308 ? 10.969 -10.711 -16.875 1 86.31 308 THR B N 1
ATOM 5454 C CA . THR B 1 308 ? 10.805 -11.664 -17.969 1 86.31 308 THR B CA 1
ATOM 5455 C C . THR B 1 308 ? 11.477 -11.148 -19.234 1 86.31 308 THR B C 1
ATOM 5457 O O . THR B 1 308 ? 11.164 -10.055 -19.719 1 86.31 308 THR B O 1
ATOM 5460 N N . ARG B 1 309 ? 12.414 -11.891 -19.719 1 90.06 309 ARG B N 1
ATOM 5461 C CA . ARG B 1 309 ? 13.125 -11.539 -20.953 1 90.06 309 ARG B CA 1
ATOM 5462 C C . ARG B 1 309 ? 12.898 -12.594 -22.031 1 90.06 309 ARG B C 1
ATOM 5464 O O . ARG B 1 309 ? 13.75 -13.453 -22.25 1 90.06 309 ARG B O 1
ATOM 5471 N N . ILE B 1 310 ? 11.883 -12.422 -22.75 1 88.44 310 ILE B N 1
ATOM 5472 C CA . ILE B 1 310 ? 11.523 -13.406 -23.766 1 88.44 310 ILE B CA 1
ATOM 5473 C C . ILE B 1 310 ? 12.586 -13.422 -24.859 1 88.44 310 ILE B C 1
ATOM 5475 O O . ILE B 1 310 ? 12.789 -14.445 -25.516 1 88.44 310 ILE B O 1
ATOM 5479 N N . GLY B 1 311 ? 13.289 -12.32 -24.938 1 86.38 311 GLY B N 1
ATOM 5480 C CA . GLY B 1 311 ? 14.375 -12.234 -25.891 1 86.38 311 GLY B CA 1
ATOM 5481 C C . GLY B 1 311 ? 15.492 -13.219 -25.625 1 86.38 311 GLY B C 1
ATOM 5482 O O . GLY B 1 311 ? 16.281 -13.547 -26.516 1 86.38 311 GLY B O 1
ATOM 5483 N N . LEU B 1 312 ? 15.562 -13.695 -24.438 1 84.75 312 LEU B N 1
ATOM 5484 C CA . LEU B 1 312 ? 16.578 -14.68 -24.078 1 84.75 312 LEU B CA 1
ATOM 5485 C C . LEU B 1 312 ? 16.25 -16.031 -24.688 1 84.75 312 LEU B C 1
ATOM 5487 O O . LEU B 1 312 ? 17.141 -16.891 -24.812 1 84.75 312 LEU B O 1
ATOM 5491 N N . VAL B 1 313 ? 14.992 -16.266 -24.953 1 90.38 313 VAL B N 1
ATOM 5492 C CA . VAL B 1 313 ? 14.586 -17.469 -25.688 1 90.38 313 VAL B CA 1
ATOM 5493 C C . VAL B 1 313 ? 14.758 -17.234 -27.188 1 90.38 313 VAL B C 1
ATOM 5495 O O . VAL B 1 313 ? 13.781 -17.016 -27.906 1 90.38 313 VAL B O 1
ATOM 5498 N N . ASN B 1 314 ? 15.961 -17.312 -27.656 1 89.06 314 ASN B N 1
ATOM 5499 C CA . ASN B 1 314 ? 16.281 -16.797 -28.984 1 89.06 314 ASN B CA 1
ATOM 5500 C C . ASN B 1 314 ? 16.828 -17.891 -29.891 1 89.06 314 ASN B C 1
ATOM 5502 O O . ASN B 1 314 ? 17.438 -17.609 -30.922 1 89.06 314 ASN B O 1
ATOM 5506 N N . SER B 1 315 ? 16.703 -19.141 -29.547 1 92 315 SER B N 1
ATOM 5507 C CA . SER B 1 315 ? 17.172 -20.266 -30.359 1 92 315 SER B CA 1
ATOM 5508 C C . SER B 1 315 ? 16.078 -21.328 -30.5 1 92 315 SER B C 1
ATOM 5510 O O . SER B 1 315 ? 15.203 -21.438 -29.641 1 92 315 SER B O 1
ATOM 5512 N N . PRO B 1 316 ? 16.125 -22.016 -31.578 1 92.69 316 PRO B N 1
ATOM 5513 C CA . PRO B 1 316 ? 15.156 -23.109 -31.75 1 92.69 316 PRO B CA 1
ATOM 5514 C C . PRO B 1 316 ? 15.203 -24.125 -30.609 1 92.69 316 PRO B C 1
ATOM 5516 O O . PRO B 1 316 ? 14.164 -24.672 -30.234 1 92.69 316 PRO B O 1
ATOM 5519 N N . ALA B 1 317 ? 16.359 -24.344 -30.156 1 91.81 317 ALA B N 1
ATOM 5520 C CA . ALA B 1 317 ? 16.516 -25.281 -29.047 1 91.81 317 ALA B CA 1
ATOM 5521 C C . ALA B 1 317 ? 15.781 -24.797 -27.797 1 91.81 317 ALA B C 1
ATOM 5523 O O . ALA B 1 317 ? 15.164 -25.578 -27.078 1 91.81 317 ALA B O 1
ATOM 5524 N N . LEU B 1 318 ? 15.898 -23.562 -27.625 1 93.25 318 LEU B N 1
ATOM 5525 C CA . LEU B 1 318 ? 15.234 -22.984 -26.453 1 93.25 318 LEU B CA 1
ATOM 5526 C C . LEU B 1 318 ? 13.727 -22.969 -26.641 1 93.25 318 LEU B C 1
ATOM 5528 O O . LEU B 1 318 ? 12.977 -23.188 -25.688 1 93.25 318 LEU B O 1
ATOM 5532 N N . TRP B 1 319 ? 13.281 -22.734 -27.797 1 95 319 TRP B N 1
ATOM 5533 C CA . TRP B 1 319 ? 11.844 -22.812 -28.062 1 95 319 TRP B CA 1
ATOM 5534 C C . TRP B 1 319 ? 11.336 -24.234 -27.938 1 95 319 TRP B C 1
ATOM 5536 O O . TRP B 1 319 ? 10.211 -24.469 -27.5 1 95 319 TRP B O 1
ATOM 5546 N N . ALA B 1 320 ? 12.141 -25.141 -28.406 1 94.38 320 ALA B N 1
ATOM 5547 C CA . ALA B 1 320 ? 11.789 -26.547 -28.219 1 94.38 320 ALA B CA 1
ATOM 5548 C C . ALA B 1 320 ? 11.648 -26.906 -26.75 1 94.38 320 ALA B C 1
ATOM 5550 O O . ALA B 1 320 ? 10.742 -27.641 -26.359 1 94.38 320 ALA B O 1
ATOM 5551 N N . ALA B 1 321 ? 12.586 -26.406 -25.984 1 94.31 321 ALA B N 1
ATOM 5552 C CA . ALA B 1 321 ? 12.508 -26.609 -24.531 1 94.31 321 ALA B CA 1
ATOM 5553 C C . ALA B 1 321 ? 11.242 -25.984 -23.953 1 94.31 321 ALA B C 1
ATOM 5555 O O . ALA B 1 321 ? 10.609 -26.562 -23.062 1 94.31 321 ALA B O 1
ATOM 5556 N N . THR B 1 322 ? 10.914 -24.781 -24.406 1 95.94 322 THR B N 1
ATOM 5557 C CA . THR B 1 322 ? 9.719 -24.094 -23.953 1 95.94 322 THR B CA 1
ATOM 5558 C C . THR B 1 322 ? 8.461 -24.891 -24.266 1 95.94 322 THR B C 1
ATOM 5560 O O . THR B 1 322 ? 7.617 -25.109 -23.391 1 95.94 322 THR B O 1
ATOM 5563 N N . LEU B 1 323 ? 8.359 -25.359 -25.5 1 96.5 323 LEU B N 1
ATOM 5564 C CA . LEU B 1 323 ? 7.211 -26.141 -25.922 1 96.5 323 LEU B CA 1
ATOM 5565 C C . LEU B 1 323 ? 7.176 -27.484 -25.203 1 96.5 323 LEU B C 1
ATOM 5567 O O . LEU B 1 323 ? 6.098 -28 -24.906 1 96.5 323 LEU B O 1
ATOM 5571 N N . GLY B 1 324 ? 8.352 -28.047 -25.062 1 95.94 324 GLY B N 1
ATOM 5572 C CA . GLY B 1 324 ? 8.43 -29.281 -24.312 1 95.94 324 GLY B CA 1
ATOM 5573 C C . GLY B 1 324 ? 7.949 -29.141 -22.891 1 95.94 324 GLY B C 1
ATOM 5574 O O . GLY B 1 324 ? 7.172 -29.969 -22.406 1 95.94 324 GLY B O 1
ATOM 5575 N N . LEU B 1 325 ? 8.43 -28.125 -22.203 1 96.12 325 LEU B N 1
ATOM 5576 C CA . LEU B 1 325 ? 8.016 -27.875 -20.828 1 96.12 325 LEU B CA 1
ATOM 5577 C C . LEU B 1 325 ? 6.527 -27.562 -20.75 1 96.12 325 LEU B C 1
ATOM 5579 O O . LEU B 1 325 ? 5.863 -27.922 -19.781 1 96.12 325 LEU B O 1
ATOM 5583 N N . LEU B 1 326 ? 6.035 -26.828 -21.75 1 96.62 326 LEU B N 1
ATOM 5584 C CA . LEU B 1 326 ? 4.605 -26.562 -21.828 1 96.62 326 LEU B CA 1
ATOM 5585 C C . LEU B 1 326 ? 3.809 -27.844 -21.938 1 96.62 326 LEU B C 1
ATOM 5587 O O . LEU B 1 326 ? 2.812 -28.031 -21.234 1 96.62 326 LEU B O 1
ATOM 5591 N N . ALA B 1 327 ? 4.262 -28.703 -22.797 1 96.62 327 ALA B N 1
ATOM 5592 C CA . ALA B 1 327 ? 3.592 -29.984 -23 1 96.62 327 ALA B CA 1
ATOM 5593 C C . ALA B 1 327 ? 3.621 -30.844 -21.734 1 96.62 327 ALA B C 1
ATOM 5595 O O . ALA B 1 327 ? 2.607 -31.422 -21.344 1 96.62 327 ALA B O 1
ATOM 5596 N N . VAL B 1 328 ? 4.746 -30.891 -21.141 1 96.25 328 VAL B N 1
ATOM 5597 C CA . VAL B 1 328 ? 4.906 -31.672 -19.906 1 96.25 328 VAL B CA 1
ATOM 5598 C C . VAL B 1 328 ? 4.031 -31.078 -18.812 1 96.25 328 VAL B C 1
ATOM 5600 O O . VAL B 1 328 ? 3.455 -31.812 -18 1 96.25 328 VAL B O 1
ATOM 5603 N N . SER B 1 329 ? 4 -29.797 -18.766 1 95.56 329 SER B N 1
ATOM 5604 C CA . SER B 1 329 ? 3.201 -29.109 -17.75 1 95.56 329 SER B CA 1
ATOM 5605 C C . SER B 1 329 ? 1.715 -29.406 -17.922 1 95.56 329 SER B C 1
ATOM 5607 O O . SER B 1 329 ? 1.009 -29.688 -16.953 1 95.56 329 SER B O 1
ATOM 5609 N N . ILE B 1 330 ? 1.206 -29.359 -19.125 1 95.44 330 ILE B N 1
ATOM 5610 C CA . ILE B 1 330 ? -0.196 -29.625 -19.422 1 95.44 330 ILE B CA 1
ATOM 5611 C C . ILE B 1 330 ? -0.512 -31.094 -19.125 1 95.44 330 ILE B C 1
ATOM 5613 O O . ILE B 1 330 ? -1.53 -31.391 -18.5 1 95.44 330 ILE B O 1
ATOM 5617 N N . ALA B 1 331 ? 0.335 -31.938 -19.547 1 95.69 331 ALA B N 1
ATOM 5618 C CA . ALA B 1 331 ? 0.141 -33.375 -19.328 1 95.69 331 ALA B CA 1
ATOM 5619 C C . ALA B 1 331 ? 0.218 -33.719 -17.844 1 95.69 331 ALA B C 1
ATOM 5621 O O . ALA B 1 331 ? -0.612 -34.469 -17.328 1 95.69 331 ALA B O 1
ATOM 5622 N N . GLY B 1 332 ? 1.219 -33.188 -17.203 1 94.88 332 GLY B N 1
ATOM 5623 C CA . GLY B 1 332 ? 1.493 -33.531 -15.82 1 94.88 332 GLY B CA 1
ATOM 5624 C C . GLY B 1 332 ? 0.479 -32.938 -14.852 1 94.88 332 GLY B C 1
ATOM 5625 O O . GLY B 1 332 ? 0.353 -33.438 -13.719 1 94.88 332 GLY B O 1
ATOM 5626 N N . LYS B 1 333 ? -0.179 -31.938 -15.242 1 93.5 333 LYS B N 1
ATOM 5627 C CA . LYS B 1 333 ? -1.125 -31.281 -14.336 1 93.5 333 LYS B CA 1
ATOM 5628 C C . LYS B 1 333 ? -2.553 -31.391 -14.867 1 93.5 333 LYS B C 1
ATOM 5630 O O . LYS B 1 333 ? -3.359 -32.156 -14.336 1 93.5 333 LYS B O 1
ATOM 5635 N N . GLY B 1 334 ? -2.859 -30.812 -16.016 1 94.12 334 GLY B N 1
ATOM 5636 C CA . GLY B 1 334 ? -4.195 -30.797 -16.578 1 94.12 334 GLY B CA 1
ATOM 5637 C C . GLY B 1 334 ? -4.742 -32.188 -16.859 1 94.12 334 GLY B C 1
ATOM 5638 O O . GLY B 1 334 ? -5.812 -32.562 -16.375 1 94.12 334 GLY B O 1
ATOM 5639 N N . ILE B 1 335 ? -3.984 -32.875 -17.562 1 95.62 335 ILE B N 1
ATOM 5640 C CA . ILE B 1 335 ? -4.438 -34.219 -17.984 1 95.62 335 ILE B CA 1
ATOM 5641 C C . ILE B 1 335 ? -4.422 -35.156 -16.781 1 95.62 335 ILE B C 1
ATOM 5643 O O . ILE B 1 335 ? -5.34 -35.969 -16.609 1 95.62 335 ILE B O 1
ATOM 5647 N N . ALA B 1 336 ? -3.395 -35.062 -16.016 1 96 336 ALA B N 1
ATOM 5648 C CA . ALA B 1 336 ? -3.291 -35.938 -14.836 1 96 336 ALA B CA 1
ATOM 5649 C C . ALA B 1 336 ? -4.477 -35.719 -13.898 1 96 336 ALA B C 1
ATOM 5651 O O . ALA B 1 336 ? -5.047 -36.688 -13.391 1 96 336 ALA B O 1
ATOM 5652 N N . CYS B 1 337 ? -4.809 -34.5 -13.641 1 95.31 337 CYS B N 1
ATOM 5653 C CA . CYS B 1 337 ? -5.934 -34.188 -12.758 1 95.31 337 CYS B CA 1
ATOM 5654 C C . CYS B 1 337 ? -7.25 -34.656 -13.375 1 95.31 337 CYS B C 1
ATOM 5656 O O . CYS B 1 337 ? -8.125 -35.156 -12.672 1 95.31 337 CYS B O 1
ATOM 5658 N N . THR B 1 338 ? -7.418 -34.438 -14.664 1 95.62 338 THR B N 1
ATOM 5659 C CA . THR B 1 338 ? -8.609 -34.875 -15.367 1 95.62 338 THR B CA 1
ATOM 5660 C C . THR B 1 338 ? -8.773 -36.406 -15.227 1 95.62 338 THR B C 1
ATOM 5662 O O . THR B 1 338 ? -9.859 -36.906 -14.93 1 95.62 338 THR B O 1
ATOM 5665 N N . LEU B 1 339 ? -7.676 -37.062 -15.461 1 96.44 339 LEU B N 1
ATOM 5666 C CA . LEU B 1 339 ? -7.707 -38.531 -15.406 1 96.44 339 LEU B CA 1
ATOM 5667 C C . LEU B 1 339 ? -8 -39.031 -13.992 1 96.44 339 LEU B C 1
ATOM 5669 O O . LEU B 1 339 ? -8.719 -40 -13.812 1 96.44 339 LEU B O 1
ATOM 5673 N N . ALA B 1 340 ? -7.418 -38.406 -13.023 1 95.81 340 ALA B N 1
ATOM 5674 C CA . ALA B 1 340 ? -7.664 -38.781 -11.633 1 95.81 340 ALA B CA 1
ATOM 5675 C C . ALA B 1 340 ? -9.133 -38.562 -11.266 1 95.81 340 ALA B C 1
ATOM 5677 O O . ALA B 1 340 ? -9.719 -39.406 -10.57 1 95.81 340 ALA B O 1
ATOM 5678 N N . ALA B 1 341 ? -9.711 -37.5 -11.688 1 94.31 341 ALA B N 1
ATOM 5679 C CA . ALA B 1 341 ? -11.133 -37.25 -11.43 1 94.31 341 ALA B CA 1
ATOM 5680 C C . ALA B 1 341 ? -12 -38.281 -12.141 1 94.31 341 ALA B C 1
ATOM 5682 O O . ALA B 1 341 ? -12.977 -38.75 -11.57 1 94.31 341 ALA B O 1
ATOM 5683 N N . ARG B 1 342 ? -11.594 -38.594 -13.359 1 94.81 342 ARG B N 1
ATOM 5684 C CA . ARG B 1 342 ? -12.344 -39.594 -14.133 1 94.81 342 ARG B CA 1
ATOM 5685 C C . ARG B 1 342 ? -12.297 -40.969 -13.461 1 94.81 342 ARG B C 1
ATOM 5687 O O . ARG B 1 342 ? -13.281 -41.688 -13.5 1 94.81 342 ARG B O 1
ATOM 5694 N N . LEU B 1 343 ? -11.25 -41.25 -12.961 1 94.94 343 LEU B N 1
ATOM 5695 C CA . LEU B 1 343 ? -11.078 -42.562 -12.297 1 94.94 343 LEU B CA 1
ATOM 5696 C C . LEU B 1 343 ? -11.922 -42.625 -11.023 1 94.94 343 LEU B C 1
ATOM 5698 O O . LEU B 1 343 ? -12.273 -43.719 -10.562 1 94.94 343 LEU B O 1
ATOM 5702 N N . ARG B 1 344 ? -12.219 -41.469 -10.477 1 92.31 344 ARG B N 1
ATOM 5703 C CA . ARG B 1 344 ? -13.094 -41.406 -9.312 1 92.31 344 ARG B CA 1
ATOM 5704 C C . ARG B 1 344 ? -14.555 -41.25 -9.734 1 92.31 344 ARG B C 1
ATOM 5706 O O . ARG B 1 344 ? -15.391 -40.812 -8.938 1 92.31 344 ARG B O 1
ATOM 5713 N N . ARG B 1 345 ? -14.859 -41.344 -10.969 1 91 345 ARG B N 1
ATOM 5714 C CA . ARG B 1 345 ? -16.188 -41.438 -11.547 1 91 345 ARG B CA 1
ATOM 5715 C C . ARG B 1 345 ? -16.844 -40.062 -11.664 1 91 345 ARG B C 1
ATOM 5717 O O . ARG B 1 345 ? -18.062 -39.938 -11.602 1 91 345 ARG B O 1
ATOM 5724 N N . VAL B 1 346 ? -16.031 -39.125 -11.727 1 90.75 346 VAL B N 1
ATOM 5725 C CA . VAL B 1 346 ? -16.547 -37.812 -12.086 1 90.75 346 VAL B CA 1
ATOM 5726 C C . VAL B 1 346 ? -16.828 -37.781 -13.586 1 90.75 346 VAL B C 1
ATOM 5728 O O . VAL B 1 346 ? -16.062 -38.312 -14.391 1 90.75 346 VAL B O 1
ATOM 5731 N N . PRO B 1 347 ? -17.953 -37.188 -13.891 1 92.44 347 PRO B N 1
ATOM 5732 C CA . PRO B 1 347 ? -18.266 -37.094 -15.32 1 92.44 347 PRO B CA 1
ATOM 5733 C C . PRO B 1 347 ? -17.172 -36.406 -16.125 1 92.44 347 PRO B C 1
ATOM 5735 O O . PRO B 1 347 ? -16.516 -35.5 -15.609 1 92.44 347 PRO B O 1
ATOM 5738 N N . LEU B 1 348 ? -17.016 -36.812 -17.359 1 93.19 348 LEU B N 1
ATOM 5739 C CA . LEU B 1 348 ? -15.914 -36.375 -18.219 1 93.19 348 LEU B CA 1
ATOM 5740 C C . LEU B 1 348 ? -15.867 -34.875 -18.328 1 93.19 348 LEU B C 1
ATOM 5742 O O . LEU B 1 348 ? -14.797 -34.281 -18.25 1 93.19 348 LEU B O 1
ATOM 5746 N N . ARG B 1 349 ? -17 -34.25 -18.5 1 92.44 349 ARG B N 1
ATOM 5747 C CA . ARG B 1 349 ? -17.047 -32.781 -18.672 1 92.44 349 ARG B CA 1
ATOM 5748 C C . ARG B 1 349 ? -16.562 -32.062 -17.406 1 92.44 349 ARG B C 1
ATOM 5750 O O . ARG B 1 349 ? -15.82 -31.094 -17.484 1 92.44 349 ARG B O 1
ATOM 5757 N N . GLU B 1 350 ? -16.984 -32.625 -16.375 1 91.44 350 GLU B N 1
ATOM 5758 C CA . GLU B 1 350 ? -16.578 -32.031 -15.094 1 91.44 350 GLU B CA 1
ATOM 5759 C C . GLU B 1 350 ? -15.109 -32.312 -14.805 1 91.44 350 GLU B C 1
ATOM 5761 O O . GLU B 1 350 ? -14.414 -31.469 -14.234 1 91.44 350 GLU B O 1
ATOM 5766 N N . SER B 1 351 ? -14.711 -33.5 -15.203 1 94.62 351 SER B N 1
ATOM 5767 C CA . SER B 1 351 ? -13.312 -33.875 -15.008 1 94.62 351 SER B CA 1
ATOM 5768 C C . SER B 1 351 ? -12.398 -32.969 -15.844 1 94.62 351 SER B C 1
ATOM 5770 O O . SER B 1 351 ? -11.352 -32.531 -15.367 1 94.62 351 SER B O 1
ATOM 5772 N N . MET B 1 352 ? -12.766 -32.719 -17.047 1 94.31 352 MET B N 1
ATOM 5773 C CA . MET B 1 352 ? -11.984 -31.844 -17.922 1 94.31 352 MET B CA 1
ATOM 5774 C C . MET B 1 352 ? -12 -30.406 -17.438 1 94.31 352 MET B C 1
ATOM 5776 O O . MET B 1 352 ? -10.992 -29.703 -17.531 1 94.31 352 MET B O 1
ATOM 5780 N N . ALA B 1 353 ? -13.156 -30.031 -16.938 1 92.44 353 ALA B N 1
ATOM 5781 C CA . ALA B 1 353 ? -13.258 -28.688 -16.359 1 92.44 353 ALA B CA 1
ATOM 5782 C C . ALA B 1 353 ? -12.32 -28.547 -15.156 1 92.44 353 ALA B C 1
ATOM 5784 O O . ALA B 1 353 ? -11.625 -27.531 -15.023 1 92.44 353 ALA B O 1
ATOM 5785 N N . LEU B 1 354 ? -12.32 -29.547 -14.391 1 91.62 354 LEU B N 1
ATOM 5786 C CA . LEU B 1 354 ? -11.453 -29.547 -13.219 1 91.62 354 LEU B CA 1
ATOM 5787 C C . LEU B 1 354 ? -9.984 -29.516 -13.633 1 91.62 354 LEU B C 1
ATOM 5789 O O . LEU B 1 354 ? -9.188 -28.766 -13.07 1 91.62 354 LEU B O 1
ATOM 5793 N N . GLY B 1 355 ? -9.656 -30.359 -14.547 1 93.88 355 GLY B N 1
ATOM 5794 C CA . GLY B 1 355 ? -8.289 -30.375 -15.055 1 93.88 355 GLY B CA 1
ATOM 5795 C C . GLY B 1 355 ? -7.852 -29.062 -15.648 1 93.88 355 GLY B C 1
ATOM 5796 O O . GLY B 1 355 ? -6.707 -28.641 -15.461 1 93.88 355 GLY B O 1
ATOM 5797 N N . SER B 1 356 ? -8.703 -28.469 -16.375 1 92.12 356 SER B N 1
ATOM 5798 C CA . SER B 1 356 ? -8.383 -27.172 -16.969 1 92.12 356 SER B CA 1
ATOM 5799 C C . SER B 1 356 ? -8.141 -26.109 -15.906 1 92.12 356 SER B C 1
ATOM 5801 O O . SER B 1 356 ? -7.234 -25.281 -16.031 1 92.12 356 SER B O 1
ATOM 5803 N N . LEU B 1 357 ? -8.945 -26.141 -14.922 1 88.94 357 LEU B N 1
ATOM 5804 C CA . LEU B 1 357 ? -8.805 -25.203 -13.82 1 88.94 357 LEU B CA 1
ATOM 5805 C C . LEU B 1 357 ? -7.512 -25.453 -13.055 1 88.94 357 LEU B C 1
ATOM 5807 O O . LEU B 1 357 ? -6.793 -24.5 -12.711 1 88.94 357 LEU B O 1
ATOM 5811 N N . MET B 1 358 ? -7.195 -26.703 -12.891 1 90.81 358 MET B N 1
ATOM 5812 C CA . MET B 1 358 ? -6.004 -27.078 -12.141 1 90.81 358 MET B CA 1
ATOM 5813 C C . MET B 1 358 ? -4.738 -26.719 -12.914 1 90.81 358 MET B C 1
ATOM 5815 O O . MET B 1 358 ? -3.66 -26.609 -12.328 1 90.81 358 MET B O 1
ATOM 5819 N N . ASN B 1 359 ? -4.898 -26.578 -14.156 1 91.44 359 ASN B N 1
ATOM 5820 C CA . ASN B 1 359 ? -3.764 -26.281 -15.023 1 91.44 359 ASN B CA 1
ATOM 5821 C C . ASN B 1 359 ? -3.391 -24.812 -14.992 1 91.44 359 ASN B C 1
ATOM 5823 O O . ASN B 1 359 ? -2.402 -24.391 -15.602 1 91.44 359 ASN B O 1
ATOM 5827 N N . ALA B 1 360 ? -4.121 -24 -14.266 1 88.19 360 ALA B N 1
ATOM 5828 C CA . ALA B 1 360 ? -3.844 -22.578 -14.148 1 88.19 360 ALA B CA 1
ATOM 5829 C C . ALA B 1 360 ? -2.799 -22.297 -13.07 1 88.19 360 ALA B C 1
ATOM 5831 O O . ALA B 1 360 ? -3.012 -22.609 -11.898 1 88.19 360 ALA B O 1
ATOM 5832 N N . ARG B 1 361 ? -1.708 -21.766 -13.453 1 87.12 361 ARG B N 1
ATOM 5833 C CA . ARG B 1 361 ? -0.613 -21.547 -12.516 1 87.12 361 ARG B CA 1
ATOM 5834 C C . ARG B 1 361 ? -0.587 -20.109 -12.039 1 87.12 361 ARG B C 1
ATOM 5836 O O . ARG B 1 361 ? -0.283 -19.828 -10.875 1 87.12 361 ARG B O 1
ATOM 5843 N N . GLY B 1 362 ? -0.796 -19.203 -12.938 1 78.31 362 GLY B N 1
ATOM 5844 C CA . GLY B 1 362 ? -1.024 -17.812 -12.617 1 78.31 362 GLY B CA 1
ATOM 5845 C C . GLY B 1 362 ? 0.03 -17.219 -11.695 1 78.31 362 GLY B C 1
ATOM 5846 O O . GLY B 1 362 ? 1.229 -17.375 -11.938 1 78.31 362 GLY B O 1
ATOM 5847 N N . LEU B 1 363 ? -0.454 -16.578 -10.617 1 75.56 363 LEU B N 1
ATOM 5848 C CA . LEU B 1 363 ? 0.309 -15.75 -9.688 1 75.56 363 LEU B CA 1
ATOM 5849 C C . LEU B 1 363 ? 1.266 -16.594 -8.859 1 75.56 363 LEU B C 1
ATOM 5851 O O . LEU B 1 363 ? 2.42 -16.219 -8.648 1 75.56 363 LEU B O 1
ATOM 5855 N N . ILE B 1 364 ? 0.865 -17.672 -8.445 1 77.5 364 ILE B N 1
ATOM 5856 C CA . ILE B 1 364 ? 1.641 -18.484 -7.516 1 77.5 364 ILE B CA 1
ATOM 5857 C C . ILE B 1 364 ? 2.898 -19.016 -8.211 1 77.5 364 ILE B C 1
ATOM 5859 O O . ILE B 1 364 ? 3.973 -19.062 -7.605 1 77.5 364 ILE B O 1
ATOM 5863 N N . GLU B 1 365 ? 2.715 -19.391 -9.383 1 86.19 365 GLU B N 1
ATOM 5864 C CA . GLU B 1 365 ? 3.896 -19.797 -10.133 1 86.19 365 GLU B CA 1
ATOM 5865 C C . GLU B 1 365 ? 4.879 -18.641 -10.289 1 86.19 365 GLU B C 1
ATOM 5867 O O . GLU B 1 365 ? 6.09 -18.828 -10.164 1 86.19 365 GLU B O 1
ATOM 5872 N N . LEU B 1 366 ? 4.355 -17.562 -10.555 1 84.69 366 LEU B N 1
ATOM 5873 C CA . LEU B 1 366 ? 5.227 -16.406 -10.727 1 84.69 366 LEU B CA 1
ATOM 5874 C C . LEU B 1 366 ? 5.973 -16.094 -9.43 1 84.69 366 LEU B C 1
ATOM 5876 O O . LEU B 1 366 ? 7.133 -15.688 -9.461 1 84.69 366 LEU B O 1
ATOM 5880 N N . ILE B 1 367 ? 5.316 -16.25 -8.383 1 80.31 367 ILE B N 1
ATOM 5881 C CA . ILE B 1 367 ? 5.977 -16.047 -7.102 1 80.31 367 ILE B CA 1
ATOM 5882 C C . ILE B 1 367 ? 7.121 -17.047 -6.941 1 80.31 367 ILE B C 1
ATOM 5884 O O . ILE B 1 367 ? 8.242 -16.656 -6.609 1 80.31 367 ILE B O 1
ATOM 5888 N N . LEU B 1 368 ? 6.816 -18.25 -7.18 1 83.12 368 LEU B N 1
ATOM 5889 C CA . LEU B 1 368 ? 7.812 -19.312 -7.062 1 83.12 368 LEU B CA 1
ATOM 5890 C C . LEU B 1 368 ? 9 -19.047 -7.977 1 83.12 368 LEU B C 1
ATOM 5892 O O . LEU B 1 368 ? 10.156 -19.219 -7.566 1 83.12 368 LEU B O 1
ATOM 5896 N N . LEU B 1 369 ? 8.727 -18.609 -9.125 1 88.94 369 LEU B N 1
ATOM 5897 C CA . LEU B 1 369 ? 9.766 -18.359 -10.109 1 88.94 369 LEU B CA 1
ATOM 5898 C C . LEU B 1 369 ? 10.633 -17.172 -9.695 1 88.94 369 LEU B C 1
ATOM 5900 O O . LEU B 1 369 ? 11.859 -17.203 -9.859 1 88.94 369 LEU B O 1
ATOM 5904 N N . ASN B 1 370 ? 10.039 -16.156 -9.18 1 84 370 ASN B N 1
ATOM 5905 C CA . ASN B 1 370 ? 10.805 -15.008 -8.727 1 84 370 ASN B CA 1
ATOM 5906 C C . ASN B 1 370 ? 11.719 -15.367 -7.559 1 84 370 ASN B C 1
ATOM 5908 O O . ASN B 1 370 ? 12.852 -14.883 -7.48 1 84 370 ASN B O 1
ATOM 5912 N N . ILE B 1 371 ? 11.227 -16.172 -6.742 1 77.12 371 ILE B N 1
ATOM 5913 C CA . ILE B 1 371 ? 12.039 -16.625 -5.617 1 77.12 371 ILE B CA 1
ATOM 5914 C C . ILE B 1 371 ? 13.227 -17.438 -6.133 1 77.12 371 ILE B C 1
ATOM 5916 O O . ILE B 1 371 ? 14.359 -17.234 -5.691 1 77.12 371 ILE B O 1
ATOM 5920 N N . GLY B 1 372 ? 13.031 -18.344 -7.016 1 85.81 372 GLY B N 1
ATOM 5921 C CA . GLY B 1 372 ? 14.102 -19.125 -7.602 1 85.81 372 GLY B CA 1
ATOM 5922 C C . GLY B 1 372 ? 15.141 -18.281 -8.32 1 85.81 372 GLY B C 1
ATOM 5923 O O . GLY B 1 372 ? 16.328 -18.578 -8.258 1 85.81 372 GLY B O 1
ATOM 5924 N N . LEU B 1 373 ? 14.664 -17.281 -8.961 1 88 373 LEU B N 1
ATOM 5925 C CA . LEU B 1 373 ? 15.555 -16.375 -9.68 1 88 373 LEU B CA 1
ATOM 5926 C C . LEU B 1 373 ? 16.406 -15.57 -8.703 1 88 373 LEU B C 1
ATOM 5928 O O . LEU B 1 373 ? 17.625 -15.461 -8.883 1 88 373 LEU B O 1
ATOM 5932 N N . GLU B 1 374 ? 15.758 -15.07 -7.762 1 80.94 374 GLU B N 1
ATOM 5933 C CA . GLU B 1 374 ? 16.453 -14.242 -6.777 1 80.94 374 GLU B CA 1
ATOM 5934 C C . GLU B 1 374 ? 17.453 -15.07 -5.98 1 80.94 374 GLU B C 1
ATOM 5936 O O . GLU B 1 374 ? 18.516 -14.562 -5.59 1 80.94 374 GLU B O 1
ATOM 5941 N N . ALA B 1 375 ? 17.125 -16.297 -5.723 1 80.62 375 ALA B N 1
ATOM 5942 C CA . ALA B 1 375 ? 18 -17.188 -4.961 1 80.62 375 ALA B CA 1
ATOM 5943 C C . ALA B 1 375 ? 19.141 -17.719 -5.828 1 80.62 375 ALA B C 1
ATOM 5945 O O . ALA B 1 375 ? 20.078 -18.344 -5.324 1 80.62 375 ALA B O 1
ATOM 5946 N N . GLY B 1 376 ? 19.047 -17.453 -7.141 1 87.25 376 GLY B N 1
ATOM 5947 C CA . GLY B 1 376 ? 20.062 -17.922 -8.055 1 87.25 376 GLY B CA 1
ATOM 5948 C C . GLY B 1 376 ? 19.938 -19.406 -8.391 1 87.25 376 GLY B C 1
ATOM 5949 O O . GLY B 1 376 ? 20.938 -20.062 -8.695 1 87.25 376 GLY B O 1
ATOM 5950 N N . ILE B 1 377 ? 18.844 -19.953 -8.266 1 88.94 377 ILE B N 1
ATOM 5951 C CA . ILE B 1 377 ? 18.609 -21.359 -8.562 1 88.94 377 ILE B CA 1
ATOM 5952 C C . ILE B 1 377 ? 18.375 -21.547 -10.055 1 88.94 377 ILE B C 1
ATOM 5954 O O . ILE B 1 377 ? 18.875 -22.5 -10.664 1 88.94 377 ILE B O 1
ATOM 5958 N N . ILE B 1 378 ? 17.609 -20.609 -10.609 1 93.12 378 ILE B N 1
ATOM 5959 C CA . ILE B 1 378 ? 17.312 -20.703 -12.039 1 93.12 378 ILE B CA 1
ATOM 5960 C C . ILE B 1 378 ? 17.891 -19.484 -12.758 1 93.12 378 ILE B C 1
ATOM 5962 O O . ILE B 1 378 ? 18.062 -18.422 -12.156 1 93.12 378 ILE B O 1
ATOM 5966 N N . THR B 1 379 ? 18.203 -19.688 -13.992 1 93.5 379 THR B N 1
ATOM 5967 C CA . THR B 1 379 ? 18.719 -18.594 -14.828 1 93.5 379 THR B CA 1
ATOM 5968 C C . THR B 1 379 ? 17.578 -17.75 -15.375 1 93.5 379 THR B C 1
ATOM 5970 O O . THR B 1 379 ? 16.422 -18.188 -15.391 1 93.5 379 THR B O 1
ATOM 5973 N N . PRO B 1 380 ? 17.906 -16.562 -15.836 1 92.44 380 PRO B N 1
ATOM 5974 C CA . PRO B 1 380 ? 16.875 -15.727 -16.453 1 92.44 380 PRO B CA 1
ATOM 5975 C C . PRO B 1 380 ? 16.219 -16.391 -17.672 1 92.44 380 PRO B C 1
ATOM 5977 O O . PRO B 1 380 ? 15.039 -16.172 -17.938 1 92.44 380 PRO B O 1
ATOM 5980 N N . THR B 1 381 ? 16.984 -17.25 -18.281 1 93.69 381 THR B N 1
ATOM 5981 C CA . THR B 1 381 ? 16.453 -17.969 -19.438 1 93.69 381 THR B CA 1
ATOM 5982 C C . THR B 1 381 ? 15.352 -18.953 -19 1 93.69 381 THR B C 1
ATOM 5984 O O . THR B 1 381 ? 14.25 -18.938 -19.562 1 93.69 381 THR B O 1
ATOM 5987 N N . LEU B 1 382 ? 15.68 -19.75 -18.062 1 94.19 382 LEU B N 1
ATOM 5988 C CA . LEU B 1 382 ? 14.68 -20.688 -17.562 1 94.19 382 LEU B CA 1
ATOM 5989 C C . LEU B 1 382 ? 13.5 -19.953 -16.953 1 94.19 382 LEU B C 1
ATOM 5991 O O . LEU B 1 382 ? 12.352 -20.375 -17.094 1 94.19 382 LEU B O 1
ATOM 5995 N N . PHE B 1 383 ? 13.773 -18.891 -16.266 1 93.81 383 PHE B N 1
ATOM 5996 C CA . PHE B 1 383 ? 12.711 -18.047 -15.711 1 93.81 383 PHE B CA 1
ATOM 5997 C C . PHE B 1 383 ? 11.742 -17.625 -16.797 1 93.81 383 PHE B C 1
ATOM 5999 O O . PHE B 1 383 ? 10.523 -17.766 -16.656 1 93.81 383 PHE B O 1
ATOM 6006 N N . SER B 1 384 ? 12.289 -17.109 -17.844 1 93.69 384 SER B N 1
ATOM 6007 C CA . SER B 1 384 ? 11.469 -16.609 -18.938 1 93.69 384 SER B CA 1
ATOM 6008 C C . SER B 1 384 ? 10.641 -17.719 -19.578 1 93.69 384 SER B C 1
ATOM 6010 O O . SER B 1 384 ? 9.469 -17.531 -19.906 1 93.69 384 SER B O 1
ATOM 6012 N N . ILE B 1 385 ? 11.242 -18.859 -19.719 1 94.56 385 ILE B N 1
ATOM 6013 C CA . ILE B 1 385 ? 10.562 -20.016 -20.297 1 94.56 385 ILE B CA 1
ATOM 6014 C C . ILE B 1 385 ? 9.383 -20.406 -19.406 1 94.56 385 ILE B C 1
ATOM 6016 O O . ILE B 1 385 ? 8.266 -20.594 -19.891 1 94.56 385 ILE B O 1
ATOM 6020 N N . LEU B 1 386 ? 9.641 -20.484 -18.141 1 94.5 386 LEU B N 1
ATOM 6021 C CA . LEU B 1 386 ? 8.617 -20.938 -17.219 1 94.5 386 LEU B CA 1
ATOM 6022 C C . LEU B 1 386 ? 7.527 -19.875 -17.062 1 94.5 386 LEU B C 1
ATOM 6024 O O . LEU B 1 386 ? 6.367 -20.203 -16.797 1 94.5 386 LEU B O 1
ATOM 6028 N N . VAL B 1 387 ? 7.871 -18.625 -17.203 1 92.06 387 VAL B N 1
ATOM 6029 C CA . VAL B 1 387 ? 6.859 -17.578 -17.203 1 92.06 387 VAL B CA 1
ATOM 6030 C C . VAL B 1 387 ? 5.922 -17.766 -18.391 1 92.06 387 VAL B C 1
ATOM 6032 O O . VAL B 1 387 ? 4.703 -17.625 -18.266 1 92.06 387 VAL B O 1
ATOM 6035 N N . ILE B 1 388 ? 6.516 -18.062 -19.547 1 92.31 388 ILE B N 1
ATOM 6036 C CA . ILE B 1 388 ? 5.703 -18.328 -20.734 1 92.31 388 ILE B CA 1
ATOM 6037 C C . ILE B 1 388 ? 4.762 -19.484 -20.469 1 92.31 388 ILE B C 1
ATOM 6039 O O . ILE B 1 388 ? 3.568 -19.422 -20.766 1 92.31 388 ILE B O 1
ATOM 6043 N N . VAL B 1 389 ? 5.293 -20.484 -19.891 1 93.06 389 VAL B N 1
ATOM 6044 C CA . VAL B 1 389 ? 4.492 -21.656 -19.578 1 93.06 389 VAL B CA 1
ATOM 6045 C C . VAL B 1 389 ? 3.371 -21.281 -18.609 1 93.06 389 VAL B C 1
ATOM 6047 O O . VAL B 1 389 ? 2.223 -21.688 -18.797 1 93.06 389 VAL B O 1
ATOM 6050 N N . ALA B 1 390 ? 3.682 -20.516 -17.578 1 90.88 390 ALA B N 1
ATOM 6051 C CA . ALA B 1 390 ? 2.703 -20.094 -16.578 1 90.88 390 ALA B CA 1
ATOM 6052 C C . ALA B 1 390 ? 1.588 -19.266 -17.219 1 90.88 390 ALA B C 1
ATOM 6054 O O . ALA B 1 390 ? 0.407 -19.484 -16.938 1 90.88 390 ALA B O 1
ATOM 6055 N N . VAL B 1 391 ? 1.95 -18.375 -18.062 1 89 391 VAL B N 1
ATOM 6056 C CA . VAL B 1 391 ? 0.986 -17.484 -18.703 1 89 391 VAL B CA 1
ATOM 6057 C C . VAL B 1 391 ? 0.095 -18.281 -19.656 1 89 391 VAL B C 1
ATOM 6059 O O . VAL B 1 391 ? -1.131 -18.141 -19.625 1 89 391 VAL B O 1
ATOM 6062 N N . VAL B 1 392 ? 0.671 -19.141 -20.453 1 91.38 392 VAL B N 1
ATOM 6063 C CA . VAL B 1 392 ? -0.069 -19.891 -21.453 1 91.38 392 VAL B CA 1
ATOM 6064 C C . VAL B 1 392 ? -1.02 -20.875 -20.781 1 91.38 392 VAL B C 1
ATOM 6066 O O . VAL B 1 392 ? -2.178 -21 -21.172 1 91.38 392 VAL B O 1
ATOM 6069 N N . THR B 1 393 ? -0.549 -21.531 -19.781 1 91.75 393 THR B N 1
ATOM 6070 C CA . THR B 1 393 ? -1.4 -22.5 -19.094 1 91.75 393 THR B CA 1
ATOM 6071 C C . THR B 1 393 ? -2.539 -21.797 -18.375 1 91.75 393 THR B C 1
ATOM 6073 O O . THR B 1 393 ? -3.645 -22.328 -18.266 1 91.75 393 THR B O 1
ATOM 6076 N N . THR B 1 394 ? -2.262 -20.656 -17.875 1 87.38 394 THR B N 1
ATOM 6077 C CA . THR B 1 394 ? -3.316 -19.891 -17.234 1 87.38 394 THR B CA 1
ATOM 6078 C C . THR B 1 394 ? -4.332 -19.391 -18.25 1 87.38 394 THR B C 1
ATOM 6080 O O . THR B 1 394 ? -5.539 -19.453 -18.016 1 87.38 394 THR B O 1
ATOM 6083 N N . LEU B 1 395 ? -3.863 -18.984 -19.391 1 86.81 395 LEU B N 1
ATOM 6084 C CA . LEU B 1 395 ? -4.711 -18.5 -20.484 1 86.81 395 LEU B CA 1
ATOM 6085 C C . LEU B 1 395 ? -5.613 -19.609 -21 1 86.81 395 LEU B C 1
ATOM 6087 O O . LEU B 1 395 ? -6.742 -19.359 -21.422 1 86.81 395 LEU B O 1
ATOM 6091 N N . MET B 1 396 ? -5.137 -20.734 -20.953 1 89.12 396 MET B N 1
ATOM 6092 C CA . MET B 1 396 ? -5.859 -21.875 -21.516 1 89.12 396 MET B CA 1
ATOM 6093 C C . MET B 1 396 ? -7.004 -22.297 -20.594 1 89.12 396 MET B C 1
ATOM 6095 O O . MET B 1 396 ? -7.973 -22.906 -21.047 1 89.12 396 MET B O 1
ATOM 6099 N N . ALA B 1 397 ? -6.887 -21.922 -19.375 1 86.25 397 ALA B N 1
ATOM 6100 C CA . ALA B 1 397 ? -7.805 -22.453 -18.375 1 86.25 397 ALA B CA 1
ATOM 6101 C C . ALA B 1 397 ? -9.25 -22.062 -18.688 1 86.25 397 ALA B C 1
ATOM 6103 O O . ALA B 1 397 ? -10.125 -22.906 -18.766 1 86.25 397 ALA B O 1
ATOM 6104 N N . THR B 1 398 ? -9.477 -20.797 -18.906 1 81.5 398 THR B N 1
ATOM 6105 C CA . THR B 1 398 ? -10.836 -20.312 -19.078 1 81.5 398 THR B CA 1
ATOM 6106 C C . THR B 1 398 ? -11.43 -20.781 -20.406 1 81.5 398 THR B C 1
ATOM 6108 O O . THR B 1 398 ? -12.555 -21.297 -20.438 1 81.5 398 THR B O 1
ATOM 6111 N N . PRO B 1 399 ? -10.734 -20.656 -21.484 1 85.75 399 PRO B N 1
ATOM 6112 C CA . PRO B 1 399 ? -11.305 -21.109 -22.75 1 85.75 399 PRO B CA 1
ATOM 6113 C C . PRO B 1 399 ? -11.578 -22.625 -22.75 1 85.75 399 PRO B C 1
ATOM 6115 O O . PRO B 1 399 ? -12.594 -23.062 -23.297 1 85.75 399 PRO B O 1
ATOM 6118 N N . VAL B 1 400 ? -10.75 -23.391 -22.234 1 88.88 400 VAL B N 1
ATOM 6119 C CA . VAL B 1 400 ? -10.961 -24.844 -22.172 1 88.88 400 VAL B CA 1
ATOM 6120 C C . VAL B 1 400 ? -12.125 -25.156 -21.25 1 88.88 400 VAL B C 1
ATOM 6122 O O . VAL B 1 400 ? -12.961 -26.016 -21.562 1 88.88 400 VAL B O 1
ATOM 6125 N N . PHE B 1 401 ? -12.125 -24.453 -20.156 1 86.81 401 PHE B N 1
ATOM 6126 C CA . PHE B 1 401 ? -13.227 -24.625 -19.219 1 86.81 401 PHE B CA 1
ATOM 6127 C C . PHE B 1 401 ? -14.555 -24.312 -19.891 1 86.81 401 PHE B C 1
ATOM 6129 O O . PHE B 1 401 ? -15.516 -25.078 -19.75 1 86.81 401 PHE B O 1
ATOM 6136 N N . GLU B 1 402 ? -14.594 -23.25 -20.641 1 83.62 402 GLU B N 1
ATOM 6137 C CA . GLU B 1 402 ? -15.82 -22.828 -21.312 1 83.62 402 GLU B CA 1
ATOM 6138 C C . GLU B 1 402 ? -16.219 -23.812 -22.406 1 83.62 402 GLU B C 1
ATOM 6140 O O . GLU B 1 402 ? -17.406 -24.078 -22.609 1 83.62 402 GLU B O 1
ATOM 6145 N N . LEU B 1 403 ? -15.305 -24.25 -23.047 1 86.44 403 LEU B N 1
ATOM 6146 C CA . LEU B 1 403 ? -15.562 -25.172 -24.156 1 86.44 403 LEU B CA 1
ATOM 6147 C C . LEU B 1 403 ? -16.109 -26.5 -23.641 1 86.44 403 LEU B C 1
ATOM 6149 O O . LEU B 1 403 ? -17 -27.078 -24.266 1 86.44 403 LEU B O 1
ATOM 6153 N N . VAL B 1 404 ? -15.719 -26.875 -22.5 1 87.69 404 VAL B N 1
ATOM 6154 C CA . VAL B 1 404 ? -16.047 -28.219 -22.047 1 87.69 404 VAL B CA 1
ATOM 6155 C C . VAL B 1 404 ? -17.219 -28.188 -21.078 1 87.69 404 VAL B C 1
ATOM 6157 O O . VAL B 1 404 ? -18.047 -29.094 -21.062 1 87.69 404 VAL B O 1
ATOM 6160 N N . TYR B 1 40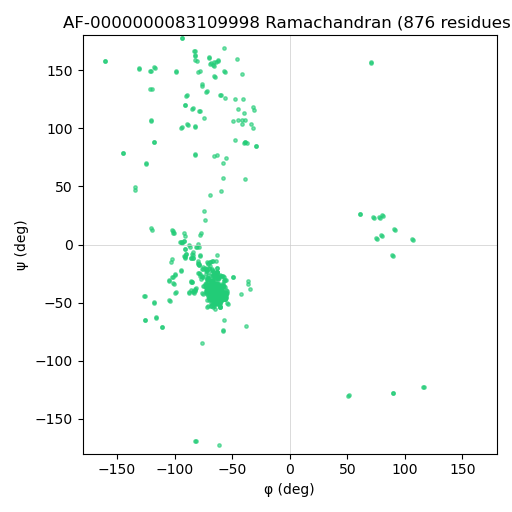5 ? -17.297 -27.109 -20.312 1 82.88 405 TYR B N 1
ATOM 6161 C CA . TYR B 1 405 ? -18.25 -27.109 -19.234 1 82.88 405 TYR B CA 1
ATOM 6162 C C . TYR B 1 405 ? -19.156 -25.891 -19.297 1 82.88 405 TYR B C 1
ATOM 6164 O O . TYR B 1 405 ? -20.375 -26 -19.172 1 82.88 405 TYR B O 1
ATOM 6172 N N . GLY B 1 406 ? -18.609 -24.812 -19.531 1 75.62 406 GLY B N 1
ATOM 6173 C CA . GLY B 1 406 ? -19.344 -23.562 -19.469 1 75.62 406 GLY B CA 1
ATOM 6174 C C . GLY B 1 406 ? -20.484 -23.484 -20.469 1 75.62 406 GLY B C 1
ATOM 6175 O O . GLY B 1 406 ? -21.578 -23.031 -20.125 1 75.62 406 GLY B O 1
ATOM 6176 N N . ARG B 1 407 ? -20.234 -23.984 -21.625 1 71.38 407 ARG B N 1
ATOM 6177 C CA . ARG B 1 407 ? -21.234 -23.906 -22.688 1 71.38 407 ARG B CA 1
ATOM 6178 C C . ARG B 1 407 ? -22.406 -24.828 -22.391 1 71.38 407 ARG B C 1
ATOM 6180 O O . ARG B 1 407 ? -23.5 -24.656 -22.938 1 71.38 407 ARG B O 1
ATOM 6187 N N . HIS B 1 408 ? -22.188 -25.703 -21.516 1 68.56 408 HIS B N 1
ATOM 6188 C CA . HIS B 1 408 ? -23.203 -26.703 -21.25 1 68.56 408 HIS B CA 1
ATOM 6189 C C . HIS B 1 408 ? -23.969 -26.406 -19.953 1 68.56 408 HIS B C 1
ATOM 6191 O O . HIS B 1 408 ? -24.891 -27.125 -19.594 1 68.56 408 HIS B O 1
ATOM 6197 N N . LEU B 1 409 ? -23.422 -25.562 -19.203 1 60.34 409 LEU B N 1
ATOM 6198 C CA . LEU B 1 409 ? -24.156 -25.141 -18.031 1 60.34 409 LEU B CA 1
ATOM 6199 C C . LEU B 1 409 ? -25.453 -24.422 -18.422 1 60.34 409 LEU B C 1
ATOM 6201 O O . LEU B 1 409 ? -25.422 -23.453 -19.188 1 60.34 409 LEU B O 1
ATOM 6205 N N . LYS B 1 410 ? -26.531 -25.172 -18.844 1 46.94 410 LYS B N 1
ATOM 6206 C CA . LYS B 1 410 ? -27.859 -24.609 -19.094 1 46.94 410 LYS B CA 1
ATOM 6207 C C . LYS B 1 410 ? -28.203 -23.516 -18.078 1 46.94 410 LYS B C 1
ATOM 6209 O O . LYS B 1 410 ? -28.203 -23.766 -16.875 1 46.94 410 LYS B O 1
ATOM 6214 N N . VAL B 1 411 ? -27.844 -22.281 -18.297 1 43.84 411 VAL B N 1
ATOM 6215 C CA . VAL B 1 411 ? -28.609 -21.328 -17.5 1 43.84 411 VAL B CA 1
ATOM 6216 C C . VAL B 1 411 ? -30.062 -21.766 -17.406 1 43.84 411 VAL B C 1
ATOM 6218 O O . VAL B 1 411 ? -30.688 -22.109 -18.422 1 43.84 411 VAL B O 1
ATOM 6221 N N . PRO B 1 412 ? -30.672 -22.234 -16.453 1 38.59 412 PRO B N 1
ATOM 6222 C CA . PRO B 1 412 ? -32.125 -22.422 -16.516 1 38.59 412 PRO B CA 1
ATOM 6223 C C . PRO B 1 412 ? -32.844 -21.266 -17.219 1 38.59 412 PRO B C 1
ATOM 6225 O O . PRO B 1 412 ? -32.594 -20.094 -16.906 1 38.59 412 PRO B O 1
ATOM 6228 N N . GLN B 1 413 ? -33.031 -21.203 -18.453 1 35.59 413 GLN B N 1
ATOM 6229 C CA . GLN B 1 413 ? -33.906 -20.312 -19.219 1 35.59 413 GLN B CA 1
ATOM 6230 C C . GLN B 1 413 ? -35.188 -20 -18.469 1 35.59 413 GLN B C 1
ATOM 6232 O O . GLN B 1 413 ? -36 -19.188 -18.906 1 35.59 413 GLN B O 1
ATOM 6237 N N . SER B 1 414 ? -35.844 -20.922 -17.719 1 35.5 414 SER B N 1
ATOM 6238 C CA . SER B 1 414 ? -37.281 -20.766 -17.422 1 35.5 414 SER B CA 1
ATOM 6239 C C . SER B 1 414 ? -37.531 -19.453 -16.703 1 35.5 414 SER B C 1
ATOM 6241 O O . SER B 1 414 ? -38.531 -18.766 -17 1 35.5 414 SER B O 1
ATOM 6243 N N . ASP B 1 415 ? -37.188 -19.219 -15.336 1 35.41 415 ASP B N 1
ATOM 6244 C CA . ASP B 1 415 ? -38.031 -18.297 -14.578 1 35.41 415 ASP B CA 1
ATOM 6245 C C . ASP B 1 415 ? -37.688 -16.844 -14.922 1 35.41 415 ASP B C 1
ATOM 6247 O O . ASP B 1 415 ? -37.969 -15.938 -14.133 1 35.41 415 ASP B O 1
ATOM 6251 N N . ARG B 1 416 ? -36.906 -16.531 -15.844 1 31.42 416 ARG B N 1
ATOM 6252 C CA . ARG B 1 416 ? -36.938 -15.141 -16.281 1 31.42 416 ARG B CA 1
ATOM 6253 C C . ARG B 1 416 ? -38.281 -14.781 -16.875 1 31.42 416 ARG B C 1
ATOM 6255 O O . ARG B 1 416 ? -38.75 -13.641 -16.766 1 31.42 416 ARG B O 1
ATOM 6262 N N . ALA B 1 417 ? -38.781 -15.555 -17.781 1 36.94 417 ALA B N 1
ATOM 6263 C CA . ALA B 1 417 ? -39.969 -15.117 -18.516 1 36.94 417 ALA B CA 1
ATOM 6264 C C . ALA B 1 417 ? -41.219 -15.188 -17.625 1 36.94 417 ALA B C 1
ATOM 6266 O O . ALA B 1 417 ? -42.281 -14.719 -18.016 1 36.94 417 ALA B O 1
ATOM 6267 N N . GLN B 1 418 ? -41.312 -16.141 -16.688 1 33.06 418 GLN B N 1
ATOM 6268 C CA . GLN B 1 418 ? -42.562 -16.203 -15.953 1 33.06 418 GLN B CA 1
ATOM 6269 C C . GLN B 1 418 ? -42.656 -15.086 -14.922 1 33.06 418 GLN B C 1
ATOM 6271 O O . GLN B 1 418 ? -43.656 -14.992 -14.195 1 33.06 418 GLN B O 1
ATOM 6276 N N . ALA B 1 419 ? -41.5 -14.484 -14.555 1 32.72 419 ALA B N 1
ATOM 6277 C CA . ALA B 1 419 ? -41.812 -13.258 -13.828 1 32.72 419 ALA B CA 1
ATOM 6278 C C . ALA B 1 419 ? -42.312 -12.164 -14.781 1 32.72 419 ALA B C 1
ATOM 6280 O O . ALA B 1 419 ? -41.594 -11.18 -15.016 1 32.72 419 ALA B O 1
ATOM 6281 N N . SER B 1 420 ? -42.812 -12.492 -15.992 1 33.81 420 SER B N 1
ATOM 6282 C CA . SER B 1 420 ? -43.75 -11.617 -16.703 1 33.81 420 SER B CA 1
ATOM 6283 C C . SER B 1 420 ? -44.781 -11.031 -15.75 1 33.81 420 SER B C 1
ATOM 6285 O O . SER B 1 420 ? -45.344 -11.758 -14.922 1 33.81 420 SER B O 1
ATOM 6287 N N . PRO B 1 421 ? -44.594 -9.734 -15.406 1 33.75 421 PRO B N 1
ATOM 6288 C CA . PRO B 1 421 ? -45.719 -9.273 -14.578 1 33.75 421 PRO B CA 1
ATOM 6289 C C . PRO B 1 421 ? -47.031 -9.953 -14.938 1 33.75 421 PRO B C 1
ATOM 6291 O O . PRO B 1 421 ? -47.219 -10.383 -16.078 1 33.75 421 PRO B O 1
ATOM 6294 N N . PRO B 1 422 ? -47.594 -10.656 -13.992 1 34.88 422 PRO B N 1
ATOM 6295 C CA . PRO B 1 422 ? -48.906 -11.172 -14.344 1 34.88 422 PRO B CA 1
ATOM 6296 C C . PRO B 1 422 ? -49.688 -10.25 -15.289 1 34.88 422 PRO B C 1
ATOM 6298 O O . PRO B 1 422 ? -49.469 -9.031 -15.266 1 34.88 422 PRO B O 1
ATOM 6301 N N . ASP B 1 423 ? -49.719 -10.531 -16.547 1 33.69 423 ASP B N 1
ATOM 6302 C CA . ASP B 1 423 ? -50.625 -9.766 -17.422 1 33.69 423 ASP B CA 1
ATOM 6303 C C . ASP B 1 423 ? -51.844 -9.281 -16.656 1 33.69 423 ASP B C 1
ATOM 6305 O O . ASP B 1 423 ? -52.594 -10.086 -16.125 1 33.69 423 ASP B O 1
ATOM 6309 N N . PRO B 1 424 ? -51.656 -8.078 -15.961 1 30.84 424 PRO B N 1
ATOM 6310 C CA . PRO B 1 424 ? -52.844 -7.637 -15.25 1 30.84 424 PRO B CA 1
ATOM 6311 C C . PRO B 1 424 ? -54.125 -7.938 -16.016 1 30.84 424 PRO B C 1
ATOM 6313 O O . PRO B 1 424 ? -55.219 -7.805 -15.461 1 30.84 424 PRO B O 1
ATOM 6316 N N . ARG B 1 425 ? -53.906 -7.82 -17.344 1 33.78 425 ARG B N 1
ATOM 6317 C CA . ARG B 1 425 ? -55.188 -7.895 -18 1 33.78 425 ARG B CA 1
ATOM 6318 C C . ARG B 1 425 ? -55.812 -9.289 -17.859 1 33.78 425 ARG B C 1
ATOM 6320 O O . ARG B 1 425 ? -56.938 -9.523 -18.312 1 33.78 425 ARG B O 1
ATOM 6327 N N . ALA B 1 426 ? -54.812 -10.188 -17.797 1 34.28 426 ALA B N 1
ATOM 6328 C CA . ALA B 1 426 ? -55.375 -11.516 -18.016 1 34.28 426 ALA B CA 1
ATOM 6329 C C . ALA B 1 426 ? -56.375 -11.883 -16.891 1 34.28 426 ALA B C 1
ATOM 6331 O O . ALA B 1 426 ? -56.906 -12.992 -16.875 1 34.28 426 ALA B O 1
ATOM 6332 N N . ARG B 1 427 ? -56.125 -11.195 -15.711 1 29.92 427 ARG B N 1
ATOM 6333 C CA . ARG B 1 427 ? -57.188 -11.57 -14.766 1 29.92 427 ARG B CA 1
ATOM 6334 C C . ARG B 1 427 ? -58.562 -11.125 -15.258 1 29.92 427 ARG B C 1
ATOM 6336 O O . ARG B 1 427 ? -59.531 -11.219 -14.531 1 29.92 427 ARG B O 1
ATOM 6343 N N . SER B 1 428 ? -58.562 -10.281 -16.391 1 28.3 428 SER B N 1
ATOM 6344 C CA . SER B 1 428 ? -59.938 -9.789 -16.641 1 28.3 428 SER B CA 1
ATOM 6345 C C . SER B 1 428 ? -60.906 -10.938 -16.828 1 28.3 428 SER B C 1
ATOM 6347 O O . SER B 1 428 ? -62.031 -10.891 -16.344 1 28.3 428 SER B O 1
ATOM 6349 N N . THR B 1 429 ? -60.719 -11.688 -17.875 1 29.41 429 THR B N 1
ATOM 6350 C CA . THR B 1 429 ? -61.875 -12.164 -18.609 1 29.41 429 THR B CA 1
ATOM 6351 C C . THR B 1 429 ? -62.438 -13.438 -17.969 1 29.41 429 THR B C 1
ATOM 6353 O O . THR B 1 429 ? -63.219 -14.148 -18.578 1 29.41 429 THR B O 1
ATOM 6356 N N . ARG B 1 430 ? -61.875 -14.055 -17 1 25.5 430 ARG B N 1
ATOM 6357 C CA . ARG B 1 430 ? -62.594 -15.32 -16.766 1 25.5 430 ARG B CA 1
ATOM 6358 C C . ARG B 1 430 ? -64.062 -15.078 -16.453 1 25.5 430 ARG B C 1
ATOM 6360 O O . ARG B 1 430 ? -64.375 -14.586 -15.375 1 25.5 430 ARG B O 1
ATOM 6367 N N . ALA B 1 431 ? -64.812 -14.391 -17.359 1 27.19 431 ALA B N 1
ATOM 6368 C CA . ALA B 1 431 ? -66.312 -14.461 -17.312 1 27.19 431 ALA B CA 1
ATOM 6369 C C . ALA B 1 431 ? -66.75 -15.875 -16.984 1 27.19 431 ALA B C 1
ATOM 6371 O O . ALA B 1 431 ? -66.25 -16.844 -17.547 1 27.19 431 ALA B O 1
ATOM 6372 N N . ALA B 1 432 ? -67.312 -15.961 -15.844 1 29.03 432 ALA B N 1
ATOM 6373 C CA . ALA B 1 432 ? -68.125 -17.047 -15.297 1 29.03 432 ALA B CA 1
ATOM 6374 C C . ALA B 1 432 ? -69.062 -17.609 -16.359 1 29.03 432 ALA B C 1
ATOM 6376 O O . ALA B 1 432 ? -69.625 -16.859 -17.172 1 29.03 432 ALA B O 1
ATOM 6377 N N . PRO B 1 433 ? -69.062 -18.844 -16.625 1 29.52 433 PRO B N 1
ATOM 6378 C CA . PRO B 1 433 ? -69.688 -19.75 -17.578 1 29.52 433 PRO B CA 1
ATOM 6379 C C . PRO B 1 433 ? -71.188 -19.516 -17.688 1 29.52 433 PRO B C 1
ATOM 6381 O O . PRO B 1 433 ? -71.812 -19.016 -16.75 1 29.52 433 PRO B O 1
ATOM 6384 N N . ASP B 1 434 ? -71.75 -19.281 -18.844 1 26.55 434 ASP B N 1
ATOM 6385 C CA . ASP B 1 434 ? -73.125 -19.234 -19.391 1 26.55 434 ASP B CA 1
ATOM 6386 C C . ASP B 1 434 ? -74 -20.328 -18.797 1 26.55 434 ASP B C 1
ATOM 6388 O O . ASP B 1 434 ? -73.75 -21.516 -19.062 1 26.55 434 ASP B O 1
ATOM 6392 N N . VAL B 1 435 ? -74.25 -20.547 -17.5 1 25.84 435 VAL B N 1
ATOM 6393 C CA . VAL B 1 435 ? -75.188 -21.562 -17.172 1 25.84 435 VAL B CA 1
ATOM 6394 C C . VAL B 1 435 ? -76.562 -21.203 -17.812 1 25.84 435 VAL B C 1
ATOM 6396 O O . VAL B 1 435 ? -77.25 -20.297 -17.359 1 25.84 435 VAL B O 1
ATOM 6399 N N . ALA B 1 436 ? -76.75 -20.797 -19.016 1 24.34 436 ALA B N 1
ATOM 6400 C CA . ALA B 1 436 ? -78.062 -20.688 -19.656 1 24.34 436 ALA B CA 1
ATOM 6401 C C . ALA B 1 436 ? -79 -21.844 -19.266 1 24.34 436 ALA B C 1
ATOM 6403 O O . ALA B 1 436 ? -80.188 -21.656 -19 1 24.34 436 ALA B O 1
ATOM 6404 N N . THR B 1 437 ? -78.688 -23.094 -19.766 1 22.44 437 THR B N 1
ATOM 6405 C CA . THR B 1 437 ? -79.625 -23.875 -20.547 1 22.44 437 THR B CA 1
ATOM 6406 C C . THR B 1 437 ? -80.688 -24.5 -19.641 1 22.44 437 THR B C 1
ATOM 6408 O O . THR B 1 437 ? -81.875 -24.578 -20.016 1 22.44 437 THR B O 1
ATOM 6411 N N . GLN B 1 438 ? -80.562 -25.734 -18.922 1 26.11 438 GLN B N 1
ATOM 6412 C CA . GLN B 1 438 ? -81.562 -26.578 -19.531 1 26.11 438 GLN B CA 1
ATOM 6413 C C . GLN B 1 438 ? -82.938 -25.969 -19.344 1 26.11 438 GLN B C 1
ATOM 6415 O O . GLN B 1 438 ? -83.188 -25.141 -18.453 1 26.11 438 GLN B O 1
ATOM 6420 N N . PRO B 1 439 ? -84 -26.859 -19.781 1 30.12 439 PRO B N 1
ATOM 6421 C CA . PRO B 1 439 ? -85.375 -27.094 -20.25 1 30.12 439 PRO B CA 1
ATOM 6422 C C . PRO B 1 439 ? -86.438 -26.953 -19.141 1 30.12 439 PRO B C 1
ATOM 6424 O O . PRO B 1 439 ? -86.25 -27.484 -18.047 1 30.12 439 PRO B O 1
ATOM 6427 N N . GLY B 1 440 ? -87.25 -26.094 -19 1 26.23 440 GLY B N 1
ATOM 6428 C CA . GLY B 1 440 ? -88.5 -25.578 -18.469 1 26.23 440 GLY B CA 1
ATOM 6429 C C . GLY B 1 440 ? -89.625 -26.578 -18.547 1 26.23 440 GLY B C 1
ATOM 6430 O O . GLY B 1 440 ? -89.75 -27.344 -19.516 1 26.23 440 GLY B O 1
#

Foldseek 3Di:
DVVVLVVLLVLLQVQLLVLLVVQLVVCVVVVHHSLLSLLVSLQCLACANCCVVPVPVSCSNPPPDPNLVVLQVLLLVLLLLLLLLLLLPDDCVLCPPCVPLLVLLLCLLQVLLLVLQLVLLVVVVVVCAWWDPLADSVLSSLLSSLLLSAADLSLLLVLCVVLVVPPPNLSSSLNSSNVSSLVVSLLSLLQSLCVSVPDPQLSCLLVVVLVVLLVCCQPVVLVVQVVLVVVCVVVVANDPVSVVVLVVCLVVQLVSNVVSRSHSNSSSSSNSNSHDHDSSSVRSCVVRVVCSPSRNNSSLSSSLSNLAHVVLCPDPVLVVVLVVSLVSSLCSQLVSSLVSSVVVPDDNLSSNLSSLNRQANRPSSSVSLVVCVVSRGTDSSNSNSSSVSNSVSNSRSSVSNCVRPVVPPPPPPPPVVVVPPPPVVVVPPPDDDPPDDDDD/DVVVLVVLLVLLQVQLLVLLVVQLVVQVVVVHHSLLSLLVSLQCLACANCCVVPVPVSCSNPPPDPNLVVLQVLLLVLLLLLLLLLLLPDDCVLCPPCVPLLVLLLCLLQVLLLVLQLVLLVVVVVVCAWWPPLADSVLSSLLSSLLLSAADLSLLLVLCVVLVVPPPNLSSSLNSSNVSSLVVSLLSLLQSLCVSVPDPQLSCLLVVVLVVLLVCCQPVVLVVQVVLVVVCVVVVANDPVSVVVLVVCLVVQLVSNVVSRSHSNSSSSSNSNSHDHDSSSVRVCVVRVVCSPSRNNSSLSSSLSNLAHVVLCPDPVLVVVLVVSLVSSLCSQLVSSLVSSVVVPDDNLSSNLSSLNRQANRPSSSVSLVVCVVSRGTDSSNSNSSSVSNSVSNSRSSVSNCVRPVVPPPPPPPPVCVVPVPPVCVVPDPPDDCPPDDDD